Protein 5XGV (pdb70)

Organism: Streptomyces rugosporus (NCBI:txid295838)

InterPro domains:
  IPR002938 FAD-binding domain [PF01494] (4-330)
  IPR036188 FAD/NAD(P)-binding domain superfamily [G3DSA:3.50.50.60] (2-177)
  IPR036188 FAD/NAD(P)-binding domain superfamily [G3DSA:3.50.50.60] (203-374)
  IPR036188 FAD/NAD(P)-binding domain superfamily [SSF51905] (5-343)
  IPR050641 Rifampicin monooxygenase-like [PTHR43004] (4-345)

Radius of gyration: 32.7 Å; Cα contacts (8 Å, |Δi|>4): 2073; chains: 2; bounding box: 66×74×111 Å

Structure (mmCIF, N/CA/C/O backbone):
data_5XGV
#
_entry.id   5XGV
#
_cell.length_a   183.617
_cell.length_b   58.022
_cell.length_c   127.150
_cell.angle_alpha   90.000
_cell.angle_beta   127.460
_cell.angle_gamma   90.000
#
_symmetry.space_group_name_H-M   'C 1 2 1'
#
loop_
_entity.id
_entity.type
_entity.pdbx_description
1 polymer PyrE3
2 non-polymer 'F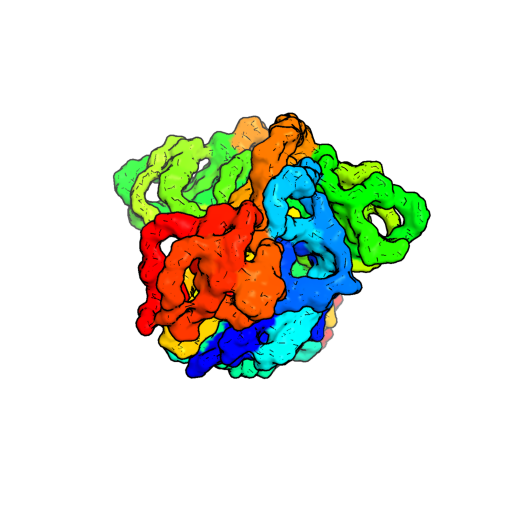LAVIN-ADENINE DINUCLEOTIDE'
3 water water
#
loop_
_atom_site.group_PDB
_atom_site.id
_atom_site.type_symbol
_atom_site.label_atom_id
_atom_site.label_alt_id
_atom_site.label_comp_id
_atom_site.label_asym_id
_atom_site.label_entity_id
_atom_site.label_seq_id
_atom_site.pdbx_PDB_ins_code
_atom_site.Cartn_x
_atom_site.Cartn_y
_atom_site.Cartn_z
_atom_site.occupancy
_atom_site.B_iso_or_equiv
_atom_site.auth_seq_id
_atom_site.auth_comp_id
_atom_site.auth_asym_id
_atom_site.auth_atom_id
_atom_site.pdbx_PDB_model_num
ATOM 1 N N . SER A 1 1 ? -47.362 18.636 25.432 1.00 71.33 2 SER A N 1
ATOM 2 C CA . SER A 1 1 ? -46.561 18.357 24.241 1.00 71.65 2 SER A CA 1
ATOM 3 C C . SER A 1 1 ? -45.866 19.603 23.654 1.00 72.76 2 SER A C 1
ATOM 4 O O . SER A 1 1 ? -46.219 20.002 22.541 1.00 75.40 2 SER A O 1
ATOM 7 N N . ASP A 1 2 ? -44.869 20.216 24.317 1.00 67.59 3 ASP A N 1
ATOM 8 C CA . ASP A 1 2 ? -44.135 19.796 25.538 1.00 57.65 3 ASP A CA 1
ATOM 9 C C . ASP A 1 2 ? -43.601 18.363 25.514 1.00 46.39 3 ASP A C 1
ATOM 10 O O . ASP A 1 2 ? -43.314 17.753 26.547 1.00 45.31 3 ASP A O 1
ATOM 15 N N . THR A 1 3 ? -43.444 17.858 24.301 1.00 38.16 4 THR A N 1
ATOM 16 C CA . THR A 1 3 ? -42.853 16.566 24.056 1.00 31.82 4 THR A CA 1
ATOM 17 C C . THR A 1 3 ? -41.460 16.821 23.542 1.00 27.80 4 THR A C 1
ATOM 18 O O . THR A 1 3 ? -41.247 17.742 22.757 1.00 25.96 4 THR A O 1
ATOM 22 N N . VAL A 1 4 ? -40.498 16.038 24.002 1.00 23.92 5 VAL A N 1
ATOM 23 C CA . VAL A 1 4 ? -39.185 16.080 23.393 1.00 22.17 5 VAL A CA 1
ATOM 24 C C . VAL A 1 4 ? -39.096 14.963 22.369 1.00 22.15 5 VAL A C 1
ATOM 25 O O . VAL A 1 4 ? -39.375 13.803 22.668 1.00 18.67 5 VAL A O 1
ATOM 29 N N . ILE A 1 5 ? -38.733 15.324 21.148 1.00 18.64 6 ILE A N 1
ATOM 30 C CA . ILE A 1 5 ? -38.479 14.335 20.119 1.00 18.48 6 ILE A CA 1
ATOM 31 C C . ILE A 1 5 ? -36.973 14.112 20.023 1.00 18.88 6 ILE A C 1
ATOM 32 O O . ILE A 1 5 ? -36.205 15.059 19.901 1.00 18.09 6 ILE A O 1
ATOM 37 N N . ILE A 1 6 ? -36.563 12.856 20.076 1.00 17.39 7 ILE A N 1
ATOM 38 C CA . ILE A 1 6 ? -35.171 12.481 19.896 1.00 16.79 7 ILE A CA 1
ATOM 39 C C . ILE A 1 6 ? -35.029 11.804 18.548 1.00 17.01 7 ILE A C 1
ATOM 40 O O . ILE A 1 6 ? -35.672 10.792 18.287 1.00 17.36 7 ILE A O 1
ATOM 45 N N . ALA A 1 7 ? -34.207 12.381 17.683 1.00 17.16 8 ALA A N 1
ATOM 46 C CA . ALA A 1 7 ? -33.963 11.791 16.375 1.00 17.22 8 ALA A CA 1
ATOM 47 C C . ALA A 1 7 ? -32.773 10.850 16.478 1.00 16.83 8 ALA A C 1
ATOM 48 O O . ALA A 1 7 ? -31.634 11.294 16.620 1.00 20.63 8 ALA A O 1
ATOM 50 N N . GLY A 1 8 ? -33.039 9.553 16.419 1.00 19.66 9 GLY A N 1
ATOM 51 C CA . GLY A 1 8 ? -31.987 8.561 16.506 1.00 16.87 9 GLY A CA 1
ATOM 52 C C . GLY A 1 8 ? -32.012 7.812 17.821 1.00 16.62 9 GLY A C 1
ATOM 53 O O . GLY A 1 8 ? -32.000 8.415 18.889 1.00 16.22 9 GLY A O 1
ATOM 54 N N . GLY A 1 9 ? -32.032 6.489 17.747 1.00 17.55 10 GLY A N 1
ATOM 55 C CA . GLY A 1 9 ? -32.010 5.661 18.943 1.00 19.11 10 GLY A CA 1
ATOM 56 C C . GLY A 1 9 ? -30.744 4.835 19.058 1.00 16.84 10 GLY A C 1
ATOM 57 O O . GLY A 1 9 ? -30.791 3.656 19.373 1.00 20.66 10 GLY A O 1
ATOM 58 N N . GLY A 1 10 ? -29.609 5.454 18.764 1.00 16.47 11 GLY A N 1
ATOM 59 C CA . GLY A 1 10 ? -28.322 4.871 19.090 1.00 16.38 11 GLY A CA 1
ATOM 60 C C . GLY A 1 10 ? -28.078 5.037 20.579 1.00 15.93 11 GLY A C 1
ATOM 61 O O . GLY A 1 10 ? -28.987 5.415 21.309 1.00 16.68 11 GLY A O 1
ATOM 62 N N . PRO A 1 11 ? -26.849 4.764 21.042 1.00 16.27 12 PRO A N 1
ATOM 63 C CA . PRO A 1 11 ? -26.559 4.863 22.481 1.00 15.47 12 PRO A CA 1
ATOM 64 C C . PRO A 1 11 ? -26.802 6.272 23.061 1.00 15.90 12 PRO A C 1
ATOM 65 O O . PRO A 1 11 ? -27.283 6.406 24.184 1.00 14.83 12 PRO A O 1
ATOM 69 N N . VAL A 1 12 ? -26.445 7.307 22.310 1.00 14.69 13 VAL A N 1
ATOM 70 C CA . VAL A 1 12 ? -26.595 8.674 22.792 1.00 16.82 13 VAL A CA 1
ATOM 71 C C . VAL A 1 12 ? -28.084 9.078 22.859 1.00 16.46 13 VAL A C 1
ATOM 72 O O . VAL A 1 12 ? -28.552 9.598 23.882 1.00 15.76 13 VAL A O 1
ATOM 76 N N . GLY A 1 13 ? -28.828 8.830 21.781 1.00 15.99 14 GLY A N 1
ATOM 77 C CA . GLY A 1 13 ? -30.261 9.072 21.804 1.00 15.08 14 GLY A CA 1
ATOM 78 C C . GLY A 1 13 ? -30.964 8.318 22.931 1.00 15.25 14 GLY A C 1
ATOM 79 O O . GLY A 1 13 ? -31.776 8.884 23.654 1.00 15.33 14 GLY A O 1
ATOM 80 N N . LEU A 1 14 ? -30.650 7.035 23.091 1.00 15.44 15 LEU A N 1
ATOM 81 C CA . LEU A 1 14 ? -31.303 6.245 24.133 1.00 15.77 15 LEU A CA 1
ATOM 82 C C . LEU A 1 14 ? -30.889 6.687 25.556 1.00 15.81 15 LEU A C 1
ATOM 83 O O . LEU A 1 14 ? -31.714 6.693 26.467 1.00 16.56 15 LEU A O 1
ATOM 88 N N . MET A 1 15 ? -29.624 7.061 25.744 1.00 18.24 16 MET A N 1
ATOM 89 C CA . MET A 1 15 ? -29.183 7.600 27.038 1.00 17.43 16 MET A CA 1
ATOM 90 C C . MET A 1 15 ? -29.929 8.898 27.370 1.00 14.77 16 MET A C 1
ATOM 91 O O . MET A 1 15 ? -30.358 9.106 28.506 1.00 19.31 16 MET A O 1
ATOM 96 N N . LEU A 1 16 ? -30.073 9.759 26.369 1.00 14.64 17 LEU A N 1
ATOM 97 C CA . LEU A 1 16 ? -30.809 11.009 26.520 1.00 14.73 17 LEU A CA 1
ATOM 98 C C . LEU A 1 16 ? -32.259 10.710 26.883 1.00 15.26 17 LEU A C 1
ATOM 99 O O . LEU A 1 16 ? -32.864 11.398 27.693 1.00 19.59 17 LEU A O 1
ATOM 104 N N . ALA A 1 17 ? -32.807 9.682 26.252 1.00 18.13 18 ALA A N 1
ATOM 105 C CA . ALA A 1 17 ? -34.170 9.277 26.510 1.00 19.28 18 ALA A CA 1
ATOM 106 C C . ALA A 1 17 ? -34.314 8.796 27.952 1.00 16.40 18 ALA A C 1
ATOM 107 O O . ALA A 1 17 ? -35.297 9.109 28.597 1.00 17.14 18 ALA A O 1
ATOM 109 N N . CYS A 1 18 ? -33.341 8.034 28.441 1.00 16.19 19 CYS A N 1
ATOM 110 C CA . CYS A 1 18 ? -33.368 7.587 29.829 1.00 19.43 19 CYS A CA 1
ATOM 111 C C . CYS A 1 18 ? -33.286 8.770 30.799 1.00 16.43 19 CYS A C 1
ATOM 112 O O . CYS A 1 18 ? -33.923 8.763 31.853 1.00 16.95 19 CYS A O 1
ATOM 115 N N . GLU A 1 19 ? -32.491 9.776 30.442 1.00 15.88 20 GLU A N 1
ATOM 116 C CA . GLU A 1 19 ? -32.346 10.972 31.277 1.00 15.89 20 GLU A CA 1
ATOM 117 C C . GLU A 1 19 ? -33.658 11.740 31.337 1.00 16.42 20 GLU A C 1
ATOM 118 O O . GLU A 1 19 ? -34.085 12.159 32.404 1.00 17.96 20 GLU A O 1
ATOM 124 N N . LEU A 1 20 ? -34.297 11.912 30.182 1.00 16.46 21 LEU A N 1
ATOM 125 C CA . LEU A 1 20 ? -35.578 12.606 30.101 1.00 17.08 21 LEU A CA 1
ATOM 126 C C . LEU A 1 20 ? -36.677 11.809 30.798 1.00 17.80 21 LEU A C 1
ATOM 127 O O . LEU A 1 20 ? -37.541 12.375 31.450 1.00 18.47 21 LEU A O 1
ATOM 132 N N . GLY A 1 21 ? -36.630 10.493 30.655 1.00 17.80 22 GLY A N 1
ATOM 133 C CA . GLY A 1 21 ? -37.591 9.612 31.297 1.00 18.58 22 GLY A CA 1
ATOM 134 C C . GLY A 1 21 ? -37.497 9.706 32.815 1.00 18.96 22 GLY A C 1
ATOM 135 O O . GLY A 1 21 ? -38.510 9.784 33.504 1.00 19.80 22 GLY A O 1
ATOM 136 N N . LEU A 1 22 ? -36.272 9.714 33.329 1.00 18.43 23 LEU A N 1
ATOM 137 C CA . LEU A 1 22 ? -36.055 9.855 34.767 1.00 18.81 23 LEU A CA 1
ATOM 138 C C . LEU A 1 22 ? -36.695 11.147 35.279 1.00 19.27 23 LEU A C 1
ATOM 139 O O . LEU A 1 22 ? -37.352 11.154 36.306 1.00 20.11 23 LEU A O 1
ATOM 144 N N . ALA A 1 23 ? -36.534 12.223 34.523 1.00 18.87 24 ALA A N 1
ATOM 145 C CA . ALA A 1 23 ? -37.044 13.524 34.920 1.00 19.38 24 ALA A CA 1
ATOM 146 C C . ALA A 1 23 ? -38.556 13.698 34.689 1.00 26.01 24 ALA A C 1
ATOM 147 O O . ALA A 1 23 ? -39.099 14.760 34.965 1.00 30.38 24 ALA A O 1
ATOM 149 N N . GLY A 1 24 ? -39.227 12.672 34.173 1.00 26.85 25 GLY A N 1
ATOM 150 C CA . GLY A 1 24 ? -40.665 12.740 33.943 1.00 26.59 25 GLY A CA 1
ATOM 151 C C . GLY A 1 24 ? -41.126 13.550 32.732 1.00 24.54 25 GLY A C 1
ATOM 152 O O . GLY A 1 24 ? -42.251 14.045 32.702 1.00 23.19 25 GLY A O 1
ATOM 153 N N . VAL A 1 25 ? -40.263 13.682 31.731 1.00 25.69 26 VAL A N 1
ATOM 154 C CA . VAL A 1 25 ? -40.582 14.445 30.523 1.00 24.82 26 VAL A CA 1
ATOM 155 C C . VAL A 1 25 ? -41.147 13.579 29.399 1.00 20.37 26 VAL A C 1
ATOM 156 O O . VAL A 1 25 ? -40.580 12.541 29.061 1.00 22.33 26 VAL A O 1
ATOM 160 N N . ASP A 1 26 ? -42.256 14.017 28.811 1.00 21.10 27 ASP A N 1
ATOM 161 C CA . ASP A 1 26 ? -42.839 13.295 27.688 1.00 21.25 27 ASP A CA 1
ATOM 162 C C . ASP A 1 26 ? -41.856 13.257 26.520 1.00 22.02 27 ASP A C 1
ATOM 163 O O . ASP A 1 26 ? -41.433 14.296 26.019 1.00 27.59 27 ASP A O 1
ATOM 168 N N . THR A 1 27 ? -41.492 12.054 26.097 1.00 20.00 28 THR A N 1
ATOM 169 C CA . THR A 1 27 ? -40.382 11.869 25.173 1.00 19.19 28 THR A CA 1
ATOM 170 C C . THR A 1 27 ? -40.646 10.769 24.129 1.00 21.38 28 THR A C 1
ATOM 171 O O . THR A 1 27 ? -41.201 9.720 24.447 1.00 21.41 28 THR A O 1
ATOM 175 N N . VAL A 1 28 ? -40.253 11.021 22.881 1.00 19.09 29 VAL A N 1
ATOM 176 C CA . VAL A 1 28 ? -40.345 10.021 21.806 1.00 19.25 29 VAL A CA 1
ATOM 177 C C . VAL A 1 28 ? -39.023 9.854 21.101 1.00 21.39 29 VAL A C 1
ATOM 178 O O . VAL A 1 28 ? -38.444 10.846 20.681 1.00 22.60 29 VAL A O 1
ATOM 182 N N . VAL A 1 29 ? -38.542 8.632 20.916 1.00 18.47 30 VAL A N 1
ATOM 183 C CA . VAL A 1 29 ? -37.394 8.514 20.052 1.00 19.18 30 VAL A CA 1
ATOM 184 C C . VAL A 1 29 ? -37.796 7.842 18.731 1.00 21.01 30 VAL A C 1
ATOM 185 O O . VAL A 1 29 ? -38.542 6.860 18.683 1.00 20.53 30 VAL A O 1
ATOM 189 N N . LEU A 1 30 ? -37.326 8.449 17.654 1.00 19.35 31 LEU A N 1
ATOM 190 C CA . LEU A 1 30 ? -37.561 7.957 16.311 1.00 22.60 31 LEU A CA 1
ATOM 191 C C . LEU A 1 30 ? -36.273 7.326 15.820 1.00 21.45 31 LEU A C 1
ATOM 192 O O . LEU A 1 30 ? -35.231 7.984 15.777 1.00 18.25 31 LEU A O 1
ATOM 197 N N . GLU A 1 31 ? -36.345 6.044 15.479 1.00 20.85 32 GLU A N 1
ATOM 198 C CA . GLU A 1 31 ? -35.166 5.287 15.093 1.00 19.16 32 GLU A CA 1
ATOM 199 C C . GLU A 1 31 ? -35.435 4.456 13.846 1.00 20.02 32 GLU A C 1
ATOM 200 O O . GLU A 1 31 ? -36.464 3.798 13.737 1.00 20.82 32 GLU A O 1
ATOM 206 N N . ARG A 1 32 ? -34.482 4.483 12.923 1.00 20.09 33 ARG A N 1
ATOM 207 C CA . ARG A 1 32 ? -34.633 3.855 11.618 1.00 23.50 33 ARG A CA 1
ATOM 208 C C . ARG A 1 32 ? -34.690 2.331 11.703 1.00 21.62 33 ARG A C 1
ATOM 209 O O . ARG A 1 32 ? -35.527 1.710 11.082 1.00 22.49 33 ARG A O 1
ATOM 217 N N . HIS A 1 33 ? -33.823 1.735 12.509 1.00 22.27 34 HIS A N 1
ATOM 218 C CA . HIS A 1 33 ? -33.701 0.285 12.542 1.00 22.01 34 HIS A CA 1
ATOM 219 C C . HIS A 1 33 ? -34.721 -0.423 13.443 1.00 22.32 34 HIS A C 1
ATOM 220 O O . HIS A 1 33 ? -35.213 0.145 14.424 1.00 21.75 34 HIS A O 1
ATOM 227 N N . ASP A 1 34 ? -35.006 -1.680 13.105 1.00 23.35 35 ASP A N 1
ATOM 228 C CA . ASP A 1 34 ? -35.962 -2.494 13.846 1.00 23.92 35 ASP A CA 1
ATOM 229 C C . ASP A 1 34 ? -35.379 -2.981 15.179 1.00 25.76 35 ASP A C 1
ATOM 230 O O . ASP A 1 34 ? -36.106 -3.464 16.043 1.00 23.90 35 ASP A O 1
ATOM 235 N N . ALA A 1 35 ? -34.068 -2.861 15.332 1.00 23.03 36 ALA A N 1
ATOM 236 C CA . ALA A 1 35 ? -33.376 -3.374 16.513 1.00 24.22 36 ALA A CA 1
ATOM 237 C C . ALA A 1 35 ? -31.939 -2.907 16.453 1.00 23.88 36 ALA A C 1
ATOM 238 O O . ALA A 1 35 ? -31.474 -2.554 15.373 1.00 26.12 36 ALA A O 1
ATOM 240 N N . PRO A 1 36 ? -31.234 -2.886 17.604 1.00 24.44 37 PRO A N 1
ATOM 241 C CA . PRO A 1 36 ? -29.824 -2.487 17.575 1.00 27.73 37 PRO A CA 1
ATOM 242 C C . PRO A 1 36 ? -29.065 -3.305 16.555 1.00 30.83 37 PRO A C 1
ATOM 243 O O . PRO A 1 36 ? -29.296 -4.511 16.448 1.00 38.58 37 PRO A O 1
ATOM 247 N N . ARG A 1 37 ? -28.188 -2.670 15.795 1.00 30.80 38 ARG A N 1
ATOM 248 C CA . ARG A 1 37 ? -27.580 -3.415 14.710 1.00 38.00 38 ARG A CA 1
ATOM 249 C C . ARG A 1 37 ? -26.422 -4.277 15.173 1.00 32.78 38 ARG A C 1
ATOM 250 O O . ARG A 1 37 ? -25.752 -3.984 16.161 1.00 30.34 38 ARG A O 1
ATOM 258 N N . GLU A 1 38 ? -26.258 -5.380 14.458 1.00 35.01 39 GLU A N 1
ATOM 259 C CA . GLU A 1 38 ? -25.161 -6.306 14.629 1.00 36.89 39 GLU A CA 1
ATOM 260 C C . GLU A 1 38 ? -24.448 -6.341 13.295 1.00 37.73 39 GLU A C 1
ATOM 261 O O . GLU A 1 38 ? -25.092 -6.259 12.255 1.00 43.97 39 GLU A O 1
ATOM 267 N N . PRO A 1 39 ? -23.118 -6.444 13.314 1.00 34.43 40 PRO A N 1
ATOM 268 C CA . PRO A 1 39 ? -22.329 -6.472 14.545 1.00 32.66 40 PRO A CA 1
ATOM 269 C C . PRO A 1 39 ? -22.114 -5.089 15.159 1.00 29.72 40 PRO A C 1
ATOM 270 O O . PRO A 1 39 ? -22.287 -4.084 14.479 1.00 32.39 40 PRO A O 1
ATOM 274 N N . SER A 1 40 ? -21.766 -5.059 16.441 1.00 26.37 41 SER A N 1
ATOM 275 C CA . SER A 1 40 ? -21.458 -3.819 17.141 1.00 25.18 41 SER A CA 1
ATOM 276 C C . SER A 1 40 ? -20.134 -3.256 16.675 1.00 22.51 41 SER A C 1
ATOM 277 O O . SER A 1 40 ? -19.181 -3.990 16.493 1.00 23.07 41 SER A O 1
ATOM 280 N N . ARG A 1 41 ? -20.073 -1.943 16.520 1.00 26.87 42 ARG A N 1
ATOM 281 C CA . ARG A 1 41 ? -18.838 -1.283 16.135 1.00 30.26 42 ARG A CA 1
ATOM 282 C C . ARG A 1 41 ? -17.853 -1.276 17.296 1.00 23.11 42 ARG A C 1
ATOM 283 O O . ARG A 1 41 ? -16.646 -1.468 17.107 1.00 21.52 42 ARG A O 1
ATOM 291 N N . GLY A 1 42 ? -18.381 -1.068 18.495 1.00 23.19 43 GLY A N 1
ATOM 292 C CA . GLY A 1 42 ? -17.570 -1.000 19.699 1.00 25.25 43 GLY A CA 1
AT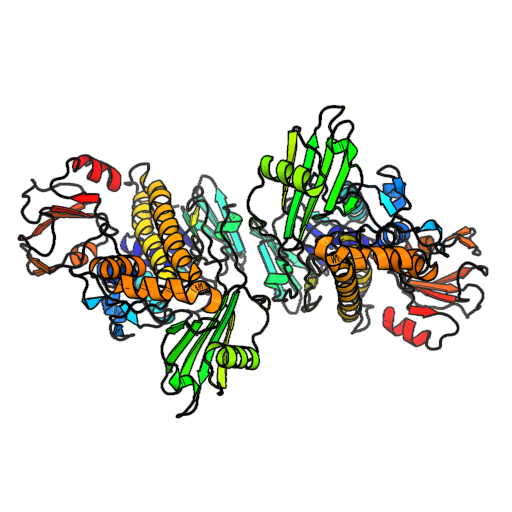OM 293 C C . GLY A 1 42 ? -17.776 -2.173 20.638 1.00 26.23 43 GLY A C 1
ATOM 294 O O . GLY A 1 42 ? -18.857 -2.771 20.677 1.00 26.57 43 GLY A O 1
ATOM 295 N N . GLY A 1 43 ? -16.733 -2.498 21.397 1.00 22.18 44 GLY A N 1
ATOM 296 C CA . GLY A 1 43 ? -16.788 -3.592 22.344 1.00 21.44 44 GLY A CA 1
ATOM 297 C C . GLY A 1 43 ? -16.406 -3.208 23.758 1.00 20.94 44 GLY A C 1
ATOM 298 O O . GLY A 1 43 ? -16.272 -4.064 24.615 1.00 27.76 44 GLY A O 1
ATOM 299 N N . ALA A 1 44 ? -16.232 -1.920 24.015 1.00 21.16 45 ALA A N 1
ATOM 300 C CA . ALA A 1 44 ? -15.923 -1.469 25.370 1.00 25.27 45 ALA A CA 1
ATOM 301 C C . ALA A 1 44 ? -16.445 -0.070 25.636 1.00 24.29 45 ALA A C 1
ATOM 302 O O . ALA A 1 44 ? -16.683 0.707 24.709 1.00 19.23 45 ALA A O 1
ATOM 304 N N . ILE A 1 45 ? -16.643 0.229 26.916 1.00 18.00 46 ILE A N 1
ATOM 305 C CA . ILE A 1 45 ? -16.997 1.569 27.352 1.00 20.58 46 ILE A CA 1
ATOM 306 C C . ILE A 1 45 ? -15.954 2.038 28.366 1.00 21.60 46 ILE A C 1
ATOM 307 O O . ILE A 1 45 ? -15.396 1.226 29.100 1.00 17.63 46 ILE A O 1
ATOM 312 N N . ASN A 1 46 ? -15.664 3.335 28.384 1.00 18.76 47 ASN A N 1
ATOM 313 C CA . ASN A 1 46 ? -14.575 3.823 29.216 1.00 17.48 47 ASN A CA 1
ATOM 314 C C . ASN A 1 46 ? -15.091 4.381 30.544 1.00 16.10 47 ASN A C 1
ATOM 315 O O . ASN A 1 46 ? -16.278 4.280 30.852 1.00 15.91 47 ASN A O 1
ATOM 320 N N . ALA A 1 47 ? -14.187 4.966 31.321 1.00 16.13 48 ALA A N 1
ATOM 321 C CA . ALA A 1 47 ? -14.497 5.368 32.698 1.00 18.92 48 ALA A CA 1
ATOM 322 C C . ALA A 1 47 ? -15.650 6.362 32.787 1.00 15.43 48 ALA A C 1
ATOM 323 O O . ALA A 1 47 ? -16.523 6.239 33.656 1.00 20.80 48 ALA A O 1
ATOM 325 N N . THR A 1 48 ? -15.657 7.335 31.879 1.00 16.82 49 THR A N 1
ATOM 326 C CA . THR A 1 48 ? -16.734 8.316 31.801 1.00 16.03 49 THR A CA 1
ATOM 327 C C . THR A 1 48 ? -18.091 7.619 31.681 1.00 14.50 49 THR A C 1
ATOM 328 O O . THR A 1 48 ? -19.026 7.909 32.434 1.00 18.06 49 THR A O 1
ATOM 332 N N . VAL A 1 49 ? -18.187 6.692 30.736 1.00 16.60 50 VAL A N 1
ATOM 333 C CA . VAL A 1 49 ? -19.451 6.002 30.483 1.00 14.75 50 VAL A CA 1
ATOM 334 C C . VAL A 1 49 ? -19.842 5.124 31.661 1.00 15.19 50 VAL A C 1
ATOM 335 O O . VAL A 1 49 ? -21.011 5.060 32.021 1.00 22.10 50 VAL A O 1
ATOM 339 N N . VAL A 1 50 ? -18.857 4.474 32.280 1.00 15.63 51 VAL A N 1
ATOM 340 C CA . VAL A 1 50 ? -19.140 3.589 33.406 1.00 16.21 51 VAL A CA 1
ATOM 341 C C . VAL A 1 50 ? -19.704 4.401 34.567 1.00 16.07 51 VAL A C 1
ATOM 342 O O . VAL A 1 50 ? -20.682 4.010 35.183 1.00 16.39 51 VAL A O 1
ATOM 346 N N . GLU A 1 51 ? -19.096 5.548 34.827 1.00 15.70 52 GLU A N 1
ATOM 347 C CA . GLU A 1 51 ? -19.528 6.425 35.912 1.00 24.12 52 GLU A CA 1
ATOM 348 C C . GLU A 1 51 ? -20.922 6.997 35.651 1.00 17.50 52 GLU A C 1
ATOM 349 O O . GLU A 1 51 ? -21.785 6.953 36.533 1.00 18.84 52 GLU A O 1
ATOM 355 N N . LEU A 1 52 ? -21.152 7.498 34.437 1.00 15.79 53 LEU A N 1
ATOM 356 C CA . LEU A 1 52 ? -22.443 8.106 34.105 1.00 14.72 53 LEU A CA 1
ATOM 357 C C . LEU A 1 52 ? -23.568 7.061 34.068 1.00 15.08 53 LEU A C 1
ATOM 358 O O . LEU A 1 52 ? -24.719 7.379 34.357 1.00 16.08 53 LEU A O 1
ATOM 363 N N . PHE A 1 53 ? -23.236 5.821 33.722 1.00 15.36 54 PHE A N 1
ATOM 364 C CA . PHE A 1 53 ? -24.193 4.714 33.834 1.00 15.90 54 PHE A CA 1
ATOM 365 C C . PHE A 1 53 ? -24.448 4.399 35.324 1.00 18.69 54 PHE A C 1
ATOM 366 O O . PHE A 1 53 ? -25.582 4.152 35.752 1.00 19.77 54 PHE A O 1
ATOM 374 N N . THR A 1 54 ? -23.380 4.410 36.112 1.00 19.23 55 THR A N 1
ATOM 375 C CA . THR A 1 54 ? -23.473 4.045 37.519 1.00 17.30 55 THR A CA 1
ATOM 376 C C . THR A 1 54 ? -24.377 5.011 38.290 1.00 20.03 55 THR A C 1
ATOM 377 O O . THR A 1 54 ? -25.213 4.578 39.073 1.00 17.99 55 THR A O 1
ATOM 381 N N . GLN A 1 55 ? -24.251 6.312 38.029 1.00 19.63 56 GLN A N 1
ATOM 382 C CA . GLN A 1 55 ? -25.073 7.287 38.744 1.00 20.08 56 GLN A CA 1
ATOM 383 C C . GLN A 1 55 ? -26.554 7.267 38.322 1.00 20.16 56 GLN A C 1
ATOM 384 O O . GLN A 1 55 ? -27.339 8.122 38.755 1.00 20.64 56 GLN A O 1
ATOM 390 N N . ARG A 1 56 ? -26.931 6.298 37.486 1.00 17.03 57 ARG A N 1
ATOM 391 C CA . ARG A 1 56 ? -28.333 6.039 37.165 1.00 17.35 57 ARG A CA 1
ATOM 392 C C . ARG A 1 56 ? -28.694 4.564 37.389 1.00 20.11 57 ARG A C 1
ATOM 393 O O . ARG A 1 56 ? -29.719 4.094 36.899 1.00 21.02 57 ARG A O 1
ATOM 401 N N . GLY A 1 57 ? -27.844 3.839 38.109 1.00 19.90 58 GLY A N 1
ATOM 402 C CA . GLY A 1 57 ? -28.015 2.407 38.283 1.00 21.35 58 GLY A CA 1
ATOM 403 C C . GLY A 1 57 ? -28.027 1.547 37.023 1.00 23.50 58 GLY A C 1
ATOM 404 O O . GLY A 1 57 ? -28.559 0.449 37.050 1.00 28.98 58 GLY A O 1
ATOM 405 N N . ILE A 1 58 ? -27.425 2.014 35.930 1.00 22.22 59 ILE A N 1
ATOM 406 C CA . ILE A 1 58 ? -27.469 1.281 34.659 1.00 19.39 59 ILE A CA 1
ATOM 407 C C . ILE A 1 58 ? -26.397 0.175 34.570 1.00 20.54 59 ILE A C 1
ATOM 408 O O . ILE A 1 58 ? -26.628 -0.880 33.944 1.00 21.67 59 ILE A O 1
ATOM 413 N N . MET A 1 59 ? -25.242 0.397 35.207 1.00 19.45 60 MET A N 1
ATOM 414 C CA . MET A 1 59 ? -24.204 -0.642 35.258 1.00 21.14 60 MET A CA 1
ATOM 415 C C . MET A 1 59 ? -24.720 -1.920 35.928 1.00 20.52 60 MET A C 1
ATOM 416 O O . MET A 1 59 ? -24.346 -3.026 35.544 1.00 24.52 60 MET A O 1
ATOM 421 N N . GLU A 1 60 ? -25.565 -1.766 36.934 1.00 20.99 61 GLU A N 1
ATOM 422 C CA . GLU A 1 60 ? -26.223 -2.920 37.521 1.00 31.32 61 GLU A CA 1
ATOM 423 C C . GLU A 1 60 ? -26.960 -3.688 36.435 1.00 28.88 61 GLU A C 1
ATOM 424 O O . GLU A 1 60 ? -26.852 -4.894 36.339 1.00 26.39 61 GLU A O 1
ATOM 430 N N . SER A 1 61 ? -27.692 -2.991 35.583 1.00 28.06 62 SER A N 1
ATOM 431 C CA . SER A 1 61 ? -28.456 -3.707 34.573 1.00 30.66 62 SER A CA 1
ATOM 432 C C . SER A 1 61 ? -27.512 -4.349 33.558 1.00 27.83 62 SER A C 1
ATOM 433 O O . SER A 1 61 ? -27.902 -5.287 32.857 1.00 27.92 62 SER A O 1
ATOM 436 N N . LEU A 1 62 ? -26.267 -3.871 33.499 1.00 24.17 63 LEU A N 1
ATOM 437 C CA . LEU A 1 62 ? -25.280 -4.474 32.586 1.00 25.86 63 LEU A CA 1
ATOM 438 C C . LEU A 1 62 ? -24.329 -5.536 33.183 1.00 32.39 63 LEU A C 1
ATOM 439 O O . LEU A 1 62 ? -23.471 -6.051 32.462 1.00 32.21 63 LEU A O 1
ATOM 444 N N . ARG A 1 63 ? -24.469 -5.875 34.464 1.00 33.60 64 ARG A N 1
ATOM 445 C CA . ARG A 1 63 ? -23.408 -6.633 35.163 1.00 38.23 64 ARG A CA 1
ATOM 446 C C . ARG A 1 63 ? -23.096 -7.988 34.545 1.00 39.42 64 ARG A C 1
ATOM 447 O O . ARG A 1 63 ? -21.974 -8.476 34.639 1.00 41.21 64 ARG A O 1
ATOM 455 N N . ASP A 1 64 ? -24.089 -8.590 33.904 1.00 39.90 65 ASP A N 1
ATOM 456 C CA . ASP A 1 64 ? -23.927 -9.919 33.332 1.00 36.41 65 ASP A CA 1
ATOM 457 C C . ASP A 1 64 ? -23.795 -9.872 31.816 1.00 28.79 65 ASP A C 1
ATOM 458 O O . ASP A 1 64 ? -23.901 -10.897 31.147 1.00 28.88 65 ASP A O 1
ATOM 463 N N . ASP A 1 65 ? -23.576 -8.681 31.275 1.00 23.68 66 ASP A N 1
ATOM 464 C CA . ASP A 1 65 ? -23.461 -8.522 29.831 1.00 23.46 66 ASP A CA 1
ATOM 465 C C . ASP A 1 65 ? -22.009 -8.347 29.417 1.00 25.24 66 ASP A C 1
ATOM 466 O O . ASP A 1 65 ? -21.690 -8.311 28.227 1.00 24.47 66 ASP A O 1
ATOM 471 N N . GLY A 1 66 ? -21.127 -8.226 30.402 1.00 25.32 67 GLY A N 1
ATOM 472 C CA . GLY A 1 66 ? -19.719 -8.019 30.116 1.00 27.80 67 GLY A CA 1
ATOM 473 C C . GLY A 1 66 ? -18.875 -8.036 31.370 1.00 30.61 67 GLY A C 1
ATOM 474 O O . GLY A 1 66 ? -19.333 -8.490 32.413 1.00 30.40 67 GLY A O 1
ATOM 475 N N . PHE A 1 67 ? -17.647 -7.531 31.285 1.00 32.33 68 PHE A N 1
ATOM 476 C CA . PHE A 1 67 ? -16.756 -7.597 32.447 1.00 32.08 68 PHE A CA 1
ATOM 477 C C . PHE A 1 67 ? -15.870 -6.360 32.610 1.00 27.95 68 PHE A C 1
ATOM 478 O O . PHE A 1 67 ? -15.448 -5.760 31.639 1.00 24.48 68 PHE A O 1
ATOM 486 N N . GLU A 1 68 ? -15.583 -5.993 33.851 1.00 30.84 69 GLU A N 1
ATOM 487 C CA . GLU A 1 68 ? -14.651 -4.906 34.123 1.00 29.18 69 GLU A CA 1
ATOM 488 C C . GLU A 1 68 ? -13.244 -5.224 33.615 1.00 30.32 69 GLU A C 1
ATOM 489 O O . GLU A 1 68 ? -12.754 -6.333 33.802 1.00 32.52 69 GLU A O 1
ATOM 495 N N . PHE A 1 69 ? -12.595 -4.263 32.963 1.00 27.59 70 PHE A N 1
ATOM 496 C CA . PHE A 1 69 ? -11.159 -4.398 32.724 1.00 28.58 70 PHE A CA 1
ATOM 497 C C . PHE A 1 69 ? -10.448 -3.063 32.983 1.00 28.89 70 PHE A C 1
ATOM 498 O O . PHE A 1 69 ? -11.065 -1.987 32.961 1.00 29.61 70 PHE A O 1
ATOM 506 N N . ARG A 1 70 ? -9.151 -3.156 33.264 1.00 22.50 71 ARG A N 1
ATOM 507 C CA . ARG A 1 70 ? -8.402 -2.040 33.816 1.00 23.04 71 ARG A CA 1
ATOM 508 C C . ARG A 1 70 ? -7.188 -1.689 32.979 1.00 22.20 71 ARG A C 1
ATOM 509 O O . ARG A 1 70 ? -6.117 -1.402 33.501 1.00 23.39 71 ARG A O 1
ATOM 517 N N . MET A 1 71 ? -7.372 -1.708 31.667 1.00 23.50 72 MET A N 1
ATOM 518 C CA . MET A 1 71 ? -6.316 -1.321 30.751 1.00 21.46 72 MET A CA 1
ATOM 519 C C . MET A 1 71 ? -6.708 -0.053 30.001 1.00 22.61 72 MET A C 1
ATOM 520 O O . MET A 1 71 ? -7.892 0.265 29.867 1.00 21.38 72 MET A O 1
ATOM 525 N N . ALA A 1 72 ? -5.695 0.664 29.523 1.00 18.15 73 ALA A N 1
ATOM 526 C CA . ALA A 1 72 ? -5.884 1.890 28.777 1.00 18.15 73 ALA A CA 1
ATOM 527 C C . ALA A 1 72 ? -4.628 2.165 27.982 1.00 19.50 73 ALA A C 1
ATOM 528 O O . ALA A 1 72 ? -3.563 1.630 28.292 1.00 19.60 73 ALA A O 1
ATOM 530 N N . HIS A 1 73 ? -4.753 3.014 26.973 1.00 16.72 74 HIS A N 1
ATOM 531 C CA . HIS A 1 73 ? -3.621 3.377 26.134 1.00 18.44 74 HIS A CA 1
ATOM 532 C C . HIS A 1 73 ? -3.776 4.759 25.540 1.00 15.39 74 HIS A C 1
ATOM 533 O O . HIS A 1 73 ? -4.874 5.280 25.462 1.00 16.75 74 HIS A O 1
ATOM 540 N N . PHE A 1 74 ? -2.663 5.337 25.103 1.00 14.78 75 PHE A N 1
ATOM 541 C CA . PHE A 1 74 ? -2.670 6.582 24.352 1.00 14.50 75 PHE A CA 1
ATOM 542 C C . PHE A 1 74 ? -2.041 6.308 22.973 1.00 14.34 75 PHE A C 1
ATOM 543 O O . PHE A 1 74 ? -0.833 6.143 22.871 1.00 14.50 75 PHE A O 1
ATOM 551 N N . ALA A 1 75 ? -2.871 6.228 21.937 1.00 17.33 76 ALA A N 1
ATOM 552 C CA . ALA A 1 75 ? -2.424 5.858 20.592 1.00 13.99 76 ALA A CA 1
ATOM 553 C C . ALA A 1 75 ? -1.612 4.567 20.628 1.00 16.01 76 ALA A C 1
ATOM 554 O O . ALA A 1 75 ? -0.581 4.454 19.964 1.00 19.60 76 ALA A O 1
ATOM 556 N N . HIS A 1 76 ? -2.089 3.629 21.447 1.00 16.17 77 HIS A N 1
ATOM 557 C CA . HIS A 1 76 ? -1.543 2.282 21.598 1.00 19.02 77 HIS A CA 1
ATOM 558 C C . HIS A 1 76 ? -0.211 2.247 22.348 1.00 15.03 77 HIS A C 1
ATOM 559 O O . HIS A 1 76 ? 0.450 1.227 22.391 1.00 16.27 77 HIS A O 1
ATOM 566 N N . ILE A 1 77 ? 0.154 3.361 22.967 1.00 15.00 78 ILE A N 1
ATOM 567 C CA . ILE A 1 77 ? 1.139 3.340 24.047 1.00 15.39 78 ILE A CA 1
ATOM 568 C C . ILE A 1 77 ? 0.441 2.861 25.318 1.00 15.65 78 ILE A C 1
ATOM 569 O O . ILE A 1 77 ? -0.470 3.517 25.801 1.00 18.48 78 ILE A O 1
ATOM 574 N N . PRO A 1 78 ? 0.860 1.712 25.864 1.00 17.71 79 PRO A N 1
ATOM 575 C CA . PRO A 1 78 ? 0.160 1.168 27.033 1.00 17.46 79 PRO A CA 1
ATOM 576 C C . PRO A 1 78 ? 0.292 2.065 28.263 1.00 19.29 79 PRO A C 1
ATOM 577 O O . PRO A 1 78 ? 1.363 2.600 28.509 1.00 18.45 79 PRO A O 1
ATOM 581 N N . LEU A 1 79 ? -0.800 2.234 29.008 1.00 19.68 80 LEU A N 1
ATOM 582 C CA . LEU A 1 79 ? -0.788 3.025 30.227 1.00 16.87 80 LEU A CA 1
ATOM 583 C C . LEU A 1 79 ? -1.049 2.098 31.422 1.00 22.09 80 LEU A C 1
ATOM 584 O O . LEU A 1 79 ? -1.325 0.919 31.231 1.00 17.61 80 LEU A O 1
ATOM 589 N N . ALA A 1 80 ? -0.974 2.630 32.641 1.00 18.34 81 ALA A N 1
ATOM 590 C CA . ALA A 1 80 ? -1.232 1.835 33.843 1.00 18.81 81 ALA A CA 1
ATOM 591 C C . ALA A 1 80 ? -2.267 2.511 34.731 1.00 18.51 81 ALA A C 1
ATOM 592 O O . ALA A 1 80 ? -1.910 3.200 35.676 1.00 22.61 81 ALA A O 1
ATOM 594 N N . PRO A 1 81 ? -3.556 2.307 34.429 1.00 18.22 82 PRO A N 1
ATOM 595 C CA . PRO A 1 81 ? -4.670 2.975 35.112 1.00 19.26 82 PRO A CA 1
ATOM 596 C C . PRO A 1 81 ? -4.713 2.713 36.619 1.00 22.47 82 PRO A C 1
ATOM 597 O O . PRO A 1 81 ? -5.154 3.575 37.377 1.00 23.01 82 PRO A O 1
ATOM 601 N N . GLU A 1 82 ? -4.259 1.537 37.043 1.00 23.78 83 GLU A N 1
ATOM 602 C CA . GLU A 1 82 ? -4.380 1.160 38.443 1.00 25.25 83 GLU A CA 1
ATOM 603 C C . GLU A 1 82 ? -3.355 1.864 39.317 1.00 25.73 83 GLU A C 1
ATOM 604 O O . GLU A 1 82 ? -3.463 1.825 40.542 1.00 23.55 83 GLU A O 1
ATOM 610 N N . ARG A 1 83 ? -2.372 2.518 38.704 1.00 20.43 84 ARG A N 1
ATOM 611 C CA . ARG A 1 83 ? -1.401 3.288 39.492 1.00 22.79 84 ARG A CA 1
ATOM 612 C C . ARG A 1 83 ? -1.967 4.650 39.866 1.00 21.31 84 ARG A C 1
ATOM 613 O O . ARG A 1 83 ? -1.392 5.363 40.672 1.00 22.36 84 ARG A O 1
ATOM 621 N N . VAL A 1 84 ? -3.115 4.991 39.351 1.00 21.37 85 VAL A N 1
ATOM 622 C CA . VAL A 1 84 ? -3.607 6.321 39.500 1.00 25.11 85 VAL A CA 1
ATOM 623 C C . VAL A 1 84 ? -4.418 6.541 40.764 1.00 32.48 85 VAL A C 1
ATOM 624 O O . VAL A 1 84 ? -5.317 5.821 41.015 1.00 35.99 85 VAL A O 1
ATOM 628 N N . PRO A 1 85 ? -4.082 7.544 41.538 1.00 32.32 86 PRO A N 1
ATOM 629 C CA . PRO A 1 85 ? -4.845 7.816 42.728 1.00 38.06 86 PRO A CA 1
ATOM 630 C C . PRO A 1 85 ? -6.249 8.212 42.419 1.00 41.16 86 PRO A C 1
ATOM 631 O O . PRO A 1 85 ? -6.552 8.952 41.507 1.00 37.06 86 PRO A O 1
ATOM 635 N N . GLY A 1 86 ? -7.126 7.696 43.235 1.00 51.89 87 GLY A N 1
ATOM 636 C CA . GLY A 1 86 ? -8.504 8.095 43.178 1.00 58.63 87 GLY A CA 1
ATOM 637 C C . GLY A 1 86 ? -9.394 6.883 43.288 1.00 50.85 87 GLY A C 1
ATOM 638 O O . GLY A 1 86 ? -8.955 5.758 43.497 1.00 52.35 87 GLY A O 1
ATOM 639 N N . ASP A 1 87 ? -10.650 7.140 43.164 1.00 38.38 88 ASP A N 1
ATOM 640 C CA . ASP A 1 87 ? -11.613 6.116 43.180 1.00 30.36 88 ASP A CA 1
ATOM 641 C C . ASP A 1 87 ? -12.355 6.121 41.845 1.00 22.08 88 ASP A C 1
ATOM 642 O O . ASP A 1 87 ? -13.453 5.683 41.753 1.00 21.40 88 ASP A O 1
ATOM 647 N N . ARG A 1 88 ? -11.723 6.663 40.824 1.00 19.57 89 ARG A N 1
ATOM 648 C CA . ARG A 1 88 ? -12.352 6.821 39.533 1.00 21.80 89 ARG A CA 1
ATOM 649 C C . ARG A 1 88 ? -12.570 5.483 38.852 1.00 23.79 89 ARG A C 1
ATOM 650 O O . ARG A 1 88 ? -11.839 4.603 39.076 1.00 19.03 89 ARG A O 1
ATOM 658 N N . ALA A 1 89 ? -13.599 5.350 38.012 1.00 18.33 90 ALA A N 1
ATOM 659 C CA . ALA A 1 89 ? -13.855 4.066 37.356 1.00 21.98 90 ALA A CA 1
ATOM 660 C C . ALA A 1 89 ? -12.801 3.611 36.352 1.00 21.79 90 ALA A C 1
ATOM 661 O O . ALA A 1 89 ? -12.062 4.370 35.827 1.00 17.68 90 ALA A O 1
ATOM 663 N N . PHE A 1 90 ? -12.801 2.325 36.112 1.00 18.16 91 PHE A N 1
ATOM 664 C CA . PHE A 1 90 ? -12.087 1.741 35.019 1.00 18.98 91 PHE A CA 1
ATOM 665 C C . PHE A 1 90 ? -12.986 1.485 33.819 1.00 24.39 91 PHE A C 1
ATOM 666 O O . PHE A 1 90 ? -14.007 2.069 33.695 1.00 27.88 91 PHE A O 1
ATOM 674 N N . SER A 1 91 ? -12.539 0.660 32.914 1.00 17.44 92 SER A N 1
ATOM 675 C CA . SER A 1 91 ? -13.301 0.311 31.758 1.00 23.43 92 SER A CA 1
ATOM 676 C C . SER A 1 91 ? -14.170 -0.940 31.889 1.00 20.58 92 SER A C 1
ATOM 677 O O . SER A 1 91 ? -14.044 -1.670 32.796 1.00 24.77 92 SER A O 1
ATOM 680 N N . PHE A 1 92 ? -15.100 -1.102 30.977 1.00 19.79 93 PHE A N 1
ATOM 681 C CA . PHE A 1 92 ? -15.976 -2.261 30.926 1.00 18.60 93 PHE A CA 1
ATOM 682 C C . PHE A 1 92 ? -16.153 -2.840 29.496 1.00 20.94 93 PHE A C 1
ATOM 683 O O . PHE A 1 92 ? -16.437 -2.127 28.587 1.00 18.39 93 PHE A O 1
ATOM 691 N N . ALA A 1 93 ? -15.959 -4.148 29.366 1.00 23.01 94 ALA A N 1
ATOM 692 C CA . ALA A 1 93 ? -16.037 -4.834 28.080 1.00 23.04 94 ALA A CA 1
ATOM 693 C C . ALA A 1 93 ? -17.448 -5.333 27.861 1.00 21.38 94 ALA A C 1
ATOM 694 O O . ALA A 1 93 ? -17.941 -6.172 28.624 1.00 27.83 94 ALA A O 1
ATOM 696 N N . VAL A 1 94 ? -18.086 -4.799 26.824 1.00 21.81 95 VAL A N 1
ATOM 697 C CA . VAL A 1 94 ? -19.467 -5.120 26.482 1.00 21.16 95 VAL A CA 1
ATOM 698 C C . VAL A 1 94 ? -19.746 -4.634 25.064 1.00 20.88 95 VAL A C 1
ATOM 699 O O . VAL A 1 94 ? -19.349 -3.534 24.694 1.00 24.33 95 VAL A O 1
ATOM 703 N N . PRO A 1 95 ? -20.390 -5.469 24.237 1.00 21.78 96 PRO A N 1
ATOM 704 C CA . PRO A 1 95 ? -20.705 -4.943 22.906 1.00 19.93 96 PRO A CA 1
ATOM 705 C C . PRO A 1 95 ? -21.732 -3.807 22.972 1.00 22.75 96 PRO A C 1
ATOM 706 O O . PRO A 1 95 ? -22.642 -3.849 23.807 1.00 19.86 96 PRO A O 1
ATOM 710 N N . HIS A 1 96 ? -21.582 -2.804 22.109 1.00 24.03 97 HIS A N 1
ATOM 711 C CA . HIS A 1 96 ? -22.437 -1.628 22.188 1.00 18.21 97 HIS A CA 1
ATOM 712 C C . HIS A 1 96 ? -23.899 -1.933 21.868 1.00 21.77 97 HIS A C 1
ATOM 713 O O . HIS A 1 96 ? -24.787 -1.227 22.337 1.00 23.90 97 HIS A O 1
ATOM 720 N N . ALA A 1 97 ? -24.155 -2.978 21.076 1.00 21.16 98 ALA A N 1
ATOM 721 C CA . ALA A 1 97 ? -25.532 -3.343 20.766 1.00 19.27 98 ALA A CA 1
ATOM 722 C C . ALA A 1 97 ? -26.272 -3.700 22.049 1.00 20.68 98 ALA A C 1
ATOM 723 O O . ALA A 1 97 ? -27.433 -3.337 22.225 1.00 24.22 98 ALA A O 1
ATOM 725 N N . GLN A 1 98 ? -25.587 -4.406 22.939 1.00 20.33 99 GLN A N 1
ATOM 726 C CA . GLN A 1 98 ? -26.155 -4.792 24.228 1.00 22.62 99 GLN A CA 1
ATOM 727 C C . GLN A 1 98 ? -26.335 -3.584 25.166 1.00 18.92 99 GLN A C 1
ATOM 728 O O . GLN A 1 98 ? -27.303 -3.508 25.926 1.00 20.22 99 GLN A O 1
ATOM 734 N N . VAL A 1 99 ? -25.412 -2.635 25.101 1.00 18.26 100 VAL A N 1
ATOM 735 C CA . VAL A 1 99 ? -25.588 -1.394 25.837 1.00 17.90 100 VAL A CA 1
ATOM 736 C C . VAL A 1 99 ? -26.862 -0.721 25.351 1.00 17.90 100 VAL A C 1
ATOM 737 O O . VAL A 1 99 ? -27.663 -0.246 26.145 1.00 21.01 100 VAL A O 1
ATOM 741 N N . GLU A 1 100 ? -27.048 -0.707 24.035 1.00 17.80 101 GLU A N 1
ATOM 742 C CA . GLU A 1 100 ? -28.229 -0.107 23.430 1.00 17.85 101 GLU A CA 1
ATOM 743 C C . GLU A 1 100 ? -29.495 -0.821 23.898 1.00 21.36 101 GLU A C 1
ATOM 744 O O . GLU A 1 100 ? -30.485 -0.180 24.241 1.00 19.47 101 GLU A O 1
ATOM 750 N N . ARG A 1 101 ? -29.451 -2.148 23.931 1.00 19.04 102 ARG A N 1
ATOM 751 C CA . ARG A 1 101 ? -30.590 -2.919 24.403 1.00 21.10 102 ARG A CA 1
ATOM 752 C C . ARG A 1 101 ? -30.950 -2.578 25.851 1.00 19.89 102 ARG A C 1
ATOM 753 O O . ARG A 1 101 ? -32.141 -2.428 26.173 1.00 20.25 102 ARG A O 1
ATOM 761 N N . ARG A 1 102 ? -29.943 -2.419 26.713 1.00 19.62 103 ARG A N 1
ATOM 762 C CA . ARG A 1 102 ? -30.231 -2.067 28.101 1.00 19.77 103 ARG A CA 1
ATOM 763 C C . ARG A 1 102 ? -30.750 -0.636 28.240 1.00 19.36 103 ARG A C 1
ATOM 764 O O . ARG A 1 102 ? -31.659 -0.379 29.024 1.00 19.67 103 ARG A O 1
ATOM 772 N N . LEU A 1 103 ? -30.191 0.291 27.471 1.00 18.72 104 LEU A N 1
ATOM 773 C CA . LEU A 1 103 ? -30.666 1.672 27.514 1.00 18.39 104 LEU A CA 1
ATOM 774 C C . LEU A 1 103 ? -32.106 1.787 27.004 1.00 18.72 104 LEU A C 1
ATOM 775 O O . LEU A 1 103 ? -32.929 2.446 27.629 1.00 20.97 104 LEU A O 1
ATOM 780 N N . GLU A 1 104 ? -32.414 1.132 25.887 1.00 18.91 105 GLU A N 1
ATOM 781 C CA . GLU A 1 104 ? -33.792 1.103 25.391 1.00 19.34 105 GLU A CA 1
ATOM 782 C C . GLU A 1 104 ? -34.743 0.472 26.422 1.00 20.01 105 GLU A C 1
ATOM 783 O O . GLU A 1 104 ? -35.831 0.976 26.653 1.00 20.99 105 GLU A O 1
ATOM 789 N N . GLU A 1 105 ? -34.331 -0.640 27.014 1.00 21.32 106 GLU A N 1
ATOM 790 C CA . GLU A 1 105 ? -35.127 -1.310 28.049 1.00 22.60 106 GLU A CA 1
ATOM 791 C C . GLU A 1 105 ? -35.465 -0.363 29.209 1.00 20.97 106 GLU A C 1
ATOM 792 O O . GLU A 1 105 ? -36.616 -0.276 29.660 1.00 21.44 106 GLU A O 1
ATOM 798 N N . ARG A 1 106 ? -34.450 0.369 29.664 1.00 23.07 107 ARG A N 1
ATOM 799 C CA . ARG A 1 106 ? -34.642 1.352 30.721 1.00 21.78 107 ARG A CA 1
ATOM 800 C C . ARG A 1 106 ? -35.544 2.516 30.299 1.00 20.14 107 ARG A C 1
ATOM 801 O O . ARG A 1 106 ? -36.416 2.932 31.063 1.00 20.45 107 ARG A O 1
ATOM 809 N N . ALA A 1 107 ? -35.319 3.050 29.097 1.00 19.69 108 ALA A N 1
ATOM 810 C CA . ALA A 1 107 ? -36.133 4.151 28.582 1.00 19.57 108 ALA A CA 1
ATOM 811 C C . ALA A 1 107 ? -37.604 3.753 28.507 1.00 20.23 108 ALA A C 1
ATOM 812 O O . ALA A 1 107 ? -38.483 4.525 28.895 1.00 21.13 108 ALA A O 1
ATOM 814 N N . ARG A 1 108 ? -37.870 2.549 28.011 1.00 20.64 109 ARG A N 1
ATOM 815 C CA . ARG A 1 108 ? -39.248 2.074 27.930 1.00 21.35 109 ARG A CA 1
ATOM 816 C C . ARG A 1 108 ? -39.847 1.911 29.317 1.00 21.84 109 ARG A C 1
ATOM 817 O O . ARG A 1 108 ? -40.957 2.382 29.557 1.00 23.65 109 ARG A O 1
ATOM 825 N N . SER A 1 109 ? -39.108 1.303 30.250 1.00 21.90 110 SER A N 1
ATOM 826 C CA . SER A 1 109 ? -39.653 1.157 31.607 1.00 22.42 110 SER A CA 1
ATOM 827 C C . SER A 1 109 ? -40.027 2.508 32.245 1.00 24.17 110 SER A C 1
ATOM 828 O O . SER A 1 109 ? -40.908 2.574 33.097 1.00 22.92 110 SER A O 1
ATOM 831 N N . LEU A 1 110 ? -39.401 3.588 31.789 1.00 21.51 111 LEU A N 1
ATOM 832 C CA . LEU A 1 110 ? -39.695 4.920 32.308 1.00 21.33 111 LEU A CA 1
ATOM 833 C C . LEU A 1 110 ? -40.819 5.612 31.537 1.00 27.68 111 LEU A C 1
ATOM 834 O O . LEU A 1 110 ? -41.142 6.762 31.813 1.00 25.90 111 LEU A O 1
ATOM 839 N N . GLY A 1 111 ? -41.413 4.921 30.570 1.00 21.72 112 GLY A N 1
ATOM 840 C CA . GLY A 1 111 ? -42.504 5.499 29.807 1.00 23.72 112 GLY A CA 1
ATOM 841 C C . GLY A 1 111 ? -42.104 6.305 28.575 1.00 23.75 112 GLY A C 1
ATOM 842 O O . GLY A 1 111 ? -42.930 6.982 27.970 1.00 21.55 112 GLY A O 1
ATOM 843 N N . VAL A 1 112 ? -40.834 6.262 28.199 1.00 22.04 113 VAL A N 1
ATOM 844 C CA . VAL A 1 112 ? -40.440 6.918 26.957 1.00 23.22 113 VAL A CA 1
ATOM 845 C C . VAL A 1 112 ? -41.047 6.162 25.774 1.00 21.30 113 VAL A C 1
ATOM 846 O O . VAL A 1 112 ? -41.057 4.938 25.766 1.00 21.07 113 VAL A O 1
ATOM 850 N N . ARG A 1 113 ? -41.565 6.881 24.789 1.00 20.79 114 ARG A N 1
ATOM 851 C CA . ARG A 1 113 ? -42.068 6.212 23.590 1.00 26.49 114 ARG A CA 1
ATOM 852 C C . ARG A 1 113 ? -40.907 5.976 22.655 1.00 23.50 114 ARG A C 1
ATOM 853 O O . ARG A 1 113 ? -40.235 6.911 22.250 1.00 23.79 114 ARG A O 1
ATOM 861 N N . VAL A 1 114 ? -40.645 4.720 22.341 1.00 20.90 115 VAL A N 1
ATOM 862 C CA . VAL A 1 114 ? -39.555 4.410 21.434 1.00 20.52 115 VAL A CA 1
ATOM 863 C C . VAL A 1 114 ? -40.145 3.828 20.164 1.00 25.18 115 VAL A C 1
ATOM 864 O O . VAL A 1 114 ? -40.684 2.726 20.167 1.00 26.42 115 VAL A O 1
ATOM 868 N N . ARG A 1 115 ? -40.071 4.594 19.085 1.00 20.86 116 ARG A N 1
ATOM 869 C CA . ARG A 1 115 ? -40.666 4.172 17.822 1.00 21.39 116 ARG A CA 1
ATOM 870 C C . ARG A 1 115 ? -39.595 3.755 16.828 1.00 21.13 116 ARG A C 1
ATOM 871 O O . ARG A 1 115 ? -38.991 4.597 16.165 1.00 22.14 116 ARG A O 1
ATOM 879 N N . ARG A 1 116 ? -39.347 2.455 16.731 1.00 21.41 117 ARG A N 1
ATOM 880 C CA . ARG A 1 116 ? -38.380 1.964 15.756 1.00 21.26 117 ARG A CA 1
ATOM 881 C C . ARG A 1 116 ? -38.993 1.841 14.362 1.00 21.82 117 ARG A C 1
ATOM 882 O O . ARG A 1 116 ? -40.174 2.136 14.169 1.00 22.34 117 ARG A O 1
ATOM 890 N N . SER A 1 117 ? -38.172 1.428 13.399 1.00 21.75 118 SER A N 1
ATOM 891 C CA . SER A 1 117 ? -38.587 1.295 12.008 1.00 25.30 118 SER A CA 1
ATOM 892 C C . SER A 1 117 ? -39.173 2.593 11.478 1.00 24.50 118 SER A C 1
ATOM 893 O O . SER A 1 117 ? -40.108 2.569 10.679 1.00 23.77 118 SER A O 1
ATOM 896 N N . THR A 1 118 ? -38.637 3.720 11.938 1.00 23.12 119 THR A N 1
ATOM 897 C CA . THR A 1 118 ? -39.134 5.026 11.524 1.00 25.11 119 THR A CA 1
ATOM 898 C C . THR A 1 118 ? -38.019 5.855 10.875 1.00 23.17 119 THR A C 1
ATOM 899 O O . THR A 1 118 ? -37.001 6.143 11.506 1.00 21.98 119 THR A O 1
ATOM 903 N N . GLU A 1 119 ? -38.217 6.218 9.608 1.00 23.94 120 GLU A N 1
ATOM 904 C CA . GLU A 1 119 ? -37.290 7.073 8.867 1.00 24.38 120 GLU A CA 1
ATOM 905 C C . GLU A 1 119 ? -37.696 8.516 9.012 1.00 24.08 120 GLU A C 1
ATOM 906 O O . GLU A 1 119 ? -38.759 8.892 8.556 1.00 23.34 120 GLU A O 1
ATOM 912 N N . ILE A 1 120 ? -36.856 9.337 9.616 1.00 20.43 121 ILE A N 1
ATOM 913 C CA . ILE A 1 120 ? -37.110 10.763 9.569 1.00 20.44 121 ILE A CA 1
ATOM 914 C C . ILE A 1 120 ? -36.678 11.285 8.208 1.00 20.66 121 ILE A C 1
ATOM 915 O O . ILE A 1 120 ? -35.584 10.960 7.744 1.00 20.36 121 ILE A O 1
ATOM 920 N N . THR A 1 121 ? -37.526 12.087 7.569 1.00 21.27 122 THR A N 1
ATOM 921 C CA . THR A 1 121 ? -37.194 12.624 6.251 1.00 21.57 122 THR A CA 1
ATOM 922 C C . THR A 1 121 ? -36.996 14.140 6.253 1.00 22.87 122 THR A C 1
ATOM 923 O O . THR A 1 121 ? -36.272 14.673 5.414 1.00 21.56 122 THR A O 1
ATOM 927 N N . SER A 1 122 ? -37.662 14.844 7.160 1.00 25.27 123 SER A N 1
ATOM 928 C CA . SER A 1 122 ? -37.472 16.288 7.244 1.00 25.78 123 SER A CA 1
ATOM 929 C C . SER A 1 122 ? -37.742 16.757 8.658 1.00 23.63 123 SER A C 1
ATOM 930 O O . SER A 1 122 ? -38.485 16.118 9.390 1.00 25.01 123 SER A O 1
ATOM 933 N N . VAL A 1 123 ? -37.116 17.860 9.045 1.00 20.91 124 VAL A N 1
ATOM 934 C CA . VAL A 1 123 ? -37.319 18.423 10.372 1.00 26.69 124 VAL A CA 1
ATOM 935 C C . VAL A 1 123 ? -37.409 19.940 10.249 1.00 29.49 124 VAL A C 1
ATOM 936 O O . VAL A 1 123 ? -36.702 20.556 9.449 1.00 28.02 124 VAL A O 1
ATOM 940 N N . ARG A 1 124 ? -38.303 20.536 11.029 1.00 27.29 125 ARG A N 1
ATOM 941 C CA . ARG A 1 124 ? -38.557 21.968 10.960 1.00 27.32 125 ARG A CA 1
ATOM 942 C C . ARG A 1 124 ? -38.921 22.500 12.325 1.00 24.60 125 ARG A C 1
ATOM 943 O O . ARG A 1 124 ? -39.286 21.736 13.215 1.00 21.29 125 ARG A O 1
ATOM 951 N N . GLN A 1 125 ? -38.843 23.813 12.486 1.00 21.84 126 GLN A N 1
ATOM 952 C CA . GLN A 1 125 ? -39.324 24.426 13.704 1.00 21.89 126 GLN A CA 1
ATOM 953 C C . GLN A 1 125 ? -40.080 25.706 13.436 1.00 23.71 126 GLN A C 1
ATOM 954 O O . GLN A 1 125 ? -39.886 26.372 12.425 1.00 27.77 126 GLN A O 1
ATOM 960 N N . THR A 1 126 ? -40.975 26.008 14.365 1.00 24.47 127 THR A N 1
ATOM 961 C CA . THR A 1 126 ? -41.785 27.209 14.379 1.00 24.86 127 THR A CA 1
ATOM 962 C C . THR A 1 126 ? -41.516 27.858 15.739 1.00 23.48 127 THR A C 1
ATOM 963 O O . THR A 1 126 ? -40.975 27.197 16.621 1.00 22.82 127 THR A O 1
ATOM 967 N N . PRO A 1 127 ? -41.901 29.133 15.923 1.00 24.48 128 PRO A N 1
ATOM 968 C CA . PRO A 1 127 ? -41.707 29.768 17.234 1.00 24.01 128 PRO A CA 1
ATOM 969 C C . PRO A 1 127 ? -42.284 28.938 18.383 1.00 23.68 128 PRO A C 1
ATOM 970 O O . PRO A 1 127 ? -41.749 28.964 19.483 1.00 23.30 128 PRO A O 1
ATOM 974 N N . ASP A 1 128 ? -43.351 28.191 18.122 1.00 23.89 129 ASP A N 1
ATOM 975 C CA . ASP A 1 128 ? -43.965 27.425 19.190 1.00 23.68 129 ASP A CA 1
ATOM 976 C C . ASP A 1 128 ? -43.637 25.936 19.181 1.00 24.90 129 ASP A C 1
ATOM 977 O O . ASP A 1 128 ? -44.122 25.212 20.038 1.00 25.92 129 ASP A O 1
ATOM 982 N N . GLY A 1 129 ? -42.807 25.453 18.257 1.00 23.76 130 GLY A N 1
ATOM 983 C CA . GLY A 1 129 ? -42.580 24.017 18.275 1.00 22.17 130 GLY A CA 1
ATOM 984 C C . GLY A 1 129 ? -41.664 23.419 17.230 1.00 22.90 130 GLY A C 1
ATOM 985 O O . GLY A 1 129 ? -40.997 24.124 16.484 1.00 21.86 130 GLY A O 1
ATOM 986 N N . VAL A 1 130 ? -41.626 22.095 17.196 1.00 21.48 131 VAL A N 1
ATOM 987 C CA . VAL A 1 130 ? -40.852 21.384 16.193 1.00 22.59 131 VAL A CA 1
ATOM 988 C C . VAL A 1 130 ? -41.769 20.387 15.505 1.00 25.36 131 VAL A C 1
ATOM 989 O O . VAL A 1 130 ? -42.714 19.870 16.107 1.00 21.76 131 VAL A O 1
ATOM 993 N N . GLN A 1 131 ? -41.482 20.145 14.233 1.00 21.66 132 GLN A N 1
ATOM 994 C CA . GLN A 1 131 ? -42.271 19.247 13.404 1.00 28.91 132 GLN A CA 1
ATOM 995 C C . GLN A 1 131 ? -41.325 18.332 12.634 1.00 26.79 132 GLN A C 1
ATOM 996 O O . GLN A 1 131 ? -40.445 18.818 11.926 1.00 21.60 132 GLN A O 1
ATOM 1002 N N . VAL A 1 132 ? -41.479 17.017 12.769 1.00 21.62 133 VAL A N 1
ATOM 1003 C CA . VAL A 1 132 ? -40.653 16.123 11.967 1.00 21.38 133 VAL A CA 1
ATOM 1004 C C . VAL A 1 132 ? -41.495 15.143 11.153 1.00 26.50 133 VAL A C 1
ATOM 1005 O O . VAL A 1 132 ? -42.504 14.609 11.607 1.00 24.70 133 VAL A O 1
ATOM 1009 N N . THR A 1 133 ? -41.083 14.956 9.910 1.00 22.15 134 THR A N 1
ATOM 1010 C CA . THR A 1 133 ? -41.800 14.119 8.976 1.00 29.64 134 THR A CA 1
ATOM 1011 C C . THR A 1 133 ? -41.106 12.773 8.838 1.00 22.49 134 THR A C 1
ATOM 1012 O O . THR A 1 133 ? -39.881 12.688 8.886 1.00 21.88 134 THR A O 1
ATOM 1016 N N . THR A 1 134 ? -41.896 11.724 8.653 1.00 23.17 135 THR A N 1
ATOM 1017 C CA . THR A 1 134 ? -41.364 10.377 8.517 1.00 22.85 135 THR A CA 1
ATOM 1018 C C . THR A 1 134 ? -41.590 9.853 7.104 1.00 23.52 135 THR A C 1
ATOM 1019 O O . THR A 1 134 ? -42.412 10.391 6.359 1.00 24.21 135 THR A O 1
ATOM 1023 N N . GLY A 1 135 ? -40.861 8.801 6.746 1.00 23.39 136 GLY A N 1
ATOM 1024 C CA . GLY A 1 135 ? -40.994 8.174 5.441 1.00 28.27 136 GLY A CA 1
ATOM 1025 C C . GLY A 1 135 ? -42.387 7.651 5.112 1.00 29.22 136 GLY A C 1
ATOM 1026 O O . GLY A 1 135 ? -42.768 7.584 3.944 1.00 28.68 136 GLY A O 1
ATOM 1027 N N . ASP A 1 136 ? -43.152 7.273 6.135 1.00 27.86 137 ASP A N 1
ATOM 1028 C CA . ASP A 1 136 ? -44.521 6.796 5.910 1.00 34.48 137 ASP A CA 1
ATOM 1029 C C . ASP A 1 136 ? -45.516 7.943 5.792 1.00 33.71 137 ASP A C 1
ATOM 1030 O O . ASP A 1 136 ? -46.713 7.716 5.671 1.00 32.82 137 ASP A O 1
ATOM 1035 N N . GLY A 1 137 ? -45.027 9.175 5.836 1.00 26.01 138 GLY A N 1
ATOM 1036 C CA . GLY A 1 137 ? -45.888 10.319 5.601 1.00 26.50 138 GLY A CA 1
ATOM 1037 C C . GLY A 1 137 ? -46.600 10.901 6.806 1.00 26.36 138 GLY A C 1
ATOM 1038 O O . GLY A 1 137 ? -47.621 11.568 6.661 1.00 32.09 138 GLY A O 1
ATOM 1039 N N . GLU A 1 138 ? -46.071 10.685 8.001 1.00 25.59 139 GLU A N 1
ATOM 1040 C CA . GLU A 1 138 ? -46.730 11.250 9.166 1.00 31.36 139 GLU A CA 1
ATOM 1041 C C . GLU A 1 138 ? -45.910 12.374 9.787 1.00 24.73 139 GLU A C 1
ATOM 1042 O O . GLU A 1 138 ? -44.721 12.524 9.515 1.00 24.95 139 GLU A O 1
ATOM 1048 N N . VAL A 1 139 ? -46.566 13.196 10.589 1.00 24.82 140 VAL A N 1
ATOM 1049 C CA . VAL A 1 139 ? -45.884 14.285 11.255 1.00 24.19 140 VAL A CA 1
ATOM 1050 C C . VAL A 1 139 ? -45.875 14.057 12.764 1.00 29.27 140 VAL A C 1
ATOM 1051 O O . VAL A 1 139 ? -46.919 13.809 13.367 1.00 27.71 140 VAL A O 1
ATOM 1055 N N . VAL A 1 140 ? -44.686 14.127 13.355 1.00 22.93 141 VAL A N 1
ATOM 1056 C CA . VAL A 1 140 ? -44.514 14.095 14.797 1.00 22.84 141 VAL A CA 1
ATOM 1057 C C . VAL A 1 140 ? -44.212 15.493 15.301 1.00 22.23 141 VAL A C 1
ATOM 1058 O O . VAL A 1 140 ? -43.271 16.125 14.845 1.00 24.78 141 VAL A O 1
ATOM 1062 N N . GLU A 1 141 ? -44.999 15.966 16.253 1.00 22.44 142 GLU A N 1
ATOM 1063 C CA . GLU A 1 141 ? -44.848 17.321 16.752 1.00 24.19 142 GLU A CA 1
ATOM 1064 C C . GLU A 1 141 ? -44.336 17.331 18.162 1.00 23.53 142 GLU A C 1
ATOM 1065 O O . GLU A 1 141 ? -44.585 16.391 18.915 1.00 23.78 142 GLU A O 1
ATOM 1071 N N . GLY A 1 142 ? -43.631 18.397 18.526 1.00 22.54 143 GLY A N 1
ATOM 1072 C CA . GLY A 1 142 ? -43.071 18.485 19.866 1.00 21.72 143 GLY A CA 1
ATOM 1073 C C . GLY A 1 142 ? -42.632 19.886 20.217 1.00 22.23 143 GLY A C 1
ATOM 1074 O O . GLY A 1 142 ? -42.842 20.816 19.449 1.00 21.76 143 GLY A O 1
ATOM 1075 N N . ALA A 1 143 ? -42.021 20.043 21.380 1.00 21.50 144 ALA A N 1
ATOM 1076 C CA . ALA A 1 143 ? -41.564 21.352 21.806 1.00 20.69 144 ALA A CA 1
ATOM 1077 C C . ALA A 1 143 ? -40.091 21.535 21.488 1.00 20.16 144 ALA A C 1
ATOM 1078 O O . ALA A 1 143 ? -39.660 22.633 21.137 1.00 20.27 144 ALA A O 1
ATOM 1080 N N . TYR A 1 144 ? -39.326 20.456 21.629 1.00 19.66 145 TYR A N 1
ATOM 1081 C CA . TYR A 1 144 ? -37.891 20.458 21.343 1.00 19.14 145 TYR A CA 1
ATOM 1082 C C . TYR A 1 144 ? -37.498 19.214 20.554 1.00 21.65 145 TYR A C 1
ATOM 1083 O O . TYR A 1 144 ? -38.082 18.144 20.730 1.00 18.91 145 TYR A O 1
ATOM 1092 N N . LEU A 1 145 ? -36.511 19.374 19.680 1.00 18.60 146 LEU A N 1
ATOM 1093 C CA . LEU A 1 145 ? -35.964 18.272 18.900 1.00 18.33 146 LEU A CA 1
ATOM 1094 C C . LEU A 1 145 ? -34.462 18.121 19.182 1.00 19.08 146 LEU A C 1
ATOM 1095 O O . LEU A 1 145 ? -33.731 19.104 19.179 1.00 17.68 146 LEU A O 1
ATOM 1100 N N . VAL A 1 146 ? -33.995 16.903 19.434 1.00 17.45 147 VAL A N 1
ATOM 1101 C CA . VAL A 1 146 ? -32.563 16.706 19.619 1.00 16.97 147 VAL A CA 1
ATOM 1102 C C . VAL A 1 146 ? -32.027 15.727 18.587 1.00 16.80 147 VAL A C 1
ATOM 1103 O O . VAL A 1 146 ? -32.489 14.586 18.498 1.00 16.88 147 VAL A O 1
ATOM 1107 N N . GLY A 1 147 ? -31.057 16.183 17.804 1.00 16.63 148 GLY A N 1
ATOM 1108 C CA . GLY A 1 147 ? -30.431 15.335 16.811 1.00 20.44 148 GLY A CA 1
ATOM 1109 C C . GLY A 1 147 ? -29.384 14.420 17.423 1.00 22.32 148 GLY A C 1
ATOM 1110 O O . GLY A 1 147 ? -28.268 14.851 17.727 1.00 15.76 148 GLY A O 1
ATOM 1111 N N . CYS A 1 148 ? -29.757 13.159 17.608 1.00 16.10 149 CYS A N 1
ATOM 1112 C CA . CYS A 1 148 ? -28.833 12.110 18.004 1.00 15.80 149 CYS A CA 1
ATOM 1113 C C . CYS A 1 148 ? -28.748 11.091 16.856 1.00 15.91 149 CYS A C 1
ATOM 1114 O O . CYS A 1 148 ? -28.709 9.862 17.077 1.00 15.94 149 CYS A O 1
ATOM 1117 N N . ASP A 1 149 ? -28.731 11.608 15.628 1.00 16.03 150 ASP A N 1
ATOM 1118 C CA . ASP A 1 149 ? -28.887 10.756 14.455 1.00 16.27 150 ASP A CA 1
ATOM 1119 C C . ASP A 1 149 ? -27.572 10.473 13.743 1.00 17.70 150 ASP A C 1
ATOM 1120 O O . ASP A 1 149 ? -27.552 10.267 12.535 1.00 16.24 150 ASP A O 1
ATOM 1125 N N . GLY A 1 150 ? -26.475 10.445 14.499 1.00 18.83 151 GLY A N 1
ATOM 1126 C CA . GLY A 1 150 ? -25.206 9.972 13.972 1.00 15.56 151 GLY A CA 1
ATOM 1127 C C . GLY A 1 150 ? -24.367 10.950 13.180 1.00 15.27 151 GLY A C 1
ATOM 1128 O O . GLY A 1 150 ? -24.728 12.113 12.982 1.00 16.36 151 GLY A O 1
ATOM 1129 N N . SER A 1 151 ? -23.292 10.427 12.655 1.00 15.10 152 SER A N 1
ATOM 1130 C CA . SER A 1 151 ? -22.294 11.191 11.967 1.00 15.01 152 SER A CA 1
ATOM 1131 C C . SER A 1 151 ? -22.806 11.939 10.738 1.00 15.38 152 SER A C 1
ATOM 1132 O O . SER A 1 151 ? -22.442 13.027 10.508 1.00 17.66 152 SER A O 1
ATOM 1135 N N . ALA A 1 152 ? -23.688 11.320 10.000 1.00 15.74 153 ALA A N 1
ATOM 1136 C CA . ALA A 1 152 ? -24.287 11.941 8.859 1.00 17.81 153 ALA A CA 1
ATOM 1137 C C . ALA A 1 152 ? -25.614 12.691 9.144 1.00 19.72 153 ALA A C 1
ATOM 1138 O O . ALA A 1 152 ? -26.396 12.832 8.297 1.00 29.31 153 ALA A O 1
ATOM 1140 N N . SER A 1 153 ? -25.776 13.248 10.316 1.00 16.22 154 SER A N 1
ATOM 1141 C CA . SER A 1 153 ? -27.021 13.734 10.830 1.00 16.46 154 SER A CA 1
ATOM 1142 C C . SER A 1 153 ? -27.820 14.636 9.871 1.00 21.22 154 SER A C 1
ATOM 1143 O O . SER A 1 153 ? -27.436 15.698 9.479 1.00 17.12 154 SER A O 1
ATOM 1146 N N . LEU A 1 154 ? -28.996 14.157 9.578 1.00 17.40 155 LEU A N 1
ATOM 1147 C CA . LEU A 1 154 ? -29.982 14.876 8.847 1.00 17.99 155 LEU A CA 1
ATOM 1148 C C . LEU A 1 154 ? -30.416 16.113 9.616 1.00 19.11 155 LEU A C 1
ATOM 1149 O O . LEU A 1 154 ? -30.594 17.144 9.029 1.00 19.62 155 LEU A O 1
ATOM 1154 N N . VAL A 1 155 ? -30.569 15.983 10.925 1.00 17.70 156 VAL A N 1
ATOM 1155 C CA . VAL A 1 155 ? -31.034 17.110 11.732 1.00 17.78 156 VAL A CA 1
ATOM 1156 C C . VAL A 1 155 ? -30.036 18.254 11.688 1.00 17.66 156 VAL A C 1
ATOM 1157 O O . VAL A 1 155 ? -30.422 19.386 11.482 1.00 18.03 156 VAL A O 1
ATOM 1161 N N . ARG A 1 156 ? -28.755 17.949 11.865 1.00 17.19 157 ARG A N 1
ATOM 1162 C CA . ARG A 1 156 ? -27.696 18.946 11.715 1.00 20.76 157 ARG A CA 1
ATOM 1163 C C . ARG A 1 156 ? -27.755 19.668 10.360 1.00 22.85 157 ARG A C 1
ATOM 1164 O O . ARG A 1 156 ? -27.724 20.905 10.302 1.00 17.92 157 ARG A O 1
ATOM 1172 N N . GLU A 1 157 ? -27.879 18.907 9.281 1.00 17.77 158 GLU A N 1
ATOM 1173 C CA . GLU A 1 157 ? -27.963 19.468 7.946 1.00 20.32 158 GLU A CA 1
ATOM 1174 C C . GLU A 1 157 ? -29.167 20.368 7.742 1.00 20.06 158 GLU A C 1
ATOM 1175 O O . GLU A 1 157 ? -29.061 21.441 7.285 1.00 19.36 158 GLU A O 1
ATOM 1181 N N . GLN A 1 158 ? -30.305 19.913 8.168 1.00 20.62 159 GLN A N 1
ATOM 1182 C CA . GLN A 1 158 ? -31.525 20.664 7.937 1.00 22.22 159 GLN A CA 1
ATOM 1183 C C . GLN A 1 158 ? -31.664 21.842 8.902 1.00 24.42 159 GLN A C 1
ATOM 1184 O O . GLN A 1 158 ? -32.412 22.759 8.637 1.00 26.00 159 GLN A O 1
ATOM 1190 N N . ALA A 1 159 ? -30.923 21.832 10.007 1.00 21.95 160 ALA A N 1
ATOM 1191 C CA . ALA A 1 159 ? -30.910 22.997 10.887 1.00 20.49 160 ALA A CA 1
ATOM 1192 C C . ALA A 1 159 ? -29.891 24.025 10.374 1.00 20.64 160 ALA A C 1
ATOM 1193 O O . ALA A 1 159 ? -29.811 25.133 10.884 1.00 23.88 160 ALA A O 1
ATOM 1195 N N . GLY A 1 160 ? -29.124 23.648 9.355 1.00 21.24 161 GLY A N 1
ATOM 1196 C CA . GLY A 1 160 ? -28.151 24.545 8.755 1.00 23.01 161 GLY A CA 1
ATOM 1197 C C . GLY A 1 160 ? -26.909 24.761 9.605 1.00 23.73 161 GLY A C 1
ATOM 1198 O O . GLY A 1 160 ? -26.237 25.786 9.484 1.00 22.70 161 GLY A O 1
ATOM 1199 N N . ILE A 1 161 ? -26.605 23.794 10.465 1.00 18.46 162 ILE A N 1
ATOM 1200 C CA . ILE A 1 161 ? -25.420 23.859 11.313 1.00 18.00 162 ILE A CA 1
ATOM 1201 C C . ILE A 1 161 ? -24.219 23.217 10.625 1.00 19.71 162 ILE A C 1
ATOM 1202 O O . ILE A 1 161 ? -24.213 22.009 10.363 1.00 17.39 162 ILE A O 1
ATOM 1207 N N . PRO A 1 162 ? -23.182 24.023 10.350 1.00 20.43 163 PRO A N 1
ATOM 1208 C CA . PRO A 1 162 ? -21.961 23.541 9.692 1.00 20.22 163 PRO A CA 1
ATOM 1209 C C . PRO A 1 162 ? -21.180 22.548 10.551 1.00 21.68 163 PRO A C 1
ATOM 1210 O O . PRO A 1 162 ? -21.217 22.603 11.783 1.00 16.71 163 PRO A O 1
ATOM 1214 N N . PHE A 1 163 ? -20.456 21.665 9.876 1.00 16.73 164 PHE A N 1
ATOM 1215 C CA . PHE A 1 163 ? -19.730 20.579 10.504 1.00 16.86 164 PHE A CA 1
ATOM 1216 C C . PHE A 1 163 ? -18.226 20.646 10.155 1.00 19.89 164 PHE A C 1
ATOM 1217 O O . PHE A 1 163 ? -17.697 19.740 9.492 1.00 20.79 164 PHE A O 1
ATOM 1225 N N . PRO A 1 164 ? -17.529 21.711 10.607 1.00 16.19 165 PRO A N 1
ATOM 1226 C CA . PRO A 1 164 ? -16.122 21.905 10.231 1.00 17.47 165 PRO A CA 1
ATOM 1227 C C . PRO A 1 164 ? -15.193 20.905 10.902 1.00 20.87 165 PRO A C 1
ATOM 1228 O O . PRO A 1 164 ? -15.559 20.315 11.931 1.00 15.34 165 PRO A O 1
ATOM 1232 N N . GLY A 1 165 ? -14.000 20.759 10.330 1.00 16.60 166 GLY A N 1
ATOM 1233 C CA . GLY A 1 165 ? -12.998 19.822 10.799 1.00 15.25 166 GLY A CA 1
ATOM 1234 C C . GLY A 1 165 ? -12.225 19.267 9.616 1.00 20.75 166 GLY A C 1
ATOM 1235 O O . GLY A 1 165 ? -12.064 19.951 8.600 1.00 15.76 166 GLY A O 1
ATOM 1236 N N . VAL A 1 166 ? -11.762 18.025 9.735 1.00 20.24 167 VAL A N 1
ATOM 1237 C CA . VAL A 1 166 ? -10.935 17.424 8.694 1.00 23.47 167 VAL A CA 1
ATOM 1238 C C . VAL A 1 166 ? -11.286 15.968 8.390 1.00 21.28 167 VAL A C 1
ATOM 1239 O O . VAL A 1 166 ? -11.910 15.273 9.194 1.00 19.40 167 VAL A O 1
ATOM 1243 N N . ASP A 1 167 ? -10.834 15.532 7.218 1.00 16.95 168 ASP A N 1
ATOM 1244 C CA . ASP A 1 167 ? -11.012 14.184 6.703 1.00 20.47 168 ASP A CA 1
ATOM 1245 C C . ASP A 1 167 ? -9.662 13.727 6.155 1.00 23.49 168 ASP A C 1
ATOM 1246 O O . ASP A 1 167 ? -9.426 13.809 4.945 1.00 20.67 168 ASP A O 1
ATOM 1251 N N . PRO A 1 168 ? -8.756 13.288 7.037 1.00 22.61 169 PRO A N 1
ATOM 1252 C CA . PRO A 1 168 ? -7.425 12.904 6.568 1.00 24.29 169 PRO A CA 1
ATOM 1253 C C . PRO A 1 168 ? -7.484 11.748 5.587 1.00 17.45 169 PRO A C 1
ATOM 1254 O O . PRO A 1 168 ? -8.442 10.982 5.596 1.00 18.31 169 PRO A O 1
ATOM 1258 N N . ASP A 1 169 ? -6.474 11.644 4.738 1.00 14.94 170 ASP A N 1
ATOM 1259 C CA . ASP A 1 169 ? -6.250 10.420 3.983 1.00 15.05 170 ASP A CA 1
ATOM 1260 C C . ASP A 1 169 ? -6.065 9.284 4.964 1.00 15.46 170 ASP A C 1
ATOM 1261 O O . ASP A 1 169 ? -5.217 9.367 5.863 1.00 14.52 170 ASP A O 1
ATOM 1266 N N . PHE A 1 170 ? -6.862 8.234 4.792 1.00 14.79 171 PHE A N 1
ATOM 1267 C CA . PHE A 1 170 ? -6.913 7.142 5.755 1.00 14.58 171 PHE A CA 1
ATOM 1268 C C . PHE A 1 170 ? -7.604 5.924 5.173 1.00 15.81 171 PHE A C 1
ATOM 1269 O O . PHE A 1 170 ? -8.722 6.013 4.658 1.00 18.03 171 PHE A O 1
ATOM 1277 N N . HIS A 1 171 ? -6.931 4.785 5.260 1.00 14.86 172 HIS A N 1
ATOM 1278 C CA . HIS A 1 171 ? -7.487 3.522 4.798 1.00 15.15 172 HIS A CA 1
ATOM 1279 C C . HIS A 1 171 ? -7.883 2.693 6.015 1.00 15.01 172 HIS A C 1
ATOM 1280 O O . HIS A 1 171 ? -7.035 2.099 6.675 1.00 18.98 172 HIS A O 1
ATOM 1287 N N . GLY A 1 172 ? -9.172 2.682 6.322 1.00 15.03 173 GLY A N 1
ATOM 1288 C CA . GLY A 1 172 ? -9.672 1.939 7.463 1.00 16.28 173 GLY A CA 1
ATOM 1289 C C . GLY A 1 172 ? -10.635 0.837 7.063 1.00 15.36 173 GLY A C 1
ATOM 1290 O O . GLY A 1 172 ? -11.585 1.061 6.313 1.00 15.85 173 GLY A O 1
ATOM 1291 N N . LEU A 1 173 ? -10.376 -0.365 7.562 1.00 15.53 174 LEU A N 1
ATOM 1292 C CA . LEU A 1 173 ? -11.257 -1.493 7.320 1.00 15.99 174 LEU A CA 1
ATOM 1293 C C . LEU A 1 173 ? -11.642 -2.140 8.645 1.00 21.40 174 LEU A C 1
ATOM 1294 O O . LEU A 1 173 ? -10.887 -2.091 9.623 1.00 15.73 174 LEU A O 1
ATOM 1299 N N . TRP A 1 174 ? -12.823 -2.735 8.685 1.00 17.37 175 TRP A N 1
ATOM 1300 C CA . TRP A 1 174 ? -13.166 -3.589 9.803 1.00 21.21 175 TRP A CA 1
ATOM 1301 C C . TRP A 1 174 ? -14.230 -4.606 9.434 1.00 20.61 175 TRP A C 1
ATOM 1302 O O . TRP A 1 174 ? -15.022 -4.416 8.505 1.00 23.77 175 TRP A O 1
ATOM 1313 N N . GLY A 1 175 ? -14.220 -5.704 10.172 1.00 22.75 176 GLY A N 1
ATOM 1314 C CA . GLY A 1 175 ? -15.256 -6.704 10.028 1.00 27.78 176 GLY A CA 1
ATOM 1315 C C . GLY A 1 175 ? -15.085 -7.859 10.985 1.00 23.95 176 GLY A C 1
ATOM 1316 O O . GLY A 1 175 ? -14.095 -7.925 11.720 1.00 18.25 176 GLY A O 1
ATOM 1317 N N . ASP A 1 176 ? -16.065 -8.758 10.982 1.00 19.11 177 ASP A N 1
ATOM 1318 C CA . ASP A 1 176 ? -16.023 -9.956 11.811 1.00 19.65 177 ASP A CA 1
ATOM 1319 C C . ASP A 1 176 ? -15.712 -11.177 10.980 1.00 22.68 177 ASP A C 1
ATOM 1320 O O . ASP A 1 176 ? -16.386 -11.440 10.005 1.00 20.80 177 ASP A O 1
ATOM 1325 N N . ILE A 1 177 ? -14.696 -11.925 11.377 1.00 20.59 178 ILE A N 1
ATOM 1326 C CA . ILE A 1 177 ? -14.278 -13.072 10.604 1.00 21.31 178 ILE A CA 1
ATOM 1327 C C . ILE A 1 177 ? -14.373 -14.351 11.424 1.00 22.08 178 ILE A C 1
ATOM 1328 O O . ILE A 1 177 ? -13.854 -14.426 12.543 1.00 21.94 178 ILE A O 1
ATOM 1333 N N . LYS A 1 178 ? -15.054 -15.341 10.856 1.00 22.95 179 LYS A N 1
ATOM 1334 C CA . LYS A 1 178 ? -15.078 -16.690 11.409 1.00 23.89 179 LYS A CA 1
ATOM 1335 C C . LYS A 1 178 ? -13.856 -17.426 10.894 1.00 24.22 179 LYS A C 1
ATOM 1336 O O . LYS A 1 178 ? -13.693 -17.616 9.700 1.00 24.47 179 LYS A O 1
ATOM 1342 N N . VAL A 1 179 ? -12.985 -17.816 11.810 1.00 24.28 180 VAL A N 1
ATOM 1343 C CA . VAL A 1 179 ? -11.699 -18.354 11.439 1.00 24.50 180 VAL A CA 1
ATOM 1344 C C . VAL A 1 179 ? -11.581 -19.791 11.899 1.00 31.17 180 VAL A C 1
ATOM 1345 O O . VAL A 1 179 ? -12.312 -20.231 12.790 1.00 29.89 180 VAL A O 1
ATOM 1349 N N . GLU A 1 180 ? -10.672 -20.523 11.267 1.00 28.94 181 GLU A N 1
ATOM 1350 C CA . GLU A 1 180 ? -10.394 -21.896 11.662 1.00 35.35 181 GLU A CA 1
ATOM 1351 C C . GLU A 1 180 ? -9.436 -21.891 12.845 1.00 34.72 181 GLU A C 1
ATOM 1352 O O . GLU A 1 180 ? -8.648 -20.962 12.997 1.00 33.22 181 GLU A O 1
ATOM 1358 N N . PRO A 1 181 ? -9.510 -22.924 13.700 1.00 37.93 182 PRO A N 1
ATOM 1359 C CA . PRO A 1 181 ? -8.568 -22.971 14.822 1.00 37.42 182 PRO A CA 1
ATOM 1360 C C . PRO A 1 181 ? -7.127 -23.000 14.316 1.00 31.64 182 PRO A C 1
ATOM 1361 O O . PRO A 1 181 ? -6.849 -23.595 13.277 1.00 30.93 182 PRO A O 1
ATOM 1365 N N . GLY A 1 182 ? -6.226 -22.339 15.027 1.00 27.07 183 GLY A N 1
ATOM 1366 C CA . GLY A 1 182 ? -4.867 -22.195 14.545 1.00 26.83 183 GLY A CA 1
ATOM 1367 C C . GLY A 1 182 ? -4.669 -21.041 13.566 1.00 27.25 183 GLY A C 1
ATOM 1368 O O . GLY A 1 182 ? -3.563 -20.846 13.067 1.00 29.48 183 GLY A O 1
ATOM 1369 N N . ALA A 1 183 ? -5.729 -20.281 13.286 1.00 27.11 184 ALA A N 1
ATOM 1370 C CA . ALA A 1 183 ? -5.632 -19.122 12.386 1.00 28.01 184 ALA A CA 1
ATOM 1371 C C . ALA A 1 183 ? -4.511 -18.184 12.815 1.00 27.29 184 ALA A C 1
ATOM 1372 O O . ALA A 1 183 ? -4.454 -17.778 13.969 1.00 27.14 184 ALA A O 1
ATOM 1374 N N . PRO A 1 184 ? -3.618 -17.829 11.881 1.00 28.11 185 PRO A N 1
ATOM 1375 C CA . PRO A 1 184 ? -2.474 -16.958 12.178 1.00 22.62 185 PRO A CA 1
ATOM 1376 C C . PRO A 1 184 ? -2.852 -15.588 12.727 1.00 27.51 185 PRO A C 1
ATOM 1377 O O . PRO A 1 184 ? -2.051 -14.978 13.431 1.00 28.54 185 PRO A O 1
ATOM 1381 N N . VAL A 1 185 ? -4.050 -15.106 12.415 1.00 22.01 186 VAL A N 1
ATOM 1382 C CA . VAL A 1 185 ? -4.463 -13.789 12.890 1.00 20.55 186 VAL A CA 1
ATOM 1383 C C . VAL A 1 185 ? -4.563 -13.782 14.427 1.00 20.55 186 VAL A C 1
ATOM 1384 O O . VAL A 1 185 ? -4.460 -12.732 15.065 1.00 22.61 186 VAL A O 1
ATOM 1388 N N . LEU A 1 186 ? -4.733 -14.962 15.022 1.00 22.98 187 LEU A N 1
ATOM 1389 C CA . LEU A 1 186 ? -4.826 -15.084 16.474 1.00 21.49 187 LEU A CA 1
ATOM 1390 C C . LEU A 1 186 ? -3.467 -14.835 17.121 1.00 25.98 187 LEU A C 1
ATOM 1391 O O . LEU A 1 186 ? -3.360 -14.706 18.337 1.00 21.39 187 LEU A O 1
ATOM 1396 N N . GLU A 1 187 ? -2.430 -14.753 16.294 1.00 28.41 188 GLU A N 1
ATOM 1397 C CA . GLU A 1 187 ? -1.095 -14.407 16.763 1.00 24.13 188 GLU A CA 1
ATOM 1398 C C . GLU A 1 187 ? -0.969 -12.898 16.927 1.00 20.96 188 GLU A C 1
ATOM 1399 O O . GLU A 1 187 ? 0.094 -12.393 17.259 1.00 19.97 188 GLU A O 1
ATOM 1405 N N . ARG A 1 188 ? -2.055 -12.169 16.702 1.00 21.99 189 ARG A N 1
ATOM 1406 C CA . ARG A 1 188 ? -1.976 -10.707 16.773 1.00 18.88 189 ARG A CA 1
ATOM 1407 C C . ARG A 1 188 ? -3.093 -10.090 17.591 1.00 18.58 189 ARG A C 1
ATOM 1408 O O . ARG A 1 188 ? -3.511 -8.966 17.319 1.00 17.98 189 ARG A O 1
ATOM 1416 N N . ILE A 1 189 ? -3.577 -10.833 18.584 1.00 27.00 190 ILE A N 1
ATOM 1417 C CA . ILE A 1 189 ? -4.644 -10.363 19.455 1.00 25.66 190 ILE A CA 1
ATOM 1418 C C . ILE A 1 189 ? -4.203 -9.103 20.194 1.00 27.07 190 ILE A C 1
ATOM 1419 O O . ILE A 1 189 ? -3.095 -9.031 20.707 1.00 30.80 190 ILE A O 1
ATOM 1424 N N . GLY A 1 190 ? -5.076 -8.102 20.224 1.00 23.98 191 GLY A N 1
ATOM 1425 C CA . GLY A 1 190 ? -4.769 -6.830 20.848 1.00 23.34 191 GLY A CA 1
ATOM 1426 C C . GLY A 1 190 ? -4.906 -5.693 19.852 1.00 23.31 191 GLY A C 1
ATOM 1427 O O . GLY A 1 190 ? -5.082 -5.923 18.656 1.00 21.46 191 GLY A O 1
ATOM 1428 N N . ALA A 1 191 ? -4.836 -4.467 20.359 1.00 22.58 192 ALA A N 1
ATOM 1429 C CA . ALA A 1 191 ? -4.807 -3.277 19.533 1.00 21.89 192 ALA A CA 1
ATOM 1430 C C . ALA A 1 191 ? -3.380 -2.762 19.526 1.00 24.58 192 ALA A C 1
ATOM 1431 O O . ALA A 1 191 ? -2.851 -2.366 20.563 1.00 26.62 192 ALA A O 1
ATOM 1433 N N . ARG A 1 192 ? -2.746 -2.786 18.367 1.00 20.16 193 ARG A N 1
ATOM 1434 C CA . ARG A 1 192 ? -1.330 -2.457 18.312 1.00 21.63 193 ARG A CA 1
ATOM 1435 C C . ARG A 1 192 ? -0.973 -1.524 17.153 1.00 19.75 193 ARG A C 1
ATOM 1436 O O . ARG A 1 192 ? -1.640 -1.516 16.104 1.00 18.56 193 ARG A O 1
ATOM 1444 N N . GLN A 1 193 ? 0.079 -0.734 17.379 1.00 15.10 194 GLN A N 1
ATOM 1445 C CA . GLN A 1 193 ? 0.669 0.108 16.361 1.00 17.89 194 GLN A CA 1
ATOM 1446 C C . GLN A 1 193 ? 1.867 -0.613 15.799 1.00 18.08 194 GLN A C 1
ATOM 1447 O O . GLN A 1 193 ? 2.801 -0.923 16.538 1.00 20.34 194 GLN A O 1
ATOM 1453 N N . TYR A 1 194 ? 1.827 -0.873 14.499 1.00 15.19 195 TYR A N 1
ATOM 1454 C CA . TYR A 1 194 ? 2.894 -1.556 13.797 1.00 15.49 195 TYR A CA 1
ATOM 1455 C C . TYR A 1 194 ? 3.656 -0.543 12.964 1.00 15.34 195 TYR A C 1
ATOM 1456 O O . TYR A 1 194 ? 3.352 0.641 12.997 1.00 17.89 195 TYR A O 1
ATOM 1465 N N . GLU A 1 195 ? 4.639 -1.023 12.220 1.00 15.60 196 GLU A N 1
ATOM 1466 C CA . GLU A 1 195 ? 5.421 -0.197 11.301 1.00 19.47 196 GLU A CA 1
ATOM 1467 C C . GLU A 1 195 ? 4.601 0.734 10.390 1.00 15.29 196 GLU A C 1
ATOM 1468 O O . GLU A 1 195 ? 4.937 1.906 10.243 1.00 15.15 196 GLU A O 1
ATOM 1474 N N . LEU A 1 196 ? 3.538 0.220 9.776 1.00 15.29 197 LEU A N 1
ATOM 1475 C CA . LEU A 1 196 ? 2.840 0.989 8.749 1.00 15.74 197 LEU A CA 1
ATOM 1476 C C . LEU A 1 196 ? 1.525 1.607 9.240 1.00 20.64 197 LEU A C 1
ATOM 1477 O O . LEU A 1 196 ? 1.058 2.638 8.719 1.00 17.60 197 LEU A O 1
ATOM 1482 N N . GLY A 1 197 ? 0.925 0.978 10.237 1.00 14.82 198 GLY A N 1
ATOM 1483 C CA . GLY A 1 197 ? -0.327 1.477 10.760 1.00 14.58 198 GLY A CA 1
ATOM 1484 C C . GLY A 1 197 ? -0.835 0.621 11.898 1.00 15.34 198 GLY A C 1
ATOM 1485 O O . GLY A 1 197 ? -0.080 -0.124 12.526 1.00 14.84 198 GLY A O 1
ATOM 1486 N N . LEU A 1 198 ? -2.124 0.725 12.168 1.00 14.52 199 LEU A N 1
ATOM 1487 C CA . LEU A 1 198 ? -2.677 0.054 13.324 1.00 14.60 199 LEU A CA 1
ATOM 1488 C C . LEU A 1 198 ? -3.451 -1.182 12.923 1.00 14.90 199 LEU A C 1
ATOM 1489 O O . LEU A 1 198 ? -3.993 -1.268 11.815 1.00 14.97 199 LEU A O 1
ATOM 1494 N N . CYS A 1 199 ? -3.485 -2.145 13.837 1.00 15.15 200 CYS A N 1
ATOM 1495 C CA . CYS A 1 199 ? -4.360 -3.292 13.672 1.00 18.86 200 CYS A CA 1
ATOM 1496 C C . CYS A 1 199 ? -4.862 -3.737 15.031 1.00 20.22 200 CYS A C 1
ATOM 1497 O O . CYS A 1 199 ? -4.078 -3.840 15.979 1.00 20.87 200 CYS A O 1
ATOM 1500 N N . MET A 1 200 ? -6.168 -3.979 15.121 1.00 16.76 201 MET A N 1
ATOM 1501 C CA . MET A 1 200 ? -6.745 -4.594 16.305 1.00 17.30 201 MET A CA 1
ATOM 1502 C C . MET A 1 200 ? -7.391 -5.911 15.952 1.00 16.96 201 MET A C 1
ATOM 1503 O O . MET A 1 200 ? -8.211 -5.981 15.042 1.00 16.57 201 MET A O 1
ATOM 1508 N N . VAL A 1 201 ? -7.019 -6.952 16.687 1.00 16.98 202 VAL A N 1
ATOM 1509 C CA . VAL A 1 201 ? -7.660 -8.253 16.564 1.00 17.62 202 VAL A CA 1
ATOM 1510 C C . VAL A 1 201 ? -8.276 -8.604 17.918 1.00 19.91 202 VAL A C 1
ATOM 1511 O O . VAL A 1 201 ? -7.577 -8.623 18.929 1.00 20.26 202 VAL A O 1
ATOM 1515 N N . ALA A 1 202 ? -9.579 -8.862 17.944 1.00 21.84 203 ALA A N 1
ATOM 1516 C CA . ALA A 1 202 ? -10.260 -9.183 19.196 1.00 18.40 203 ALA A CA 1
ATOM 1517 C C . ALA A 1 202 ? -11.209 -10.363 19.047 1.00 19.88 203 ALA A C 1
ATOM 1518 O O . ALA A 1 202 ? -12.153 -10.308 18.257 1.00 22.68 203 ALA A O 1
ATOM 1520 N N . PRO A 1 203 ? -10.969 -11.439 19.814 1.00 19.79 204 PRO A N 1
ATOM 1521 C CA . PRO A 1 203 ? -11.918 -12.554 19.817 1.00 24.94 204 PRO A CA 1
ATOM 1522 C C . PRO A 1 203 ? -13.296 -12.082 20.283 1.00 26.01 204 PRO A C 1
ATOM 1523 O O . PRO A 1 203 ? -13.387 -11.416 21.300 1.00 30.92 204 PRO A O 1
ATOM 1527 N N . ILE A 1 204 ? -14.341 -12.397 19.532 1.00 24.27 205 ILE A N 1
ATOM 1528 C CA . ILE A 1 204 ? -15.684 -11.961 19.878 1.00 27.53 205 ILE A CA 1
ATOM 1529 C C . ILE A 1 204 ? -16.645 -13.139 19.912 1.00 29.74 205 ILE A C 1
ATOM 1530 O O . ILE A 1 204 ? -17.845 -12.965 20.100 1.00 30.70 205 ILE A O 1
ATOM 1535 N N . GLY A 1 205 ? -16.110 -14.336 19.700 1.00 27.68 206 GLY A N 1
ATOM 1536 C CA . GLY A 1 205 ? -16.899 -15.552 19.797 1.00 27.64 206 GLY A CA 1
ATOM 1537 C C . GLY A 1 205 ? -15.967 -16.741 19.689 1.00 34.01 206 GLY A C 1
ATOM 1538 O O . GLY A 1 205 ? -14.817 -16.581 19.273 1.00 37.10 206 GLY A O 1
ATOM 1539 N N . PRO A 1 206 ? -16.455 -17.942 20.042 1.00 41.10 207 PRO A N 1
ATOM 1540 C CA . PRO A 1 206 ? -15.629 -19.155 20.137 1.00 42.04 207 PRO A CA 1
ATOM 1541 C C . PRO A 1 206 ? -14.704 -19.361 18.932 1.00 42.55 207 PRO A C 1
ATOM 1542 O O . PRO A 1 206 ? -13.577 -19.833 19.093 1.00 40.56 207 PRO A O 1
ATOM 1546 N N . ASP A 1 207 ? -15.171 -18.998 17.742 1.00 41.44 208 ASP A N 1
ATOM 1547 C CA . ASP A 1 207 ? -14.314 -19.045 16.568 1.00 43.68 208 ASP A CA 1
ATOM 1548 C C . ASP A 1 207 ? -14.498 -17.812 15.682 1.00 33.01 208 ASP A C 1
ATOM 1549 O O . ASP A 1 207 ? -14.373 -17.889 14.455 1.00 29.91 208 ASP A O 1
ATOM 1554 N N . THR A 1 208 ? -14.796 -16.677 16.306 1.00 23.61 209 THR A N 1
ATOM 1555 C CA . THR A 1 208 ? -14.946 -15.435 15.556 1.00 22.73 209 THR A CA 1
ATOM 1556 C C . THR A 1 208 ? -14.113 -14.311 16.178 1.00 21.81 209 THR A C 1
ATOM 1557 O O . THR A 1 208 ? -14.124 -14.134 17.408 1.00 27.37 209 THR A O 1
ATOM 1561 N N . VAL A 1 209 ? -13.391 -13.578 15.325 1.00 24.45 210 VAL A N 1
ATOM 1562 C CA . VAL A 1 209 ? -12.596 -12.407 15.732 1.00 20.34 210 VAL A CA 1
ATOM 1563 C C . VAL A 1 209 ? -13.066 -11.141 15.044 1.00 22.76 210 VAL A C 1
ATOM 1564 O O . VAL A 1 209 ? -13.459 -11.159 13.872 1.00 19.82 210 VAL A O 1
ATOM 1568 N N . ARG A 1 210 ? -13.023 -10.028 15.761 1.00 20.38 211 ARG A N 1
ATOM 1569 C CA . ARG A 1 210 ? -13.142 -8.741 15.096 1.00 18.32 211 ARG A CA 1
ATOM 1570 C C . ARG A 1 210 ? -11.763 -8.327 14.614 1.00 17.95 211 ARG A C 1
ATOM 1571 O O . ARG A 1 210 ? -10.791 -8.454 15.349 1.00 17.91 211 ARG A O 1
ATOM 1579 N N . VAL A 1 211 ? -11.674 -7.884 13.364 1.00 20.87 212 VAL A N 1
ATOM 1580 C CA . VAL A 1 211 ? -10.425 -7.348 12.830 1.00 17.41 212 VAL A CA 1
ATOM 1581 C C . VAL A 1 211 ? -10.640 -5.920 12.332 1.00 19.05 212 VAL A C 1
ATOM 1582 O O . VAL A 1 211 ? -11.578 -5.635 11.574 1.00 20.07 212 VAL A O 1
ATOM 1586 N N . ILE A 1 212 ? -9.767 -5.032 12.791 1.00 16.35 213 ILE A N 1
ATOM 1587 C CA . ILE A 1 212 ? -9.774 -3.625 12.417 1.00 15.84 213 ILE A CA 1
ATOM 1588 C C . ILE A 1 212 ? -8.381 -3.226 11.943 1.00 19.39 213 ILE A C 1
ATOM 1589 O O . ILE A 1 212 ? -7.397 -3.472 12.647 1.00 16.67 213 ILE A O 1
ATOM 1594 N N . THR A 1 213 ? -8.294 -2.653 10.743 1.00 15.56 214 THR A N 1
ATOM 1595 C CA . THR A 1 213 ? -7.038 -2.094 10.239 1.00 15.38 214 THR A CA 1
ATOM 1596 C C . THR A 1 213 ? -7.195 -0.611 9.977 1.00 15.22 214 THR A C 1
ATOM 1597 O O . THR A 1 213 ? -8.276 -0.140 9.618 1.00 18.93 214 THR A O 1
ATOM 1601 N N . GLY A 1 214 ? -6.105 0.126 10.149 1.00 14.76 215 GLY A N 1
ATOM 1602 C CA . GLY A 1 214 ? -6.086 1.536 9.804 1.00 14.49 215 GLY A CA 1
ATOM 1603 C C . GLY A 1 214 ? -4.704 2.036 9.414 1.00 14.44 215 GLY A C 1
ATOM 1604 O O . GLY A 1 214 ? -3.738 1.867 10.163 1.00 15.21 215 GLY A O 1
ATOM 1605 N N . GLU A 1 215 ? -4.611 2.660 8.246 1.00 14.51 216 GLU A N 1
ATOM 1606 C CA . GLU A 1 215 ? -3.336 3.228 7.789 1.00 16.40 216 GLU A CA 1
ATOM 1607 C C . GLU A 1 215 ? -3.545 4.656 7.327 1.00 14.42 216 GLU A C 1
ATOM 1608 O O . GLU A 1 215 ? -4.350 4.895 6.445 1.00 14.55 216 GLU A O 1
ATOM 1614 N N . PHE A 1 216 ? -2.817 5.599 7.927 1.00 14.78 217 PHE A N 1
ATOM 1615 C CA . PHE A 1 216 ? -2.964 7.024 7.595 1.00 14.23 217 PHE A CA 1
ATOM 1616 C C . PHE A 1 216 ? -2.168 7.438 6.370 1.00 15.50 217 PHE A C 1
ATOM 1617 O O . PHE A 1 216 ? -1.160 6.818 6.053 1.00 15.93 217 PHE A O 1
ATOM 1625 N N . ASP A 1 217 ? -2.626 8.505 5.719 1.00 17.23 218 ASP A N 1
ATOM 1626 C CA . ASP A 1 217 ? -1.882 9.198 4.669 1.00 17.32 218 ASP A CA 1
ATOM 1627 C C . ASP A 1 217 ? -1.481 8.287 3.479 1.00 22.33 218 ASP A C 1
ATOM 1628 O O . ASP A 1 217 ? -0.402 8.416 2.895 1.00 15.41 218 ASP A O 1
ATOM 1633 N N . VAL A 1 218 ? -2.385 7.382 3.123 1.00 18.63 219 VAL A N 1
ATOM 1634 C CA . VAL A 1 218 ? -2.272 6.573 1.919 1.00 15.61 219 VAL A CA 1
ATOM 1635 C C . VAL A 1 218 ? -3.591 6.671 1.134 1.00 18.82 219 VAL A C 1
ATOM 1636 O O . VAL A 1 218 ? -4.625 7.009 1.702 1.00 18.47 219 VAL A O 1
ATOM 1640 N N . PRO A 1 219 ? -3.559 6.389 -0.176 1.00 18.83 220 PRO A N 1
ATOM 1641 C CA . PRO A 1 219 ? -4.828 6.428 -0.911 1.00 21.27 220 PRO A CA 1
ATOM 1642 C C . PRO A 1 219 ? -5.774 5.317 -0.464 1.00 22.17 220 PRO A C 1
ATOM 1643 O O . PRO A 1 219 ? -5.323 4.259 -0.039 1.00 27.90 220 PRO A O 1
ATOM 1647 N N . SER A 1 220 ? -7.073 5.559 -0.560 1.00 21.33 221 SER A N 1
ATOM 1648 C CA . SER A 1 220 ? -8.069 4.570 -0.171 1.00 27.56 221 SER A CA 1
ATOM 1649 C C . SER A 1 220 ? -9.339 4.736 -1.006 1.00 25.67 221 SER A C 1
ATOM 1650 O O . SER A 1 220 ? -9.616 5.831 -1.480 1.00 26.84 221 SER A O 1
ATOM 1653 N N . PRO A 1 221 ? -10.108 3.650 -1.205 1.00 24.38 222 PRO A N 1
ATOM 1654 C CA . PRO A 1 221 ? -11.406 3.845 -1.867 1.00 22.56 222 PRO A CA 1
ATOM 1655 C C . PRO A 1 221 ? -12.292 4.771 -1.043 1.00 20.29 222 PRO A C 1
ATOM 1656 O O . PRO A 1 221 ? -12.074 4.891 0.165 1.00 17.73 222 PRO A O 1
ATOM 1660 N N . PRO A 1 222 ? -13.272 5.431 -1.682 1.00 25.53 223 PRO A N 1
ATOM 1661 C CA . PRO A 1 222 ? -14.205 6.277 -0.922 1.00 25.75 223 PRO A CA 1
ATOM 1662 C C . PRO A 1 222 ? -15.022 5.457 0.086 1.00 23.42 223 PRO A C 1
ATOM 1663 O O . PRO A 1 222 ? -15.223 4.265 -0.125 1.00 20.25 223 PRO A O 1
ATOM 1667 N N . ALA A 1 223 ? -15.479 6.089 1.164 1.00 24.71 224 ALA A N 1
ATOM 1668 C CA . ALA A 1 223 ? -16.019 5.364 2.322 1.00 24.17 224 ALA A CA 1
ATOM 1669 C C . ALA A 1 223 ? -17.312 4.605 2.032 1.00 24.46 224 ALA A C 1
ATOM 1670 O O . ALA A 1 223 ? -17.704 3.720 2.800 1.00 21.84 224 ALA A O 1
ATOM 1672 N N . ASP A 1 224 ? -17.970 4.933 0.925 1.00 24.07 225 ASP A N 1
ATOM 1673 C CA . ASP A 1 224 ? -19.244 4.298 0.612 1.00 25.46 225 ASP A CA 1
ATOM 1674 C C . ASP A 1 224 ? -19.100 3.124 -0.364 1.00 24.00 225 ASP A C 1
ATOM 1675 O O . ASP A 1 224 ? -20.088 2.487 -0.716 1.00 27.78 225 ASP A O 1
ATOM 1680 N N . GLN A 1 225 ? -17.875 2.842 -0.800 1.00 23.25 226 GLN A N 1
ATOM 1681 C CA . GLN A 1 225 ? -17.632 1.735 -1.726 1.00 25.36 226 GLN A CA 1
ATOM 1682 C C . GLN A 1 225 ? -17.613 0.429 -0.938 1.00 26.61 226 GLN A C 1
ATOM 1683 O O . GLN A 1 225 ? -17.316 0.428 0.254 1.00 24.86 226 GLN A O 1
ATOM 1689 N N . GLU A 1 226 ? -17.942 -0.678 -1.592 1.00 27.08 227 GLU A N 1
ATOM 1690 C CA . GLU A 1 226 ? -17.970 -1.971 -0.916 1.00 28.44 227 GLU A CA 1
ATOM 1691 C C . GLU A 1 226 ? -16.573 -2.527 -0.701 1.00 19.88 227 GLU A C 1
ATOM 1692 O O . GLU A 1 226 ? -15.656 -2.251 -1.462 1.00 23.49 227 GLU A O 1
ATOM 1698 N N . VAL A 1 227 ? -16.430 -3.305 0.360 1.00 19.48 228 VAL A N 1
ATOM 1699 C CA . VAL A 1 227 ? -15.177 -3.961 0.695 1.00 20.43 228 VAL A CA 1
ATOM 1700 C C . VAL A 1 227 ? -15.208 -5.423 0.271 1.00 20.95 228 VAL A C 1
ATOM 1701 O O . VAL A 1 227 ? -16.082 -6.172 0.692 1.00 23.39 228 VAL A O 1
ATOM 1705 N N . GLY A 1 228 ? -14.265 -5.819 -0.577 1.00 20.31 229 GLY A N 1
ATOM 1706 C CA . GLY A 1 228 ? -14.051 -7.223 -0.856 1.00 20.97 229 GLY A CA 1
ATOM 1707 C C . GLY A 1 228 ? -13.080 -7.776 0.168 1.00 20.79 229 GLY A C 1
ATOM 1708 O O . GLY A 1 228 ? -12.193 -7.050 0.616 1.00 19.99 229 GLY A O 1
ATOM 1709 N N . PHE A 1 229 ? -13.238 -9.052 0.524 1.00 21.16 230 PHE A N 1
ATOM 1710 C CA . PHE A 1 229 ? -12.421 -9.703 1.553 1.00 20.99 230 PHE A CA 1
ATOM 1711 C C . PHE A 1 229 ? -10.924 -9.599 1.264 1.00 20.76 230 PHE A C 1
ATOM 1712 O O . PHE A 1 229 ? -10.117 -9.563 2.189 1.00 20.33 230 PHE A O 1
ATOM 1720 N N . ASP A 1 230 ? -10.567 -9.580 -0.020 1.00 21.11 231 ASP A N 1
ATOM 1721 C CA . ASP A 1 230 ? -9.169 -9.554 -0.452 1.00 21.03 231 ASP A CA 1
ATOM 1722 C C . ASP A 1 230 ? -8.473 -8.288 0.034 1.00 20.16 231 ASP A C 1
ATOM 1723 O O . ASP A 1 230 ? -7.269 -8.292 0.339 1.00 19.91 231 ASP A O 1
ATOM 1728 N N . GLU A 1 231 ? -9.245 -7.206 0.102 1.00 20.15 232 GLU A N 1
ATOM 1729 C CA . GLU A 1 231 ? -8.748 -5.928 0.599 1.00 19.69 232 GLU A CA 1
ATOM 1730 C C . GLU A 1 231 ? -8.361 -6.014 2.085 1.00 18.53 232 GLU A C 1
ATOM 1731 O O . GLU A 1 231 ? -7.290 -5.552 2.490 1.00 19.57 232 GLU A O 1
ATOM 1737 N N . LEU A 1 232 ? -9.226 -6.609 2.895 1.00 18.64 233 LEU A N 1
ATOM 1738 C CA . LEU A 1 232 ? -8.899 -6.798 4.307 1.00 18.31 233 LEU A CA 1
ATOM 1739 C C . LEU A 1 232 ? -7.722 -7.757 4.486 1.00 18.57 233 LEU A C 1
ATOM 1740 O O . LEU A 1 232 ? -6.842 -7.511 5.314 1.00 18.20 233 LEU A O 1
ATOM 1745 N N . ARG A 1 233 ? -7.695 -8.839 3.707 1.00 19.26 234 ARG A N 1
ATOM 1746 C CA . ARG A 1 233 ? -6.579 -9.776 3.814 1.00 19.58 234 ARG A CA 1
ATOM 1747 C C . ARG A 1 233 ? -5.251 -9.065 3.524 1.00 19.19 234 ARG A C 1
ATOM 1748 O O . ARG A 1 233 ? -4.282 -9.215 4.280 1.00 19.03 234 ARG A O 1
ATOM 1756 N N . ALA A 1 234 ? -5.220 -8.264 2.454 1.00 19.09 235 ALA A N 1
ATOM 1757 C CA . ALA A 1 234 ? -4.001 -7.537 2.104 1.00 20.46 235 ALA A CA 1
ATOM 1758 C C . ALA A 1 234 ? -3.607 -6.567 3.210 1.00 22.90 235 ALA A C 1
ATOM 1759 O O . ALA A 1 234 ? -2.432 -6.481 3.556 1.00 17.94 235 ALA A O 1
ATOM 1761 N N . ALA A 1 235 ? -4.583 -5.835 3.749 1.00 17.71 236 ALA A N 1
ATOM 1762 C CA . ALA A 1 235 ? -4.288 -4.866 4.810 1.00 17.10 236 ALA A CA 1
ATOM 1763 C C . ALA A 1 235 ? -3.683 -5.533 6.047 1.00 17.08 236 ALA A C 1
ATOM 1764 O O . ALA A 1 235 ? -2.721 -5.038 6.618 1.00 16.78 236 ALA A O 1
ATOM 1766 N N . VAL A 1 236 ? -4.248 -6.661 6.454 1.00 18.06 237 VAL A N 1
ATOM 1767 C CA . VAL A 1 236 ? -3.731 -7.363 7.612 1.00 17.56 237 VAL A CA 1
ATOM 1768 C C . VAL A 1 236 ? -2.331 -7.912 7.372 1.00 19.01 237 VAL A C 1
ATOM 1769 O O . VAL A 1 236 ? -1.474 -7.818 8.260 1.00 17.67 237 VAL A O 1
ATOM 1773 N N . ALA A 1 237 ? -2.080 -8.478 6.190 1.00 18.25 238 ALA A N 1
ATOM 1774 C CA . ALA A 1 237 ? -0.725 -8.954 5.897 1.00 18.52 238 ALA A CA 1
ATOM 1775 C C . ALA A 1 237 ? 0.266 -7.791 5.866 1.00 18.03 238 ALA A C 1
ATOM 1776 O O . ALA A 1 237 ? 1.360 -7.889 6.411 1.00 18.75 238 ALA A O 1
ATOM 1778 N N . ARG A 1 238 ? -0.132 -6.682 5.256 1.00 19.59 239 ARG A N 1
ATOM 1779 C CA . ARG A 1 238 ? 0.740 -5.506 5.143 1.00 19.23 239 ARG A CA 1
ATOM 1780 C C . ARG A 1 238 ? 1.078 -4.893 6.508 1.00 18.60 239 ARG A C 1
ATOM 1781 O O . ARG A 1 238 ? 2.237 -4.656 6.823 1.00 18.88 239 ARG A O 1
ATOM 1789 N N . ILE A 1 239 ? 0.058 -4.647 7.313 1.00 16.59 240 ILE A N 1
ATOM 1790 C CA . ILE A 1 239 ? 0.223 -3.943 8.571 1.00 16.21 240 ILE A CA 1
ATOM 1791 C C . ILE A 1 239 ? 0.677 -4.839 9.720 1.00 16.43 240 ILE A C 1
ATOM 1792 O O . ILE A 1 239 ? 1.672 -4.540 10.376 1.00 18.27 240 ILE A O 1
ATOM 1797 N N . ALA A 1 240 ? -0.043 -5.937 9.951 1.00 16.77 241 ALA A N 1
ATOM 1798 C CA . ALA A 1 240 ? 0.200 -6.800 11.107 1.00 17.05 241 ALA A CA 1
ATOM 1799 C C . ALA A 1 240 ? 1.210 -7.918 10.824 1.00 17.60 241 ALA A C 1
ATOM 1800 O O . ALA A 1 240 ? 1.710 -8.553 11.747 1.00 17.89 241 ALA A O 1
ATOM 1802 N N . GLY A 1 241 ? 1.496 -8.162 9.549 1.00 17.80 242 GLY A N 1
ATOM 1803 C CA . GLY A 1 241 ? 2.498 -9.149 9.161 1.00 18.35 242 GLY A CA 1
ATOM 1804 C C . GLY A 1 241 ? 2.083 -10.588 9.416 1.00 19.07 242 GLY A C 1
ATOM 1805 O O . GLY A 1 241 ? 2.877 -11.437 9.811 1.00 19.46 242 GLY A O 1
ATOM 1806 N N . VAL A 1 242 ? 0.827 -10.869 9.136 1.00 19.10 243 VAL A N 1
ATOM 1807 C CA . VAL A 1 242 ? 0.240 -12.153 9.429 1.00 19.74 243 VAL A CA 1
ATOM 1808 C C . VAL A 1 242 ? -0.851 -12.422 8.389 1.00 19.96 243 VAL A C 1
ATOM 1809 O O . VAL A 1 242 ? -1.416 -11.476 7.842 1.00 19.50 243 VAL A O 1
ATOM 1813 N N . GLU A 1 243 ? -1.126 -13.689 8.091 1.00 20.73 244 GLU A N 1
ATOM 1814 C CA . GLU A 1 243 ? -2.133 -14.027 7.101 1.00 26.47 244 GLU A CA 1
ATOM 1815 C C . GLU A 1 243 ? -3.509 -14.147 7.732 1.00 28.15 244 GLU A C 1
ATOM 1816 O O . GLU A 1 243 ? -3.704 -14.881 8.705 1.00 29.07 244 GLU A O 1
ATOM 1822 N N . LEU A 1 244 ? -4.473 -13.438 7.165 1.00 20.80 245 LEU A N 1
ATOM 1823 C CA . LEU A 1 244 ? -5.848 -13.605 7.592 1.00 20.93 245 LEU A CA 1
ATOM 1824 C C . LEU A 1 244 ? -6.613 -14.430 6.575 1.00 22.26 245 LEU A C 1
ATOM 1825 O O . LEU A 1 244 ? -6.550 -14.160 5.379 1.00 21.70 245 LEU A O 1
ATOM 1830 N N . ASP A 1 245 ? -7.354 -15.419 7.053 1.00 22.31 246 ASP A N 1
ATOM 1831 C CA . ASP A 1 245 ? -8.312 -16.098 6.198 1.00 23.02 246 ASP A CA 1
ATOM 1832 C C . ASP A 1 245 ? -9.504 -16.530 7.040 1.00 23.34 246 ASP A C 1
ATOM 1833 O O . ASP A 1 245 ? -9.459 -16.470 8.266 1.00 23.11 246 ASP A O 1
ATOM 1838 N N . GLY A 1 246 ? -10.579 -16.941 6.383 1.00 23.91 247 GLY A N 1
ATOM 1839 C CA . GLY A 1 246 ? -11.790 -17.318 7.077 1.00 24.27 247 GLY A CA 1
ATOM 1840 C C . GLY A 1 246 ? -13.004 -16.915 6.276 1.00 24.36 247 GLY A C 1
ATOM 1841 O O . GLY A 1 246 ? -12.906 -16.707 5.075 1.00 24.44 247 GLY A O 1
ATOM 1842 N N . VAL A 1 247 ? -14.144 -16.818 6.947 1.00 24.40 248 VAL A N 1
ATOM 1843 C CA . VAL A 1 247 ? -15.384 -16.383 6.333 1.00 24.48 248 VAL A CA 1
ATOM 1844 C C . VAL A 1 247 ? -15.871 -15.116 7.014 1.00 23.56 248 VAL A C 1
ATOM 1845 O O . VAL A 1 247 ? -16.205 -15.139 8.193 1.00 23.44 248 VAL A O 1
ATOM 1849 N N . PRO A 1 248 ? -15.884 -14.014 6.278 1.00 22.97 249 PRO A N 1
ATOM 1850 C CA . PRO A 1 248 ? -16.321 -12.739 6.816 1.00 26.16 249 PRO A CA 1
ATOM 1851 C C . PRO A 1 248 ? -17.818 -12.652 6.915 1.00 28.26 249 PRO A C 1
ATOM 1852 O O . PRO A 1 248 ? -18.525 -13.014 6.003 1.00 23.55 249 PRO A O 1
ATOM 1856 N N . GLY A 1 249 ? -18.271 -12.206 8.063 1.00 30.55 250 GLY A N 1
ATOM 1857 C CA . GLY A 1 249 ? -19.656 -11.933 8.312 1.00 35.47 250 GLY A CA 1
ATOM 1858 C C . GLY A 1 249 ? -20.173 -10.564 8.007 1.00 39.37 250 GLY A C 1
ATOM 1859 O O . GLY A 1 249 ? -21.350 -10.345 8.007 1.00 45.02 250 GLY A O 1
ATOM 1860 N N . TRP A 1 250 ? -19.276 -9.620 7.877 1.00 38.95 251 TRP A N 1
ATOM 1861 C CA . TRP A 1 250 ? -19.596 -8.238 7.614 1.00 44.66 251 TRP A CA 1
ATOM 1862 C C . TRP A 1 250 ? -18.257 -7.591 7.292 1.00 34.34 251 TRP A C 1
ATOM 1863 O O . TRP A 1 250 ? -17.291 -7.893 7.945 1.00 34.75 251 TRP A O 1
ATOM 1874 N N . LEU A 1 251 ? -18.221 -6.738 6.287 1.00 26.00 252 LEU A N 1
ATOM 1875 C CA . LEU A 1 251 ? -17.079 -5.892 5.987 1.00 22.54 252 LEU A CA 1
ATOM 1876 C C . LEU A 1 251 ? -17.473 -4.446 5.699 1.00 25.00 252 LEU A C 1
ATOM 1877 O O . LEU A 1 251 ? -18.327 -4.195 4.871 1.00 27.75 252 LEU A O 1
ATOM 1882 N N . SER A 1 252 ? -16.789 -3.505 6.321 1.00 18.57 253 SER A N 1
ATOM 1883 C CA . SER A 1 252 ? -17.021 -2.120 6.017 1.00 21.43 253 SER A CA 1
ATOM 1884 C C . SER A 1 252 ? -15.809 -1.226 6.190 1.00 20.04 253 SER A C 1
ATOM 1885 O O . SER A 1 252 ? -14.796 -1.637 6.671 1.00 19.23 253 SER A O 1
ATOM 1888 N N . ARG A 1 253 ? -15.945 -0.021 5.708 1.00 16.65 254 ARG A N 1
ATOM 1889 C CA . ARG A 1 253 ? -14.879 0.959 5.797 1.00 16.20 254 ARG A CA 1
ATOM 1890 C C . ARG A 1 253 ? -15.167 1.868 6.966 1.00 17.68 254 ARG A C 1
ATOM 1891 O O . ARG A 1 253 ? -16.301 1.978 7.398 1.00 19.21 254 ARG A O 1
ATOM 1899 N N . TRP A 1 254 ? -14.135 2.522 7.472 1.00 19.98 255 TRP A N 1
ATOM 1900 C CA . TRP A 1 254 ? -14.321 3.588 8.434 1.00 17.57 255 TRP A CA 1
ATOM 1901 C C . TRP A 1 254 ? -13.294 4.652 8.135 1.00 14.73 255 TRP A C 1
ATOM 1902 O O . TRP A 1 254 ? -12.304 4.397 7.443 1.00 14.80 255 TRP A O 1
ATOM 1913 N N . THR A 1 255 ? -13.550 5.854 8.622 1.00 14.51 256 THR A N 1
ATOM 1914 C CA . THR A 1 255 ? -12.713 6.987 8.279 1.00 17.98 256 THR A CA 1
ATOM 1915 C C . THR A 1 255 ? -12.066 7.593 9.499 1.00 15.82 256 THR A C 1
ATOM 1916 O O . THR A 1 255 ? -12.420 7.264 10.635 1.00 19.10 256 THR A O 1
ATOM 1920 N N . ALA A 1 256 ? -11.123 8.494 9.258 1.00 15.01 257 ALA A N 1
ATOM 1921 C CA . ALA A 1 256 ? -10.494 9.234 10.335 1.00 17.65 257 ALA A CA 1
ATOM 1922 C C . ALA A 1 256 ? -11.094 10.641 10.438 1.00 18.42 257 ALA A C 1
ATOM 1923 O O . ALA A 1 256 ? -10.417 11.584 10.851 1.00 18.37 257 ALA A O 1
ATOM 1925 N N . THR A 1 257 ? -12.360 10.776 10.043 1.00 14.71 258 THR A N 1
ATOM 1926 C CA . THR A 1 257 ? -13.061 12.045 10.158 1.00 16.24 258 THR A CA 1
ATOM 1927 C C . THR A 1 257 ? -12.900 12.602 11.577 1.00 13.92 258 THR A C 1
ATOM 1928 O O . THR A 1 257 ? -12.982 11.861 12.559 1.00 15.56 258 THR A O 1
ATOM 1932 N N . SER A 1 258 ? -12.616 13.896 11.674 1.00 13.93 259 SER A N 1
ATOM 1933 C CA . SER A 1 258 ? -12.571 14.586 12.950 1.00 13.84 259 SER A CA 1
ATOM 1934 C C . SER A 1 258 ? -13.225 15.951 12.769 1.00 15.03 259 SER A C 1
ATOM 1935 O O . SER A 1 258 ? -12.605 16.884 12.281 1.00 15.37 259 SER A O 1
ATOM 1938 N N . ARG A 1 259 ? -14.499 16.034 13.125 1.00 14.33 260 ARG A N 1
ATOM 1939 C CA . ARG A 1 259 ? -15.308 17.218 12.880 1.00 14.45 260 ARG A CA 1
ATOM 1940 C C . ARG A 1 259 ? -16.212 17.509 14.084 1.00 14.42 260 ARG A C 1
ATOM 1941 O O . ARG A 1 259 ? -16.500 16.615 14.879 1.00 14.20 260 ARG A O 1
ATOM 1949 N N . GLN A 1 260 ? -16.666 18.754 14.200 1.00 18.96 261 GLN A N 1
ATOM 1950 C CA . GLN A 1 260 ? -17.533 19.144 15.309 1.00 15.93 261 GLN A CA 1
ATOM 1951 C C . GLN A 1 260 ? -18.538 20.200 14.870 1.00 15.16 261 GLN A C 1
ATOM 1952 O O . GLN A 1 260 ? -18.167 21.168 14.222 1.00 18.01 261 GLN A O 1
ATOM 1958 N N . ALA A 1 261 ? -19.804 20.016 15.235 1.00 15.22 262 ALA A N 1
ATOM 1959 C CA . ALA A 1 261 ? -20.831 21.004 14.931 1.00 15.65 262 ALA A CA 1
ATOM 1960 C C . ALA A 1 261 ? -20.466 22.394 15.480 1.00 20.54 262 ALA A C 1
ATOM 1961 O O . ALA A 1 261 ? -20.071 22.539 16.641 1.00 19.84 262 ALA A O 1
ATOM 1963 N N . GLU A 1 262 ? -20.588 23.407 14.625 1.00 18.98 263 GLU A N 1
ATOM 1964 C CA . GLU A 1 262 ? -20.254 24.782 14.989 1.00 20.26 263 GLU A CA 1
ATOM 1965 C C . GLU A 1 262 ? -21.058 25.280 16.196 1.00 20.28 263 GLU A C 1
ATOM 1966 O O . GLU A 1 262 ? -20.558 26.045 17.016 1.00 23.40 263 GLU A O 1
ATOM 1972 N N . ARG A 1 263 ? -22.304 24.839 16.298 1.00 19.60 264 ARG A N 1
ATOM 1973 C CA . ARG A 1 263 ? -23.129 25.123 17.467 1.00 18.61 264 ARG A CA 1
ATOM 1974 C C . ARG A 1 263 ? -24.013 23.916 17.770 1.00 16.75 264 ARG A C 1
ATOM 1975 O O . ARG A 1 263 ? -24.409 23.185 16.860 1.00 17.23 264 ARG A O 1
ATOM 1983 N N . TYR A 1 264 ? -24.293 23.694 19.048 1.00 16.57 265 TYR A N 1
ATOM 1984 C CA . TYR A 1 264 ? -25.052 22.527 19.484 1.00 16.31 265 TYR A CA 1
ATOM 1985 C C . TYR A 1 264 ? -26.537 22.828 19.545 1.00 17.11 265 TYR A C 1
ATOM 1986 O O . TYR A 1 264 ? -27.335 21.928 19.760 1.00 19.11 265 TYR A O 1
ATOM 1995 N N . ARG A 1 265 ? -26.902 24.093 19.356 1.00 17.14 266 ARG A N 1
ATOM 1996 C CA . ARG A 1 265 ? -28.307 24.515 19.450 1.00 17.56 266 ARG A CA 1
ATOM 1997 C C . ARG A 1 265 ? -28.674 25.534 18.382 1.00 18.33 266 ARG A C 1
ATOM 1998 O O . ARG A 1 265 ? -27.944 26.498 18.168 1.00 18.31 266 ARG A O 1
ATOM 2006 N N . GLU A 1 266 ? -29.817 25.311 17.735 1.00 18.34 267 GLU A N 1
ATOM 2007 C CA . GLU A 1 266 ? -30.430 26.272 16.824 1.00 18.96 267 GLU A CA 1
ATOM 2008 C C . GLU A 1 266 ? -31.913 26.392 17.168 1.00 19.68 267 GLU A C 1
ATOM 2009 O O . GLU A 1 266 ? -32.733 25.609 16.687 1.00 21.34 267 GLU A O 1
ATOM 2015 N N . GLY A 1 267 ? -32.258 27.349 18.026 1.00 20.63 268 GLY A N 1
ATOM 2016 C CA . GLY A 1 267 ? -33.629 27.471 18.492 1.00 20.06 268 GLY A CA 1
ATOM 2017 C C . GLY A 1 267 ? -34.089 26.252 19.277 1.00 21.04 268 GLY A C 1
ATOM 2018 O O . GLY A 1 267 ? -33.496 25.900 20.302 1.00 22.74 268 GLY A O 1
ATOM 2019 N N . ARG A 1 268 ? -35.144 25.598 18.803 1.00 19.79 269 ARG A N 1
ATOM 2020 C CA . ARG A 1 268 ? -35.692 24.444 19.509 1.00 19.51 269 ARG A CA 1
ATOM 2021 C C . ARG A 1 268 ? -35.036 23.143 19.056 1.00 20.15 269 ARG A C 1
ATOM 2022 O O . ARG A 1 268 ? -35.480 22.056 19.422 1.00 20.58 269 ARG A O 1
ATOM 2030 N N . ILE A 1 269 ? -33.982 23.257 18.257 1.00 18.77 270 ILE A N 1
ATOM 2031 C CA . ILE A 1 269 ? -33.284 22.082 17.759 1.00 18.31 270 ILE A CA 1
ATOM 2032 C C . ILE A 1 269 ? -31.896 22.020 18.375 1.00 17.82 270 ILE A C 1
ATOM 2033 O O . ILE A 1 269 ? -31.187 23.015 18.396 1.00 18.80 270 ILE A O 1
ATOM 2038 N N . LEU A 1 270 ? -31.517 20.859 18.890 1.00 18.78 271 LEU A N 1
ATOM 2039 C CA . LEU A 1 270 ? -30.197 20.685 19.484 1.00 16.94 271 LEU A CA 1
ATOM 2040 C C . LEU A 1 270 ? -29.522 19.435 18.917 1.00 16.56 271 LEU A C 1
ATOM 2041 O O . LEU A 1 270 ? -30.173 18.605 18.285 1.00 16.64 271 LEU A O 1
ATOM 2046 N N . LEU A 1 271 ? -28.222 19.313 19.139 1.00 16.21 272 LEU A N 1
ATOM 2047 C CA . LEU A 1 271 ? -27.458 18.172 18.655 1.00 15.87 272 LEU A CA 1
ATOM 2048 C C . LEU A 1 271 ? -26.706 17.483 19.798 1.00 18.51 272 LEU A C 1
ATOM 2049 O O . LEU A 1 271 ? -26.285 18.146 20.754 1.00 16.35 272 LEU A O 1
ATOM 2054 N N . ALA A 1 272 ? -26.516 16.169 19.681 1.00 15.33 273 ALA A N 1
ATOM 2055 C CA . ALA A 1 272 ? -25.754 15.392 20.670 1.00 18.24 273 ALA A CA 1
ATOM 2056 C C . ALA A 1 272 ? -25.063 14.193 20.021 1.00 14.85 273 ALA A C 1
ATOM 2057 O O . ALA A 1 272 ? -25.503 13.701 18.991 1.00 18.35 273 ALA A O 1
ATOM 2059 N N . GLY A 1 273 ? -23.983 13.723 20.622 1.00 14.62 274 GLY A N 1
ATOM 2060 C CA . GLY A 1 273 ? -23.298 12.550 20.106 1.00 17.46 274 GLY A CA 1
ATOM 2061 C C . GLY A 1 273 ? -22.571 12.786 18.790 1.00 14.36 274 GLY A C 1
ATOM 2062 O O . GLY A 1 273 ? -22.070 13.882 18.542 1.00 17.55 274 GLY A O 1
ATOM 2063 N N . ASP A 1 274 ? -22.520 11.757 17.947 1.00 14.37 275 ASP A N 1
ATOM 2064 C CA . ASP A 1 274 ? -21.788 11.822 16.674 1.00 16.76 275 ASP A CA 1
ATOM 2065 C C . ASP A 1 274 ? -22.326 12.936 15.757 1.00 15.09 275 ASP A C 1
ATOM 2066 O O . ASP A 1 274 ? -21.577 13.519 14.980 1.00 14.51 275 ASP A O 1
ATOM 2071 N N . ALA A 1 275 ? -23.612 13.244 15.867 1.00 14.78 276 ALA A N 1
ATOM 2072 C CA . ALA A 1 275 ? -24.183 14.358 15.115 1.00 15.05 276 ALA A CA 1
ATOM 2073 C C . ALA A 1 275 ? -23.488 15.664 15.487 1.00 19.28 276 ALA A C 1
ATOM 2074 O O . ALA A 1 275 ? -23.307 16.538 14.644 1.00 15.17 276 ALA A O 1
ATOM 2076 N N . ALA A 1 276 ? -23.095 15.758 16.759 1.00 17.63 277 ALA A N 1
ATOM 2077 C CA . ALA A 1 276 ? -22.428 16.928 17.324 1.00 14.79 277 ALA A CA 1
ATOM 2078 C C . ALA A 1 276 ? -20.920 16.885 17.133 1.00 14.56 277 ALA A C 1
ATOM 2079 O O . ALA A 1 276 ? -20.269 17.921 17.028 1.00 14.65 277 ALA A O 1
ATOM 2081 N N . HIS A 1 277 ? -20.359 15.680 17.118 1.00 14.32 278 HIS A N 1
ATOM 2082 C CA . HIS A 1 277 ? -18.920 15.533 16.970 1.00 14.12 278 HIS A CA 1
ATOM 2083 C C . HIS A 1 277 ? -18.587 14.142 16.475 1.00 14.90 278 HIS A C 1
ATOM 2084 O O . HIS A 1 277 ? -18.915 13.146 17.114 1.00 14.36 278 HIS A O 1
ATOM 2091 N N . THR A 1 278 ? -17.947 14.073 15.320 1.00 13.98 279 THR A N 1
ATOM 2092 C CA . THR A 1 278 ? -17.438 12.799 14.847 1.00 13.87 279 THR A CA 1
ATOM 2093 C C . THR A 1 278 ? -15.926 12.789 15.016 1.00 16.13 279 THR A C 1
ATOM 2094 O O . THR A 1 278 ? -15.206 13.572 14.399 1.00 18.15 279 THR A O 1
ATOM 2098 N N . LEU A 1 279 ? -15.457 11.907 15.884 1.00 13.54 280 LEU A N 1
ATOM 2099 C CA . LEU A 1 279 ? -14.056 11.858 16.242 1.00 16.51 280 LEU A CA 1
ATOM 2100 C C . LEU A 1 279 ? -13.498 10.504 15.867 1.00 20.58 280 LEU A C 1
ATOM 2101 O O . LEU A 1 279 ? -14.250 9.601 15.529 1.00 21.30 280 LEU A O 1
ATOM 2106 N N . PHE A 1 280 ? -12.179 10.377 15.910 1.00 16.95 281 PHE A N 1
ATOM 2107 C CA . PHE A 1 280 ? -11.528 9.097 15.679 1.00 15.98 281 PHE A CA 1
ATOM 2108 C C . PHE A 1 280 ? -11.879 8.122 16.804 1.00 21.96 281 PHE A C 1
ATOM 2109 O O . PHE A 1 280 ? -11.668 8.424 17.975 1.00 26.91 281 PHE A O 1
ATOM 2117 N N . PRO A 1 281 ? -12.400 6.944 16.451 1.00 24.17 282 PRO A N 1
ATOM 2118 C CA . PRO A 1 281 ? -12.842 5.929 17.437 1.00 32.06 282 PRO A CA 1
ATOM 2119 C C . PRO A 1 281 ? -11.706 5.168 18.156 1.00 43.28 282 PRO A C 1
ATOM 2120 O O . PRO A 1 281 ? -11.198 4.151 17.680 1.00 44.43 282 PRO A O 1
ATOM 2124 N N . LEU A 1 282 ? -11.349 5.659 19.340 1.00 47.53 283 LEU A N 1
ATOM 2125 C CA . LEU A 1 282 ? -10.113 5.261 19.991 1.00 48.61 283 LEU A CA 1
ATOM 2126 C C . LEU A 1 282 ? -10.129 5.477 21.511 1.00 51.65 283 LEU A C 1
ATOM 2127 O O . LEU A 1 282 ? -10.194 6.618 21.992 1.00 55.73 283 LEU A O 1
ATOM 2132 N N . GLY A 1 283 ? -10.073 4.382 22.265 1.00 46.21 284 GLY A N 1
ATOM 2133 C CA . GLY A 1 283 ? -9.971 4.456 23.716 1.00 37.88 284 GLY A CA 1
ATOM 2134 C C . GLY A 1 283 ? -11.265 4.813 24.413 1.00 36.10 284 GLY A C 1
ATOM 2135 O O . GLY A 1 283 ? -11.307 4.969 25.650 1.00 39.54 284 GLY A O 1
ATOM 2136 N N . GLY A 1 284 ? -12.326 4.974 23.629 1.00 25.86 285 GLY A N 1
ATOM 2137 C CA . GLY A 1 284 ? -13.626 5.183 24.219 1.00 14.19 285 GLY A CA 1
ATOM 2138 C C . GLY A 1 284 ? -14.090 6.624 24.331 1.00 14.03 285 GLY A C 1
ATOM 2139 O O . GLY A 1 284 ? -15.204 6.858 24.764 1.00 14.12 285 GLY A O 1
ATOM 2140 N N . GLN A 1 285 ? -13.264 7.585 23.927 1.00 16.87 286 GLN A N 1
ATOM 2141 C CA . GLN A 1 285 ? -13.675 8.987 23.917 1.00 13.74 286 GLN A CA 1
ATOM 2142 C C . GLN A 1 285 ? -14.767 9.305 22.886 1.00 17.09 286 GLN A C 1
ATOM 2143 O O . GLN A 1 285 ? -15.549 10.247 23.068 1.00 18.37 286 GLN A O 1
ATOM 2149 N N . ALA A 1 286 ? -14.841 8.515 21.822 1.00 18.46 287 ALA A N 1
ATOM 2150 C CA . ALA A 1 286 ? -15.832 8.784 20.781 1.00 17.56 287 ALA A CA 1
ATOM 2151 C C . ALA A 1 286 ? -17.242 8.619 21.348 1.00 15.50 287 ALA A C 1
ATOM 2152 O O . ALA A 1 286 ? -18.067 9.530 21.245 1.00 15.95 287 ALA A O 1
ATOM 2154 N N . LEU A 1 287 ? -17.522 7.468 21.947 1.00 13.92 288 LEU A N 1
ATOM 2155 C CA . LEU A 1 287 ? -18.832 7.291 22.581 1.00 15.81 288 LEU A CA 1
ATOM 2156 C C . LEU A 1 287 ? -18.947 8.097 23.881 1.00 14.19 288 LEU A C 1
ATOM 2157 O O . LEU A 1 287 ? -19.973 8.729 24.126 1.00 20.56 288 LEU A O 1
ATOM 2162 N N . GLY A 1 288 ? -17.893 8.067 24.698 1.00 14.18 289 GLY A N 1
ATOM 2163 C CA . GLY A 1 288 ? -17.892 8.766 25.975 1.00 14.30 289 GLY A CA 1
ATOM 2164 C C . GLY A 1 288 ? -18.342 10.215 25.891 1.00 14.24 289 GLY A C 1
ATOM 2165 O O . GLY A 1 288 ? -19.194 10.651 26.680 1.00 15.05 289 GLY A O 1
ATOM 2166 N N . THR A 1 289 ? -17.776 10.955 24.934 1.00 14.03 290 THR A N 1
ATOM 2167 C CA . THR A 1 289 ? -18.136 12.358 24.745 1.00 14.04 290 THR A CA 1
ATOM 2168 C C . THR A 1 289 ? -19.641 12.537 24.451 1.00 14.15 290 THR A C 1
ATOM 2169 O O . THR A 1 289 ? -20.269 13.488 24.921 1.00 18.88 290 THR A O 1
ATOM 2173 N N . GLY A 1 290 ? -20.211 11.588 23.708 1.00 15.13 291 GLY A N 1
ATOM 2174 C CA . GLY A 1 290 ? -21.619 11.610 23.354 1.00 14.29 291 GLY A CA 1
ATOM 2175 C C . GLY A 1 290 ? -22.534 11.309 24.534 1.00 14.53 291 GLY A C 1
ATOM 2176 O O . GLY A 1 290 ? -23.539 12.003 24.756 1.00 18.76 291 GLY A O 1
ATOM 2177 N N . ILE A 1 291 ? -22.185 10.263 25.283 1.00 14.60 292 ILE A N 1
ATOM 2178 C CA . ILE A 1 291 ? -22.917 9.912 26.492 1.00 16.52 292 ILE A CA 1
ATOM 2179 C C . ILE A 1 291 ? -22.938 11.112 27.459 1.00 14.98 292 ILE A C 1
ATOM 2180 O O . ILE A 1 291 ? -23.994 11.474 27.983 1.00 16.88 292 ILE A O 1
ATOM 2185 N N . GLU A 1 292 ? -21.789 11.756 27.662 1.00 14.84 293 GLU A N 1
ATOM 2186 C CA . GLU A 1 292 ? -21.798 12.933 28.529 1.00 15.72 293 GLU A CA 1
ATOM 2187 C C . GLU A 1 292 ? -22.571 14.125 27.913 1.00 15.01 293 GLU A C 1
ATOM 2188 O O . GLU A 1 292 ? -23.150 14.902 28.660 1.00 15.97 293 GLU A O 1
ATOM 2194 N N . ASP A 1 293 ? -22.592 14.278 26.578 1.00 14.82 294 ASP A N 1
ATOM 2195 C CA . ASP A 1 293 ? -23.559 15.200 25.965 1.00 14.94 294 ASP A CA 1
ATOM 2196 C C . ASP A 1 293 ? -24.970 14.922 26.494 1.00 17.62 294 ASP A C 1
ATOM 2197 O O . ASP A 1 293 ? -25.675 15.824 26.938 1.00 15.44 294 ASP A O 1
ATOM 2202 N N . ALA A 1 294 ? -25.375 13.658 26.411 1.00 15.20 295 ALA A N 1
ATOM 2203 C CA . ALA A 1 294 ? -26.734 13.278 26.752 1.00 15.49 295 ALA A CA 1
ATOM 2204 C C . ALA A 1 294 ? -27.063 13.592 28.207 1.00 15.76 295 ALA A C 1
ATOM 2205 O O . ALA A 1 294 ? -28.146 14.103 28.516 1.00 16.03 295 ALA A O 1
ATOM 2207 N N . VAL A 1 295 ? -26.118 13.298 29.092 1.00 15.73 296 VAL A N 1
ATOM 2208 C CA . VAL A 1 295 ? -26.336 13.549 30.516 1.00 16.04 296 VAL A CA 1
ATOM 2209 C C . VAL A 1 295 ? -26.329 15.054 30.843 1.00 20.14 296 VAL A C 1
ATOM 2210 O O . VAL A 1 295 ? -27.109 15.524 31.670 1.00 16.49 296 VAL A O 1
ATOM 2214 N N . ASN A 1 296 ? -25.465 15.811 30.177 1.00 15.93 297 ASN A N 1
ATOM 2215 C CA . ASN A 1 296 ? -25.450 17.257 30.331 1.00 16.37 297 ASN A CA 1
ATOM 2216 C C . ASN A 1 296 ? -26.794 17.864 29.918 1.00 19.10 297 ASN A C 1
ATOM 2217 O O . ASN A 1 296 ? -27.320 18.751 30.586 1.00 16.63 297 ASN A O 1
ATOM 2222 N N . LEU A 1 297 ? -27.341 17.371 28.811 1.00 16.85 298 LEU A N 1
ATOM 2223 C CA . LEU A 1 297 ? -28.497 17.997 28.188 1.00 16.35 298 LEU A CA 1
ATOM 2224 C C . LEU A 1 297 ? -29.816 17.634 28.871 1.00 19.32 298 LEU A C 1
ATOM 2225 O O . LEU A 1 297 ? -30.665 18.494 29.063 1.00 20.82 298 LEU A O 1
ATOM 2230 N N . GLY A 1 298 ? -29.986 16.361 29.212 1.00 19.46 299 GLY A N 1
ATOM 2231 C CA . GLY A 1 298 ? -31.265 15.860 29.683 1.00 16.98 299 GLY A CA 1
ATOM 2232 C C . GLY A 1 298 ? -31.941 16.682 30.765 1.00 18.27 299 GLY A C 1
ATOM 2233 O O . GLY A 1 298 ? -33.056 17.157 30.580 1.00 18.85 299 GLY A O 1
ATOM 2234 N N . TRP A 1 299 ? -31.263 16.862 31.894 1.00 17.45 300 TRP A N 1
ATOM 2235 C CA . TRP A 1 299 ? -31.863 17.583 33.007 1.00 17.89 300 TRP A CA 1
ATOM 2236 C C . TRP A 1 299 ? -32.112 19.050 32.663 1.00 18.47 300 TRP A C 1
ATOM 2237 O O . TRP A 1 299 ? -33.069 19.637 33.136 1.00 18.44 300 TRP A O 1
ATOM 2248 N N . LYS A 1 300 ? -31.273 19.637 31.824 1.00 17.76 301 LYS A N 1
ATOM 2249 C CA . LYS A 1 300 ? -31.448 21.035 31.453 1.00 18.16 301 LYS A CA 1
ATOM 2250 C C . LYS A 1 300 ? -32.687 21.204 30.575 1.00 18.56 301 LYS A C 1
ATOM 2251 O O . LYS A 1 300 ? -33.448 22.159 30.724 1.00 20.03 301 LYS A O 1
ATOM 2257 N N . LEU A 1 301 ? -32.888 20.260 29.666 1.00 19.65 302 LEU A N 1
ATOM 2258 C CA . LEU A 1 301 ? -34.064 20.254 28.808 1.00 18.07 302 LEU A CA 1
ATOM 2259 C C . LEU A 1 301 ? -35.323 20.020 29.641 1.00 22.22 302 LEU A C 1
ATOM 2260 O O . LEU A 1 301 ? -36.363 20.655 29.430 1.00 21.19 302 LEU A O 1
ATOM 2265 N N . ALA A 1 302 ? -35.212 19.114 30.605 1.00 18.46 303 ALA A N 1
ATOM 2266 C CA . ALA A 1 302 ? -36.301 18.847 31.524 1.00 18.88 303 ALA A CA 1
ATOM 2267 C C . ALA A 1 302 ? -36.688 20.105 32.293 1.00 27.08 303 ALA A C 1
ATOM 2268 O O . ALA A 1 302 ? -37.872 20.436 32.398 1.00 19.72 303 ALA A O 1
ATOM 2270 N N . ALA A 1 303 ? -35.686 20.796 32.831 1.00 23.71 304 ALA A N 1
ATOM 2271 C CA . ALA A 1 303 ? -35.911 22.044 33.543 1.00 22.97 304 ALA A CA 1
ATOM 2272 C C . ALA A 1 303 ? -36.587 23.049 32.630 1.00 25.64 304 ALA A C 1
ATOM 2273 O O . ALA A 1 303 ? -37.475 23.791 33.059 1.00 28.49 304 ALA A O 1
ATOM 2275 N N . THR A 1 304 ? -36.158 23.080 31.373 1.00 24.02 305 THR A N 1
ATOM 2276 C CA . THR A 1 304 ? -36.746 24.006 30.410 1.00 20.96 305 THR A CA 1
ATOM 2277 C C . THR A 1 304 ? -38.246 23.716 30.214 1.00 24.28 305 THR A C 1
ATOM 2278 O O . THR A 1 304 ? -39.071 24.622 30.304 1.00 21.64 305 THR A O 1
ATOM 2282 N N . VAL A 1 305 ? -38.617 22.462 29.965 1.00 26.26 306 VAL A N 1
ATOM 2283 C CA . VAL A 1 305 ? -40.036 22.189 29.705 1.00 29.11 306 VAL A CA 1
ATOM 2284 C C . VAL A 1 305 ? -40.881 22.168 30.986 1.00 26.40 306 VAL A C 1
ATOM 2285 O O . VAL A 1 305 ? -42.092 22.309 30.921 1.00 30.27 306 VAL A O 1
ATOM 2289 N N . GLN A 1 306 ? -40.253 22.016 32.150 1.00 25.90 307 GLN A N 1
ATOM 2290 C CA . GLN A 1 306 ? -41.012 22.011 33.401 1.00 26.09 307 GLN A CA 1
ATOM 2291 C C . GLN A 1 306 ? -41.118 23.415 33.979 1.00 25.37 307 GLN A C 1
ATOM 2292 O O . GLN A 1 306 ? -41.798 23.627 34.977 1.00 25.68 307 GLN A O 1
ATOM 2298 N N . GLY A 1 307 ? -40.453 24.375 33.343 1.00 24.68 308 GLY A N 1
ATOM 2299 C CA . GLY A 1 307 ? -40.578 25.767 33.737 1.00 25.21 308 GLY A CA 1
ATOM 2300 C C . GLY A 1 307 ? -39.651 26.319 34.813 1.00 28.40 308 GLY A C 1
ATOM 2301 O O . GLY A 1 307 ? -39.746 27.500 35.146 1.00 32.30 308 GLY A O 1
ATOM 2302 N N . TRP A 1 308 ? -38.758 25.503 35.367 1.00 26.59 309 TRP A N 1
ATOM 2303 C CA . TRP A 1 308 ? -37.884 26.008 36.426 1.00 26.93 309 TRP A CA 1
ATOM 2304 C C . TRP A 1 308 ? -36.468 26.341 35.964 1.00 29.66 309 TRP A C 1
ATOM 2305 O O . TRP A 1 308 ? -35.620 26.696 36.775 1.00 30.88 309 TRP A O 1
ATOM 2316 N N . ALA A 1 309 ? -36.220 26.245 34.664 1.00 28.19 310 ALA A N 1
ATOM 2317 C CA . ALA A 1 309 ? -34.916 26.581 34.122 1.00 22.14 310 ALA A CA 1
ATOM 2318 C C . ALA A 1 309 ? -34.711 28.084 34.060 1.00 23.06 310 ALA A C 1
ATOM 2319 O O . ALA A 1 309 ? -35.521 28.796 33.466 1.00 23.64 310 ALA A O 1
ATOM 2321 N N . PRO A 1 310 ? -33.612 28.569 34.652 1.00 22.40 311 PRO A N 1
ATOM 2322 C CA . PRO A 1 310 ? -33.202 29.959 34.462 1.00 25.01 311 PRO A CA 1
ATOM 2323 C C . PRO A 1 310 ? -32.989 30.240 32.976 1.00 31.47 311 PRO A C 1
ATOM 2324 O O . PRO A 1 310 ? -32.705 29.312 32.219 1.00 28.73 311 PRO A O 1
ATOM 2328 N N . PRO A 1 311 ? -33.121 31.506 32.563 1.00 41.56 312 PRO A N 1
ATOM 2329 C CA . PRO A 1 311 ? -33.137 31.875 31.141 1.00 45.61 312 PRO A CA 1
ATOM 2330 C C . PRO A 1 311 ? -31.966 31.325 30.322 1.00 44.76 312 PRO A C 1
ATOM 2331 O O . PRO A 1 311 ? -32.177 30.934 29.172 1.00 45.59 312 PRO A O 1
ATOM 2335 N N . SER A 1 312 ? -30.767 31.281 30.895 1.00 36.74 313 SER A N 1
ATOM 2336 C CA . SER A 1 312 ? -29.599 30.852 30.134 1.00 30.05 313 SER A CA 1
ATOM 2337 C C . SER A 1 312 ? -29.147 29.421 30.430 1.00 24.64 313 SER A C 1
ATOM 2338 O O . SER A 1 312 ? -28.029 29.037 30.065 1.00 26.08 313 SER A O 1
ATOM 2341 N N . LEU A 1 313 ? -29.991 28.627 31.081 1.00 22.62 314 LEU A N 1
ATOM 2342 C CA . LEU A 1 313 ? -29.578 27.269 31.416 1.00 19.40 314 LEU A CA 1
ATOM 2343 C C . LEU A 1 313 ? -29.463 26.371 30.180 1.00 18.84 314 LEU A C 1
ATOM 2344 O O . LEU A 1 313 ? -28.483 25.622 30.056 1.00 18.70 314 LEU A O 1
ATOM 2349 N N . LEU A 1 314 ? -30.436 26.429 29.266 1.00 18.91 315 LEU A N 1
ATOM 2350 C CA . LEU A 1 314 ? -30.354 25.579 28.074 1.00 18.46 315 LEU A CA 1
ATOM 2351 C C . LEU A 1 314 ? -29.143 25.966 27.201 1.00 18.28 315 LEU A C 1
ATOM 2352 O O . LEU A 1 314 ? -28.453 25.098 26.653 1.00 21.79 315 LEU A O 1
ATOM 2357 N N . ASP A 1 315 ? -28.857 27.264 27.119 1.00 20.74 316 ASP A N 1
ATOM 2358 C CA . ASP A 1 315 ? -27.691 27.746 26.388 1.00 18.64 316 ASP A CA 1
ATOM 2359 C C . ASP A 1 315 ? -26.369 27.187 26.939 1.00 18.26 316 ASP A C 1
ATOM 2360 O O . ASP A 1 315 ? -25.396 26.976 26.190 1.00 20.24 316 ASP A O 1
ATOM 2365 N N . SER A 1 316 ? -26.340 26.903 28.236 1.00 18.29 317 SER A N 1
ATOM 2366 C CA . SER A 1 316 ? -25.115 26.385 28.840 1.00 21.34 317 SER A CA 1
ATOM 2367 C C . SER A 1 316 ? -24.786 25.009 28.253 1.00 19.35 317 SER A C 1
ATOM 2368 O O . SER A 1 316 ? -23.619 24.601 28.274 1.00 18.48 317 SER A O 1
ATOM 2371 N N . TYR A 1 317 ? -25.795 24.313 27.709 1.00 17.25 318 TYR A N 1
ATOM 2372 C CA . TYR A 1 317 ? -25.519 23.027 27.065 1.00 16.75 318 TYR A CA 1
ATOM 2373 C C . TYR A 1 317 ? -24.501 23.254 25.947 1.00 21.94 318 TYR A C 1
ATOM 2374 O O . TYR A 1 317 ? -23.464 22.588 25.898 1.00 19.43 318 TYR A O 1
ATOM 2383 N N . HIS A 1 318 ? -24.764 24.220 25.073 1.00 21.55 319 HIS A N 1
ATOM 2384 C CA . HIS A 1 318 ? -23.796 24.472 24.022 1.00 16.72 319 HIS A CA 1
ATOM 2385 C C . HIS A 1 318 ? -22.462 24.912 24.620 1.00 18.47 319 HIS A C 1
ATOM 2386 O O . HIS A 1 318 ? -21.416 24.481 24.153 1.00 16.57 319 HIS A O 1
ATOM 2393 N N . GLU A 1 319 ? -22.490 25.750 25.660 1.00 17.14 320 GLU A N 1
ATOM 2394 C CA . GLU A 1 319 ? -21.251 26.381 26.102 1.00 18.12 320 GLU A CA 1
ATOM 2395 C C . GLU A 1 319 ? -20.327 25.328 26.684 1.00 17.73 320 GLU A C 1
ATOM 2396 O O . GLU A 1 319 ? -19.141 25.289 26.373 1.00 20.50 320 GLU A O 1
ATOM 2402 N N . GLU A 1 320 ? -20.883 24.457 27.512 1.00 16.77 321 GLU A N 1
ATOM 2403 C CA . GLU A 1 320 ? -20.075 23.433 28.158 1.00 18.28 321 GLU A CA 1
ATOM 2404 C C . GLU A 1 320 ? -19.704 22.318 27.174 1.00 15.99 321 GLU A C 1
ATOM 2405 O O . GLU A 1 320 ? -18.533 22.012 26.992 1.00 17.30 321 GLU A O 1
ATOM 2411 N N . ARG A 1 321 ? -20.701 21.732 26.516 1.00 15.89 322 ARG A N 1
ATOM 2412 C CA . ARG A 1 321 ? -20.438 20.544 25.715 1.00 15.39 322 ARG A CA 1
ATOM 2413 C C . ARG A 1 321 ? -19.632 20.857 24.434 1.00 15.27 322 ARG A C 1
ATOM 2414 O O . ARG A 1 321 ? -18.770 20.078 24.043 1.00 16.03 322 ARG A O 1
ATOM 2422 N N . HIS A 1 322 ? -19.843 22.022 23.829 1.00 15.55 323 HIS A N 1
ATOM 2423 C CA . HIS A 1 322 ? -18.991 22.373 22.704 1.00 15.53 323 HIS A CA 1
ATOM 2424 C C . HIS A 1 322 ? -17.551 22.454 23.211 1.00 17.18 323 HIS A C 1
ATOM 2425 O O . HIS A 1 322 ? -16.653 21.886 22.588 1.00 17.93 323 HIS A O 1
ATOM 2432 N N . ALA A 1 323 ? -17.339 23.069 24.373 1.00 15.78 324 ALA A N 1
ATOM 2433 C CA . ALA A 1 323 ? -15.969 23.196 24.859 1.00 17.08 324 ALA A CA 1
ATOM 2434 C C . ALA A 1 323 ? -15.450 21.791 25.091 1.00 15.56 324 ALA A C 1
ATOM 2435 O O . ALA A 1 323 ? -14.350 21.453 24.647 1.00 19.04 324 ALA A O 1
ATOM 2437 N N . ALA A 1 324 ? -16.280 20.937 25.685 1.00 15.28 325 ALA A N 1
ATOM 2438 C CA . ALA A 1 324 ? -15.776 19.617 26.034 1.00 14.99 325 ALA A CA 1
ATOM 2439 C C . ALA A 1 324 ? -15.515 18.842 24.738 1.00 18.47 325 ALA A C 1
ATOM 2440 O O . ALA A 1 324 ? -14.514 18.127 24.631 1.00 19.00 325 ALA A O 1
ATOM 2442 N N . GLY A 1 325 ? -16.360 19.069 23.729 1.00 14.62 326 GLY A N 1
ATOM 2443 C CA . GLY A 1 325 ? -16.201 18.369 22.468 1.00 14.37 326 GLY A CA 1
ATOM 2444 C C . GLY A 1 325 ? -14.886 18.773 21.826 1.00 20.54 326 GLY A C 1
ATOM 2445 O O . GLY A 1 325 ? -14.150 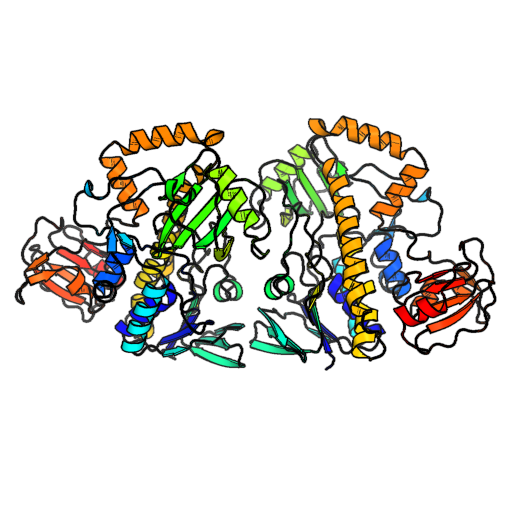17.933 21.282 1.00 18.30 326 GLY A O 1
ATOM 2446 N N . ALA A 1 326 ? -14.558 20.056 21.946 1.00 14.67 327 ALA A N 1
ATOM 2447 C CA . ALA A 1 326 ? -13.355 20.547 21.315 1.00 14.76 327 ALA A CA 1
ATOM 2448 C C . ALA A 1 326 ? -12.173 19.883 22.006 1.00 16.29 327 ALA A C 1
ATOM 2449 O O . ALA A 1 326 ? -11.232 19.445 21.343 1.00 22.68 327 ALA A O 1
ATOM 2451 N N . ARG A 1 327 ? -12.261 19.719 23.328 1.00 17.07 328 ARG A N 1
ATOM 2452 C CA . ARG A 1 327 ? -11.139 19.127 24.036 1.00 17.82 328 ARG A CA 1
ATOM 2453 C C . ARG A 1 327 ? -10.987 17.675 23.584 1.00 18.87 328 ARG A C 1
ATOM 2454 O O . ARG A 1 327 ? -9.860 17.207 23.358 1.00 17.82 328 ARG A O 1
ATOM 2462 N N . ALA A 1 328 ? -12.115 16.993 23.369 1.00 14.14 329 ALA A N 1
ATOM 2463 C CA . ALA A 1 328 ? -12.036 15.581 23.006 1.00 13.89 329 ALA A CA 1
ATOM 2464 C C . ALA A 1 328 ? -11.417 15.518 21.623 1.00 13.76 329 ALA A C 1
ATOM 2465 O O . ALA A 1 328 ? -10.554 14.673 21.335 1.00 16.85 329 ALA A O 1
ATOM 2467 N N . CYS A 1 329 ? -11.802 16.489 20.805 1.00 13.85 330 CYS A N 1
ATOM 2468 C CA . CYS A 1 329 ? -11.303 16.550 19.438 1.00 20.42 330 CYS A CA 1
ATOM 2469 C C . CYS A 1 329 ? -9.783 16.701 19.504 1.00 19.74 330 CYS A C 1
ATOM 2470 O O . CYS A 1 329 ? -9.030 15.919 18.893 1.00 17.17 330 CYS A O 1
ATOM 2473 N N . ALA A 1 330 ? -9.347 17.644 20.342 1.00 20.79 331 ALA A N 1
ATOM 2474 C CA . ALA A 1 330 ? -7.929 17.959 20.403 1.00 17.45 331 ALA A CA 1
ATOM 2475 C C . ALA A 1 330 ? -7.190 16.732 20.905 1.00 18.32 331 ALA A C 1
ATOM 2476 O O . ALA A 1 330 ? -6.114 16.403 20.409 1.00 20.63 331 ALA A O 1
ATOM 2478 N N . SER A 1 331 ? -7.806 16.022 21.847 1.00 14.96 332 SER A N 1
ATOM 2479 C CA . SER A 1 331 ? -7.142 14.879 22.441 1.00 16.56 332 SER A CA 1
ATOM 2480 C C . SER A 1 331 ? -6.935 13.805 21.373 1.00 18.31 332 SER A C 1
ATOM 2481 O O . SER A 1 331 ? -5.823 13.290 21.193 1.00 19.81 332 SER A O 1
ATOM 2484 N N . THR A 1 332 ? -7.989 13.530 20.609 1.00 17.88 333 THR A N 1
ATOM 2485 C CA . THR A 1 332 ? -7.944 12.367 19.730 1.00 13.99 333 THR A CA 1
ATOM 2486 C C . THR A 1 332 ? -7.028 12.669 18.543 1.00 13.42 333 THR A C 1
ATOM 2487 O O . THR A 1 332 ? -6.282 11.799 18.083 1.00 15.99 333 THR A O 1
ATOM 2491 N N . ARG A 1 333 ? -7.065 13.907 18.077 1.00 13.53 334 ARG A N 1
ATOM 2492 C CA . ARG A 1 333 ? -6.142 14.338 17.033 1.00 13.77 334 ARG A CA 1
ATOM 2493 C C . ARG A 1 333 ? -4.686 14.206 17.507 1.00 13.79 334 ARG A C 1
ATOM 2494 O O . ARG A 1 333 ? -3.829 13.753 16.740 1.00 14.29 334 ARG A O 1
ATOM 2502 N N . ALA A 1 334 ? -4.423 14.556 18.773 1.00 13.85 335 ALA A N 1
ATOM 2503 C CA . ALA A 1 334 ? -3.065 14.420 19.299 1.00 15.19 335 ALA A CA 1
ATOM 2504 C C . ALA A 1 334 ? -2.652 12.974 19.063 1.00 15.49 335 ALA A C 1
ATOM 2505 O O . ALA A 1 334 ? -1.609 12.685 18.467 1.00 18.79 335 ALA A O 1
ATOM 2507 N N . GLN A 1 335 ? -3.564 12.072 19.405 1.00 14.03 336 GLN A N 1
ATOM 2508 C CA . GLN A 1 335 ? -3.266 10.666 19.298 1.00 13.65 336 GLN A CA 1
ATOM 2509 C C . GLN A 1 335 ? -3.042 10.251 17.848 1.00 16.76 336 GLN A C 1
ATOM 2510 O O . GLN A 1 335 ? -2.058 9.575 17.557 1.00 15.14 336 GLN A O 1
ATOM 2516 N N . THR A 1 336 ? -3.900 10.701 16.927 1.00 17.10 337 THR A N 1
ATOM 2517 C CA . THR A 1 336 ? -3.786 10.168 15.565 1.00 13.45 337 THR A CA 1
ATOM 2518 C C . THR A 1 336 ? -2.561 10.763 14.917 1.00 13.60 337 THR A C 1
ATOM 2519 O O . THR A 1 336 ? -2.036 10.199 13.937 1.00 18.28 337 THR A O 1
ATOM 2523 N N . THR A 1 337 ? -2.061 11.861 15.489 1.00 13.72 338 THR A N 1
ATOM 2524 C CA . THR A 1 337 ? -0.853 12.452 14.930 1.00 14.99 338 THR A CA 1
ATOM 2525 C C . THR A 1 337 ? 0.285 11.430 14.996 1.00 15.36 338 THR A C 1
ATOM 2526 O O . THR A 1 337 ? 1.121 11.374 14.098 1.00 15.65 338 THR A O 1
ATOM 2530 N N . ILE A 1 338 ? 0.300 10.589 16.035 1.00 14.93 339 ILE A N 1
ATOM 2531 C CA . ILE A 1 338 ? 1.383 9.622 16.144 1.00 14.05 339 ILE A CA 1
ATOM 2532 C C . ILE A 1 338 ? 0.903 8.236 15.784 1.00 13.95 339 ILE A C 1
ATOM 2533 O O . ILE A 1 338 ? 1.447 7.254 16.270 1.00 15.49 339 ILE A O 1
ATOM 2538 N N . MET A 1 339 ? -0.123 8.157 14.940 1.00 13.80 340 MET A N 1
ATOM 2539 C CA . MET A 1 339 ? -0.513 6.861 14.417 1.00 13.79 340 MET A CA 1
ATOM 2540 C C . MET A 1 339 ? -0.159 6.763 12.936 1.00 14.88 340 MET A C 1
ATOM 2541 O O . MET A 1 339 ? -0.567 5.826 12.263 1.00 17.24 340 MET A O 1
ATOM 2546 N N . ARG A 1 340 ? 0.648 7.717 12.460 1.00 13.96 341 ARG A N 1
ATOM 2547 C CA . ARG A 1 340 ? 1.311 7.584 11.164 1.00 14.13 341 ARG A CA 1
ATOM 2548 C C . ARG A 1 340 ? 2.364 6.471 11.227 1.00 14.66 341 ARG A C 1
ATOM 2549 O O . ARG A 1 340 ? 2.560 5.860 12.270 1.00 14.29 341 ARG A O 1
ATOM 2557 N N . SER A 1 341 ? 3.039 6.204 10.112 1.00 14.48 342 SER A N 1
ATOM 2558 C CA . SER A 1 341 ? 4.067 5.163 10.082 1.00 21.27 342 SER A CA 1
ATOM 2559 C C . SER A 1 341 ? 5.215 5.466 11.049 1.00 14.79 342 SER A C 1
ATOM 2560 O O . SER A 1 341 ? 5.526 6.622 11.304 1.00 18.11 342 SER A O 1
ATOM 2563 N N . LEU A 1 342 ? 5.864 4.421 11.549 1.00 14.95 343 LEU A N 1
ATOM 2564 C CA . LEU A 1 342 ? 6.949 4.612 12.503 1.00 15.12 343 LEU A CA 1
ATOM 2565 C C . LEU A 1 342 ? 8.159 5.259 11.817 1.00 16.01 343 LEU A C 1
ATOM 2566 O O . LEU A 1 342 ? 9.007 5.850 12.469 1.00 15.51 343 LEU A O 1
ATOM 2571 N N . ALA A 1 343 ? 8.222 5.162 10.494 1.00 15.42 344 ALA A N 1
ATOM 2572 C CA . ALA A 1 343 ? 9.264 5.862 9.752 1.00 16.49 344 ALA A CA 1
ATOM 2573 C C . ALA A 1 343 ? 9.104 7.375 9.939 1.00 17.01 344 ALA A C 1
ATOM 2574 O O . ALA A 1 343 ? 10.056 8.137 9.832 1.00 20.46 344 ALA A O 1
ATOM 2576 N N . ARG A 1 344 ? 7.894 7.811 10.235 1.00 16.94 345 ARG A N 1
ATOM 2577 C CA . ARG A 1 344 ? 7.670 9.230 10.423 1.00 15.32 345 ARG A CA 1
ATOM 2578 C C . ARG A 1 344 ? 7.496 9.631 11.883 1.00 16.14 345 ARG A C 1
ATOM 2579 O O . ARG A 1 344 ? 7.801 10.764 12.231 1.00 15.39 345 ARG A O 1
ATOM 2587 N N . VAL A 1 345 ? 7.007 8.732 12.741 1.00 15.06 346 VAL A N 1
ATOM 2588 C CA . VAL A 1 345 ? 6.694 9.154 14.106 1.00 15.00 346 VAL A CA 1
ATOM 2589 C C . VAL A 1 345 ? 7.268 8.236 15.192 1.00 15.13 346 VAL A C 1
ATOM 2590 O O . VAL A 1 345 ? 6.981 8.410 16.377 1.00 17.52 346 VAL A O 1
ATOM 2594 N N . GLY A 1 346 ? 8.075 7.266 14.779 1.00 15.30 347 GLY A N 1
ATOM 2595 C CA . GLY A 1 346 ? 8.616 6.262 15.675 1.00 15.49 347 GLY A CA 1
ATOM 2596 C C . GLY A 1 346 ? 9.379 6.854 16.854 1.00 19.76 347 GLY A C 1
ATOM 2597 O O . GLY A 1 346 ? 9.183 6.436 17.998 1.00 19.39 347 GLY A O 1
ATOM 2598 N N . GLU A 1 347 ? 10.240 7.833 16.576 1.00 15.99 348 GLU A N 1
ATOM 2599 C CA . GLU A 1 347 ? 11.072 8.432 17.613 1.00 16.35 348 GLU A CA 1
ATOM 2600 C C . GLU A 1 347 ? 10.217 9.192 18.630 1.00 16.25 348 GLU A C 1
ATOM 2601 O O . GLU A 1 347 ? 10.437 9.087 19.831 1.00 16.48 348 GLU A O 1
ATOM 2607 N N . LEU A 1 348 ? 9.222 9.927 18.154 1.00 15.94 349 LEU A N 1
ATOM 2608 C CA . LEU A 1 348 ? 8.347 10.664 19.067 1.00 15.86 349 LEU A CA 1
ATOM 2609 C C . LEU A 1 348 ? 7.496 9.710 19.895 1.00 17.61 349 LEU A C 1
ATOM 2610 O O . LEU A 1 348 ? 7.254 9.961 21.078 1.00 16.65 349 LEU A O 1
ATOM 2615 N N . ARG A 1 349 ? 7.041 8.618 19.276 1.00 15.44 350 ARG A N 1
ATOM 2616 C CA . ARG A 1 349 ? 6.304 7.583 20.007 1.00 15.35 350 ARG A CA 1
ATOM 2617 C C . ARG A 1 349 ? 7.171 7.010 21.129 1.00 17.39 350 ARG A C 1
ATOM 2618 O O . ARG A 1 349 ? 6.694 6.842 22.243 1.00 15.85 350 ARG A O 1
ATOM 2626 N N . ALA A 1 350 ? 8.435 6.705 20.825 1.00 16.05 351 ALA A N 1
ATOM 2627 C CA . ALA A 1 350 ? 9.353 6.150 21.831 1.00 16.53 351 ALA A CA 1
ATOM 2628 C C . ALA A 1 350 ? 9.593 7.145 22.970 1.00 16.81 351 ALA A C 1
ATOM 2629 O O . ALA A 1 350 ? 9.597 6.776 24.151 1.00 17.10 351 ALA A O 1
ATOM 2631 N N . LEU A 1 351 ? 9.776 8.412 22.609 1.00 16.78 352 LEU A N 1
ATOM 2632 C CA . LEU A 1 351 ? 9.945 9.451 23.613 1.00 17.10 352 LEU A CA 1
ATOM 2633 C C . LEU A 1 351 ? 8.718 9.537 24.541 1.00 16.94 352 LEU A C 1
ATOM 2634 O O . LEU A 1 351 ? 8.844 9.515 25.769 1.00 17.31 352 LEU A O 1
ATOM 2639 N N . LEU A 1 352 ? 7.534 9.615 23.947 1.00 16.45 353 LEU A N 1
ATOM 2640 C CA . LEU A 1 352 ? 6.294 9.659 24.713 1.00 16.29 353 LEU A CA 1
ATOM 2641 C C . LEU A 1 352 ? 6.092 8.423 25.583 1.00 16.44 353 LEU A C 1
ATOM 2642 O O . LEU A 1 352 ? 5.509 8.501 26.668 1.00 21.67 353 LEU A O 1
ATOM 2647 N N . THR A 1 353 ? 6.550 7.285 25.088 1.00 16.45 354 THR A N 1
ATOM 2648 C CA . THR A 1 353 ? 6.459 6.048 25.846 1.00 18.99 354 THR A CA 1
ATOM 2649 C C . THR A 1 353 ? 7.332 6.161 27.084 1.00 17.29 354 THR A C 1
ATOM 2650 O O . THR A 1 353 ? 6.930 5.765 28.178 1.00 17.56 354 THR A O 1
ATOM 2654 N N . GLU A 1 354 ? 8.514 6.743 26.913 1.00 17.56 355 GLU A N 1
ATOM 2655 C CA . GLU A 1 354 ? 9.379 6.968 28.072 1.00 20.23 355 GLU A CA 1
ATOM 2656 C C . GLU A 1 354 ? 8.724 7.942 29.052 1.00 22.05 355 GLU A C 1
ATOM 2657 O O . GLU A 1 354 ? 8.717 7.693 30.254 1.00 22.11 355 GLU A O 1
ATOM 2663 N N . LEU A 1 355 ? 8.133 9.022 28.544 1.00 17.94 356 LEU A N 1
ATOM 2664 C CA . LEU A 1 355 ? 7.531 10.015 29.432 1.00 18.39 356 LEU A CA 1
ATOM 2665 C C . LEU A 1 355 ? 6.348 9.420 30.200 1.00 18.69 356 LEU A C 1
ATOM 2666 O O . LEU A 1 355 ? 6.127 9.756 31.358 1.00 18.66 356 LEU A O 1
ATOM 2671 N N . ALA A 1 356 ? 5.614 8.512 29.566 1.00 17.54 357 ALA A N 1
ATOM 2672 C CA . ALA A 1 356 ? 4.479 7.874 30.229 1.00 18.42 357 ALA A CA 1
ATOM 2673 C C . ALA A 1 356 ? 4.906 6.987 31.415 1.00 18.89 357 ALA A C 1
ATOM 2674 O O . ALA A 1 356 ? 4.066 6.544 32.198 1.00 20.52 357 ALA A O 1
ATOM 2676 N N . GLY A 1 357 ? 6.206 6.738 31.542 1.00 21.29 358 GLY A N 1
ATOM 2677 C CA . GLY A 1 357 ? 6.746 6.045 32.700 1.00 22.78 358 GLY A CA 1
ATOM 2678 C C . GLY A 1 357 ? 6.804 6.931 33.940 1.00 25.30 358 GLY A C 1
ATOM 2679 O O . GLY A 1 357 ? 6.903 6.440 35.072 1.00 23.38 358 GLY A O 1
ATOM 2680 N N . LEU A 1 358 ? 6.741 8.242 33.735 1.00 20.88 359 LEU A N 1
ATOM 2681 C CA . LEU A 1 358 ? 6.679 9.179 34.851 1.00 21.27 359 LEU A CA 1
ATOM 2682 C C . LEU A 1 358 ? 5.258 9.196 35.425 1.00 21.82 359 LEU A C 1
ATOM 2683 O O . LEU A 1 358 ? 4.280 9.292 34.669 1.00 19.22 359 LEU A O 1
ATOM 2688 N N . GLU A 1 359 ? 5.136 9.097 36.749 1.00 22.70 360 GLU A N 1
ATOM 2689 C CA . GLU A 1 359 ? 3.824 8.886 37.381 1.00 25.47 360 GLU A CA 1
ATOM 2690 C C . GLU A 1 359 ? 2.765 9.932 37.003 1.00 19.91 360 GLU A C 1
ATOM 2691 O O . GLU A 1 359 ? 1.615 9.586 36.736 1.00 19.47 360 GLU A O 1
ATOM 2697 N N . GLU A 1 360 ? 3.146 11.208 36.986 1.00 20.03 361 GLU A N 1
ATOM 2698 C CA . GLU A 1 360 ? 2.180 12.258 36.669 1.00 19.65 361 GLU A CA 1
ATOM 2699 C C . GLU A 1 360 ? 1.749 12.251 35.201 1.00 18.85 361 GLU A C 1
ATOM 2700 O O . GLU A 1 360 ? 0.636 12.667 34.878 1.00 21.74 361 GLU A O 1
ATOM 2706 N N . VAL A 1 361 ? 2.632 11.797 34.315 1.00 18.67 362 VAL A N 1
ATOM 2707 C CA . VAL A 1 361 ? 2.269 11.678 32.910 1.00 17.97 362 VAL A CA 1
ATOM 2708 C C . VAL A 1 361 ? 1.298 10.520 32.721 1.00 17.61 362 VAL A C 1
ATOM 2709 O O . VAL A 1 361 ? 0.297 10.653 32.031 1.00 17.11 362 VAL A O 1
ATOM 2713 N N . ASN A 1 362 ? 1.592 9.391 33.356 1.00 17.93 363 ASN A N 1
ATOM 2714 C CA . ASN A 1 362 ? 0.689 8.252 33.329 1.00 17.74 363 ASN A CA 1
ATOM 2715 C C . ASN A 1 362 ? -0.698 8.658 33.811 1.00 17.62 363 ASN A C 1
ATOM 2716 O O . ASN A 1 362 ? -1.700 8.316 33.185 1.00 17.77 363 ASN A O 1
ATOM 2721 N N . ALA A 1 363 ? -0.748 9.427 34.897 1.00 18.05 364 ALA A N 1
ATOM 2722 C CA . ALA A 1 363 ? -2.034 9.848 35.452 1.00 18.02 364 ALA A CA 1
ATOM 2723 C C . ALA A 1 363 ? -2.760 10.782 34.490 1.00 17.46 364 ALA A C 1
ATOM 2724 O O . ALA A 1 363 ? -3.938 10.589 34.196 1.00 17.13 364 ALA A O 1
ATOM 2726 N N . TYR A 1 364 ? -2.048 11.796 34.019 1.00 19.58 365 TYR A N 1
ATOM 2727 C CA . TYR A 1 364 ? -2.587 12.730 33.034 1.00 19.86 365 TYR A CA 1
ATOM 2728 C C . TYR A 1 364 ? -3.212 11.998 31.835 1.00 16.40 365 TYR A C 1
ATOM 2729 O O . TYR A 1 364 ? -4.356 12.258 31.462 1.00 19.22 365 TYR A O 1
ATOM 2738 N N . LEU A 1 365 ? -2.464 11.069 31.247 1.00 16.29 366 LEU A N 1
ATOM 2739 C CA . LEU A 1 365 ? -2.931 10.363 30.055 1.00 15.80 366 LEU A CA 1
ATOM 2740 C C . LEU A 1 365 ? -4.110 9.403 30.328 1.00 17.62 366 LEU A C 1
ATOM 2741 O O . LEU A 1 365 ? -5.056 9.332 29.538 1.00 18.23 366 LEU A O 1
ATOM 2746 N N . VAL A 1 366 ? -4.049 8.669 31.438 1.00 18.76 367 VAL A N 1
ATOM 2747 C CA . VAL A 1 366 ? -5.145 7.777 31.822 1.00 16.16 367 VAL A CA 1
ATOM 2748 C C . VAL A 1 366 ? -6.450 8.566 32.021 1.00 16.01 367 VAL A C 1
ATOM 2749 O O . VAL A 1 366 ? -7.504 8.181 31.508 1.00 15.75 367 VAL A O 1
ATOM 2753 N N . ARG A 1 367 ? -6.362 9.674 32.757 1.00 16.24 368 ARG A N 1
ATOM 2754 C CA . ARG A 1 367 ? -7.535 10.515 32.989 1.00 16.17 368 ARG A CA 1
ATOM 2755 C C . ARG A 1 367 ? -8.067 11.061 31.654 1.00 18.86 368 ARG A C 1
ATOM 2756 O O . ARG A 1 367 ? -9.266 10.946 31.374 1.00 16.53 368 ARG A O 1
ATOM 2764 N N . MET A 1 368 ? -7.177 11.618 30.833 1.00 15.49 369 MET A N 1
ATOM 2765 C CA . MET A 1 368 ? -7.573 12.146 29.521 1.00 15.08 369 MET A CA 1
ATOM 2766 C C . MET A 1 368 ? -8.284 11.124 28.628 1.00 14.75 369 MET A C 1
ATOM 2767 O O . MET A 1 368 ? -9.393 11.371 28.172 1.00 19.77 369 MET A O 1
ATOM 2772 N N . VAL A 1 369 ? -7.670 9.974 28.379 1.00 16.88 370 VAL A N 1
ATOM 2773 C CA . VAL A 1 369 ? -8.312 9.036 27.473 1.00 16.48 370 VAL A CA 1
ATOM 2774 C C . VAL A 1 369 ? -9.552 8.389 28.117 1.00 19.33 370 VAL A C 1
ATOM 2775 O O . VAL A 1 369 ? -10.433 7.919 27.409 1.00 15.62 370 VAL A O 1
ATOM 2779 N N . GLY A 1 370 ? -9.637 8.395 29.449 1.00 16.91 371 GLY A N 1
ATOM 2780 C CA . GLY A 1 370 ? -10.855 7.955 30.107 1.00 15.12 371 GLY A CA 1
ATOM 2781 C C . GLY A 1 370 ? -11.955 9.018 30.140 1.00 19.78 371 GLY A C 1
ATOM 2782 O O . GLY A 1 370 ? -13.062 8.748 30.607 1.00 15.15 371 GLY A O 1
ATOM 2783 N N . GLY A 1 371 ? -11.640 10.216 29.644 1.00 18.46 372 GLY A N 1
ATOM 2784 C CA . GLY A 1 371 ? -12.533 11.365 29.680 1.00 18.88 372 GLY A CA 1
ATOM 2785 C C . GLY A 1 371 ? -12.741 11.951 31.069 1.00 18.21 372 GLY A C 1
ATOM 2786 O O . GLY A 1 371 ? -13.684 12.689 31.308 1.00 19.77 372 GLY A O 1
ATOM 2787 N N . ILE A 1 372 ? -11.845 11.629 31.990 1.00 19.51 373 ILE A N 1
ATOM 2788 C CA . ILE A 1 372 ? -12.036 11.970 33.385 1.00 15.95 373 ILE A CA 1
ATOM 2789 C C . ILE A 1 372 ? -11.325 13.263 33.761 1.00 30.62 373 ILE A C 1
ATOM 2790 O O . ILE A 1 372 ? -10.129 13.419 33.524 1.00 19.53 373 ILE A O 1
ATOM 2795 N N . ASP A 1 373 ? -12.071 14.192 34.345 1.00 33.28 374 ASP A N 1
ATOM 2796 C CA . ASP A 1 373 ? -11.469 15.391 34.909 1.00 28.83 374 ASP A CA 1
ATOM 2797 C C . ASP A 1 373 ? -12.010 15.640 36.310 1.00 27.59 374 ASP A C 1
ATOM 2798 O O . ASP A 1 373 ? -12.692 14.801 36.892 1.00 32.75 374 ASP A O 1
ATOM 2803 N N . GLY A 1 374 ? -11.709 16.804 36.849 1.00 24.12 375 GLY A N 1
ATOM 2804 C CA . GLY A 1 374 ? -12.146 17.112 38.189 1.00 23.15 375 GLY A CA 1
ATOM 2805 C C . GLY A 1 374 ? -13.558 17.644 38.274 1.00 19.16 375 GLY A C 1
ATOM 2806 O O . GLY A 1 374 ? -13.950 18.110 39.337 1.00 23.79 375 GLY A O 1
ATOM 2807 N N . SER A 1 375 ? -14.333 17.582 37.185 1.00 18.50 376 SER A N 1
ATOM 2808 C CA . SER A 1 375 ? -15.654 18.234 37.218 1.00 20.96 376 SER A CA 1
ATOM 2809 C C . SER A 1 375 ? -16.724 17.389 37.904 1.00 21.13 376 SER A C 1
ATOM 2810 O O . SER A 1 375 ? -17.774 17.906 38.259 1.00 20.99 376 SER A O 1
ATOM 2813 N N . ARG A 1 376 ? -16.465 16.095 38.063 1.00 17.80 377 ARG A N 1
ATOM 2814 C CA . ARG A 1 376 ? -17.347 15.216 38.814 1.00 18.03 377 ARG A CA 1
ATOM 2815 C C . ARG A 1 376 ? -16.541 14.479 39.877 1.00 20.49 377 ARG A C 1
ATOM 2816 O O . ARG A 1 376 ? -15.316 14.386 39.796 1.00 21.21 377 ARG A O 1
ATOM 2824 N N . LEU A 1 377 ? -17.247 13.967 40.874 1.00 18.91 378 LEU A N 1
ATOM 2825 C CA . LEU A 1 377 ? -16.651 13.209 41.961 1.00 19.44 378 LEU A CA 1
ATOM 2826 C C . LEU A 1 377 ? -16.538 11.731 41.625 1.00 19.29 378 LEU A C 1
ATOM 2827 O O . LEU A 1 377 ? -17.252 11.235 40.766 1.00 22.29 378 LEU A O 1
ATOM 2832 N N . PRO A 1 378 ? -15.650 11.016 42.326 1.00 22.15 379 PRO A N 1
ATOM 2833 C CA . PRO A 1 378 ? -15.700 9.553 42.335 1.00 22.54 379 PRO A CA 1
ATOM 2834 C C . PRO A 1 378 ? -16.904 9.027 43.108 1.00 22.06 379 PRO A C 1
ATOM 2835 O O . PRO A 1 378 ? -17.454 9.734 43.955 1.00 22.15 379 PRO A O 1
ATOM 2839 N N . ASP A 1 379 ? -17.304 7.798 42.801 1.00 20.24 380 ASP A N 1
ATOM 2840 C CA . ASP A 1 379 ? -18.316 7.098 43.571 1.00 22.63 380 ASP A CA 1
ATOM 2841 C C . ASP A 1 379 ? -17.700 6.554 44.865 1.00 25.84 380 ASP A C 1
ATOM 2842 O O . ASP A 1 379 ? -17.249 5.413 44.904 1.00 28.04 380 ASP A O 1
ATOM 2847 N N . VAL A 1 380 ? -17.693 7.382 45.905 1.00 22.08 381 VAL A N 1
ATOM 2848 C CA . VAL A 1 380 ? -17.119 7.059 47.223 1.00 25.30 381 VAL A CA 1
ATOM 2849 C C . VAL A 1 380 ? -18.185 6.603 48.228 1.00 27.46 381 VAL A C 1
ATOM 2850 O O . VAL A 1 380 ? -19.283 7.139 48.233 1.00 31.04 381 VAL A O 1
ATOM 2854 N N . PRO A 1 381 ? -17.869 5.607 49.080 1.00 29.12 382 PRO A N 1
ATOM 2855 C CA . PRO A 1 381 ? -18.858 5.243 50.102 1.00 30.45 382 PRO A CA 1
ATOM 2856 C C . PRO A 1 381 ? -19.134 6.379 51.088 1.00 29.12 382 PRO A C 1
ATOM 2857 O O . PRO A 1 381 ? -18.235 7.138 51.433 1.00 29.25 382 PRO A O 1
ATOM 2861 N N . LEU A 1 382 ? -20.391 6.503 51.500 1.00 29.31 383 LEU A N 1
ATOM 2862 C CA . LEU A 1 382 ? -20.817 7.571 52.391 1.00 32.57 383 LEU A CA 1
ATOM 2863 C C . LEU A 1 382 ? -21.606 7.000 53.558 1.00 35.92 383 LEU A C 1
ATOM 2864 O O . LEU A 1 382 ? -22.282 5.982 53.421 1.00 34.03 383 LEU A O 1
ATOM 2869 N N . VAL A 1 383 ? -21.522 7.665 54.702 1.00 38.22 384 VAL A N 1
ATOM 2870 C CA . VAL A 1 383 ? -22.350 7.306 55.846 1.00 37.17 384 VAL A CA 1
ATOM 2871 C C . VAL A 1 383 ? -23.302 8.445 56.181 1.00 35.25 384 VAL A C 1
ATOM 2872 O O . VAL A 1 383 ? -22.874 9.550 56.520 1.00 34.22 384 VAL A O 1
ATOM 2876 N N . THR A 1 384 ? -24.597 8.180 56.070 1.00 36.62 385 THR A N 1
ATOM 2877 C CA . THR A 1 384 ? -25.588 9.186 56.418 1.00 36.40 385 THR A CA 1
ATOM 2878 C C . THR A 1 384 ? -26.414 8.695 57.593 1.00 42.37 385 THR A C 1
ATOM 2879 O O . THR A 1 384 ? -26.277 7.549 58.014 1.00 37.73 385 THR A O 1
ATOM 2883 N N . ALA A 1 385 ? -27.287 9.564 58.096 1.00 49.46 386 ALA A N 1
ATOM 2884 C CA . ALA A 1 385 ? -28.231 9.204 59.145 1.00 58.84 386 ALA A CA 1
ATOM 2885 C C . ALA A 1 385 ? -29.111 8.017 58.744 1.00 62.15 386 ALA A C 1
ATOM 2886 O O . ALA A 1 385 ? -29.648 7.317 59.604 1.00 63.51 386 ALA A O 1
ATOM 2888 N N . GLU A 1 386 ? -29.256 7.791 57.442 1.00 59.38 387 GLU A N 1
ATOM 2889 C CA . GLU A 1 386 ? -30.101 6.708 56.957 1.00 59.93 387 GLU A CA 1
ATOM 2890 C C . GLU A 1 386 ? -29.281 5.471 56.608 1.00 57.95 387 GLU A C 1
ATOM 2891 O O . GLU A 1 386 ? -29.770 4.565 55.939 1.00 59.77 387 GLU A O 1
ATOM 2897 N N . GLY A 1 387 ? -28.033 5.437 57.064 1.00 54.15 388 GLY A N 1
ATOM 2898 C CA . GLY A 1 387 ? -27.187 4.281 56.842 1.00 48.29 388 GLY A CA 1
ATOM 2899 C C . GLY A 1 387 ? -26.162 4.500 55.746 1.00 42.99 388 GLY A C 1
ATOM 2900 O O . GLY A 1 387 ? -25.798 5.619 55.435 1.00 38.44 388 GLY A O 1
ATOM 2901 N N . GLU A 1 388 ? -25.684 3.415 55.161 1.00 42.45 389 GLU A N 1
ATOM 2902 C CA . GLU A 1 388 ? -24.604 3.522 54.198 1.00 41.59 389 GLU A CA 1
ATOM 2903 C C . GLU A 1 388 ? -25.121 3.724 52.785 1.00 36.91 389 GLU A C 1
ATOM 2904 O O . GLU A 1 388 ? -26.134 3.153 52.389 1.00 35.85 389 GLU A O 1
ATOM 2910 N N . THR A 1 389 ? -24.427 4.595 52.062 1.00 34.70 390 THR A N 1
ATOM 2911 C CA . THR A 1 389 ? -24.763 4.939 50.683 1.00 32.27 390 THR A CA 1
ATOM 2912 C C . THR A 1 389 ? -23.449 5.153 49.947 1.00 29.54 390 THR A C 1
ATOM 2913 O O . THR A 1 389 ? -22.392 4.747 50.425 1.00 31.39 390 THR A O 1
ATOM 2917 N N . SER A 1 390 ? -23.517 5.807 48.796 1.00 27.36 391 SER A N 1
ATOM 2918 C CA . SER A 1 390 ? -22.332 6.237 48.078 1.00 29.63 391 SER A CA 1
ATOM 2919 C C . SER A 1 390 ? -22.715 7.491 47.313 1.00 25.98 391 SER A C 1
ATOM 2920 O O . SER A 1 390 ? -23.898 7.780 47.171 1.00 25.37 391 SER A O 1
ATOM 2923 N N . VAL A 1 391 ? -21.729 8.239 46.830 1.00 24.88 392 VAL A N 1
ATOM 2924 C CA . VAL A 1 391 ? -22.016 9.474 46.113 1.00 24.00 392 VAL A CA 1
ATOM 2925 C C . VAL A 1 391 ? -23.010 9.277 44.959 1.00 23.33 392 VAL A C 1
ATOM 2926 O O . VAL A 1 391 ? -23.992 10.016 44.839 1.00 23.11 392 VAL A O 1
ATOM 2930 N N . TYR A 1 392 ? -22.772 8.275 44.122 1.00 23.13 393 TYR A N 1
ATOM 2931 C CA . TYR A 1 392 ? -23.567 8.146 42.893 1.00 22.52 393 TYR A CA 1
ATOM 2932 C C . TYR A 1 392 ? -24.985 7.664 43.208 1.00 23.26 393 TYR A C 1
ATOM 2933 O O . TYR A 1 392 ? -25.937 7.982 42.485 1.00 22.64 393 TYR A O 1
ATOM 2942 N N . ARG A 1 393 ? -25.130 6.910 44.294 1.00 23.94 394 ARG A N 1
ATOM 2943 C CA . ARG A 1 393 ? -26.447 6.451 44.694 1.00 24.60 394 ARG A CA 1
ATOM 2944 C C . ARG A 1 393 ? -27.345 7.642 44.999 1.00 24.53 394 ARG A C 1
ATOM 2945 O O . ARG A 1 393 ? -28.540 7.607 44.717 1.00 24.69 394 ARG A O 1
ATOM 2953 N N . LEU A 1 394 ? -26.760 8.705 45.543 1.00 24.37 395 LEU A N 1
ATOM 2954 C CA . LEU A 1 394 ? -27.503 9.933 45.796 1.00 24.36 395 LEU A CA 1
ATOM 2955 C C . LEU A 1 394 ? -27.922 10.619 44.496 1.00 23.46 395 LEU A C 1
ATOM 2956 O O . LEU A 1 394 ? -28.859 11.417 44.498 1.00 25.53 395 LEU A O 1
ATOM 2961 N N . LEU A 1 395 ? -27.230 10.317 43.398 1.00 22.70 396 LEU A N 1
ATOM 2962 C CA . LEU A 1 395 ? -27.539 10.940 42.113 1.00 21.92 396 LEU A CA 1
ATOM 2963 C C . LEU A 1 395 ? -28.560 10.162 41.268 1.00 21.96 396 LEU A C 1
ATOM 2964 O O . LEU A 1 395 ? -28.966 10.634 40.199 1.00 21.47 396 LEU A O 1
ATOM 2969 N N . GLU A 1 396 ? -28.998 8.996 41.737 1.00 22.67 397 GLU A N 1
ATOM 2970 C CA . GLU A 1 396 ? -29.858 8.153 40.902 1.00 26.12 397 GLU A CA 1
ATOM 2971 C C . GLU A 1 396 ? -31.258 8.742 40.683 1.00 27.94 397 GLU A C 1
ATOM 2972 O O . GLU A 1 396 ? -31.889 8.468 39.668 1.00 28.54 397 GLU A O 1
ATOM 2978 N N . ALA A 1 397 ? -31.721 9.575 41.608 1.00 23.48 398 ALA A N 1
ATOM 2979 C CA . ALA A 1 397 ? -33.020 10.225 41.475 1.00 23.86 398 ALA A CA 1
ATOM 2980 C C . ALA A 1 397 ? -32.978 11.358 40.446 1.00 24.97 398 ALA A C 1
ATOM 2981 O O . ALA A 1 397 ? -34.020 11.852 40.012 1.00 26.90 398 ALA A O 1
ATOM 2983 N N . GLY A 1 398 ? -31.773 11.769 40.056 1.00 24.43 399 GLY A N 1
ATOM 2984 C CA . GLY A 1 398 ? -31.627 12.725 38.974 1.00 23.28 399 GLY A CA 1
ATOM 2985 C C . GLY A 1 398 ? -31.886 14.158 39.388 1.00 25.38 399 GLY A C 1
ATOM 2986 O O . GLY A 1 398 ? -32.194 15.009 38.548 1.00 21.42 399 GLY A O 1
ATOM 2987 N N . ARG A 1 399 ? -31.776 14.416 40.688 1.00 22.19 400 ARG A N 1
ATOM 2988 C CA . ARG A 1 399 ? -31.923 15.761 41.247 1.00 22.47 400 ARG A CA 1
ATOM 2989 C C . ARG A 1 399 ? -30.561 16.302 41.673 1.00 22.10 400 ARG A C 1
ATOM 2990 O O . ARG A 1 399 ? -29.629 15.540 41.891 1.00 23.63 400 ARG A O 1
ATOM 2998 N N . GLY A 1 400 ? -30.460 17.616 41.812 1.00 22.19 401 GLY A N 1
ATOM 2999 C CA . GLY A 1 400 ? -29.289 18.219 42.408 1.00 22.12 401 GLY A CA 1
ATOM 3000 C C . GLY A 1 400 ? -29.109 17.690 43.816 1.00 22.82 401 GLY A C 1
ATOM 3001 O O . GLY A 1 400 ? -30.072 17.283 44.457 1.00 23.52 401 GLY A O 1
ATOM 3002 N N . VAL A 1 401 ? -27.871 17.684 44.296 1.00 22.73 402 VAL A N 1
ATOM 3003 C CA . VAL A 1 401 ? -27.576 17.220 45.650 1.00 23.49 402 VAL A CA 1
ATOM 3004 C C . VAL A 1 401 ? -26.604 18.167 46.348 1.00 23.80 402 VAL A C 1
ATOM 3005 O O . VAL A 1 401 ? -25.492 18.367 45.869 1.00 23.28 402 VAL A O 1
ATOM 3009 N N . LEU A 1 402 ? -27.014 18.763 47.462 1.00 24.76 403 LEU A N 1
ATOM 3010 C CA . LEU A 1 402 ? -26.058 19.453 48.326 1.00 26.85 403 LEU A CA 1
ATOM 3011 C C . LEU A 1 402 ? -25.522 18.414 49.303 1.00 25.83 403 LEU A C 1
ATOM 3012 O O . LEU A 1 402 ? -26.217 18.010 50.238 1.00 26.71 403 LEU A O 1
ATOM 3017 N N . LEU A 1 403 ? -24.302 17.962 49.058 1.00 25.42 404 LEU A N 1
ATOM 3018 C CA . LEU A 1 403 ? -23.694 16.943 49.879 1.00 25.96 404 LEU A CA 1
ATOM 3019 C C . LEU A 1 403 ? -22.777 17.599 50.916 1.00 26.82 404 LEU A C 1
ATOM 3020 O O . LEU A 1 403 ? -21.741 18.166 50.579 1.00 26.55 404 LEU A O 1
ATOM 3025 N N . ASP A 1 404 ? -23.198 17.522 52.169 1.00 27.96 405 ASP A N 1
ATOM 3026 C CA . ASP A 1 404 ? -22.477 18.121 53.293 1.00 34.10 405 ASP A CA 1
ATOM 3027 C C . ASP A 1 404 ? -21.628 17.054 53.971 1.00 29.61 405 ASP A C 1
ATOM 3028 O O . ASP A 1 404 ? -22.160 16.121 54.550 1.00 30.71 405 ASP A O 1
ATOM 3033 N N . LEU A 1 405 ? -20.311 17.198 53.887 1.00 29.57 406 LEU A N 1
ATOM 3034 C CA . LEU A 1 405 ? -19.376 16.201 54.419 1.00 32.97 406 LEU A CA 1
ATOM 3035 C C . LEU A 1 405 ? -18.694 16.664 55.705 1.00 35.96 406 LEU A C 1
ATOM 3036 O O . LEU A 1 405 ? -17.567 16.257 56.002 1.00 34.78 406 LEU A O 1
ATOM 3041 N N . GLY A 1 406 ? -19.367 17.522 56.463 1.00 32.35 407 GLY A N 1
ATOM 3042 C CA . GLY A 1 406 ? -18.795 18.020 57.697 1.00 33.82 407 GLY A CA 1
ATOM 3043 C C . GLY A 1 406 ? -18.592 19.518 57.702 1.00 34.04 407 GLY A C 1
ATOM 3044 O O . GLY A 1 406 ? -18.180 20.081 58.704 1.00 37.28 407 GLY A O 1
ATOM 3045 N N . ALA A 1 407 ? -18.866 20.176 56.584 1.00 32.87 408 ALA A N 1
ATOM 3046 C CA . ALA A 1 407 ? -18.867 21.635 56.576 1.00 33.17 408 ALA A CA 1
ATOM 3047 C C . ALA A 1 407 ? -20.002 22.149 57.460 1.00 41.67 408 ALA A C 1
ATOM 3048 O O . ALA A 1 407 ? -19.935 23.261 57.993 1.00 35.12 408 ALA A O 1
ATOM 3050 N N . GLY A 1 408 ? -21.041 21.332 57.605 1.00 34.09 409 GLY A N 1
ATOM 3051 C CA . GLY A 1 408 ? -22.134 21.646 58.502 1.00 36.77 409 GLY A CA 1
ATOM 3052 C C . GLY A 1 408 ? -22.803 22.974 58.212 1.00 39.16 409 GLY A C 1
ATOM 3053 O O . GLY A 1 408 ? -22.921 23.824 59.099 1.00 38.75 409 GLY A O 1
ATOM 3054 N N . LEU A 1 409 ? -23.218 23.152 56.957 1.00 33.93 410 LEU A N 1
ATOM 3055 C CA . LEU A 1 409 ? -24.044 24.278 56.561 1.00 34.78 410 LEU A CA 1
ATOM 3056 C C . LEU A 1 409 ? -25.435 24.106 57.154 1.00 40.01 410 LEU A C 1
ATOM 3057 O O . LEU A 1 409 ? -25.832 22.988 57.477 1.00 40.27 410 LEU A O 1
ATOM 3062 N N . PRO A 1 410 ? -26.177 25.213 57.314 1.00 39.70 411 PRO A N 1
ATOM 3063 C CA . PRO A 1 410 ? -27.607 25.051 57.564 1.00 40.82 411 PRO A CA 1
ATOM 3064 C C . PRO A 1 410 ? -28.230 24.317 56.390 1.00 36.44 411 PRO A C 1
ATOM 3065 O O . PRO A 1 410 ? -27.757 24.490 55.270 1.00 33.41 411 PRO A O 1
ATOM 3069 N N . ALA A 1 411 ? -29.244 23.500 56.646 1.00 35.97 412 ALA A N 1
ATOM 3070 C CA . ALA A 1 411 ? -29.873 22.718 55.594 1.00 34.52 412 ALA A CA 1
ATOM 3071 C C . ALA A 1 411 ? -30.278 23.619 54.433 1.00 33.12 412 ALA A C 1
ATOM 3072 O O . ALA A 1 411 ? -30.952 24.628 54.627 1.00 33.98 412 ALA A O 1
ATOM 3074 N N . VAL A 1 412 ? -29.814 23.285 53.236 1.00 31.62 413 VAL A N 1
ATOM 3075 C CA . VAL A 1 412 ? -30.221 24.020 52.057 1.00 39.44 413 VAL A CA 1
ATOM 3076 C C . VAL A 1 412 ? -31.672 23.669 51.743 1.00 38.66 413 VAL A C 1
ATOM 3077 O O . VAL A 1 412 ? -32.050 22.498 51.734 1.00 34.19 413 VAL A O 1
ATOM 3081 N N . ARG A 1 413 ? -32.492 24.687 51.522 1.00 37.63 414 ARG A N 1
ATOM 3082 C CA . ARG A 1 413 ? -33.866 24.454 51.118 1.00 37.29 414 ARG A CA 1
ATOM 3083 C C . ARG A 1 413 ? -34.069 24.973 49.709 1.00 39.35 414 ARG A C 1
ATOM 3084 O O . ARG A 1 413 ? -34.127 26.177 49.476 1.00 42.42 414 ARG A O 1
ATOM 3092 N N . HIS A 1 414 ? -34.153 24.040 48.770 1.00 36.30 415 HIS A N 1
ATOM 3093 C CA . HIS A 1 414 ? -34.400 24.355 47.376 1.00 34.39 415 HIS A CA 1
ATOM 3094 C C . HIS A 1 414 ? -35.252 23.231 46.794 1.00 33.95 415 HIS A C 1
ATOM 3095 O O . HIS A 1 414 ? -34.960 22.061 47.012 1.00 33.48 415 HIS A O 1
ATOM 3102 N N . PRO A 1 415 ? -36.325 23.580 46.070 1.00 37.18 416 PRO A N 1
ATOM 3103 C CA . PRO A 1 415 ? -37.258 22.570 45.548 1.00 37.50 416 PRO A CA 1
ATOM 3104 C C . PRO A 1 415 ? -36.641 21.598 44.529 1.00 35.03 416 PRO A C 1
ATOM 3105 O O . PRO A 1 415 ? -37.226 20.545 44.281 1.00 32.47 416 PRO A O 1
ATOM 3109 N N . GLN A 1 416 ? -35.490 21.944 43.955 1.00 26.71 417 GLN A N 1
ATOM 3110 C CA . GLN A 1 416 ? -34.839 21.075 42.981 1.00 25.51 417 GLN A CA 1
ATOM 3111 C C . GLN A 1 416 ? -33.619 20.359 43.538 1.00 27.51 417 GLN A C 1
ATOM 3112 O O . GLN A 1 416 ? -32.970 19.609 42.815 1.00 24.92 417 GLN A O 1
ATOM 3118 N N . VAL A 1 417 ? -33.307 20.597 44.813 1.00 25.66 418 VAL A N 1
ATOM 3119 C CA . VAL A 1 417 ? -32.065 20.104 45.420 1.00 25.33 418 VAL A CA 1
ATOM 3120 C C . VAL A 1 417 ? -32.299 19.276 46.684 1.00 26.19 418 VAL A C 1
ATOM 3121 O O . VAL A 1 417 ? -33.083 19.654 47.554 1.00 27.30 418 VAL A O 1
ATOM 3125 N N . THR A 1 418 ? -31.612 18.146 46.782 1.00 26.35 419 THR A N 1
ATOM 3126 C CA . THR A 1 418 ? -31.670 17.330 47.979 1.00 27.07 419 THR A CA 1
ATOM 3127 C C . THR A 1 418 ? -30.488 17.614 48.889 1.00 26.88 419 THR A C 1
ATOM 3128 O O . THR A 1 418 ? -29.341 17.470 48.478 1.00 26.72 419 THR A O 1
ATOM 3132 N N . TYR A 1 419 ? -30.767 18.000 50.130 1.00 28.06 420 TYR A N 1
ATOM 3133 C CA . TYR A 1 419 ? -29.695 18.201 51.103 1.00 28.50 420 TYR A CA 1
ATOM 3134 C C . TYR A 1 419 ? -29.381 16.891 51.822 1.00 28.95 420 TYR A C 1
ATOM 3135 O O . TYR A 1 419 ? -30.261 16.246 52.380 1.00 34.29 420 TYR A O 1
ATOM 3144 N N . VAL A 1 420 ? -28.115 16.505 51.796 1.00 28.49 421 VAL A N 1
ATOM 3145 C CA . VAL A 1 420 ? -27.679 15.235 52.352 1.00 28.89 421 VAL A CA 1
ATOM 3146 C C . VAL A 1 420 ? -26.472 15.466 53.245 1.00 29.43 421 VAL A C 1
ATOM 3147 O O . VAL A 1 420 ? -25.470 16.024 52.809 1.00 28.79 421 VAL A O 1
ATOM 3151 N N . ARG A 1 421 ? -26.570 15.048 54.500 1.00 30.72 422 ARG A N 1
ATOM 3152 C CA . ARG A 1 421 ? -25.457 15.201 55.424 1.00 31.88 422 ARG A CA 1
ATOM 3153 C C . ARG A 1 421 ? -24.749 13.866 55.627 1.00 32.09 422 ARG A C 1
ATOM 3154 O O . ARG A 1 421 ? -25.376 12.863 55.961 1.00 37.50 422 ARG A O 1
ATOM 3162 N N . ALA A 1 422 ? -23.442 13.856 55.396 1.00 31.22 423 ALA A N 1
ATOM 3163 C CA . ALA A 1 422 ? -22.663 12.635 55.532 1.00 33.04 423 ALA A CA 1
ATOM 3164 C C . ALA A 1 422 ? -21.474 12.837 56.449 1.00 34.29 423 ALA A C 1
ATOM 3165 O O . ALA A 1 422 ? -20.994 13.949 56.631 1.00 37.71 423 ALA A O 1
ATOM 3167 N N . GLU A 1 423 ? -20.989 11.746 57.014 1.00 33.20 424 GLU A N 1
ATOM 3168 C CA . GLU A 1 423 ? -19.791 11.818 57.825 1.00 36.51 424 GLU A CA 1
ATOM 3169 C C . GLU A 1 423 ? -18.594 12.151 56.936 1.00 36.15 424 GLU A C 1
ATOM 3170 O O . GLU A 1 423 ? -18.599 11.850 55.744 1.00 34.44 424 GLU A O 1
ATOM 3176 N N . PRO A 1 424 ? -17.583 12.819 57.508 1.00 35.22 425 PRO A N 1
ATOM 3177 C CA . PRO A 1 424 ? -16.345 13.148 56.798 1.00 35.56 425 PRO A CA 1
ATOM 3178 C C . PRO A 1 424 ? -15.677 11.924 56.168 1.00 38.35 425 PRO A C 1
ATOM 3179 O O . PRO A 1 424 ? -15.703 10.838 56.753 1.00 33.91 425 PRO A O 1
ATOM 3183 N N . THR A 1 425 ? -15.097 12.099 54.984 1.00 38.45 426 THR A N 1
ATOM 3184 C CA . THR A 1 425 ? -14.320 11.033 54.353 1.00 38.52 426 THR A CA 1
ATOM 3185 C C . THR A 1 425 ? -13.059 11.588 53.697 1.00 38.52 426 THR A C 1
ATOM 3186 O O . THR A 1 425 ? -13.082 12.653 53.083 1.00 40.71 426 THR A O 1
ATOM 3190 N N . ASN A 1 426 ? -11.958 10.857 53.847 1.00 36.79 427 ASN A N 1
ATOM 3191 C CA . ASN A 1 426 ? -10.666 11.258 53.293 1.00 40.64 427 ASN A CA 1
ATOM 3192 C C . ASN A 1 426 ? -10.630 11.110 51.776 1.00 41.52 427 ASN A C 1
ATOM 3193 O O . ASN A 1 426 ? -9.711 11.587 51.119 1.00 43.72 427 ASN A O 1
ATOM 3198 N N . ARG A 1 427 ? -11.643 10.449 51.230 1.00 37.13 428 ARG A N 1
ATOM 3199 C CA . ARG A 1 427 ? -11.660 10.102 49.816 1.00 31.68 428 ARG A CA 1
ATOM 3200 C C . ARG A 1 427 ? -12.334 11.163 48.958 1.00 27.87 428 ARG A C 1
ATOM 3201 O O . ARG A 1 427 ? -12.488 10.991 47.753 1.00 29.66 428 ARG A O 1
ATOM 3209 N N . LEU A 1 428 ? -12.743 12.251 49.597 1.00 31.46 429 LEU A N 1
ATOM 3210 C CA . LEU A 1 428 ? -13.259 13.419 48.909 1.00 29.53 429 LEU A CA 1
ATOM 3211 C C . LEU A 1 428 ? -12.540 14.634 49.475 1.00 36.18 429 LEU A C 1
ATOM 3212 O O . LEU A 1 428 ? -12.461 14.795 50.696 1.00 38.36 429 LEU A O 1
ATOM 3217 N N . ASP A 1 429 ? -12.002 15.473 48.595 1.00 40.91 430 ASP A N 1
ATOM 3218 C CA . ASP A 1 429 ? -11.229 16.636 49.020 1.00 49.96 430 ASP A CA 1
ATOM 3219 C C . ASP A 1 429 ? -12.082 17.889 49.162 1.00 53.58 430 ASP A C 1
ATOM 3220 O O . ASP A 1 429 ? -11.723 18.952 48.659 1.00 64.31 430 ASP A O 1
ATOM 3225 N N . ALA A 1 430 ? -13.209 17.756 49.847 1.00 43.95 431 ALA A N 1
ATOM 3226 C CA . ALA A 1 430 ? -14.049 18.900 50.172 1.00 40.59 431 ALA A CA 1
ATOM 3227 C C . ALA A 1 430 ? -14.899 18.562 51.388 1.00 36.62 431 ALA A C 1
ATOM 3228 O O . ALA A 1 430 ? -15.123 17.386 51.677 1.00 33.89 431 ALA A O 1
ATOM 3230 N N . THR A 1 431 ? -15.343 19.587 52.111 1.00 33.01 432 THR A N 1
ATOM 3231 C CA . THR A 1 431 ? -16.181 19.376 53.281 1.00 29.89 432 THR A CA 1
ATOM 3232 C C . THR A 1 431 ? -17.661 19.540 52.914 1.00 30.04 432 THR A C 1
ATOM 3233 O O . THR A 1 431 ? -18.542 19.197 53.709 1.00 30.79 432 THR A O 1
ATOM 3237 N N . ALA A 1 432 ? -17.917 20.064 51.713 1.00 28.17 433 ALA A N 1
ATOM 3238 C CA . ALA A 1 432 ? -19.263 20.123 51.145 1.00 27.47 433 ALA A CA 1
ATOM 3239 C C . ALA A 1 432 ? -19.206 20.443 49.650 1.00 28.91 433 ALA A C 1
ATOM 3240 O O . ALA A 1 432 ? -18.350 21.202 49.215 1.00 26.22 433 ALA A O 1
ATOM 3242 N N . VAL A 1 433 ? -20.122 19.856 48.876 1.00 25.46 434 VAL A N 1
ATOM 3243 C CA . VAL A 1 433 ? -20.235 20.105 47.437 1.00 24.41 434 VAL A CA 1
ATOM 3244 C C . VAL A 1 433 ? -21.695 20.289 46.994 1.00 24.06 434 VAL A C 1
ATOM 3245 O O . VAL A 1 433 ? -22.604 19.697 47.555 1.00 26.92 434 VAL A O 1
ATOM 3249 N N . LEU A 1 434 ? -21.917 21.111 45.983 1.00 23.53 435 LEU A N 1
ATOM 3250 C CA . LEU A 1 434 ? -23.202 21.131 45.301 1.00 23.12 435 LEU A CA 1
ATOM 3251 C C . LEU A 1 434 ? -23.076 20.402 43.957 1.00 22.13 435 LEU A C 1
ATOM 3252 O O . LEU A 1 434 ? -22.357 20.843 43.067 1.00 21.70 435 LEU A O 1
ATOM 3257 N N . LEU A 1 435 ? -23.761 19.273 43.839 1.00 21.92 436 LEU A N 1
ATOM 3258 C CA . LEU A 1 435 ? -23.778 18.477 42.625 1.00 21.14 436 LEU A CA 1
ATOM 3259 C C . LEU A 1 435 ? -25.001 18.779 41.762 1.00 20.85 436 LEU A C 1
ATOM 3260 O O . LEU A 1 435 ? -26.134 18.761 42.223 1.00 21.26 436 LEU A O 1
ATOM 3265 N N . ARG A 1 436 ? -24.752 19.068 40.497 1.00 20.26 437 ARG A N 1
ATOM 3266 C CA . ARG A 1 436 ? -25.823 19.186 39.528 1.00 20.01 437 ARG A CA 1
ATOM 3267 C C . ARG A 1 436 ? -26.400 17.793 39.260 1.00 19.85 437 ARG A C 1
ATOM 3268 O O . ARG A 1 436 ? -25.781 16.790 39.620 1.00 19.83 437 ARG A O 1
ATOM 3276 N N . PRO A 1 437 ? -27.597 17.720 38.655 1.00 19.87 438 PRO A N 1
ATOM 3277 C CA . PRO A 1 437 ? -28.146 16.389 38.358 1.00 19.84 438 PRO A CA 1
ATOM 3278 C C . PRO A 1 437 ? -27.298 15.564 37.372 1.00 19.29 438 PRO A C 1
ATOM 3279 O O . PRO A 1 437 ? -27.444 14.342 37.331 1.00 19.37 438 PRO A O 1
ATOM 3283 N N . ASP A 1 438 ? -26.445 16.210 36.581 1.00 19.07 439 ASP A N 1
ATOM 3284 C CA . ASP A 1 438 ? -25.517 15.467 35.724 1.00 18.49 439 ASP A CA 1
ATOM 3285 C C . ASP A 1 438 ? -24.239 15.035 36.473 1.00 18.92 439 ASP A C 1
ATOM 3286 O O . ASP A 1 438 ? -23.316 14.469 35.873 1.00 18.39 439 ASP A O 1
ATOM 3291 N N . GLY A 1 439 ? -24.203 15.279 37.785 1.00 18.96 440 GLY A N 1
ATOM 3292 C CA . GLY A 1 439 ? -23.065 14.894 38.615 1.00 19.20 440 GLY A CA 1
ATOM 3293 C C . GLY A 1 439 ? -21.968 15.943 38.716 1.00 23.49 440 GLY A C 1
ATOM 3294 O O . GLY A 1 439 ? -21.029 15.794 39.503 1.00 20.69 440 GLY A O 1
ATOM 3295 N N . VAL A 1 440 ? -22.094 17.017 37.942 1.00 18.95 441 VAL A N 1
ATOM 3296 C CA . VAL A 1 440 ? -21.041 18.036 37.875 1.00 19.05 441 VAL A CA 1
ATOM 3297 C C . VAL A 1 440 ? -21.040 18.959 39.104 1.00 19.58 441 VAL A C 1
ATOM 3298 O O . VAL A 1 440 ? -22.079 19.416 39.558 1.00 20.06 441 VAL A O 1
ATOM 3302 N N . VAL A 1 441 ? -19.854 19.227 39.635 1.00 19.94 442 VAL A N 1
ATOM 3303 C CA . VAL A 1 441 ? -19.698 20.089 40.797 1.00 20.59 442 VAL A CA 1
ATOM 3304 C C . VAL A 1 441 ? -19.952 21.541 40.405 1.00 20.69 442 VAL A C 1
ATOM 3305 O O . VAL A 1 441 ? -19.239 22.097 39.550 1.00 20.57 442 VAL A O 1
ATOM 3309 N N . ALA A 1 442 ? -20.955 22.155 41.029 1.00 21.03 443 ALA A N 1
ATOM 3310 C CA . ALA A 1 442 ? -21.264 23.542 40.746 1.00 21.30 443 ALA A CA 1
ATOM 3311 C C . ALA A 1 442 ? -20.623 24.461 41.789 1.00 22.16 443 ALA A C 1
ATOM 3312 O O . ALA A 1 442 ? -20.441 25.654 41.561 1.00 24.74 443 ALA A O 1
ATOM 3314 N N . TRP A 1 443 ? -20.302 23.893 42.948 1.00 22.58 444 TRP A N 1
ATOM 3315 C CA . TRP A 1 443 ? -19.751 24.638 44.080 1.00 23.54 444 TRP A CA 1
ATOM 3316 C C . TRP A 1 443 ? -19.129 23.666 45.057 1.00 23.86 444 TRP A C 1
ATOM 3317 O O . TRP A 1 443 ? -19.610 22.550 45.206 1.00 23.54 444 TRP A O 1
ATOM 3328 N N . ARG A 1 444 ? -18.062 24.093 45.725 1.00 24.61 445 ARG A N 1
ATOM 3329 C CA . ARG A 1 444 ? -17.470 23.294 46.784 1.00 25.17 445 ARG A CA 1
ATOM 3330 C C . ARG A 1 444 ? -16.861 24.193 47.847 1.00 28.08 445 ARG A C 1
ATOM 3331 O O . ARG A 1 444 ? -16.258 25.215 47.528 1.00 30.19 445 ARG A O 1
ATOM 3339 N N . ALA A 1 445 ? -17.049 23.824 49.110 1.00 27.15 446 ALA A N 1
ATOM 3340 C CA . ALA A 1 445 ? -16.370 24.492 50.203 1.00 28.65 446 ALA A CA 1
ATOM 3341 C C . ALA A 1 445 ? -14.868 24.403 49.962 1.00 33.80 446 ALA A C 1
ATOM 3342 O O . ALA A 1 445 ? -14.369 23.365 49.530 1.00 36.06 446 ALA A O 1
ATOM 3344 N N . PRO A 1 446 ? -14.133 25.484 50.255 1.00 33.66 447 PRO A N 1
ATOM 3345 C CA . PRO A 1 446 ? -14.609 26.703 50.906 1.00 32.39 447 PRO A CA 1
ATOM 3346 C C . PRO A 1 446 ? -14.863 27.876 49.958 1.00 35.05 447 PRO A C 1
ATOM 3347 O O . PRO A 1 446 ? -14.665 29.014 50.372 1.00 42.80 447 PRO A O 1
ATOM 3351 N N . GLN A 1 447 ? -15.285 27.608 48.724 1.00 31.97 448 GLN A N 1
ATOM 3352 C CA . GLN A 1 447 ? -15.582 28.667 47.760 1.00 32.00 448 GLN A CA 1
ATOM 3353 C C . GLN A 1 447 ? -16.701 29.592 48.240 1.00 34.55 448 GLN A C 1
ATOM 3354 O O . GLN A 1 447 ? -17.599 29.165 48.959 1.00 34.42 448 GLN A O 1
ATOM 3360 N N . ASP A 1 448 ? -16.641 30.860 47.842 1.00 33.63 449 ASP A N 1
ATOM 3361 C CA . ASP A 1 448 ? -17.799 31.738 47.955 1.00 35.35 449 ASP A CA 1
ATOM 3362 C C . ASP A 1 448 ? -18.825 31.336 46.907 1.00 36.02 449 ASP A C 1
ATOM 3363 O O . ASP A 1 448 ? -18.544 30.495 46.060 1.00 37.91 449 ASP A O 1
ATOM 3368 N N . GLY A 1 449 ? -20.010 31.936 46.969 1.00 34.02 450 GLY A N 1
ATOM 3369 C CA . GLY A 1 449 ? -20.978 31.846 45.890 1.00 30.00 450 GLY A CA 1
ATOM 3370 C C . GLY A 1 449 ? -21.925 30.657 45.855 1.00 30.61 450 GLY A C 1
ATOM 3371 O O . GLY A 1 449 ? -22.377 30.275 44.780 1.00 26.66 450 GLY A O 1
ATOM 3372 N N . LEU A 1 450 ? -22.251 30.080 47.010 1.00 31.91 451 LEU A N 1
ATOM 3373 C CA . LEU A 1 450 ? -23.182 28.950 47.036 1.00 30.53 451 LEU A CA 1
ATOM 3374 C C . LEU A 1 450 ? -24.570 29.372 46.533 1.00 30.73 451 LEU A C 1
ATOM 3375 O O . LEU A 1 450 ? -25.192 28.667 45.730 1.00 26.55 451 LEU A O 1
ATOM 3380 N N . GLU A 1 451 ? -25.046 30.529 46.987 1.00 28.51 452 GLU A N 1
ATOM 3381 C CA . GLU A 1 451 ? -26.353 30.995 46.562 1.00 28.74 452 GLU A CA 1
ATOM 3382 C C . GLU A 1 451 ? -26.397 31.231 45.059 1.00 27.90 452 GLU A C 1
ATOM 3383 O O . GLU A 1 451 ? -27.338 30.811 44.396 1.00 27.42 452 GLU A O 1
ATOM 3389 N N . ALA A 1 452 ? -25.379 31.905 44.533 1.00 27.85 453 ALA A N 1
ATOM 3390 C CA . ALA A 1 452 ? -25.285 32.162 43.097 1.00 27.17 453 ALA A CA 1
ATOM 3391 C C . ALA A 1 452 ? -25.287 30.871 42.293 1.00 25.85 453 ALA A C 1
ATOM 3392 O O . ALA A 1 452 ? -25.922 30.786 41.256 1.00 27.50 453 ALA A O 1
ATOM 3394 N N . ALA A 1 453 ? -24.566 29.866 42.764 1.00 25.38 454 ALA A N 1
ATOM 3395 C CA . ALA A 1 453 ? -24.544 28.575 42.085 1.00 24.26 454 ALA A CA 1
ATOM 3396 C C . ALA A 1 453 ? -25.936 27.929 42.090 1.00 27.57 454 ALA A C 1
ATOM 3397 O O . ALA A 1 453 ? -26.416 27.416 41.059 1.00 23.84 454 ALA A O 1
ATOM 3399 N N . LEU A 1 454 ? -26.580 27.964 43.252 1.00 24.89 455 LEU A N 1
ATOM 3400 C CA . LEU A 1 454 ? -27.930 27.455 43.378 1.00 25.02 455 LEU A CA 1
ATOM 3401 C C . LEU A 1 454 ? -28.846 28.112 42.356 1.00 25.09 455 LEU A C 1
ATOM 3402 O O . LEU A 1 454 ? -29.544 27.414 41.630 1.00 24.56 455 LEU A O 1
ATOM 3407 N N . GLU A 1 455 ? -28.828 29.441 42.284 1.00 25.77 456 GLU A N 1
ATOM 3408 C CA . GLU A 1 455 ? -29.721 30.159 41.366 1.00 26.03 456 GLU A CA 1
ATOM 3409 C C . GLU A 1 455 ? -29.368 29.912 39.908 1.00 25.08 456 GLU A C 1
ATOM 3410 O O . GLU A 1 455 ? -30.251 29.802 39.061 1.00 25.96 456 GLU A O 1
ATOM 3416 N N . THR A 1 456 ? -28.073 29.861 39.619 1.00 24.53 457 THR A N 1
ATOM 3417 C CA . THR A 1 456 ? -27.599 29.652 38.255 1.00 23.74 457 THR A CA 1
ATOM 3418 C C . THR A 1 456 ? -28.082 28.328 37.690 1.00 26.85 457 THR A C 1
ATOM 3419 O O . THR A 1 456 ? -28.568 28.276 36.552 1.00 25.26 457 THR A O 1
ATOM 3423 N N . TRP A 1 457 ? -27.972 27.259 38.475 1.00 22.61 458 TRP A N 1
ATOM 3424 C CA . TRP A 1 457 ? -28.285 25.947 37.912 1.00 21.88 458 TRP A CA 1
ATOM 3425 C C . TRP A 1 457 ? -29.702 25.449 38.199 1.00 23.14 458 TRP A C 1
ATOM 3426 O O . TRP A 1 457 ? -30.226 24.628 37.453 1.00 22.37 458 TRP A O 1
ATOM 3437 N N . PHE A 1 458 ? -30.329 25.953 39.259 1.00 25.44 459 PHE A N 1
ATOM 3438 C CA . PHE A 1 458 ? -31.610 25.418 39.697 1.00 23.55 459 PHE A CA 1
ATOM 3439 C C . PHE A 1 458 ? -32.710 26.476 39.818 1.00 24.58 459 PHE A C 1
ATOM 3440 O O . PHE A 1 458 ? -33.829 26.146 40.188 1.00 25.18 459 PHE A O 1
ATOM 3448 N N . GLY A 1 459 ? -32.398 27.709 39.511 1.00 24.92 460 GLY A N 1
ATOM 3449 C CA . GLY A 1 459 ? -33.321 28.797 39.638 1.00 26.04 460 GLY A CA 1
ATOM 3450 C C . GLY A 1 459 ? -33.588 29.298 41.056 1.00 27.10 460 GLY A C 1
ATOM 3451 O O . GLY A 1 459 ? -33.003 28.828 41.995 1.00 26.94 460 GLY A O 1
ATOM 3452 N N . PRO A 1 460 ? -34.527 30.337 41.164 1.00 34.42 461 PRO A N 1
ATOM 3453 C CA . PRO A 1 460 ? -34.680 30.868 42.532 1.00 35.72 461 PRO A CA 1
ATOM 3454 C C . PRO A 1 460 ? -35.301 29.905 43.499 1.00 42.41 461 PRO A C 1
ATOM 3455 O O . PRO A 1 460 ? -36.084 29.083 43.158 1.00 42.85 461 PRO A O 1
ATOM 3459 N N . ALA A 1 461 ? -34.874 30.014 44.728 1.00 49.32 462 ALA A N 1
ATOM 3460 C CA . ALA A 1 461 ? -35.316 29.143 45.785 1.00 54.77 462 ALA A CA 1
ATOM 3461 C C . ALA A 1 461 ? -36.775 29.315 46.006 1.00 58.96 462 ALA A C 1
ATOM 3462 O O . ALA A 1 461 ? -37.485 28.361 46.164 1.00 60.61 462 ALA A O 1
ATOM 3464 N N . SER B 1 1 ? -54.866 5.131 -12.105 1.00 73.29 2 SER B N 1
ATOM 3465 C CA . SER B 1 1 ? -54.408 6.490 -12.357 1.00 70.15 2 SER B CA 1
ATOM 3466 C C . SER B 1 1 ? -53.528 6.584 -13.585 1.00 64.12 2 SER B C 1
ATOM 3467 O O . SER B 1 1 ? -52.725 5.750 -13.809 1.00 64.19 2 SER B O 1
ATOM 3470 N N . ASP B 1 2 ? -53.709 7.640 -14.349 1.00 54.61 3 ASP B N 1
ATOM 3471 C CA . ASP B 1 2 ? -52.904 7.943 -15.504 1.00 56.48 3 ASP B CA 1
ATOM 3472 C C . ASP B 1 2 ? -51.973 9.128 -15.296 1.00 46.87 3 ASP B C 1
ATOM 3473 O O . ASP B 1 2 ? -51.516 9.685 -16.257 1.00 49.37 3 ASP B O 1
ATOM 3478 N N . THR B 1 3 ? -51.766 9.563 -14.068 1.00 34.89 4 THR B N 1
ATOM 3479 C CA . THR B 1 3 ? -51.014 10.779 -13.807 1.00 31.79 4 THR B CA 1
ATOM 3480 C C . THR B 1 3 ? -49.512 10.544 -13.532 1.00 28.90 4 THR B C 1
ATOM 3481 O O . THR B 1 3 ? -49.143 9.646 -12.838 1.00 29.90 4 THR B O 1
ATOM 3485 N N . VAL B 1 4 ? -48.679 11.403 -14.084 1.00 26.54 5 VAL B N 1
ATOM 3486 C CA . VAL B 1 4 ? -47.285 11.444 -13.786 1.00 23.35 5 VAL B CA 1
ATOM 3487 C C . VAL B 1 4 ? -46.939 12.585 -12.831 1.00 21.83 5 VAL B C 1
ATOM 3488 O O . VAL B 1 4 ? -47.172 13.709 -13.109 1.00 25.15 5 VAL B O 1
ATOM 3492 N N . ILE B 1 5 ? -46.343 12.249 -11.710 1.00 22.36 6 ILE B N 1
ATOM 3493 C CA . ILE B 1 5 ? -45.856 13.243 -10.757 1.00 21.51 6 ILE B CA 1
ATOM 3494 C C . ILE B 1 5 ? -44.377 13.501 -11.011 1.00 24.99 6 ILE B C 1
ATOM 3495 O O . ILE B 1 5 ? -43.577 12.572 -11.065 1.00 19.97 6 ILE B O 1
ATOM 3500 N N . ILE B 1 6 ? -44.023 14.767 -11.164 1.00 20.27 7 ILE B N 1
ATOM 3501 C CA . ILE B 1 6 ? -42.638 15.180 -11.288 1.00 19.48 7 ILE B CA 1
ATOM 3502 C C . ILE B 1 6 ? -42.217 15.850 -9.995 1.00 19.78 7 ILE B C 1
ATOM 3503 O O . ILE B 1 6 ? -42.781 16.879 -9.594 1.00 22.57 7 ILE B O 1
ATOM 3508 N N . ALA B 1 7 ? -41.249 15.242 -9.323 1.00 19.50 8 ALA B N 1
ATOM 3509 C CA . ALA B 1 7 ? -40.705 15.811 -8.103 1.00 19.87 8 ALA B CA 1
ATOM 3510 C C . ALA B 1 7 ? -39.603 16.787 -8.460 1.00 19.47 8 ALA B C 1
ATOM 3511 O O . ALA B 1 7 ? -38.515 16.373 -8.870 1.00 20.63 8 ALA B O 1
ATOM 3513 N N . GLY B 1 8 ? -39.872 18.078 -8.318 1.00 19.95 9 GLY B N 1
ATOM 3514 C CA . GLY B 1 8 ? -38.874 19.077 -8.654 1.00 19.77 9 GLY B CA 1
ATOM 3515 C C . GLY B 1 8 ? -39.118 19.815 -9.959 1.00 19.82 9 GLY B C 1
ATOM 3516 O O . GLY B 1 8 ? -39.269 19.217 -11.017 1.00 19.86 9 GLY B O 1
ATOM 3517 N N . GLY B 1 9 ? -39.142 21.137 -9.874 1.00 21.89 10 GLY B N 1
ATOM 3518 C CA . GLY B 1 9 ? -39.402 21.969 -11.021 1.00 20.12 10 GLY B CA 1
ATOM 3519 C C . GLY B 1 9 ? -38.209 22.806 -11.413 1.00 20.01 10 GLY B C 1
ATOM 3520 O O . GLY B 1 9 ? -38.346 23.987 -11.717 1.00 20.59 10 GLY B O 1
ATOM 3521 N N . GLY B 1 10 ? -37.030 22.194 -11.399 1.00 21.00 11 GLY B N 1
ATOM 3522 C CA . GLY B 1 10 ? -35.862 22.812 -11.995 1.00 19.23 11 GLY B CA 1
ATOM 3523 C C . GLY B 1 10 ? -35.930 22.622 -13.504 1.00 18.61 11 GLY B C 1
ATOM 3524 O O . GLY B 1 10 ? -36.933 22.173 -14.032 1.00 18.45 11 GLY B O 1
ATOM 3525 N N . PRO B 1 11 ? -34.848 22.946 -14.209 1.00 19.58 12 PRO B N 1
ATOM 3526 C CA . PRO B 1 11 ? -34.792 22.860 -15.679 1.00 17.87 12 PRO B CA 1
ATOM 3527 C C . PRO B 1 11 ? -35.120 21.460 -16.199 1.00 17.10 12 PRO B C 1
ATOM 3528 O O . PRO B 1 11 ? -35.814 21.316 -17.207 1.00 16.99 12 PRO B O 1
ATOM 3532 N N . VAL B 1 12 ? -34.610 20.432 -15.522 1.00 16.72 13 VAL B N 1
ATOM 3533 C CA . VAL B 1 12 ? -34.846 19.057 -15.979 1.00 18.58 13 VAL B CA 1
ATOM 3534 C C . VAL B 1 12 ? -36.299 18.631 -15.763 1.00 16.40 13 VAL B C 1
ATOM 3535 O O . VAL B 1 12 ? -36.941 18.112 -16.683 1.00 17.77 13 VAL B O 1
ATOM 3539 N N . GLY B 1 13 ? -36.811 18.860 -14.555 1.00 17.06 14 GLY B N 1
ATOM 3540 C CA . GLY B 1 13 ? -38.223 18.655 -14.271 1.00 17.38 14 GLY B CA 1
ATOM 3541 C C . GLY B 1 13 ? -39.151 19.408 -15.221 1.00 17.74 14 GLY B C 1
ATOM 3542 O O . GLY B 1 13 ? -40.119 18.855 -15.729 1.00 17.87 14 GLY B O 1
ATOM 3543 N N . LEU B 1 14 ? -38.851 20.670 -15.475 1.00 18.03 15 LEU B N 1
ATOM 3544 C CA . LEU B 1 14 ? -39.716 21.468 -16.331 1.00 19.74 15 LEU B CA 1
ATOM 3545 C C . LEU B 1 14 ? -39.652 20.979 -17.787 1.00 21.45 15 LEU B C 1
ATOM 3546 O O . LEU B 1 14 ? -40.678 20.938 -18.472 1.00 20.22 15 LEU B O 1
ATOM 3551 N N . MET B 1 15 ? -38.457 20.598 -18.246 1.00 17.38 16 MET B N 1
ATOM 3552 C CA . MET B 1 15 ? -38.309 20.041 -19.594 1.00 19.20 16 MET B CA 1
ATOM 3553 C C . MET B 1 15 ? -39.130 18.762 -19.728 1.00 16.91 16 MET B C 1
ATOM 3554 O O . MET B 1 15 ? -39.868 18.576 -20.710 1.00 17.18 16 MET B O 1
ATOM 3559 N N . LEU B 1 16 ? -39.014 17.892 -18.732 1.00 16.69 17 LEU B N 1
ATOM 3560 C CA . LEU B 1 16 ? -39.797 16.661 -18.719 1.00 18.25 17 LEU B CA 1
ATOM 3561 C C . LEU B 1 16 ? -41.299 16.948 -18.766 1.00 17.62 17 LEU B C 1
ATOM 3562 O O . LEU B 1 16 ? -42.056 16.277 -19.478 1.00 17.91 17 LEU B O 1
ATOM 3567 N N . ALA B 1 17 ? -41.722 17.942 -17.996 1.00 20.12 18 ALA B N 1
ATOM 3568 C CA . ALA B 1 17 ? -43.120 18.334 -17.973 1.00 20.29 18 ALA B CA 1
ATOM 3569 C C . ALA B 1 17 ? -43.558 18.816 -19.358 1.00 19.38 18 ALA B C 1
ATOM 3570 O O . ALA B 1 17 ? -44.650 18.514 -19.800 1.00 23.95 18 ALA B O 1
ATOM 3572 N N . CYS B 1 18 ? -42.703 19.569 -20.034 1.00 19.05 19 CYS B N 1
ATOM 3573 C CA . CYS B 1 18 ? -42.992 19.986 -21.398 1.00 24.86 19 CYS B CA 1
ATOM 3574 C C . CYS B 1 18 ? -43.143 18.783 -22.338 1.00 19.20 19 CYS B C 1
ATOM 3575 O O . CYS B 1 18 ? -44.040 18.759 -23.174 1.00 19.91 19 CYS B O 1
ATOM 3578 N N . GLU B 1 19 ? -42.274 17.787 -22.189 1.00 20.00 20 GLU B N 1
ATOM 3579 C CA . GLU B 1 19 ? -42.330 16.594 -23.041 1.00 18.28 20 GLU B CA 1
ATOM 3580 C C . GLU B 1 19 ? -43.642 15.832 -22.839 1.00 20.42 20 GLU B C 1
ATOM 3581 O O . GLU B 1 19 ? -44.334 15.459 -23.802 1.00 22.13 20 GLU B O 1
ATOM 3587 N N . LEU B 1 20 ? -43.985 15.618 -21.571 1.00 19.15 21 LEU B N 1
ATOM 3588 C CA . LEU B 1 20 ? -45.203 14.911 -21.216 1.00 20.99 21 LEU B CA 1
ATOM 3589 C C . LEU B 1 20 ? -46.455 15.703 -21.592 1.00 21.06 21 LEU B C 1
ATOM 3590 O O . LEU B 1 20 ? -47.452 15.129 -22.007 1.00 21.92 21 LEU B O 1
ATOM 3595 N N . GLY B 1 21 ? -46.405 17.017 -21.434 1.00 21.60 22 GLY B N 1
ATOM 3596 C CA . GLY B 1 21 ? -47.520 17.863 -21.812 1.00 22.28 22 GLY B CA 1
ATOM 3597 C C . GLY B 1 21 ? -47.736 17.846 -23.314 1.00 22.69 22 GLY B C 1
ATOM 3598 O O . GLY B 1 21 ? -48.872 17.793 -23.781 1.00 23.82 22 GLY B O 1
ATOM 3599 N N . LEU B 1 22 ? -46.642 17.880 -24.070 1.00 21.89 23 LEU B N 1
ATOM 3600 C CA . LEU B 1 22 ? -46.730 17.792 -25.518 1.00 22.27 23 LEU B CA 1
ATOM 3601 C C . LEU B 1 22 ? -47.388 16.472 -25.872 1.00 22.75 23 LEU B C 1
ATOM 3602 O O . LEU B 1 22 ? -48.229 16.424 -26.750 1.00 27.10 23 LEU B O 1
ATOM 3607 N N . ALA B 1 23 ? -47.025 15.404 -25.168 1.00 23.84 24 ALA B N 1
ATOM 3608 C CA . ALA B 1 23 ? -47.601 14.099 -25.471 1.00 22.72 24 ALA B CA 1
ATOM 3609 C C . ALA B 1 23 ? -49.034 13.940 -24.968 1.00 23.97 24 ALA B C 1
ATOM 3610 O O . ALA B 1 23 ? -49.694 12.951 -25.276 1.00 25.77 24 ALA B O 1
ATOM 3612 N N . GLY B 1 24 ? -49.515 14.903 -24.187 1.00 29.75 25 GLY B N 1
ATOM 3613 C CA . GLY B 1 24 ? -50.887 14.874 -23.708 1.00 28.76 25 GLY B CA 1
ATOM 3614 C C . GLY B 1 24 ? -51.128 14.019 -22.472 1.00 28.98 25 GLY B C 1
ATOM 3615 O O . GLY B 1 24 ? -52.233 13.540 -22.246 1.00 28.77 25 GLY B O 1
ATOM 3616 N N . VAL B 1 25 ? -50.085 13.827 -21.678 1.00 27.64 26 VAL B N 1
ATOM 3617 C CA . VAL B 1 25 ? -50.168 13.085 -20.427 1.00 25.76 26 VAL B CA 1
ATOM 3618 C C . VAL B 1 25 ? -50.512 13.997 -19.251 1.00 26.17 26 VAL B C 1
ATOM 3619 O O . VAL B 1 25 ? -49.936 15.068 -19.108 1.00 28.24 26 VAL B O 1
ATOM 3623 N N . ASP B 1 26 ? -51.454 13.578 -18.414 1.00 27.80 27 ASP B N 1
ATOM 3624 C CA . ASP B 1 26 ? -51.780 14.349 -17.218 1.00 26.28 27 ASP B CA 1
ATOM 3625 C C . ASP B 1 26 ? -50.567 14.374 -16.304 1.00 25.62 27 ASP B C 1
ATOM 3626 O O . ASP B 1 26 ? -50.064 13.327 -15.906 1.00 26.04 27 ASP B O 1
ATOM 3631 N N . THR B 1 27 ? -50.111 15.574 -15.967 1.00 24.13 28 THR B N 1
ATOM 3632 C CA . THR B 1 27 ? -48.814 15.740 -15.336 1.00 23.03 28 THR B CA 1
ATOM 3633 C C . THR B 1 27 ? -48.863 16.798 -14.233 1.00 27.12 28 THR B C 1
ATOM 3634 O O . THR B 1 27 ? -49.482 17.840 -14.412 1.00 27.57 28 THR B O 1
ATOM 3638 N N . VAL B 1 28 ? -48.215 16.530 -13.101 1.00 22.93 29 VAL B N 1
ATOM 3639 C CA . VAL B 1 28 ? -48.112 17.527 -12.022 1.00 24.68 29 VAL B CA 1
ATOM 3640 C C . VAL B 1 28 ? -46.673 17.728 -11.622 1.00 22.31 29 VAL B C 1
ATOM 3641 O O . VAL B 1 28 ? -45.998 16.752 -11.372 1.00 25.43 29 VAL B O 1
ATOM 3645 N N . VAL B 1 29 ? -46.192 18.963 -11.542 1.00 23.33 30 VAL B N 1
ATOM 3646 C CA . VAL B 1 29 ? -44.874 19.160 -10.973 1.00 21.67 30 VAL B CA 1
ATOM 3647 C C . VAL B 1 29 ? -45.016 19.798 -9.589 1.00 26.65 30 VAL B C 1
ATOM 3648 O O . VAL B 1 29 ? -45.824 20.716 -9.376 1.00 23.32 30 VAL B O 1
ATOM 3652 N N . LEU B 1 30 ? -44.270 19.241 -8.635 1.00 22.17 31 LEU B N 1
ATOM 3653 C CA . LEU B 1 30 ? -44.236 19.768 -7.278 1.00 25.71 31 LEU B CA 1
ATOM 3654 C C . LEU B 1 30 ? -42.858 20.379 -7.081 1.00 22.53 31 LEU B C 1
ATOM 3655 O O . LEU B 1 30 ? -41.838 19.697 -7.172 1.00 21.78 31 LEU B O 1
ATOM 3660 N N . GLU B 1 31 ? -42.837 21.684 -6.870 1.00 25.20 32 GLU B N 1
ATOM 3661 C CA . GLU B 1 31 ? -41.598 22.419 -6.710 1.00 23.06 32 GLU B CA 1
ATOM 3662 C C . GLU B 1 31 ? -41.647 23.206 -5.424 1.00 24.17 32 GLU B C 1
ATOM 3663 O O . GLU B 1 31 ? -42.628 23.898 -5.154 1.00 25.09 32 GLU B O 1
ATOM 3669 N N . ARG B 1 32 ? -40.573 23.100 -4.648 1.00 25.53 33 ARG B N 1
ATOM 3670 C CA . ARG B 1 32 ? -40.453 23.763 -3.357 1.00 32.11 33 ARG B CA 1
ATOM 3671 C C . ARG B 1 32 ? -40.467 25.296 -3.422 1.00 26.23 33 ARG B C 1
ATOM 3672 O O . ARG B 1 32 ? -41.064 25.931 -2.574 1.00 27.39 33 ARG B O 1
ATOM 3680 N N . HIS B 1 33 ? -39.810 25.894 -4.409 1.00 26.96 34 HIS B N 1
ATOM 3681 C CA . HIS B 1 33 ? -39.655 27.351 -4.414 1.00 27.34 34 HIS B CA 1
ATOM 3682 C C . HIS B 1 33 ? -40.808 28.063 -5.123 1.00 27.99 34 HIS B C 1
ATOM 3683 O O . HIS B 1 33 ? -41.501 27.466 -5.945 1.00 28.37 34 HIS B O 1
ATOM 3690 N N . ASP B 1 34 ? -41.027 29.337 -4.790 1.00 28.58 35 ASP B N 1
ATOM 3691 C CA . ASP B 1 34 ? -42.139 30.089 -5.374 1.00 29.96 35 ASP B CA 1
ATOM 3692 C C . ASP B 1 34 ? -41.782 30.676 -6.740 1.00 29.40 35 ASP B C 1
ATOM 3693 O O . ASP B 1 34 ? -42.625 31.266 -7.406 1.00 29.53 35 ASP B O 1
ATOM 3698 N N . ALA B 1 35 ? -40.527 30.501 -7.145 1.00 28.13 36 ALA B N 1
ATOM 3699 C CA . ALA B 1 35 ? -40.015 31.045 -8.401 1.00 30.39 36 ALA B CA 1
ATOM 3700 C C . ALA B 1 35 ? -38.658 30.426 -8.685 1.00 27.73 36 ALA B C 1
ATOM 3701 O O . ALA B 1 35 ? -38.048 29.863 -7.780 1.00 26.62 36 ALA B O 1
ATOM 3703 N N . PRO B 1 36 ? -38.183 30.515 -9.939 1.00 26.16 37 PRO B N 1
ATOM 3704 C CA . PRO B 1 36 ? -36.805 30.076 -10.171 1.00 31.95 37 PRO B CA 1
ATOM 3705 C C . PRO B 1 36 ? -35.850 30.859 -9.290 1.00 34.83 37 PRO B C 1
ATOM 3706 O O . PRO B 1 36 ? -36.047 32.055 -9.069 1.00 33.94 37 PRO B O 1
ATOM 3710 N N . ARG B 1 37 ? -34.838 30.190 -8.760 1.00 40.51 38 ARG B N 1
ATOM 3711 C CA . ARG B 1 37 ? -33.962 30.862 -7.816 1.00 44.71 38 ARG B CA 1
ATOM 3712 C C . ARG B 1 37 ? -33.019 31.811 -8.529 1.00 39.06 38 ARG B C 1
ATOM 3713 O O . ARG B 1 37 ? -32.512 31.514 -9.614 1.00 39.07 38 ARG B O 1
ATOM 3721 N N . GLU B 1 38 ? -32.811 32.968 -7.923 1.00 36.55 39 GLU B N 1
ATOM 3722 C CA . GLU B 1 38 ? -31.781 33.872 -8.379 1.00 37.58 39 GLU B CA 1
ATOM 3723 C C . GLU B 1 38 ? -30.824 34.145 -7.235 1.00 38.14 39 GLU B C 1
ATOM 3724 O O . GLU B 1 38 ? -31.236 34.140 -6.079 1.00 35.97 39 GLU B O 1
ATOM 3730 N N . PRO B 1 39 ? -29.537 34.362 -7.556 1.00 38.20 40 PRO B N 1
ATOM 3731 C CA . PRO B 1 39 ? -29.000 34.342 -8.925 1.00 34.81 40 PRO B CA 1
ATOM 3732 C C . PRO B 1 39 ? -28.943 32.953 -9.563 1.00 31.46 40 PRO B C 1
ATOM 3733 O O . PRO B 1 39 ? -29.001 31.935 -8.873 1.00 30.39 40 PRO B O 1
ATOM 3737 N N . SER B 1 40 ? -28.866 32.932 -10.887 1.00 28.03 41 SER B N 1
ATOM 3738 C CA . SER B 1 40 ? -28.709 31.691 -11.626 1.00 27.85 41 SER B CA 1
ATOM 3739 C C . SER B 1 40 ? -27.333 31.090 -11.398 1.00 26.17 41 SER B C 1
ATOM 3740 O O . SER B 1 40 ? -26.320 31.789 -11.405 1.00 27.17 41 SER B O 1
ATOM 3743 N N . ARG B 1 41 ? -27.326 29.782 -11.207 1.00 29.81 42 ARG B N 1
ATOM 3744 C CA . ARG B 1 41 ? -26.117 28.984 -11.126 1.00 32.28 42 ARG B CA 1
ATOM 3745 C C . ARG B 1 41 ? -25.408 28.979 -12.484 1.00 26.51 42 ARG B C 1
ATOM 3746 O O . ARG B 1 41 ? -24.204 29.218 -12.573 1.00 28.25 42 ARG B O 1
ATOM 3754 N N . GLY B 1 42 ? -26.177 28.736 -13.537 1.00 23.22 43 GLY B N 1
ATOM 3755 C CA . GLY B 1 42 ? -25.648 28.657 -14.888 1.00 25.97 43 GLY B CA 1
ATOM 3756 C C . GLY B 1 42 ? -25.971 29.854 -15.764 1.00 31.02 43 GLY B C 1
ATOM 3757 O O . GLY B 1 42 ? -27.013 30.504 -15.600 1.00 23.79 43 GLY B O 1
ATOM 3758 N N . GLY B 1 43 ? -25.065 30.158 -16.692 1.00 23.55 44 GLY B N 1
ATOM 3759 C CA . GLY B 1 43 ? -25.261 31.258 -17.620 1.00 24.27 44 GLY B CA 1
ATOM 3760 C C . GLY B 1 43 ? -25.167 30.890 -19.096 1.00 23.50 44 GLY B C 1
ATOM 3761 O O . GLY B 1 43 ? -25.120 31.769 -19.951 1.00 25.05 44 GLY B O 1
ATOM 3762 N N . ALA B 1 44 ? -25.162 29.596 -19.400 1.00 26.12 45 ALA B N 1
ATOM 3763 C CA . ALA B 1 44 ? -25.052 29.128 -20.783 1.00 25.56 45 ALA B CA 1
ATOM 3764 C C . ALA B 1 44 ? -25.622 27.723 -20.948 1.00 24.59 45 ALA B C 1
ATOM 3765 O O . ALA B 1 44 ? -25.676 26.956 -19.991 1.00 19.65 45 ALA B O 1
ATOM 3767 N N . ILE B 1 45 ? -26.049 27.402 -22.168 1.00 21.36 46 ILE B N 1
ATOM 3768 C CA . ILE B 1 45 ? -26.537 26.072 -22.512 1.00 18.41 46 ILE B CA 1
ATOM 3769 C C . ILE B 1 45 ? -25.748 25.622 -23.744 1.00 18.08 46 ILE B C 1
ATOM 3770 O O . ILE B 1 45 ? -25.405 26.447 -24.582 1.00 18.68 46 ILE B O 1
ATOM 3775 N N . ASN B 1 46 ? -25.416 24.336 -23.830 1.00 17.25 47 ASN B N 1
ATOM 3776 C CA . ASN B 1 46 ? -24.538 23.858 -24.894 1.00 17.03 47 ASN B CA 1
ATOM 3777 C C . ASN B 1 46 ? -25.325 23.311 -26.091 1.00 20.73 47 ASN B C 1
ATOM 3778 O O . ASN B 1 46 ? -26.556 23.421 -26.138 1.00 16.89 47 ASN B O 1
ATOM 3783 N N . ALA B 1 47 ? -24.616 22.729 -27.054 1.00 17.20 48 ALA B N 1
ATOM 3784 C CA . ALA B 1 47 ? -25.245 22.336 -28.320 1.00 21.45 48 ALA B CA 1
ATOM 3785 C C . ALA B 1 47 ? -26.365 21.319 -28.111 1.00 15.86 48 ALA B C 1
ATOM 3786 O O . ALA B 1 47 ? -27.388 21.371 -28.783 1.00 18.73 48 ALA B O 1
ATOM 3788 N N . THR B 1 48 ? -26.166 20.403 -27.173 1.00 19.65 49 THR B N 1
ATOM 3789 C CA . THR B 1 48 ? -27.189 19.408 -26.849 1.00 17.65 49 THR B CA 1
ATOM 3790 C C . THR B 1 48 ? -28.515 20.087 -26.491 1.00 14.81 49 THR B C 1
ATOM 3791 O O . THR B 1 48 ? -29.574 19.767 -27.043 1.00 18.34 49 THR B O 1
ATOM 3795 N N . VAL B 1 49 ? -28.432 21.051 -25.585 1.00 18.43 50 VAL B N 1
ATOM 3796 C CA . VAL B 1 49 ? -29.621 21.732 -25.081 1.00 17.82 50 VAL B CA 1
ATOM 3797 C C . VAL B 1 49 ? -30.273 22.574 -26.172 1.00 16.07 50 VAL B C 1
ATOM 3798 O O . VAL B 1 49 ? -31.485 22.544 -26.327 1.00 20.46 50 VAL B O 1
ATOM 3802 N N . VAL B 1 50 ? -29.455 23.315 -26.911 1.00 16.46 51 VAL B N 1
ATOM 3803 C CA . VAL B 1 50 ? -29.931 24.149 -28.005 1.00 17.11 51 VAL B CA 1
ATOM 3804 C C . VAL B 1 50 ? -30.723 23.291 -28.991 1.00 16.86 51 VAL B C 1
ATOM 3805 O O . VAL B 1 50 ? -31.833 23.648 -29.369 1.00 17.32 51 VAL B O 1
ATOM 3809 N N . GLU B 1 51 ? -30.166 22.148 -29.377 1.00 16.25 52 GLU B N 1
ATOM 3810 C CA . GLU B 1 51 ? -30.836 21.274 -30.341 1.00 16.96 52 GLU B CA 1
ATOM 3811 C C . GLU B 1 51 ? -32.137 20.683 -29.788 1.00 17.00 52 GLU B C 1
ATOM 3812 O O . GLU B 1 51 ? -33.179 20.704 -30.462 1.00 20.01 52 GLU B O 1
ATOM 3818 N N . LEU B 1 52 ? -32.086 20.178 -28.559 1.00 19.57 53 LEU B N 1
ATOM 3819 C CA . LEU B 1 52 ? -33.271 19.588 -27.959 1.00 15.55 53 LEU B CA 1
ATOM 3820 C C . LEU B 1 52 ? -34.384 20.626 -27.756 1.00 16.23 53 LEU B C 1
ATOM 3821 O O . LEU B 1 52 ? -35.558 20.289 -27.865 1.00 17.36 53 LEU B O 1
ATOM 3826 N N . PHE B 1 53 ? -34.016 21.877 -27.469 1.00 17.51 54 PHE B N 1
ATOM 3827 C CA . PHE B 1 53 ? -34.985 22.975 -27.390 1.00 17.43 54 PHE B CA 1
ATOM 3828 C C . PHE B 1 53 ? -35.558 23.282 -28.789 1.00 18.06 54 PHE B C 1
ATOM 3829 O O . PHE B 1 53 ? -36.761 23.488 -28.958 1.00 21.67 54 PHE B O 1
ATOM 3837 N N . THR B 1 54 ? -34.679 23.341 -29.779 1.00 18.02 55 THR B N 1
ATOM 3838 C CA . THR B 1 54 ? -35.074 23.700 -31.130 1.00 18.72 55 THR B CA 1
ATOM 3839 C C . THR B 1 54 ? -36.090 22.692 -31.677 1.00 18.79 55 THR B C 1
ATOM 3840 O O . THR B 1 54 ? -37.063 23.080 -32.316 1.00 20.04 55 THR B O 1
ATOM 3844 N N . GLN B 1 55 ? -35.892 21.406 -31.401 1.00 18.03 56 GLN B N 1
ATOM 3845 C CA . GLN B 1 55 ? -36.802 20.402 -31.964 1.00 21.09 56 GLN B CA 1
ATOM 3846 C C . GLN B 1 55 ? -38.180 20.396 -31.279 1.00 20.17 56 GLN B C 1
ATOM 3847 O O . GLN B 1 55 ? -39.005 19.517 -31.525 1.00 20.50 56 GLN B O 1
ATOM 3853 N N . ARG B 1 56 ? -38.417 21.389 -30.428 1.00 21.49 57 ARG B N 1
ATOM 3854 C CA . ARG B 1 56 ? -39.709 21.603 -29.776 1.00 21.17 57 ARG B CA 1
ATOM 3855 C C . ARG B 1 56 ? -40.135 23.055 -29.959 1.00 26.20 57 ARG B C 1
ATOM 3856 O O . ARG B 1 56 ? -41.123 23.497 -29.379 1.00 32.12 57 ARG B O 1
ATOM 3864 N N . GLY B 1 57 ? -39.365 23.798 -30.748 1.00 26.65 58 GLY B N 1
ATOM 3865 C CA . GLY B 1 57 ? -39.607 25.217 -30.943 1.00 24.58 58 GLY B CA 1
ATOM 3866 C C . GLY B 1 57 ? -39.401 26.056 -29.692 1.00 30.17 58 GLY B C 1
ATOM 3867 O O . GLY B 1 57 ? -40.050 27.081 -29.523 1.00 27.75 58 GLY B O 1
ATOM 3868 N N . ILE B 1 58 ? -38.490 25.645 -28.813 1.00 23.54 59 ILE B N 1
ATOM 3869 C CA . ILE B 1 58 ? -38.323 26.360 -27.551 1.00 23.52 59 ILE B CA 1
ATOM 3870 C C . ILE B 1 58 ? -37.261 27.453 -27.674 1.00 23.74 59 ILE B C 1
ATOM 3871 O O . ILE B 1 58 ? -37.350 28.469 -26.989 1.00 24.29 59 ILE B O 1
ATOM 3876 N N . MET B 1 59 ? -36.281 27.268 -28.559 1.00 23.44 60 MET B N 1
ATOM 3877 C CA . MET B 1 59 ? -35.240 28.287 -28.752 1.00 35.04 60 MET B CA 1
ATOM 3878 C C . MET B 1 59 ? -35.790 29.630 -29.227 1.00 37.10 60 MET B C 1
ATOM 3879 O O . MET B 1 59 ? -35.233 30.674 -28.889 1.00 39.65 60 MET B O 1
ATOM 3884 N N . GLU B 1 60 ? -36.859 29.613 -30.021 1.00 33.94 61 GLU B N 1
ATOM 3885 C CA . GLU B 1 60 ? -37.410 30.868 -30.508 1.00 38.72 61 GLU B CA 1
ATOM 3886 C C . GLU B 1 60 ? -37.908 31.708 -29.330 1.00 36.36 61 GLU B C 1
ATOM 3887 O O . GLU B 1 60 ? -37.706 32.912 -29.304 1.00 39.91 61 GLU B O 1
ATOM 3893 N N . SER B 1 61 ? -38.518 31.074 -28.338 1.00 33.07 62 SER B N 1
ATOM 3894 C CA . SER B 1 61 ? -38.988 31.810 -27.161 1.00 32.18 62 SER B CA 1
ATOM 3895 C C . SER B 1 61 ? -37.843 32.342 -26.287 1.00 29.34 62 SER B C 1
ATOM 3896 O O . SER B 1 61 ? -38.054 33.180 -25.409 1.00 32.09 62 SER B O 1
ATOM 3899 N N . LEU B 1 62 ? -36.632 31.855 -26.529 1.00 26.48 63 LEU B N 1
ATOM 3900 C CA . LEU B 1 62 ? -35.454 32.323 -25.806 1.00 33.85 63 LEU B CA 1
ATOM 3901 C C . LEU B 1 62 ? -34.629 33.317 -26.616 1.00 37.61 63 LEU B C 1
ATOM 3902 O O . LEU B 1 62 ? -33.621 33.821 -26.127 1.00 35.53 63 LEU B O 1
ATOM 3907 N N . ARG B 1 63 ? -35.069 33.580 -27.846 1.00 41.55 64 ARG B N 1
ATOM 3908 C CA . ARG B 1 63 ? -34.342 34.395 -28.821 1.00 45.93 64 ARG B CA 1
ATOM 3909 C C . ARG B 1 63 ? -33.831 35.720 -28.262 1.00 46.31 64 ARG B C 1
ATOM 3910 O O . ARG B 1 63 ? -32.686 36.106 -28.498 1.00 44.04 64 ARG B O 1
ATOM 3918 N N . ASP B 1 64 ? -34.687 36.408 -27.516 1.00 49.52 65 ASP B N 1
ATOM 3919 C CA . ASP B 1 64 ? -34.357 37.724 -26.989 1.00 46.60 65 ASP B CA 1
ATOM 3920 C C . ASP B 1 64 ? -33.900 37.679 -25.540 1.00 39.30 65 ASP B C 1
ATOM 3921 O O . ASP B 1 64 ? -33.754 38.723 -24.906 1.00 34.22 65 ASP B O 1
ATOM 3926 N N . ASP B 1 65 ? -33.666 36.476 -25.020 1.00 35.35 66 ASP B N 1
ATOM 3927 C CA . ASP B 1 65 ? -33.252 36.332 -23.629 1.00 35.38 66 ASP B CA 1
ATOM 3928 C C . ASP B 1 65 ? -31.753 36.159 -23.489 1.00 35.69 66 ASP B C 1
ATOM 3929 O O . ASP B 1 65 ? -31.233 36.127 -22.379 1.00 34.42 66 ASP B O 1
ATOM 3934 N N . GLY B 1 66 ? -31.057 36.044 -24.611 1.00 35.56 67 GLY B N 1
ATOM 3935 C CA . GLY B 1 66 ? -29.625 35.831 -24.566 1.00 34.25 67 GLY B CA 1
ATOM 3936 C C . GLY B 1 66 ? -29.035 35.802 -25.952 1.00 36.25 67 GLY B C 1
ATOM 3937 O O . GLY B 1 66 ? -29.688 36.208 -26.907 1.00 39.53 67 GLY B O 1
ATOM 3938 N N . PHE B 1 67 ? -27.806 35.314 -26.085 1.00 33.93 68 PHE B N 1
ATOM 3939 C CA . PHE B 1 67 ? -27.189 35.333 -27.410 1.00 31.87 68 PHE B CA 1
ATOM 3940 C C . PHE B 1 67 ? -26.373 34.087 -27.738 1.00 29.19 68 PHE B C 1
ATOM 3941 O O . PHE B 1 67 ? -25.730 33.502 -26.881 1.00 28.63 68 PHE B O 1
ATOM 3949 N N . GLU B 1 68 ? -26.401 33.702 -29.002 1.00 28.61 69 GLU B N 1
ATOM 3950 C CA . GLU B 1 68 ? -25.578 32.619 -29.499 1.00 31.03 69 GLU B CA 1
ATOM 3951 C C . GLU B 1 68 ? -24.092 32.932 -29.345 1.00 33.77 69 GLU B C 1
ATOM 3952 O O . GLU B 1 68 ? -23.656 34.042 -29.648 1.00 35.67 69 GLU B O 1
ATOM 3958 N N . PHE B 1 69 ? -23.312 31.967 -28.867 1.00 30.43 70 PHE B N 1
ATOM 3959 C CA . PHE B 1 69 ? -21.862 32.108 -28.934 1.00 28.17 70 PHE B CA 1
ATOM 3960 C C . PHE B 1 69 ? -21.224 30.792 -29.347 1.00 29.73 70 PHE B C 1
ATOM 3961 O O . PHE B 1 69 ? -21.795 29.710 -29.153 1.00 30.93 70 PHE B O 1
ATOM 3969 N N . ARG B 1 70 ? -20.043 30.904 -29.948 1.00 23.35 71 ARG B N 1
ATOM 3970 C CA . ARG B 1 70 ? -19.433 29.791 -30.644 1.00 24.29 71 ARG B CA 1
ATOM 3971 C C . ARG B 1 70 ? -18.065 29.466 -30.074 1.00 23.98 71 ARG B C 1
ATOM 3972 O O . ARG B 1 70 ? -17.100 29.264 -30.809 1.00 24.54 71 ARG B O 1
ATOM 3980 N N . MET B 1 71 ? -18.007 29.403 -28.749 1.00 21.73 72 MET B N 1
ATOM 3981 C CA . MET B 1 71 ? -16.791 29.062 -28.033 1.00 21.70 72 MET B CA 1
ATOM 3982 C C . MET B 1 71 ? -16.997 27.780 -27.237 1.00 20.55 72 MET B C 1
ATOM 3983 O O . MET B 1 71 ? -18.121 27.410 -26.907 1.00 19.58 72 MET B O 1
ATOM 3988 N N . ALA B 1 72 ? -15.897 27.109 -26.946 1.00 19.57 73 ALA B N 1
ATOM 3989 C CA . ALA B 1 72 ? -15.929 25.854 -26.228 1.00 23.56 73 ALA B CA 1
ATOM 3990 C C . ALA B 1 72 ? -14.524 25.556 -25.759 1.00 18.34 73 ALA B C 1
ATOM 3991 O O . ALA B 1 72 ? -13.562 26.104 -26.302 1.00 19.02 73 ALA B O 1
ATOM 3993 N N . HIS B 1 73 ? -14.410 24.689 -24.759 1.00 17.54 74 HIS B N 1
ATOM 3994 C CA . HIS B 1 73 ? -13.119 24.338 -24.196 1.00 17.40 74 HIS B CA 1
ATOM 3995 C C . HIS B 1 73 ? -13.131 22.926 -23.632 1.00 18.06 74 HIS B C 1
ATOM 3996 O O . HIS B 1 73 ? -14.188 22.330 -23.441 1.00 17.42 74 HIS B O 1
ATOM 4003 N N . PHE B 1 74 ? -11.937 22.392 -23.387 1.00 16.36 75 PHE B N 1
ATOM 4004 C CA . PHE B 1 74 ? -11.778 21.142 -22.655 1.00 19.31 75 PHE B CA 1
ATOM 4005 C C . PHE B 1 74 ? -10.861 21.439 -21.464 1.00 19.33 75 PHE B C 1
ATOM 4006 O O . PHE B 1 74 ? -9.661 21.685 -21.639 1.00 18.88 75 PHE B O 1
ATOM 4014 N N . ALA B 1 75 ? -11.436 21.443 -20.266 1.00 15.43 76 ALA B N 1
ATOM 4015 C CA . ALA B 1 75 ? -10.717 21.858 -19.064 1.00 22.30 76 ALA B CA 1
ATOM 4016 C C . ALA B 1 75 ? -10.002 23.192 -19.272 1.00 16.55 76 ALA B C 1
ATOM 4017 O O . ALA B 1 75 ? -8.864 23.360 -18.850 1.00 21.84 76 ALA B O 1
ATOM 4019 N N . HIS B 1 76 ? -10.687 24.109 -19.951 1.00 16.99 77 HIS B N 1
ATOM 4020 C CA . HIS B 1 76 ? -10.234 25.479 -20.223 1.00 18.00 77 HIS B CA 1
ATOM 4021 C C . HIS B 1 76 ? -9.073 25.567 -21.209 1.00 18.53 77 HIS B C 1
ATOM 4022 O O . HIS B 1 76 ? -8.418 26.600 -21.318 1.00 19.46 77 HIS B O 1
ATOM 4029 N N . ILE B 1 77 ? -8.854 24.487 -21.945 1.00 18.03 78 ILE B N 1
ATOM 4030 C CA . ILE B 1 77 ? -8.100 24.528 -23.194 1.00 18.54 78 ILE B CA 1
ATOM 4031 C C . ILE B 1 77 ? -9.039 24.983 -24.310 1.00 18.80 78 ILE B C 1
ATOM 4032 O O . ILE B 1 77 ? -10.005 24.295 -24.600 1.00 18.17 78 ILE B O 1
ATOM 4037 N N . PRO B 1 78 ? -8.770 26.147 -24.928 1.00 19.83 79 PRO B N 1
ATOM 4038 C CA . PRO B 1 78 ? -9.687 26.682 -25.948 1.00 20.22 79 PRO B CA 1
ATOM 4039 C C . PRO B 1 78 ? -9.829 25.756 -27.146 1.00 19.90 79 PRO B C 1
ATOM 4040 O O . PRO B 1 78 ? -8.831 25.221 -27.637 1.00 19.99 79 PRO B O 1
ATOM 4044 N N . LEU B 1 79 ? -11.062 25.562 -27.596 1.00 19.58 80 LEU B N 1
ATOM 4045 C CA . LEU B 1 79 ? -11.330 24.786 -28.791 1.00 19.42 80 LEU B CA 1
ATOM 4046 C C . LEU B 1 79 ? -11.869 25.717 -29.883 1.00 20.32 80 LEU B C 1
ATOM 4047 O O . LEU B 1 79 ? -12.126 26.899 -29.630 1.00 21.00 80 LEU B O 1
ATOM 4052 N N . ALA B 1 80 ? -12.055 25.182 -31.083 1.00 20.40 81 ALA B N 1
ATOM 4053 C CA . ALA B 1 80 ? -12.532 25.988 -32.205 1.00 22.45 81 ALA B CA 1
ATOM 4054 C C . ALA B 1 80 ? -13.731 25.325 -32.880 1.00 20.93 81 ALA B C 1
ATOM 4055 O O . ALA B 1 80 ? -13.586 24.681 -33.913 1.00 21.02 81 ALA B O 1
ATOM 4057 N N . PRO B 1 81 ? -14.926 25.497 -32.296 1.00 22.11 82 PRO B N 1
ATOM 4058 C CA . PRO B 1 81 ? -16.151 24.835 -32.755 1.00 20.19 82 PRO B CA 1
ATOM 4059 C C . PRO B 1 81 ? -16.535 25.154 -34.210 1.00 22.32 82 PRO B C 1
ATOM 4060 O O . PRO B 1 81 ? -17.158 24.316 -34.858 1.00 20.76 82 PRO B O 1
ATOM 4064 N N . GLU B 1 82 ? -16.190 26.339 -34.700 1.00 22.14 83 GLU B N 1
ATOM 4065 C CA . GLU B 1 82 ? -16.575 26.727 -36.057 1.00 23.84 83 GLU B CA 1
ATOM 4066 C C . GLU B 1 82 ? -15.718 26.071 -37.126 1.00 23.31 83 GLU B C 1
ATOM 4067 O O . GLU B 1 82 ? -15.972 26.236 -38.302 1.00 24.07 83 GLU B O 1
ATOM 4073 N N . ARG B 1 83 ? -14.703 25.322 -36.718 1.00 22.71 84 ARG B N 1
ATOM 4074 C CA . ARG B 1 83 ? -13.887 24.594 -37.681 1.00 22.92 84 ARG B CA 1
ATOM 4075 C C . ARG B 1 83 ? -14.468 23.219 -37.931 1.00 22.11 84 ARG B C 1
ATOM 4076 O O . ARG B 1 83 ? -14.061 22.523 -38.853 1.00 23.47 84 ARG B O 1
ATOM 4084 N N . VAL B 1 84 ? -15.418 22.826 -37.093 1.00 21.25 85 VAL B N 1
ATOM 4085 C CA . VAL B 1 84 ? -15.979 21.482 -37.152 1.00 24.40 85 VAL B CA 1
ATOM 4086 C C . VAL B 1 84 ? -17.041 21.363 -38.244 1.00 30.09 85 VAL B C 1
ATOM 4087 O O . VAL B 1 84 ? -18.050 22.057 -38.217 1.00 27.98 85 VAL B O 1
ATOM 4091 N N . PRO B 1 85 ? -16.812 20.467 -39.211 1.00 32.86 86 PRO B N 1
ATOM 4092 C CA . PRO B 1 85 ? -17.767 20.362 -40.312 1.00 34.70 86 PRO B CA 1
ATOM 4093 C C . PRO B 1 85 ? -19.138 19.927 -39.841 1.00 36.53 86 PRO B C 1
ATOM 4094 O O . PRO B 1 85 ? -19.291 19.298 -38.791 1.00 36.93 86 PRO B O 1
ATOM 4098 N N . GLY B 1 86 ? -20.138 20.287 -40.630 1.00 39.60 87 GLY B N 1
ATOM 4099 C CA . GLY B 1 86 ? -21.489 19.860 -40.369 1.00 41.09 87 GLY B CA 1
ATOM 4100 C C . GLY B 1 86 ? -22.350 21.025 -39.957 1.00 40.30 87 GLY B C 1
ATOM 4101 O O . GLY B 1 86 ? -22.000 22.190 -40.164 1.00 43.78 87 GLY B O 1
ATOM 4102 N N . ASP B 1 87 ? -23.482 20.705 -39.356 1.00 28.85 88 ASP B N 1
ATOM 4103 C CA . ASP B 1 87 ? -24.441 21.721 -39.005 1.00 26.39 88 ASP B CA 1
ATOM 4104 C C . ASP B 1 87 ? -24.927 21.567 -37.568 1.00 21.38 88 ASP B C 1
ATOM 4105 O O . ASP B 1 87 ? -26.047 21.942 -37.248 1.00 22.75 88 ASP B O 1
ATOM 4110 N N . ARG B 1 88 ? -24.103 21.009 -36.694 1.00 19.97 89 ARG B N 1
ATOM 4111 C CA . ARG B 1 88 ? -24.537 20.914 -35.306 1.00 22.41 89 ARG B CA 1
ATOM 4112 C C . ARG B 1 88 ? -24.567 22.316 -34.704 1.00 19.67 89 ARG B C 1
ATOM 4113 O O . ARG B 1 88 ? -23.804 23.188 -35.115 1.00 20.25 89 ARG B O 1
ATOM 4121 N N . ALA B 1 89 ? -25.492 22.533 -33.771 1.00 19.47 90 ALA B N 1
ATOM 4122 C CA . ALA B 1 89 ? -25.623 23.806 -33.071 1.00 19.87 90 ALA B CA 1
ATOM 4123 C C . ALA B 1 89 ? -24.350 24.207 -32.305 1.00 19.60 90 ALA B C 1
ATOM 4124 O O . ALA B 1 89 ? -23.461 23.394 -32.074 1.00 19.95 90 ALA B O 1
ATOM 4126 N N . PHE B 1 90 ? -24.286 25.481 -31.938 1.00 20.23 91 PHE B N 1
ATOM 4127 C CA . PHE B 1 90 ? -23.262 26.009 -31.058 1.00 20.12 91 PHE B CA 1
ATOM 4128 C C . PHE B 1 90 ? -23.912 26.296 -29.713 1.00 22.15 91 PHE B C 1
ATOM 4129 O O . PHE B 1 90 ? -24.941 25.722 -29.413 1.00 23.68 91 PHE B O 1
ATOM 4137 N N . SER B 1 91 ? -23.333 27.172 -28.902 1.00 22.25 92 SER B N 1
ATOM 4138 C CA . SER B 1 91 ? -23.866 27.382 -27.560 1.00 19.88 92 SER B CA 1
ATOM 4139 C C . SER B 1 91 ? -24.697 28.659 -27.473 1.00 21.49 92 SER B C 1
ATOM 4140 O O . SER B 1 91 ? -24.746 29.446 -28.418 1.00 24.29 92 SER B O 1
ATOM 4143 N N . PHE B 1 92 ? -25.349 28.854 -26.330 1.00 20.77 93 PHE B N 1
ATOM 4144 C CA . PHE B 1 92 ? -26.221 30.003 -26.141 1.00 21.75 93 PHE B CA 1
ATOM 4145 C C . PHE B 1 92 ? -26.080 30.548 -24.721 1.00 25.62 93 PHE B C 1
ATOM 4146 O O . PHE B 1 92 ? -26.259 29.823 -23.736 1.00 21.36 93 PHE B O 1
ATOM 4154 N N . ALA B 1 93 ? -25.739 31.829 -24.628 1.00 26.30 94 ALA B N 1
ATOM 4155 C CA . ALA B 1 93 ? -25.602 32.521 -23.356 1.00 25.62 94 ALA B CA 1
ATOM 4156 C C . ALA B 1 93 ? -26.963 33.017 -22.863 1.00 23.70 94 ALA B C 1
ATOM 4157 O O . ALA B 1 93 ? -27.575 33.879 -23.489 1.00 25.02 94 ALA B O 1
ATOM 4159 N N . VAL B 1 94 ? -27.434 32.450 -21.757 1.00 25.09 95 VAL B N 1
ATOM 4160 C CA . VAL B 1 94 ? -28.699 32.853 -21.136 1.00 24.99 95 VAL B CA 1
ATOM 4161 C C . VAL B 1 94 ? -28.681 32.388 -19.680 1.00 22.98 95 VAL B C 1
ATOM 4162 O O . VAL B 1 94 ? -28.179 31.313 -19.392 1.00 23.33 95 VAL B O 1
ATOM 4166 N N . PRO B 1 95 ? -29.167 33.221 -18.743 1.00 25.15 96 PRO B N 1
ATOM 4167 C CA . PRO B 1 95 ? -29.255 32.713 -17.366 1.00 24.78 96 PRO B CA 1
ATOM 4168 C C . PRO B 1 95 ? -30.228 31.536 -17.256 1.00 23.43 96 PRO B C 1
ATOM 4169 O O . PRO B 1 95 ? -31.295 31.573 -17.865 1.00 24.70 96 PRO B O 1
ATOM 4173 N N . HIS B 1 96 ? -29.878 30.518 -16.477 1.00 21.50 97 HIS B N 1
ATOM 4174 C CA . HIS B 1 96 ? -30.740 29.347 -16.343 1.00 20.85 97 HIS B CA 1
ATOM 4175 C C . HIS B 1 96 ? -32.104 29.664 -15.740 1.00 25.61 97 HIS B C 1
ATOM 4176 O O . HIS B 1 96 ? -33.056 28.927 -15.977 1.00 25.72 97 HIS B O 1
ATOM 4183 N N . ALA B 1 97 ? -32.201 30.746 -14.971 1.00 22.40 98 ALA B N 1
ATOM 4184 C CA . ALA B 1 97 ? -33.480 31.139 -14.388 1.00 23.18 98 ALA B CA 1
ATOM 4185 C C . ALA B 1 97 ? -34.471 31.479 -15.493 1.00 23.82 98 ALA B C 1
ATOM 4186 O O . ALA B 1 97 ? -35.652 31.166 -15.393 1.00 24.06 98 ALA B O 1
ATOM 4188 N N . GLN B 1 98 ? -33.972 32.101 -16.553 1.00 24.14 99 GLN B N 1
ATOM 4189 C CA . GLN B 1 98 ? -34.801 32.497 -17.684 1.00 24.84 99 GLN B CA 1
ATOM 4190 C C . GLN B 1 98 ? -35.218 31.268 -18.507 1.00 24.04 99 GLN B C 1
ATOM 4191 O O . GLN B 1 98 ? -36.362 31.169 -18.963 1.00 24.54 99 GLN B O 1
ATOM 4197 N N . VAL B 1 99 ? -34.290 30.324 -18.661 1.00 24.81 100 VAL B N 1
ATOM 4198 C CA . VAL B 1 99 ? -34.593 29.034 -19.274 1.00 22.13 100 VAL B CA 1
ATOM 4199 C C . VAL B 1 99 ? -35.719 28.366 -18.506 1.00 22.08 100 VAL B C 1
ATOM 4200 O O . VAL B 1 99 ? -36.668 27.850 -19.100 1.00 22.20 100 VAL B O 1
ATOM 4204 N N . GLU B 1 100 ? -35.620 28.401 -17.182 1.00 22.00 101 GLU B N 1
ATOM 4205 C CA . GLU B 1 100 ? -36.638 27.809 -16.326 1.00 22.06 101 GLU B CA 1
ATOM 4206 C C . GLU B 1 100 ? -37.994 28.496 -16.503 1.00 23.18 101 GLU B C 1
ATOM 4207 O O . GLU B 1 100 ? -39.026 27.839 -16.574 1.00 23.28 101 GLU B O 1
ATOM 4213 N N . ARG B 1 101 ? -37.986 29.821 -16.593 1.00 24.11 102 ARG B N 1
ATOM 4214 C CA . ARG B 1 101 ? -39.230 30.549 -16.795 1.00 28.76 102 ARG B CA 1
ATOM 4215 C C . ARG B 1 101 ? -39.894 30.200 -18.120 1.00 25.43 102 ARG B C 1
ATOM 4216 O O . ARG B 1 101 ? -41.107 29.981 -18.170 1.00 25.96 102 ARG B O 1
ATOM 4224 N N . ARG B 1 102 ? -39.100 30.126 -19.182 1.00 25.02 103 ARG B N 1
ATOM 4225 C CA . ARG B 1 102 ? -39.641 29.750 -20.486 1.00 27.05 103 ARG B CA 1
ATOM 4226 C C . ARG B 1 102 ? -40.190 28.331 -20.471 1.00 24.44 103 ARG B C 1
ATOM 4227 O O . ARG B 1 102 ? -41.249 28.062 -21.030 1.00 24.92 103 ARG B O 1
ATOM 4235 N N . LEU B 1 103 ? -39.462 27.426 -19.829 1.00 23.38 104 LEU B N 1
ATOM 4236 C CA . LEU B 1 103 ? -39.878 26.031 -19.771 1.00 22.75 104 LEU B CA 1
ATOM 4237 C C . LEU B 1 103 ? -41.175 25.908 -18.987 1.00 23.38 104 LEU B C 1
ATOM 4238 O O . LEU B 1 103 ? -42.082 25.212 -19.409 1.00 23.57 104 LEU B O 1
ATOM 4243 N N . GLU B 1 104 ? -41.264 26.605 -17.856 1.00 25.45 105 GLU B N 1
ATOM 4244 C CA . GLU B 1 104 ? -42.471 26.579 -17.034 1.00 24.51 105 GLU B CA 1
ATOM 4245 C C . GLU B 1 104 ? -43.667 27.163 -17.783 1.00 25.64 105 GLU B C 1
ATOM 4246 O O . GLU B 1 104 ? -44.758 26.611 -17.732 1.00 26.05 105 GLU B O 1
ATOM 4252 N N . GLU B 1 105 ? -43.463 28.276 -18.479 1.00 26.24 106 GLU B N 1
ATOM 4253 C CA . GLU B 1 105 ? -44.562 28.871 -19.240 1.00 27.49 106 GLU B CA 1
ATOM 4254 C C . GLU B 1 105 ? -45.014 27.879 -20.330 1.00 27.14 106 GLU B C 1
ATOM 4255 O O . GLU B 1 105 ? -46.211 27.658 -20.512 1.00 27.86 106 GLU B O 1
ATOM 4261 N N . ARG B 1 106 ? -44.065 27.225 -20.996 1.00 26.15 107 ARG B N 1
ATOM 4262 C CA . ARG B 1 106 ? -44.420 26.234 -22.011 1.00 25.91 107 ARG B CA 1
ATOM 4263 C C . ARG B 1 106 ? -45.216 25.075 -21.401 1.00 25.74 107 ARG B C 1
ATOM 4264 O O . ARG B 1 106 ? -46.265 24.678 -21.916 1.00 26.35 107 ARG B O 1
ATOM 4272 N N . ALA B 1 107 ? -44.719 24.549 -20.283 1.00 25.02 108 ALA B N 1
ATOM 4273 C CA . ALA B 1 107 ? -45.362 23.426 -19.627 1.00 24.90 108 ALA B CA 1
ATOM 4274 C C . ALA B 1 107 ? -46.796 23.774 -19.255 1.00 26.09 108 ALA B C 1
ATOM 4275 O O . ALA B 1 107 ? -47.709 22.998 -19.515 1.00 26.46 108 ALA B O 1
ATOM 4277 N N . ARG B 1 108 ? -46.990 24.945 -18.657 1.00 26.79 109 ARG B N 1
ATOM 4278 C CA . ARG B 1 108 ? -48.335 25.359 -18.267 1.00 28.04 109 ARG B CA 1
ATOM 4279 C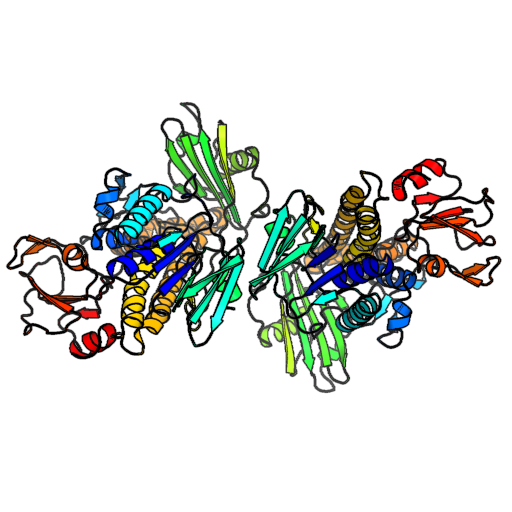 C . ARG B 1 108 ? -49.219 25.509 -19.503 1.00 30.06 109 ARG B C 1
ATOM 4280 O O . ARG B 1 108 ? -50.351 25.040 -19.512 1.00 29.57 109 ARG B O 1
ATOM 4288 N N . SER B 1 109 ? -48.682 26.123 -20.555 1.00 28.84 110 SER B N 1
ATOM 4289 C CA . SER B 1 109 ? -49.435 26.305 -21.786 1.00 35.54 110 SER B CA 1
ATOM 4290 C C . SER B 1 109 ? -49.845 24.957 -22.397 1.00 29.35 110 SER B C 1
ATOM 4291 O O . SER B 1 109 ? -50.819 24.893 -23.138 1.00 30.24 110 SER B O 1
ATOM 4294 N N . LEU B 1 110 ? -49.143 23.885 -22.052 1.00 28.21 111 LEU B N 1
ATOM 4295 C CA . LEU B 1 110 ? -49.516 22.555 -22.543 1.00 27.99 111 LEU B CA 1
ATOM 4296 C C . LEU B 1 110 ? -50.456 21.771 -21.615 1.00 31.09 111 LEU B C 1
ATOM 4297 O O . LEU B 1 110 ? -50.725 20.598 -21.850 1.00 32.90 111 LEU B O 1
ATOM 4302 N N . GLY B 1 111 ? -50.953 22.407 -20.562 1.00 28.97 112 GLY B N 1
ATOM 4303 C CA . GLY B 1 111 ? -51.877 21.743 -19.656 1.00 31.89 112 GLY B CA 1
ATOM 4304 C C . GLY B 1 111 ? -51.281 21.081 -18.422 1.00 28.70 112 GLY B C 1
ATOM 4305 O O . GLY B 1 111 ? -51.987 20.431 -17.651 1.00 29.13 112 GLY B O 1
ATOM 4306 N N . VAL B 1 112 ? -49.979 21.229 -18.227 1.00 27.61 113 VAL B N 1
ATOM 4307 C CA . VAL B 1 112 ? -49.336 20.634 -17.064 1.00 26.88 113 VAL B CA 1
ATOM 4308 C C . VAL B 1 112 ? -49.708 21.423 -15.806 1.00 27.50 113 VAL B C 1
ATOM 4309 O O . VAL B 1 112 ? -49.746 22.650 -15.830 1.00 27.99 113 VAL B O 1
ATOM 4313 N N . ARG B 1 113 ? -50.004 20.714 -14.721 1.00 27.60 114 ARG B N 1
ATOM 4314 C CA . ARG B 1 113 ? -50.271 21.368 -13.446 1.00 33.55 114 ARG B CA 1
ATOM 4315 C C . ARG B 1 113 ? -48.984 21.649 -12.697 1.00 27.88 114 ARG B C 1
ATOM 4316 O O . ARG B 1 113 ? -48.301 20.740 -12.263 1.00 31.81 114 ARG B O 1
ATOM 4324 N N . VAL B 1 114 ? -48.654 22.916 -12.531 1.00 28.23 115 VAL B N 1
ATOM 4325 C CA . VAL B 1 114 ? -47.449 23.263 -11.807 1.00 26.76 115 VAL B CA 1
ATOM 4326 C C . VAL B 1 114 ? -47.806 23.776 -10.421 1.00 30.33 115 VAL B C 1
ATOM 4327 O O . VAL B 1 114 ? -48.511 24.781 -10.275 1.00 30.94 115 VAL B O 1
ATOM 4331 N N . ARG B 1 115 ? -47.322 23.076 -9.403 1.00 28.53 116 ARG B N 1
ATOM 4332 C CA . ARG B 1 115 ? -47.574 23.468 -8.027 1.00 29.70 116 ARG B CA 1
ATOM 4333 C C . ARG B 1 115 ? -46.281 23.919 -7.359 1.00 27.04 116 ARG B C 1
ATOM 4334 O O . ARG B 1 115 ? -45.513 23.111 -6.859 1.00 26.29 116 ARG B O 1
ATOM 4342 N N . ARG B 1 116 ? -46.039 25.225 -7.387 1.00 27.46 117 ARG B N 1
ATOM 4343 C CA . ARG B 1 116 ? -44.894 25.811 -6.706 1.00 28.24 117 ARG B CA 1
ATOM 4344 C C . ARG B 1 116 ? -45.189 25.947 -5.208 1.00 27.81 117 ARG B C 1
ATOM 4345 O O . ARG B 1 116 ? -46.307 25.684 -4.770 1.00 28.65 117 ARG B O 1
ATOM 4353 N N . SER B 1 117 ? -44.173 26.330 -4.433 1.00 27.53 118 SER B N 1
ATOM 4354 C CA . SER B 1 117 ? -44.268 26.392 -2.979 1.00 37.87 118 SER B CA 1
ATOM 4355 C C . SER B 1 117 ? -44.848 25.111 -2.391 1.00 38.73 118 SER B C 1
ATOM 4356 O O . SER B 1 117 ? -45.654 25.149 -1.464 1.00 39.75 118 SER B O 1
ATOM 4359 N N . THR B 1 118 ? -44.435 23.973 -2.932 1.00 34.39 119 THR B N 1
ATOM 4360 C CA . THR B 1 118 ? -44.984 22.699 -2.502 1.00 30.64 119 THR B CA 1
ATOM 4361 C C . THR B 1 118 ? -43.854 21.717 -2.232 1.00 33.16 119 THR B C 1
ATOM 4362 O O . THR B 1 118 ? -43.197 21.230 -3.153 1.00 33.11 119 THR B O 1
ATOM 4366 N N . GLU B 1 119 ? -43.619 21.435 -0.959 1.00 32.33 120 GLU B N 1
ATOM 4367 C CA . GLU B 1 119 ? -42.507 20.579 -0.595 1.00 34.37 120 GLU B CA 1
ATOM 4368 C C . GLU B 1 119 ? -42.881 19.124 -0.427 1.00 32.67 120 GLU B C 1
ATOM 4369 O O . GLU B 1 119 ? -43.803 18.792 0.304 1.00 35.45 120 GLU B O 1
ATOM 4375 N N . ILE B 1 120 ? -42.135 18.258 -1.090 1.00 26.64 121 ILE B N 1
ATOM 4376 C CA . ILE B 1 120 ? -42.282 16.834 -0.898 1.00 26.56 121 ILE B CA 1
ATOM 4377 C C . ILE B 1 120 ? -41.523 16.412 0.354 1.00 28.54 121 ILE B C 1
ATOM 4378 O O . ILE B 1 120 ? -40.336 16.708 0.503 1.00 26.91 121 ILE B O 1
ATOM 4383 N N . THR B 1 121 ? -42.221 15.748 1.265 1.00 26.77 122 THR B N 1
ATOM 4384 C CA . THR B 1 121 ? -41.603 15.302 2.498 1.00 26.46 122 THR B CA 1
ATOM 4385 C C . THR B 1 121 ? -41.540 13.794 2.525 1.00 25.26 122 THR B C 1
ATOM 4386 O O . THR B 1 121 ? -40.786 13.211 3.296 1.00 25.23 122 THR B O 1
ATOM 4390 N N . SER B 1 122 ? -42.344 13.154 1.689 1.00 25.39 123 SER B N 1
ATOM 4391 C CA . SER B 1 122 ? -42.413 11.703 1.772 1.00 28.73 123 SER B CA 1
ATOM 4392 C C . SER B 1 122 ? -42.730 11.075 0.420 1.00 25.74 123 SER B C 1
ATOM 4393 O O . SER B 1 122 ? -43.477 11.650 -0.355 1.00 27.10 123 SER B O 1
ATOM 4396 N N . VAL B 1 123 ? -42.167 9.900 0.145 1.00 24.78 124 VAL B N 1
ATOM 4397 C CA . VAL B 1 123 ? -42.340 9.247 -1.156 1.00 27.21 124 VAL B CA 1
ATOM 4398 C C . VAL B 1 123 ? -42.512 7.733 -1.042 1.00 30.23 124 VAL B C 1
ATOM 4399 O O . VAL B 1 123 ? -41.675 7.040 -0.469 1.00 30.94 124 VAL B O 1
ATOM 4403 N N . ARG B 1 124 ? -43.608 7.225 -1.597 1.00 25.58 125 ARG B N 1
ATOM 4404 C CA . ARG B 1 124 ? -43.949 5.811 -1.493 1.00 26.30 125 ARG B CA 1
ATOM 4405 C C . ARG B 1 124 ? -44.485 5.287 -2.816 1.00 30.93 125 ARG B C 1
ATOM 4406 O O . ARG B 1 124 ? -44.977 6.053 -3.639 1.00 30.41 125 ARG B O 1
ATOM 4414 N N . GLN B 1 125 ? -44.398 3.979 -3.014 1.00 30.12 126 GLN B N 1
ATOM 4415 C CA . GLN B 1 125 ? -45.038 3.355 -4.154 1.00 31.03 126 GLN B CA 1
ATOM 4416 C C . GLN B 1 125 ? -45.626 2.009 -3.768 1.00 32.59 126 GLN B C 1
ATOM 4417 O O . GLN B 1 125 ? -45.090 1.299 -2.924 1.00 35.94 126 GLN B O 1
ATOM 4423 N N . THR B 1 126 ? -46.752 1.700 -4.396 1.00 39.95 127 THR B N 1
ATOM 4424 C CA . THR B 1 126 ? -47.479 0.443 -4.276 1.00 44.73 127 THR B CA 1
ATOM 4425 C C . THR B 1 126 ? -47.612 -0.146 -5.679 1.00 47.13 127 THR B C 1
ATOM 4426 O O . THR B 1 126 ? -47.414 0.569 -6.664 1.00 43.40 127 THR B O 1
ATOM 4430 N N . PRO B 1 127 ? -47.969 -1.440 -5.783 1.00 47.04 128 PRO B N 1
ATOM 4431 C CA . PRO B 1 127 ? -48.194 -2.028 -7.112 1.00 43.02 128 PRO B CA 1
ATOM 4432 C C . PRO B 1 127 ? -49.240 -1.295 -7.952 1.00 38.24 128 PRO B C 1
ATOM 4433 O O . PRO B 1 127 ? -49.237 -1.456 -9.168 1.00 34.11 128 PRO B O 1
ATOM 4437 N N . ASP B 1 128 ? -50.099 -0.496 -7.327 1.00 37.72 129 ASP B N 1
ATOM 4438 C CA . ASP B 1 128 ? -51.121 0.228 -8.070 1.00 40.08 129 ASP B CA 1
ATOM 4439 C C . ASP B 1 128 ? -50.779 1.689 -8.309 1.00 35.69 129 ASP B C 1
ATOM 4440 O O . ASP B 1 128 ? -51.566 2.420 -8.914 1.00 37.46 129 ASP B O 1
ATOM 4445 N N . GLY B 1 129 ? -49.616 2.131 -7.846 1.00 32.33 130 GLY B N 1
ATOM 4446 C CA . GLY B 1 129 ? -49.295 3.524 -8.046 1.00 29.18 130 GLY B CA 1
ATOM 4447 C C . GLY B 1 129 ? -48.286 4.158 -7.121 1.00 32.20 130 GLY B C 1
ATOM 4448 O O . GLY B 1 129 ? -47.544 3.495 -6.416 1.00 28.15 130 GLY B O 1
ATOM 4449 N N . VAL B 1 130 ? -48.286 5.478 -7.127 1.00 27.82 131 VAL B N 1
ATOM 4450 C CA . VAL B 1 130 ? -47.254 6.257 -6.494 1.00 27.87 131 VAL B CA 1
ATOM 4451 C C . VAL B 1 130 ? -47.916 7.296 -5.592 1.00 28.71 131 VAL B C 1
ATOM 4452 O O . VAL B 1 130 ? -48.966 7.836 -5.938 1.00 29.76 131 VAL B O 1
ATOM 4456 N N . GLN B 1 131 ? -47.328 7.538 -4.423 1.00 27.46 132 GLN B N 1
ATOM 4457 C CA . GLN B 1 131 ? -47.915 8.441 -3.443 1.00 31.45 132 GLN B CA 1
ATOM 4458 C C . GLN B 1 131 ? -46.856 9.339 -2.844 1.00 32.49 132 GLN B C 1
ATOM 4459 O O . GLN B 1 131 ? -45.830 8.864 -2.374 1.00 33.75 132 GLN B O 1
ATOM 4465 N N . VAL B 1 132 ? -47.108 10.639 -2.838 1.00 30.23 133 VAL B N 1
ATOM 4466 C CA . VAL B 1 132 ? -46.160 11.576 -2.257 1.00 28.16 133 VAL B CA 1
ATOM 4467 C C . VAL B 1 132 ? -46.856 12.410 -1.184 1.00 30.84 133 VAL B C 1
ATOM 4468 O O . VAL B 1 132 ? -47.976 12.853 -1.375 1.00 28.34 133 VAL B O 1
ATOM 4472 N N . THR B 1 133 ? -46.208 12.606 -0.045 1.00 27.49 134 THR B N 1
ATOM 4473 C CA . THR B 1 133 ? -46.758 13.505 0.962 1.00 28.40 134 THR B CA 1
ATOM 4474 C C . THR B 1 133 ? -46.019 14.828 0.892 1.00 28.80 134 THR B C 1
ATOM 4475 O O . THR B 1 133 ? -44.772 14.856 0.766 1.00 27.50 134 THR B O 1
ATOM 4479 N N . THR B 1 134 ? -46.802 15.906 0.963 1.00 28.51 135 THR B N 1
ATOM 4480 C CA . THR B 1 134 ? -46.282 17.261 0.950 1.00 30.07 135 THR B CA 1
ATOM 4481 C C . THR B 1 134 ? -46.239 17.854 2.352 1.00 31.44 135 THR B C 1
ATOM 4482 O O . THR B 1 134 ? -46.854 17.327 3.281 1.00 32.12 135 THR B O 1
ATOM 4486 N N . GLY B 1 135 ? -45.519 18.962 2.494 1.00 31.39 136 GLY B N 1
ATOM 4487 C CA . GLY B 1 135 ? -45.309 19.580 3.791 1.00 29.38 136 GLY B CA 1
ATOM 4488 C C . GLY B 1 135 ? -46.557 20.188 4.401 1.00 32.46 136 GLY B C 1
ATOM 4489 O O . GLY B 1 135 ? -46.526 20.655 5.529 1.00 35.68 136 GLY B O 1
ATOM 4490 N N . ASP B 1 136 ? -47.651 20.191 3.646 1.00 34.57 137 ASP B N 1
ATOM 4491 C CA . ASP B 1 136 ? -48.936 20.663 4.147 1.00 39.31 137 ASP B CA 1
ATOM 4492 C C . ASP B 1 136 ? -49.825 19.477 4.502 1.00 36.30 137 ASP B C 1
ATOM 4493 O O . ASP B 1 136 ? -50.986 19.652 4.856 1.00 36.49 137 ASP B O 1
ATOM 4498 N N . GLY B 1 137 ? -49.278 18.269 4.397 1.00 32.76 138 GLY B N 1
ATOM 4499 C CA . GLY B 1 137 ? -50.012 17.076 4.782 1.00 35.36 138 GLY B CA 1
ATOM 4500 C C . GLY B 1 137 ? -50.830 16.453 3.666 1.00 36.62 138 GLY B C 1
ATOM 4501 O O . GLY B 1 137 ? -51.458 15.416 3.853 1.00 36.04 138 GLY B O 1
ATOM 4502 N N . GLU B 1 138 ? -50.816 17.079 2.497 1.00 37.83 139 GLU B N 1
ATOM 4503 C CA . GLU B 1 138 ? -51.555 16.557 1.356 1.00 41.04 139 GLU B CA 1
ATOM 4504 C C . GLU B 1 138 ? -50.868 15.330 0.753 1.00 39.46 139 GLU B C 1
ATOM 4505 O O . GLU B 1 138 ? -49.647 15.268 0.679 1.00 39.07 139 GLU B O 1
ATOM 4511 N N . VAL B 1 139 ? -51.657 14.346 0.345 1.00 32.46 140 VAL B N 1
ATOM 4512 C CA . VAL B 1 139 ? -51.124 13.224 -0.398 1.00 31.61 140 VAL B CA 1
ATOM 4513 C C . VAL B 1 139 ? -51.458 13.404 -1.878 1.00 34.82 140 VAL B C 1
ATOM 4514 O O . VAL B 1 139 ? -52.620 13.596 -2.230 1.00 37.06 140 VAL B O 1
ATOM 4518 N N . VAL B 1 140 ? -50.442 13.364 -2.738 1.00 29.93 141 VAL B N 1
ATOM 4519 C CA . VAL B 1 140 ? -50.665 13.397 -4.185 1.00 29.57 141 VAL B CA 1
ATOM 4520 C C . VAL B 1 140 ? -50.380 12.027 -4.786 1.00 29.15 141 VAL B C 1
ATOM 4521 O O . VAL B 1 140 ? -49.357 11.422 -4.495 1.00 28.38 141 VAL B O 1
ATOM 4525 N N . GLU B 1 141 ? -51.302 11.522 -5.599 1.00 29.76 142 GLU B N 1
ATOM 4526 C CA . GLU B 1 141 ? -51.184 10.165 -6.128 1.00 38.68 142 GLU B CA 1
ATOM 4527 C C . GLU B 1 141 ? -51.051 10.132 -7.645 1.00 34.56 142 GLU B C 1
ATOM 4528 O O . GLU B 1 141 ? -51.606 10.978 -8.335 1.00 40.65 142 GLU B O 1
ATOM 4534 N N . GLY B 1 142 ? -50.322 9.144 -8.158 1.00 28.38 143 GLY B N 1
ATOM 4535 C CA . GLY B 1 142 ? -50.111 9.028 -9.593 1.00 27.83 143 GLY B CA 1
ATOM 4536 C C . GLY B 1 142 ? -49.756 7.634 -10.062 1.00 27.69 143 GLY B C 1
ATOM 4537 O O . GLY B 1 142 ? -49.714 6.702 -9.281 1.00 28.09 143 GLY B O 1
ATOM 4538 N N . ALA B 1 143 ? -49.508 7.484 -11.357 1.00 27.21 144 ALA B N 1
ATOM 4539 C CA . ALA B 1 143 ? -49.085 6.200 -11.893 1.00 27.08 144 ALA B CA 1
ATOM 4540 C C . ALA B 1 143 ? -47.573 6.060 -11.802 1.00 25.82 144 ALA B C 1
ATOM 4541 O O . ALA B 1 143 ? -47.059 4.973 -11.557 1.00 25.78 144 ALA B O 1
ATOM 4543 N N . TYR B 1 144 ? -46.872 7.170 -12.015 1.00 24.89 145 TYR B N 1
ATOM 4544 C CA . TYR B 1 144 ? -45.413 7.195 -11.978 1.00 23.71 145 TYR B CA 1
ATOM 4545 C C . TYR B 1 144 ? -44.899 8.456 -11.291 1.00 23.17 145 TYR B C 1
ATOM 4546 O O . TYR B 1 144 ? -45.545 9.496 -11.302 1.00 23.49 145 TYR B O 1
ATOM 4555 N N . LEU B 1 145 ? -43.721 8.343 -10.698 1.00 22.43 146 LEU B N 1
ATOM 4556 C CA . LEU B 1 145 ? -43.042 9.468 -10.066 1.00 21.88 146 LEU B CA 1
ATOM 4557 C C . LEU B 1 145 ? -41.649 9.601 -10.636 1.00 20.77 146 LEU B C 1
ATOM 4558 O O . LEU B 1 145 ? -40.912 8.628 -10.705 1.00 23.19 146 LEU B O 1
ATOM 4563 N N . VAL B 1 146 ? -41.279 10.805 -11.044 1.00 20.31 147 VAL B N 1
ATOM 4564 C CA . VAL B 1 146 ? -39.926 11.027 -11.541 1.00 19.60 147 VAL B CA 1
ATOM 4565 C C . VAL B 1 146 ? -39.190 12.021 -10.638 1.00 20.33 147 VAL B C 1
ATOM 4566 O O . VAL B 1 146 ? -39.593 13.174 -10.493 1.00 19.27 147 VAL B O 1
ATOM 4570 N N . GLY B 1 147 ? -38.109 11.561 -10.026 1.00 18.50 148 GLY B N 1
ATOM 4571 C CA . GLY B 1 147 ? -37.290 12.443 -9.227 1.00 18.19 148 GLY B CA 1
ATOM 4572 C C . GLY B 1 147 ? -36.423 13.331 -10.106 1.00 21.07 148 GLY B C 1
ATOM 4573 O O . GLY B 1 147 ? -35.405 12.898 -10.622 1.00 16.93 148 GLY B O 1
ATOM 4574 N N . CYS B 1 148 ? -36.848 14.573 -10.291 1.00 17.82 149 CYS B N 1
ATOM 4575 C CA . CYS B 1 148 ? -35.994 15.598 -10.859 1.00 17.39 149 CYS B CA 1
ATOM 4576 C C . CYS B 1 148 ? -35.667 16.595 -9.746 1.00 17.59 149 CYS B C 1
ATOM 4577 O O . CYS B 1 148 ? -35.695 17.808 -9.945 1.00 17.81 149 CYS B O 1
ATOM 4580 N N . ASP B 1 149 ? -35.384 16.081 -8.556 1.00 17.62 150 ASP B N 1
ATOM 4581 C CA . ASP B 1 149 ? -35.270 16.963 -7.401 1.00 17.99 150 ASP B CA 1
ATOM 4582 C C . ASP B 1 149 ? -33.820 17.244 -7.000 1.00 21.00 150 ASP B C 1
ATOM 4583 O O . ASP B 1 149 ? -33.523 17.496 -5.827 1.00 17.73 150 ASP B O 1
ATOM 4588 N N . GLY B 1 150 ? -32.946 17.244 -7.983 1.00 16.85 151 GLY B N 1
ATOM 4589 C CA . GLY B 1 150 ? -31.581 17.686 -7.838 1.00 18.91 151 GLY B CA 1
ATOM 4590 C C . GLY B 1 150 ? -30.613 16.726 -7.147 1.00 19.05 151 GLY B C 1
ATOM 4591 O O . GLY B 1 150 ? -30.940 15.630 -6.816 1.00 16.10 151 GLY B O 1
ATOM 4592 N N . SER B 1 151 ? -29.441 17.238 -6.846 1.00 17.26 152 SER B N 1
ATOM 4593 C CA . SER B 1 151 ? -28.330 16.452 -6.382 1.00 18.21 152 SER B CA 1
ATOM 4594 C C . SER B 1 151 ? -28.629 15.684 -5.101 1.00 15.81 152 SER B C 1
ATOM 4595 O O . SER B 1 151 ? -28.211 14.590 -4.938 1.00 15.72 152 SER B O 1
ATOM 4598 N N . ALA B 1 152 ? -29.369 16.305 -4.212 1.00 16.43 153 ALA B N 1
ATOM 4599 C CA . ALA B 1 152 ? -29.641 15.723 -2.934 1.00 21.57 153 ALA B CA 1
ATOM 4600 C C . ALA B 1 152 ? -30.944 14.938 -2.845 1.00 21.44 153 ALA B C 1
ATOM 4601 O O . ALA B 1 152 ? -31.439 14.739 -1.801 1.00 32.82 153 ALA B O 1
ATOM 4603 N N . SER B 1 153 ? -31.406 14.413 -3.950 1.00 23.31 154 SER B N 1
ATOM 4604 C CA . SER B 1 153 ? -32.740 13.955 -4.160 1.00 17.39 154 SER B CA 1
ATOM 4605 C C . SER B 1 153 ? -33.292 13.096 -3.040 1.00 24.53 154 SER B C 1
ATOM 4606 O O . SER B 1 153 ? -32.794 12.079 -2.696 1.00 25.55 154 SER B O 1
ATOM 4609 N N . LEU B 1 154 ? -34.384 13.577 -2.517 1.00 18.40 155 LEU B N 1
ATOM 4610 C CA . LEU B 1 154 ? -35.203 12.862 -1.593 1.00 18.75 155 LEU B CA 1
ATOM 4611 C C . LEU B 1 154 ? -35.783 11.623 -2.273 1.00 20.39 155 LEU B C 1
ATOM 4612 O O . LEU B 1 154 ? -35.864 10.588 -1.671 1.00 19.96 155 LEU B O 1
ATOM 4617 N N . VAL B 1 155 ? -36.164 11.758 -3.539 1.00 18.52 156 VAL B N 1
ATOM 4618 C CA . VAL B 1 155 ? -36.758 10.618 -4.243 1.00 18.47 156 VAL B CA 1
ATOM 4619 C C . VAL B 1 155 ? -35.767 9.460 -4.416 1.00 19.99 156 VAL B C 1
ATOM 4620 O O . VAL B 1 155 ? -36.101 8.308 -4.133 1.00 18.17 156 VAL B O 1
ATOM 4624 N N . ARG B 1 156 ? -34.544 9.773 -4.849 1.00 17.70 157 ARG B N 1
ATOM 4625 C CA . ARG B 1 156 ? -33.481 8.779 -4.964 1.00 17.38 157 ARG B CA 1
ATOM 4626 C C . ARG B 1 156 ? -33.220 8.035 -3.646 1.00 23.14 157 ARG B C 1
ATOM 4627 O O . ARG B 1 156 ? -33.119 6.800 -3.615 1.00 17.53 157 ARG B O 1
ATOM 4635 N N . GLU B 1 157 ? -33.092 8.803 -2.568 1.00 19.86 158 GLU B N 1
ATOM 4636 C CA . GLU B 1 157 ? -32.854 8.237 -1.248 1.00 22.15 158 GLU B CA 1
ATOM 4637 C C . GLU B 1 157 ? -34.001 7.375 -0.751 1.00 19.54 158 GLU B C 1
ATOM 4638 O O . GLU B 1 157 ? -33.788 6.278 -0.278 1.00 22.28 158 GLU B O 1
ATOM 4644 N N . GLN B 1 158 ? -35.225 7.865 -0.870 1.00 18.94 159 GLN B N 1
ATOM 4645 C CA . GLN B 1 158 ? -36.360 7.100 -0.392 1.00 19.11 159 GLN B CA 1
ATOM 4646 C C . GLN B 1 158 ? -36.611 5.853 -1.245 1.00 27.02 159 GLN B C 1
ATOM 4647 O O . GLN B 1 158 ? -37.251 4.912 -0.782 1.00 29.05 159 GLN B O 1
ATOM 4653 N N . ALA B 1 159 ? -36.112 5.845 -2.481 1.00 24.15 160 ALA B N 1
ATOM 4654 C CA . ALA B 1 159 ? -36.278 4.683 -3.360 1.00 21.31 160 ALA B CA 1
ATOM 4655 C C . ALA B 1 159 ? -35.194 3.633 -3.079 1.00 22.96 160 ALA B C 1
ATOM 4656 O O . ALA B 1 159 ? -35.231 2.523 -3.618 1.00 23.22 160 ALA B O 1
ATOM 4658 N N . GLY B 1 160 ? -34.229 3.996 -2.239 1.00 24.28 161 GLY B N 1
ATOM 4659 C CA . GLY B 1 160 ? -33.152 3.091 -1.883 1.00 26.77 161 GLY B CA 1
ATOM 4660 C C . GLY B 1 160 ? -32.123 2.910 -2.984 1.00 23.53 161 GLY B C 1
ATOM 4661 O O . GLY B 1 160 ? -31.432 1.899 -3.042 1.00 24.44 161 GLY B O 1
ATOM 4662 N N . ILE B 1 161 ? -32.011 3.902 -3.854 1.00 17.40 162 ILE B N 1
ATOM 4663 C CA . ILE B 1 161 ? -31.065 3.840 -4.961 1.00 17.02 162 ILE B CA 1
ATOM 4664 C C . ILE B 1 161 ? -29.706 4.433 -4.594 1.00 16.86 162 ILE B C 1
ATOM 4665 O O . ILE B 1 161 ? -29.617 5.609 -4.268 1.00 19.11 162 ILE B O 1
ATOM 4670 N N . PRO B 1 162 ? -28.640 3.624 -4.645 1.00 17.74 163 PRO B N 1
ATOM 4671 C CA . PRO B 1 162 ? -27.300 4.141 -4.313 1.00 19.61 163 PRO B CA 1
ATOM 4672 C C . PRO B 1 162 ? -26.816 5.210 -5.294 1.00 20.10 163 PRO B C 1
ATOM 4673 O O . PRO B 1 162 ? -27.212 5.184 -6.471 1.00 17.05 163 PRO B O 1
ATOM 4677 N N . PHE B 1 163 ? -25.951 6.102 -4.811 1.00 16.31 164 PHE B N 1
ATOM 4678 C CA . PHE B 1 163 ? -25.424 7.228 -5.588 1.00 16.60 164 PHE B CA 1
ATOM 4679 C C . PHE B 1 163 ? -23.872 7.213 -5.599 1.00 16.93 164 PHE B C 1
ATOM 4680 O O . PHE B 1 163 ? -23.238 8.117 -5.057 1.00 17.87 164 PHE B O 1
ATOM 4688 N N . PRO B 1 164 ? -23.253 6.172 -6.196 1.00 17.83 165 PRO B N 1
ATOM 4689 C CA . PRO B 1 164 ? -21.787 6.051 -6.082 1.00 16.80 165 PRO B CA 1
ATOM 4690 C C . PRO B 1 164 ? -20.988 7.071 -6.933 1.00 15.91 165 PRO B C 1
ATOM 4691 O O . PRO B 1 164 ? -21.491 7.597 -7.926 1.00 16.76 165 PRO B O 1
ATOM 4695 N N . GLY B 1 165 ? -19.739 7.310 -6.537 1.00 15.85 166 GLY B N 1
ATOM 4696 C CA . GLY B 1 165 ? -18.862 8.248 -7.227 1.00 15.74 166 GLY B CA 1
ATOM 4697 C C . GLY B 1 165 ? -17.885 8.838 -6.225 1.00 20.20 166 GLY B C 1
ATOM 4698 O O . GLY B 1 165 ? -17.580 8.198 -5.232 1.00 18.69 166 GLY B O 1
ATOM 4699 N N . VAL B 1 166 ? -17.406 10.056 -6.449 1.00 18.32 167 VAL B N 1
ATOM 4700 C CA . VAL B 1 166 ? -16.463 10.639 -5.500 1.00 20.57 167 VAL B CA 1
ATOM 4701 C C . VAL B 1 166 ? -16.825 12.060 -5.091 1.00 17.09 167 VAL B C 1
ATOM 4702 O O . VAL B 1 166 ? -17.489 12.773 -5.834 1.00 15.84 167 VAL B O 1
ATOM 4706 N N . ASP B 1 167 ? -16.378 12.444 -3.897 1.00 16.18 168 ASP B N 1
ATOM 4707 C CA . ASP B 1 167 ? -16.419 13.822 -3.415 1.00 23.46 168 ASP B CA 1
ATOM 4708 C C . ASP B 1 167 ? -14.983 14.300 -3.160 1.00 21.00 168 ASP B C 1
ATOM 4709 O O . ASP B 1 167 ? -14.504 14.250 -2.050 1.00 23.36 168 ASP B O 1
ATOM 4714 N N . PRO B 1 168 ? -14.292 14.754 -4.205 1.00 23.03 169 PRO B N 1
ATOM 4715 C CA . PRO B 1 168 ? -12.888 15.151 -4.079 1.00 21.26 169 PRO B CA 1
ATOM 4716 C C . PRO B 1 168 ? -12.680 16.321 -3.119 1.00 20.29 169 PRO B C 1
ATOM 4717 O O . PRO B 1 168 ? -13.595 17.124 -2.955 1.00 21.42 169 PRO B O 1
ATOM 4721 N N . ASP B 1 169 ? -11.502 16.429 -2.516 1.00 16.90 170 ASP B N 1
ATOM 4722 C CA . ASP B 1 169 ? -11.151 17.664 -1.835 1.00 21.37 170 ASP B CA 1
ATOM 4723 C C . ASP B 1 169 ? -11.176 18.787 -2.853 1.00 16.98 170 ASP B C 1
ATOM 4724 O O . ASP B 1 169 ? -10.512 18.695 -3.889 1.00 16.93 170 ASP B O 1
ATOM 4729 N N . PHE B 1 170 ? -11.933 19.836 -2.558 1.00 18.23 171 PHE B N 1
ATOM 4730 C CA . PHE B 1 170 ? -12.141 20.916 -3.515 1.00 17.00 171 PHE B CA 1
ATOM 4731 C C . PHE B 1 170 ? -12.674 22.143 -2.815 1.00 17.86 171 PHE B C 1
ATOM 4732 O O . PHE B 1 170 ? -13.635 22.073 -2.059 1.00 17.23 171 PHE B O 1
ATOM 4740 N N . HIS B 1 171 ? -12.035 23.268 -3.083 1.00 17.36 172 HIS B N 1
ATOM 4741 C CA . HIS B 1 171 ? -12.428 24.543 -2.524 1.00 17.62 172 HIS B CA 1
ATOM 4742 C C . HIS B 1 171 ? -13.042 25.390 -3.639 1.00 17.62 172 HIS B C 1
ATOM 4743 O O . HIS B 1 171 ? -12.316 25.968 -4.456 1.00 17.70 172 HIS B O 1
ATOM 4750 N N . GLY B 1 172 ? -14.372 25.452 -3.670 1.00 17.59 173 GLY B N 1
ATOM 4751 C CA . GLY B 1 172 ? -15.092 26.142 -4.724 1.00 17.65 173 GLY B CA 1
ATOM 4752 C C . GLY B 1 172 ? -15.978 27.255 -4.205 1.00 17.98 173 GLY B C 1
ATOM 4753 O O . GLY B 1 172 ? -16.773 27.052 -3.275 1.00 18.03 173 GLY B O 1
ATOM 4754 N N . LEU B 1 173 ? -15.846 28.431 -4.817 1.00 18.25 174 LEU B N 1
ATOM 4755 C CA . LEU B 1 173 ? -16.594 29.619 -4.398 1.00 18.66 174 LEU B CA 1
ATOM 4756 C C . LEU B 1 173 ? -17.219 30.323 -5.598 1.00 19.38 174 LEU B C 1
ATOM 4757 O O . LEU B 1 173 ? -16.649 30.316 -6.685 1.00 18.82 174 LEU B O 1
ATOM 4762 N N . TRP B 1 174 ? -18.388 30.927 -5.421 1.00 19.18 175 TRP B N 1
ATOM 4763 C CA . TRP B 1 174 ? -18.880 31.831 -6.457 1.00 19.59 175 TRP B CA 1
ATOM 4764 C C . TRP B 1 174 ? -19.784 32.916 -5.891 1.00 20.77 175 TRP B C 1
ATOM 4765 O O . TRP B 1 174 ? -20.322 32.787 -4.790 1.00 21.23 175 TRP B O 1
ATOM 4776 N N . GLY B 1 175 ? -19.926 33.997 -6.649 1.00 20.54 176 GLY B N 1
ATOM 4777 C CA . GLY B 1 175 ? -20.803 35.082 -6.247 1.00 21.14 176 GLY B CA 1
ATOM 4778 C C . GLY B 1 175 ? -20.893 36.175 -7.288 1.00 21.70 176 GLY B C 1
ATOM 4779 O O . GLY B 1 175 ? -20.070 36.251 -8.208 1.00 21.65 176 GLY B O 1
ATOM 4780 N N . ASP B 1 176 ? -21.911 37.014 -7.153 1.00 23.18 177 ASP B N 1
ATOM 4781 C CA . ASP B 1 176 ? -22.058 38.176 -8.015 1.00 24.35 177 ASP B CA 1
ATOM 4782 C C . ASP B 1 176 ? -21.549 39.386 -7.261 1.00 23.45 177 ASP B C 1
ATOM 4783 O O . ASP B 1 176 ? -21.958 39.631 -6.135 1.00 23.61 177 ASP B O 1
ATOM 4788 N N . ILE B 1 177 ? -20.659 40.141 -7.878 1.00 23.73 178 ILE B N 1
ATOM 4789 C CA . ILE B 1 177 ? -20.117 41.336 -7.248 1.00 24.25 178 ILE B CA 1
ATOM 4790 C C . ILE B 1 177 ? -20.388 42.570 -8.088 1.00 25.09 178 ILE B C 1
ATOM 4791 O O . ILE B 1 177 ? -20.128 42.576 -9.297 1.00 25.18 178 ILE B O 1
ATOM 4796 N N . LYS B 1 178 ? -20.901 43.615 -7.445 1.00 25.77 179 LYS B N 1
ATOM 4797 C CA . LYS B 1 178 ? -20.964 44.927 -8.067 1.00 26.68 179 LYS B CA 1
ATOM 4798 C C . LYS B 1 178 ? -19.616 45.612 -7.885 1.00 26.81 179 LYS B C 1
ATOM 4799 O O . LYS B 1 178 ? -19.170 45.833 -6.756 1.00 26.75 179 LYS B O 1
ATOM 4805 N N . VAL B 1 179 ? -18.972 45.940 -9.000 1.00 27.03 180 VAL B N 1
ATOM 4806 C CA . VAL B 1 179 ? -17.632 46.502 -8.984 1.00 27.40 180 VAL B CA 1
ATOM 4807 C C . VAL B 1 179 ? -17.607 47.880 -9.645 1.00 33.13 180 VAL B C 1
ATOM 4808 O O . VAL B 1 179 ? -18.487 48.210 -10.442 1.00 30.99 180 VAL B O 1
ATOM 4812 N N . GLU B 1 180 ? -16.605 48.684 -9.305 1.00 33.16 181 GLU B N 1
ATOM 4813 C CA . GLU B 1 180 ? -16.455 49.998 -9.920 1.00 39.01 181 GLU B CA 1
ATOM 4814 C C . GLU B 1 180 ? -15.710 49.855 -11.236 1.00 38.32 181 GLU B C 1
ATOM 4815 O O . GLU B 1 180 ? -14.975 48.890 -11.425 1.00 33.89 181 GLU B O 1
ATOM 4821 N N . PRO B 1 181 ? -15.896 50.812 -12.160 1.00 44.12 182 PRO B N 1
ATOM 4822 C CA . PRO B 1 181 ? -15.071 50.776 -13.375 1.00 41.75 182 PRO B CA 1
ATOM 4823 C C . PRO B 1 181 ? -13.586 50.797 -13.017 1.00 37.26 182 PRO B C 1
ATOM 4824 O O . PRO B 1 181 ? -13.205 51.385 -12.007 1.00 33.94 182 PRO B O 1
ATOM 4828 N N . GLY B 1 182 ? -12.764 50.131 -13.815 1.00 36.32 183 GLY B N 1
ATOM 4829 C CA . GLY B 1 182 ? -11.351 50.023 -13.511 1.00 34.23 183 GLY B CA 1
ATOM 4830 C C . GLY B 1 182 ? -11.027 48.927 -12.508 1.00 32.65 183 GLY B C 1
ATOM 4831 O O . GLY B 1 182 ? -9.874 48.775 -12.116 1.00 31.04 183 GLY B O 1
ATOM 4832 N N . ALA B 1 183 ? -12.031 48.159 -12.094 1.00 31.96 184 ALA B N 1
ATOM 4833 C CA . ALA B 1 183 ? -11.797 47.075 -11.139 1.00 32.30 184 ALA B CA 1
ATOM 4834 C C . ALA B 1 183 ? -10.839 46.048 -11.713 1.00 26.59 184 ALA B C 1
ATOM 4835 O O . ALA B 1 183 ? -11.065 45.532 -12.792 1.00 31.38 184 ALA B O 1
ATOM 4837 N N . PRO B 1 184 ? -9.762 45.747 -10.979 1.00 29.42 185 PRO B N 1
ATOM 4838 C CA . PRO B 1 184 ? -8.725 44.779 -11.363 1.00 26.45 185 PRO B CA 1
ATOM 4839 C C . PRO B 1 184 ? -9.268 43.409 -11.818 1.00 26.67 185 PRO B C 1
ATOM 4840 O O . PRO B 1 184 ? -8.685 42.761 -12.694 1.00 26.02 185 PRO B O 1
ATOM 4844 N N . VAL B 1 185 ? -10.387 42.970 -11.252 1.00 24.67 186 VAL B N 1
ATOM 4845 C CA . VAL B 1 185 ? -10.921 41.667 -11.642 1.00 24.04 186 VAL B CA 1
ATOM 4846 C C . VAL B 1 185 ? -11.400 41.676 -13.107 1.00 24.35 186 VAL B C 1
ATOM 4847 O O . VAL B 1 185 ? -11.443 40.640 -13.760 1.00 24.27 186 VAL B O 1
ATOM 4851 N N . LEU B 1 186 ? -11.692 42.858 -13.639 1.00 25.15 187 LEU B N 1
ATOM 4852 C CA . LEU B 1 186 ? -12.058 43.000 -15.047 1.00 25.62 187 LEU B CA 1
ATOM 4853 C C . LEU B 1 186 ? -10.884 42.665 -15.982 1.00 29.01 187 LEU B C 1
ATOM 4854 O O . LEU B 1 186 ? -11.079 42.434 -17.182 1.00 29.00 187 LEU B O 1
ATOM 4859 N N . GLU B 1 187 ? -9.670 42.616 -15.439 1.00 26.36 188 GLU B N 1
ATOM 4860 C CA . GLU B 1 187 ? -8.517 42.174 -16.224 1.00 27.06 188 GLU B CA 1
ATOM 4861 C C . GLU B 1 187 ? -8.428 40.650 -16.330 1.00 27.26 188 GLU B C 1
ATOM 4862 O O . GLU B 1 187 ? -7.471 40.120 -16.887 1.00 24.58 188 GLU B O 1
ATOM 4868 N N . ARG B 1 188 ? -9.417 39.944 -15.790 1.00 24.09 189 ARG B N 1
ATOM 4869 C CA . ARG B 1 188 ? -9.379 38.488 -15.789 1.00 23.35 189 ARG B CA 1
ATOM 4870 C C . ARG B 1 188 ? -10.659 37.890 -16.350 1.00 23.82 189 ARG B C 1
ATOM 4871 O O . ARG B 1 188 ? -11.068 36.797 -15.959 1.00 22.55 189 ARG B O 1
ATOM 4879 N N . ILE B 1 189 ? -11.298 38.618 -17.257 1.00 23.82 190 ILE B N 1
ATOM 4880 C CA . ILE B 1 189 ? -12.552 38.170 -17.842 1.00 26.86 190 ILE B CA 1
ATOM 4881 C C . ILE B 1 189 ? -12.318 36.904 -18.652 1.00 23.41 190 ILE B C 1
ATOM 4882 O O . ILE B 1 189 ? -11.345 36.806 -19.385 1.00 32.21 190 ILE B O 1
ATOM 4887 N N . GLY B 1 190 ? -13.190 35.919 -18.474 1.00 22.89 191 GLY B N 1
ATOM 4888 C CA . GLY B 1 190 ? -13.062 34.632 -19.137 1.00 22.50 191 GLY B CA 1
ATOM 4889 C C . GLY B 1 190 ? -12.925 33.533 -18.105 1.00 21.68 191 GLY B C 1
ATOM 4890 O O . GLY B 1 190 ? -12.886 33.814 -16.920 1.00 21.46 191 GLY B O 1
ATOM 4891 N N . ALA B 1 191 ? -12.867 32.284 -18.552 1.00 23.03 192 ALA B N 1
ATOM 4892 C CA . ALA B 1 191 ? -12.628 31.156 -17.662 1.00 22.44 192 ALA B CA 1
ATOM 4893 C C . ALA B 1 191 ? -11.235 30.603 -17.917 1.00 24.87 192 ALA B C 1
ATOM 4894 O O . ALA B 1 191 ? -10.931 30.168 -19.023 1.00 25.37 192 ALA B O 1
ATOM 4896 N N . ARG B 1 192 ? -10.372 30.631 -16.912 1.00 20.27 193 ARG B N 1
ATOM 4897 C CA . ARG B 1 192 ? -8.998 30.213 -17.150 1.00 23.70 193 ARG B CA 1
ATOM 4898 C C . ARG B 1 192 ? -8.452 29.316 -16.043 1.00 22.37 193 ARG B C 1
ATOM 4899 O O . ARG B 1 192 ? -8.874 29.393 -14.882 1.00 21.32 193 ARG B O 1
ATOM 4907 N N . GLN B 1 193 ? -7.528 28.446 -16.445 1.00 19.71 194 GLN B N 1
ATOM 4908 C CA . GLN B 1 193 ? -6.763 27.621 -15.541 1.00 19.38 194 GLN B CA 1
ATOM 4909 C C . GLN B 1 193 ? -5.459 28.341 -15.189 1.00 21.59 194 GLN B C 1
ATOM 4910 O O . GLN B 1 193 ? -4.616 28.572 -16.043 1.00 23.46 194 GLN B O 1
ATOM 4916 N N . TYR B 1 194 ? -5.306 28.716 -13.927 1.00 23.04 195 TYR B N 1
ATOM 4917 C CA . TYR B 1 194 ? -4.101 29.391 -13.472 1.00 19.92 195 TYR B CA 1
ATOM 4918 C C . TYR B 1 194 ? -3.197 28.378 -12.783 1.00 19.73 195 TYR B C 1
ATOM 4919 O O . TYR B 1 194 ? -3.519 27.196 -12.724 1.00 19.37 195 TYR B O 1
ATOM 4928 N N . GLU B 1 195 ? -2.059 28.842 -12.284 1.00 20.02 196 GLU B N 1
ATOM 4929 C CA . GLU B 1 195 ? -1.105 27.987 -11.590 1.00 19.96 196 GLU B CA 1
ATOM 4930 C C . GLU B 1 195 ? -1.737 27.063 -10.528 1.00 19.51 196 GLU B C 1
ATOM 4931 O O . GLU B 1 195 ? -1.423 25.881 -10.468 1.00 19.36 196 GLU B O 1
ATOM 4937 N N . LEU B 1 196 ? -2.632 27.597 -9.707 1.00 19.35 197 LEU B N 1
ATOM 4938 C CA . LEU B 1 196 ? -3.148 26.859 -8.547 1.00 19.21 197 LEU B CA 1
ATOM 4939 C C . LEU B 1 196 ? -4.557 26.317 -8.744 1.00 18.98 197 LEU B C 1
ATOM 4940 O O . LEU B 1 196 ? -4.947 25.341 -8.104 1.00 18.37 197 LEU B O 1
ATOM 4945 N N . GLY B 1 197 ? -5.324 26.954 -9.620 1.00 18.67 198 GLY B N 1
ATOM 4946 C CA . GLY B 1 197 ? -6.672 26.505 -9.884 1.00 18.36 198 GLY B CA 1
ATOM 4947 C C . GLY B 1 197 ? -7.395 27.321 -10.937 1.00 19.21 198 GLY B C 1
ATOM 4948 O O . GLY B 1 197 ? -6.778 28.070 -11.685 1.00 18.88 198 GLY B O 1
ATOM 4949 N N . LEU B 1 198 ? -8.711 27.164 -11.001 1.00 18.33 199 LEU B N 1
ATOM 4950 C CA . LEU B 1 198 ? -9.504 27.863 -12.004 1.00 19.22 199 LEU B CA 1
ATOM 4951 C C . LEU B 1 198 ? -10.102 29.134 -11.442 1.00 19.15 199 LEU B C 1
ATOM 4952 O O . LEU B 1 198 ? -10.416 29.218 -10.240 1.00 18.67 199 LEU B O 1
ATOM 4957 N N . CYS B 1 199 ? -10.227 30.127 -12.320 1.00 19.19 200 CYS B N 1
ATOM 4958 C CA . CYS B 1 199 ? -11.015 31.308 -12.017 1.00 19.50 200 CYS B CA 1
ATOM 4959 C C . CYS B 1 199 ? -11.766 31.752 -13.263 1.00 19.83 200 CYS B C 1
ATOM 4960 O O . CYS B 1 199 ? -11.179 31.902 -14.349 1.00 21.10 200 CYS B O 1
ATOM 4963 N N . MET B 1 200 ? -13.072 31.927 -13.097 1.00 19.84 201 MET B N 1
ATOM 4964 C CA . MET B 1 200 ? -13.906 32.478 -14.134 1.00 20.25 201 MET B CA 1
ATOM 4965 C C . MET B 1 200 ? -14.450 33.819 -13.693 1.00 20.74 201 MET B C 1
ATOM 4966 O O . MET B 1 200 ? -14.977 33.950 -12.589 1.00 20.61 201 MET B O 1
ATOM 4971 N N . VAL B 1 201 ? -14.307 34.819 -14.556 1.00 21.35 202 VAL B N 1
ATOM 4972 C CA . VAL B 1 201 ? -14.915 36.117 -14.320 1.00 21.92 202 VAL B CA 1
ATOM 4973 C C . VAL B 1 201 ? -15.781 36.477 -15.524 1.00 26.03 202 VAL B C 1
ATOM 4974 O O . VAL B 1 201 ? -15.300 36.480 -16.648 1.00 23.07 202 VAL B O 1
ATOM 4978 N N . ALA B 1 202 ? -17.060 36.761 -15.302 1.00 27.72 203 ALA B N 1
ATOM 4979 C CA . ALA B 1 202 ? -17.929 37.139 -16.412 1.00 26.91 203 ALA B CA 1
ATOM 4980 C C . ALA B 1 202 ? -18.867 38.292 -16.054 1.00 23.87 203 ALA B C 1
ATOM 4981 O O . ALA B 1 202 ? -19.532 38.257 -15.031 1.00 23.68 203 ALA B O 1
ATOM 4983 N N . PRO B 1 203 ? -18.905 39.331 -16.901 1.00 25.88 204 PRO B N 1
ATOM 4984 C CA . PRO B 1 203 ? -19.860 40.426 -16.722 1.00 26.51 204 PRO B CA 1
ATOM 4985 C C . PRO B 1 203 ? -21.279 39.924 -16.860 1.00 27.10 204 PRO B C 1
ATOM 4986 O O . PRO B 1 203 ? -21.597 39.335 -17.885 1.00 27.92 204 PRO B O 1
ATOM 4990 N N . ILE B 1 204 ? -22.107 40.124 -15.840 1.00 26.62 205 ILE B N 1
ATOM 4991 C CA . ILE B 1 204 ? -23.500 39.696 -15.912 1.00 32.53 205 ILE B CA 1
ATOM 4992 C C . ILE B 1 204 ? -24.417 40.893 -15.785 1.00 37.86 205 ILE B C 1
ATOM 4993 O O . ILE B 1 204 ? -25.634 40.758 -15.783 1.00 40.65 205 ILE B O 1
ATOM 4998 N N . GLY B 1 205 ? -23.825 42.069 -15.641 1.00 37.83 206 GLY B N 1
ATOM 4999 C CA . GLY B 1 205 ? -24.626 43.267 -15.571 1.00 40.16 206 GLY B CA 1
ATOM 5000 C C . GLY B 1 205 ? -23.772 44.479 -15.828 1.00 45.01 206 GLY B C 1
ATOM 5001 O O . GLY B 1 205 ? -22.544 44.390 -15.778 1.00 50.06 206 GLY B O 1
ATOM 5002 N N . PRO B 1 206 ? -24.417 45.624 -16.080 1.00 44.99 207 PRO B N 1
ATOM 5003 C CA . PRO B 1 206 ? -23.698 46.850 -16.438 1.00 42.64 207 PRO B CA 1
ATOM 5004 C C . PRO B 1 206 ? -22.603 47.182 -15.432 1.00 39.44 207 PRO B C 1
ATOM 5005 O O . PRO B 1 206 ? -21.544 47.651 -15.839 1.00 40.08 207 PRO B O 1
ATOM 5009 N N . ASP B 1 207 ? -22.835 46.904 -14.152 1.00 37.56 208 ASP B N 1
ATOM 5010 C CA . ASP B 1 207 ? -21.824 47.144 -13.126 1.00 42.05 208 ASP B CA 1
ATOM 5011 C C . ASP B 1 207 ? -21.465 45.876 -12.362 1.00 42.69 208 ASP B C 1
ATOM 5012 O O . ASP B 1 207 ? -20.884 45.949 -11.280 1.00 48.73 208 ASP B O 1
ATOM 5017 N N . THR B 1 208 ? -21.801 44.718 -12.921 1.00 32.18 209 THR B N 1
ATOM 5018 C CA . THR B 1 208 ? -21.745 43.482 -12.144 1.00 27.98 209 THR B CA 1
ATOM 5019 C C . THR B 1 208 ? -21.035 42.337 -12.865 1.00 26.69 209 THR B C 1
ATOM 5020 O O . THR B 1 208 ? -21.229 42.134 -14.078 1.00 21.96 209 THR B O 1
ATOM 5024 N N . VAL B 1 209 ? -20.226 41.600 -12.096 1.00 21.24 210 VAL B N 1
ATOM 5025 C CA . VAL B 1 209 ? -19.512 40.413 -12.567 1.00 20.68 210 VAL B CA 1
ATOM 5026 C C . VAL B 1 209 ? -19.824 39.175 -11.735 1.00 21.74 210 VAL B C 1
ATOM 5027 O O . VAL B 1 209 ? -19.985 39.248 -10.526 1.00 22.10 210 VAL B O 1
ATOM 5031 N N . ARG B 1 210 ? -19.910 38.036 -12.403 1.00 20.99 211 ARG B N 1
ATOM 5032 C CA . ARG B 1 210 ? -19.922 36.751 -11.733 1.00 20.86 211 ARG B CA 1
ATOM 5033 C C . ARG B 1 210 ? -18.472 36.320 -11.548 1.00 21.63 211 ARG B C 1
ATOM 5034 O O . ARG B 1 210 ? -17.679 36.363 -12.489 1.00 20.45 211 ARG B O 1
ATOM 5042 N N . VAL B 1 211 ? -18.116 35.939 -10.329 1.00 19.25 212 VAL B N 1
ATOM 5043 C CA . VAL B 1 211 ? -16.777 35.410 -10.072 1.00 18.66 212 VAL B CA 1
ATOM 5044 C C . VAL B 1 211 ? -16.903 33.991 -9.525 1.00 22.72 212 VAL B C 1
ATOM 5045 O O . VAL B 1 211 ? -17.736 33.726 -8.649 1.00 23.82 212 VAL B O 1
ATOM 5049 N N . ILE B 1 212 ? -16.105 33.084 -10.088 1.00 18.16 213 ILE B N 1
ATOM 5050 C CA . ILE B 1 212 ? -16.062 31.687 -9.675 1.00 17.99 213 ILE B CA 1
ATOM 5051 C C . ILE B 1 212 ? -14.613 31.242 -9.476 1.00 19.68 213 ILE B C 1
ATOM 5052 O O . ILE B 1 212 ? -13.770 31.468 -10.350 1.00 24.56 213 ILE B O 1
ATOM 5057 N N . THR B 1 213 ? -14.310 30.624 -8.340 1.00 17.74 214 THR B N 1
ATOM 5058 C CA . THR B 1 213 ? -12.982 30.052 -8.126 1.00 18.53 214 THR B CA 1
ATOM 5059 C C . THR B 1 213 ? -13.100 28.572 -7.777 1.00 19.93 214 THR B C 1
ATOM 5060 O O . THR B 1 213 ? -14.077 28.155 -7.171 1.00 17.38 214 THR B O 1
ATOM 5064 N N . GLY B 1 214 ? -12.098 27.785 -8.155 1.00 17.07 215 GLY B N 1
ATOM 5065 C CA . GLY B 1 214 ? -12.060 26.387 -7.782 1.00 17.05 215 GLY B CA 1
ATOM 5066 C C . GLY B 1 214 ? -10.648 25.869 -7.676 1.00 16.95 215 GLY B C 1
ATOM 5067 O O . GLY B 1 214 ? -9.877 25.985 -8.621 1.00 19.66 215 GLY B O 1
ATOM 5068 N N . GLU B 1 215 ? -10.313 25.296 -6.525 1.00 16.98 216 GLU B N 1
ATOM 5069 C CA . GLU B 1 215 ? -8.990 24.727 -6.321 1.00 17.00 216 GLU B CA 1
ATOM 5070 C C . GLU B 1 215 ? -9.108 23.287 -5.845 1.00 18.65 216 GLU B C 1
ATOM 5071 O O . GLU B 1 215 ? -9.735 23.031 -4.829 1.00 17.16 216 GLU B O 1
ATOM 5077 N N . PHE B 1 216 ? -8.514 22.346 -6.581 1.00 17.11 217 PHE B N 1
ATOM 5078 C CA . PHE B 1 216 ? -8.582 20.934 -6.198 1.00 17.24 217 PHE B CA 1
ATOM 5079 C C . PHE B 1 216 ? -7.582 20.555 -5.111 1.00 21.71 217 PHE B C 1
ATOM 5080 O O . PHE B 1 216 ? -6.594 21.257 -4.904 1.00 17.43 217 PHE B O 1
ATOM 5088 N N . ASP B 1 217 ? -7.878 19.444 -4.434 1.00 17.55 218 ASP B N 1
ATOM 5089 C CA . ASP B 1 217 ? -6.979 18.749 -3.512 1.00 18.70 218 ASP B CA 1
ATOM 5090 C C . ASP B 1 217 ? -6.384 19.660 -2.440 1.00 23.39 218 ASP B C 1
ATOM 5091 O O . ASP B 1 217 ? -5.188 19.689 -2.179 1.00 23.52 218 ASP B O 1
ATOM 5096 N N . VAL B 1 218 ? -7.291 20.348 -1.773 1.00 19.00 219 VAL B N 1
ATOM 5097 C CA . VAL B 1 218 ? -6.982 21.361 -0.803 1.00 17.98 219 VAL B CA 1
ATOM 5098 C C . VAL B 1 218 ? -8.142 21.320 0.202 1.00 22.69 219 VAL B C 1
ATOM 5099 O O . VAL B 1 218 ? -9.257 20.951 -0.164 1.00 22.84 219 VAL B O 1
ATOM 5103 N N . PRO B 1 219 ? -7.885 21.662 1.472 1.00 24.67 220 PRO B N 1
ATOM 5104 C CA . PRO B 1 219 ? -8.980 21.693 2.446 1.00 27.98 220 PRO B CA 1
ATOM 5105 C C . PRO B 1 219 ? -10.031 22.753 2.112 1.00 26.86 220 PRO B C 1
ATOM 5106 O O . PRO B 1 219 ? -9.752 23.740 1.436 1.00 25.03 220 PRO B O 1
ATOM 5110 N N . SER B 1 220 ? -11.236 22.560 2.615 1.00 23.17 221 SER B N 1
ATOM 5111 C CA . SER B 1 220 ? -12.314 23.493 2.341 1.00 25.68 221 SER B CA 1
ATOM 5112 C C . SER B 1 220 ? -13.284 23.507 3.512 1.00 22.18 221 SER B C 1
ATOM 5113 O O . SER B 1 220 ? -13.506 22.472 4.121 1.00 22.59 221 SER B O 1
ATOM 5116 N N . PRO B 1 221 ? -13.864 24.676 3.832 1.00 19.61 222 PRO B N 1
ATOM 5117 C CA . PRO B 1 221 ? -14.926 24.687 4.844 1.00 25.53 222 PRO B CA 1
ATOM 5118 C C . PRO B 1 221 ? -16.090 23.798 4.402 1.00 22.59 222 PRO B C 1
ATOM 5119 O O . PRO B 1 221 ? -16.168 23.442 3.231 1.00 22.41 222 PRO B O 1
ATOM 5123 N N . PRO B 1 222 ? -16.970 23.414 5.335 1.00 21.04 223 PRO B N 1
ATOM 5124 C CA . PRO B 1 222 ? -18.107 22.591 4.909 1.00 26.65 223 PRO B CA 1
ATOM 5125 C C . PRO B 1 222 ? -19.081 23.383 4.016 1.00 28.44 223 PRO B C 1
ATOM 5126 O O . PRO B 1 222 ? -19.129 24.621 4.080 1.00 21.32 223 PRO B O 1
ATOM 5130 N N . ALA B 1 223 ? -19.840 22.669 3.184 1.00 23.91 224 ALA B N 1
ATOM 5131 C CA . ALA B 1 223 ? -20.581 23.309 2.095 1.00 30.60 224 ALA B CA 1
ATOM 5132 C C . ALA B 1 223 ? -21.689 24.246 2.572 1.00 30.92 224 ALA B C 1
ATOM 5133 O O . ALA B 1 223 ? -22.168 25.077 1.803 1.00 34.74 224 ALA B O 1
ATOM 5135 N N . ASP B 1 224 ? -22.084 24.132 3.832 1.00 31.33 225 ASP B N 1
ATOM 5136 C CA . ASP B 1 224 ? -23.146 24.980 4.359 1.00 37.28 225 ASP B CA 1
ATOM 5137 C C . ASP B 1 224 ? -22.620 26.009 5.358 1.00 31.48 225 ASP B C 1
ATOM 5138 O O . ASP B 1 224 ? -23.387 26.683 6.029 1.00 31.99 225 ASP B O 1
ATOM 5143 N N . GLN B 1 225 ? -21.306 26.134 5.455 1.00 25.63 226 GLN B N 1
ATOM 5144 C CA . GLN B 1 225 ? -20.737 27.243 6.194 1.00 23.00 226 GLN B CA 1
ATOM 5145 C C . GLN B 1 225 ? -20.887 28.518 5.371 1.00 26.83 226 GLN B C 1
ATOM 5146 O O . GLN B 1 225 ? -20.716 28.503 4.154 1.00 22.15 226 GLN B O 1
ATOM 5152 N N . GLU B 1 226 ? -21.204 29.616 6.046 1.00 27.86 227 GLU B N 1
ATOM 5153 C CA . GLU B 1 226 ? -21.300 30.922 5.417 1.00 30.17 227 GLU B CA 1
ATOM 5154 C C . GLU B 1 226 ? -20.015 31.299 4.665 1.00 24.75 227 GLU B C 1
ATOM 5155 O O . GLU B 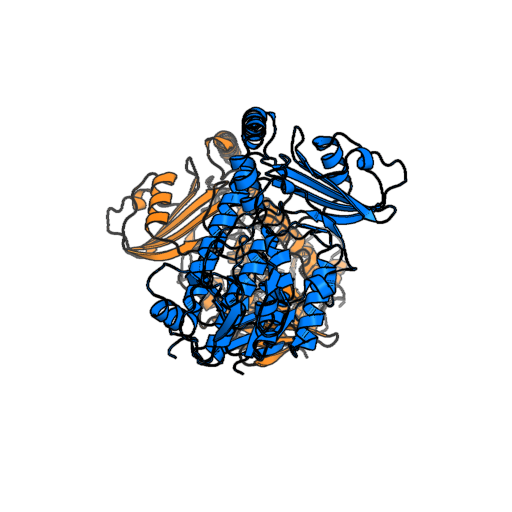1 226 ? -18.916 30.985 5.113 1.00 22.04 227 GLU B O 1
ATOM 5161 N N . VAL B 1 227 ? -20.147 31.964 3.525 1.00 21.99 228 VAL B N 1
ATOM 5162 C CA . VAL B 1 227 ? -18.964 32.430 2.794 1.00 21.28 228 VAL B CA 1
ATOM 5163 C C . VAL B 1 227 ? -18.756 33.924 2.977 1.00 21.53 228 VAL B C 1
ATOM 5164 O O . VAL B 1 227 ? -19.536 34.722 2.483 1.00 23.65 228 VAL B O 1
ATOM 5168 N N . GLY B 1 228 ? -17.703 34.295 3.698 1.00 24.92 229 GLY B N 1
ATOM 5169 C CA . GLY B 1 228 ? -17.360 35.693 3.891 1.00 22.90 229 GLY B CA 1
ATOM 5170 C C . GLY B 1 228 ? -16.683 36.224 2.643 1.00 24.29 229 GLY B C 1
ATOM 5171 O O . GLY B 1 228 ? -15.933 35.492 1.993 1.00 24.43 229 GLY B O 1
ATOM 5172 N N . PHE B 1 229 ? -16.942 37.487 2.310 1.00 21.48 230 PHE B N 1
ATOM 5173 C CA . PHE B 1 229 ? -16.395 38.101 1.093 1.00 21.05 230 PHE B CA 1
ATOM 5174 C C . PHE B 1 229 ? -14.871 38.041 1.094 1.00 20.71 230 PHE B C 1
ATOM 5175 O O . PHE B 1 229 ? -14.247 37.956 0.045 1.00 20.22 230 PHE B O 1
ATOM 5183 N N . ASP B 1 230 ? -14.275 38.063 2.283 1.00 21.06 231 ASP B N 1
ATOM 5184 C CA . ASP B 1 230 ? -12.827 37.998 2.371 1.00 20.89 231 ASP B CA 1
ATOM 5185 C C . ASP B 1 230 ? -12.311 36.624 1.911 1.00 20.28 231 ASP B C 1
ATOM 5186 O O . ASP B 1 230 ? -11.211 36.524 1.370 1.00 20.00 231 ASP B O 1
ATOM 5191 N N . GLU B 1 231 ? -13.116 35.580 2.077 1.00 20.16 232 GLU B N 1
ATOM 5192 C CA . GLU B 1 231 ? -12.715 34.264 1.589 1.00 19.65 232 GLU B CA 1
ATOM 5193 C C . GLU B 1 231 ? -12.671 34.225 0.048 1.00 19.13 232 GLU B C 1
ATOM 5194 O O . GLU B 1 231 ? -11.691 33.751 -0.542 1.00 18.78 232 GLU B O 1
ATOM 5200 N N . LEU B 1 232 ? -13.703 34.753 -0.600 1.00 19.17 233 LEU B N 1
ATOM 5201 C CA . LEU B 1 232 ? -13.687 34.862 -2.067 1.00 18.81 233 LEU B CA 1
ATOM 5202 C C . LEU B 1 232 ? -12.549 35.755 -2.566 1.00 18.75 233 LEU B C 1
ATOM 5203 O O . LEU B 1 232 ? -11.855 35.408 -3.527 1.00 18.42 233 LEU B O 1
ATOM 5208 N N . ARG B 1 233 ? -12.358 36.901 -1.910 1.00 20.69 234 ARG B N 1
ATOM 5209 C CA . ARG B 1 233 ? -11.284 37.824 -2.285 1.00 19.26 234 ARG B CA 1
ATOM 5210 C C . ARG B 1 233 ? -9.912 37.144 -2.187 1.00 19.10 234 ARG B C 1
ATOM 5211 O O . ARG B 1 233 ? -9.086 37.264 -3.091 1.00 18.97 234 ARG B O 1
ATOM 5219 N N . ALA B 1 234 ? -9.677 36.424 -1.091 1.00 19.20 235 ALA B N 1
ATOM 5220 C CA . ALA B 1 234 ? -8.422 35.695 -0.917 1.00 19.14 235 ALA B CA 1
ATOM 5221 C C . ALA B 1 234 ? -8.229 34.642 -2.004 1.00 23.36 235 ALA B C 1
ATOM 5222 O O . ALA B 1 234 ? -7.121 34.487 -2.526 1.00 23.35 235 ALA B O 1
ATOM 5224 N N . ALA B 1 235 ? -9.298 33.913 -2.338 1.00 22.21 236 ALA B N 1
ATOM 5225 C CA . ALA B 1 235 ? -9.216 32.926 -3.419 1.00 17.94 236 ALA B CA 1
ATOM 5226 C C . ALA B 1 235 ? -8.855 33.592 -4.768 1.00 19.28 236 ALA B C 1
ATOM 5227 O O . ALA B 1 235 ? -7.990 33.108 -5.498 1.00 17.75 236 ALA B O 1
ATOM 5229 N N . VAL B 1 236 ? -9.504 34.707 -5.083 1.00 18.00 237 VAL B N 1
ATOM 5230 C CA . VAL B 1 236 ? -9.235 35.416 -6.333 1.00 18.01 237 VAL B CA 1
ATOM 5231 C C . VAL B 1 236 ? -7.788 35.928 -6.369 1.00 19.81 237 VAL B C 1
ATOM 5232 O O . VAL B 1 236 ? -7.111 35.812 -7.381 1.00 18.22 237 VAL B O 1
ATOM 5236 N N . ALA B 1 237 ? -7.311 36.473 -5.254 1.00 18.57 238 ALA B N 1
ATOM 5237 C CA . ALA B 1 237 ? -5.936 36.954 -5.171 1.00 18.93 238 ALA B CA 1
ATOM 5238 C C . ALA B 1 237 ? -4.924 35.821 -5.361 1.00 22.44 238 ALA B C 1
ATOM 5239 O O . ALA B 1 237 ? -3.944 35.965 -6.091 1.00 23.73 238 ALA B O 1
ATOM 5241 N N . ARG B 1 238 ? -5.168 34.704 -4.687 1.00 18.62 239 ARG B N 1
ATOM 5242 C CA . ARG B 1 238 ? -4.275 33.554 -4.734 1.00 18.59 239 ARG B CA 1
ATOM 5243 C C . ARG B 1 238 ? -4.251 32.897 -6.120 1.00 22.04 239 ARG B C 1
ATOM 5244 O O . ARG B 1 238 ? -3.192 32.534 -6.634 1.00 20.41 239 ARG B O 1
ATOM 5252 N N . ILE B 1 239 ? -5.417 32.768 -6.736 1.00 17.97 240 ILE B N 1
ATOM 5253 C CA . ILE B 1 239 ? -5.536 31.993 -7.974 1.00 17.76 240 ILE B CA 1
ATOM 5254 C C . ILE B 1 239 ? -5.282 32.855 -9.200 1.00 23.69 240 ILE B C 1
ATOM 5255 O O . ILE B 1 239 ? -4.443 32.515 -10.027 1.00 18.09 240 ILE B O 1
ATOM 5260 N N . ALA B 1 240 ? -5.997 33.981 -9.271 1.00 17.98 241 ALA B N 1
ATOM 5261 C CA . ALA B 1 240 ? -6.031 34.882 -10.418 1.00 18.16 241 ALA B CA 1
ATOM 5262 C C . ALA B 1 240 ? -4.996 36.004 -10.350 1.00 18.62 241 ALA B C 1
ATOM 5263 O O . ALA B 1 240 ? -4.748 36.671 -11.355 1.00 18.88 241 ALA B O 1
ATOM 5265 N N . GLY B 1 241 ? -4.410 36.219 -9.174 1.00 18.80 242 GLY B N 1
ATOM 5266 C CA . GLY B 1 241 ? -3.362 37.212 -9.006 1.00 19.36 242 GLY B CA 1
ATOM 5267 C C . GLY B 1 241 ? -3.825 38.645 -9.205 1.00 19.61 242 GLY B C 1
ATOM 5268 O O . GLY B 1 241 ? -3.139 39.437 -9.835 1.00 20.39 242 GLY B O 1
ATOM 5269 N N . VAL B 1 242 ? -4.991 38.970 -8.659 1.00 19.40 243 VAL B N 1
ATOM 5270 C CA . VAL B 1 242 ? -5.597 40.283 -8.823 1.00 19.65 243 VAL B CA 1
ATOM 5271 C C . VAL B 1 242 ? -6.445 40.573 -7.579 1.00 21.07 243 VAL B C 1
ATOM 5272 O O . VAL B 1 242 ? -6.940 39.644 -6.944 1.00 24.85 243 VAL B O 1
ATOM 5276 N N . GLU B 1 243 ? -6.574 41.849 -7.210 1.00 23.06 244 GLU B N 1
ATOM 5277 C CA . GLU B 1 243 ? -7.369 42.257 -6.048 1.00 27.18 244 GLU B CA 1
ATOM 5278 C C . GLU B 1 243 ? -8.847 42.447 -6.384 1.00 26.57 244 GLU B C 1
ATOM 5279 O O . GLU B 1 243 ? -9.195 43.235 -7.255 1.00 28.62 244 GLU B O 1
ATOM 5285 N N . LEU B 1 244 ? -9.714 41.742 -5.668 1.00 25.88 245 LEU B N 1
ATOM 5286 C CA . LEU B 1 244 ? -11.156 41.900 -5.832 1.00 22.35 245 LEU B CA 1
ATOM 5287 C C . LEU B 1 244 ? -11.749 42.753 -4.721 1.00 20.34 245 LEU B C 1
ATOM 5288 O O . LEU B 1 244 ? -11.543 42.474 -3.547 1.00 21.90 245 LEU B O 1
ATOM 5293 N N . ASP B 1 245 ? -12.480 43.793 -5.100 1.00 20.69 246 ASP B N 1
ATOM 5294 C CA . ASP B 1 245 ? -13.252 44.586 -4.157 1.00 21.25 246 ASP B CA 1
ATOM 5295 C C . ASP B 1 245 ? -14.575 44.995 -4.788 1.00 21.43 246 ASP B C 1
ATOM 5296 O O . ASP B 1 245 ? -14.702 45.044 -6.009 1.00 21.25 246 ASP B O 1
ATOM 5301 N N . GLY B 1 246 ? -15.564 45.283 -3.955 1.00 21.89 247 GLY B N 1
ATOM 5302 C CA . GLY B 1 246 ? -16.867 45.669 -4.456 1.00 22.21 247 GLY B CA 1
ATOM 5303 C C . GLY B 1 246 ? -17.956 45.390 -3.447 1.00 22.61 247 GLY B C 1
ATOM 5304 O O . GLY B 1 246 ? -17.697 45.221 -2.262 1.00 22.78 247 GLY B O 1
ATOM 5305 N N . VAL B 1 247 ? -19.191 45.369 -3.920 1.00 22.87 248 VAL B N 1
ATOM 5306 C CA . VAL B 1 247 ? -20.315 45.061 -3.062 1.00 23.36 248 VAL B CA 1
ATOM 5307 C C . VAL B 1 247 ? -20.800 43.693 -3.470 1.00 22.94 248 VAL B C 1
ATOM 5308 O O . VAL B 1 247 ? -21.301 43.518 -4.570 1.00 22.85 248 VAL B O 1
ATOM 5312 N N . PRO B 1 248 ? -20.615 42.708 -2.595 1.00 22.73 249 PRO B N 1
ATOM 5313 C CA . PRO B 1 248 ? -21.077 41.369 -2.942 1.00 22.40 249 PRO B CA 1
ATOM 5314 C C . PRO B 1 248 ? -22.590 41.269 -2.827 1.00 29.76 249 PRO B C 1
ATOM 5315 O O . PRO B 1 248 ? -23.187 41.845 -1.919 1.00 26.47 249 PRO B O 1
ATOM 5319 N N . GLY B 1 249 ? -23.204 40.579 -3.776 1.00 28.31 250 GLY B N 1
ATOM 5320 C CA . GLY B 1 249 ? -24.554 40.105 -3.583 1.00 33.78 250 GLY B CA 1
ATOM 5321 C C . GLY B 1 249 ? -24.388 38.690 -3.075 1.00 39.68 250 GLY B C 1
ATOM 5322 O O . GLY B 1 249 ? -23.743 38.444 -2.060 1.00 38.70 250 GLY B O 1
ATOM 5323 N N . TRP B 1 250 ? -24.964 37.757 -3.806 1.00 47.11 251 TRP B N 1
ATOM 5324 C CA . TRP B 1 250 ? -24.792 36.338 -3.555 1.00 49.14 251 TRP B CA 1
ATOM 5325 C C . TRP B 1 250 ? -23.361 35.905 -3.242 1.00 46.66 251 TRP B C 1
ATOM 5326 O O . TRP B 1 250 ? -22.417 36.370 -3.884 1.00 45.63 251 TRP B O 1
ATOM 5337 N N . LEU B 1 251 ? -23.202 35.021 -2.258 1.00 22.09 252 LEU B N 1
ATOM 5338 C CA . LEU B 1 251 ? -21.925 34.318 -2.062 1.00 22.68 252 LEU B CA 1
ATOM 5339 C C . LEU B 1 251 ? -22.169 32.886 -1.613 1.00 21.38 252 LEU B C 1
ATOM 5340 O O . LEU B 1 251 ? -22.835 32.660 -0.614 1.00 24.99 252 LEU B O 1
ATOM 5345 N N . SER B 1 252 ? -21.623 31.916 -2.339 1.00 21.35 253 SER B N 1
ATOM 5346 C CA . SER B 1 252 ? -21.832 30.528 -1.949 1.00 26.91 253 SER B CA 1
ATOM 5347 C C . SER B 1 252 ? -20.695 29.586 -2.343 1.00 23.76 253 SER B C 1
ATOM 5348 O O . SER B 1 252 ? -19.742 29.972 -3.029 1.00 19.65 253 SER B O 1
ATOM 5351 N N . ARG B 1 253 ? -20.799 28.348 -1.871 1.00 20.28 254 ARG B N 1
ATOM 5352 C CA . ARG B 1 253 ? -19.802 27.326 -2.161 1.00 19.74 254 ARG B CA 1
ATOM 5353 C C . ARG B 1 253 ? -20.299 26.371 -3.233 1.00 21.38 254 ARG B C 1
ATOM 5354 O O . ARG B 1 253 ? -21.498 26.218 -3.435 1.00 20.31 254 ARG B O 1
ATOM 5362 N N . TRP B 1 254 ? -19.373 25.716 -3.912 1.00 19.27 255 TRP B N 1
ATOM 5363 C CA . TRP B 1 254 ? -19.771 24.635 -4.789 1.00 19.37 255 TRP B CA 1
ATOM 5364 C C . TRP B 1 254 ? -18.743 23.550 -4.694 1.00 19.02 255 TRP B C 1
ATOM 5365 O O . TRP B 1 254 ? -17.626 23.800 -4.234 1.00 18.64 255 TRP B O 1
ATOM 5376 N N . THR B 1 255 ? -19.132 22.345 -5.109 1.00 15.52 256 THR B N 1
ATOM 5377 C CA . THR B 1 255 ? -18.309 21.163 -4.929 1.00 15.39 256 THR B CA 1
ATOM 5378 C C . THR B 1 255 ? -17.956 20.467 -6.246 1.00 17.42 256 THR B C 1
ATOM 5379 O O . THR B 1 255 ? -18.509 20.768 -7.303 1.00 18.45 256 THR B O 1
ATOM 5383 N N . ALA B 1 256 ? -17.033 19.523 -6.164 1.00 14.84 257 ALA B N 1
ATOM 5384 C CA . ALA B 1 256 ? -16.602 18.774 -7.330 1.00 14.64 257 ALA B CA 1
ATOM 5385 C C . ALA B 1 256 ? -17.140 17.347 -7.261 1.00 15.94 257 ALA B C 1
ATOM 5386 O O . ALA B 1 256 ? -16.537 16.427 -7.804 1.00 16.90 257 ALA B O 1
ATOM 5388 N N . THR B 1 257 ? -18.262 17.173 -6.566 1.00 15.19 258 THR B N 1
ATOM 5389 C CA . THR B 1 257 ? -18.964 15.889 -6.538 1.00 15.16 258 THR B CA 1
ATOM 5390 C C . THR B 1 257 ? -19.152 15.326 -7.940 1.00 15.32 258 THR B C 1
ATOM 5391 O O . THR B 1 257 ? -19.555 16.039 -8.863 1.00 15.81 258 THR B O 1
ATOM 5395 N N . SER B 1 258 ? -18.807 14.051 -8.103 1.00 14.22 259 SER B N 1
ATOM 5396 C CA . SER B 1 258 ? -19.003 13.362 -9.363 1.00 13.96 259 SER B CA 1
ATOM 5397 C C . SER B 1 258 ? -19.636 12.013 -9.063 1.00 18.85 259 SER B C 1
ATOM 5398 O O . SER B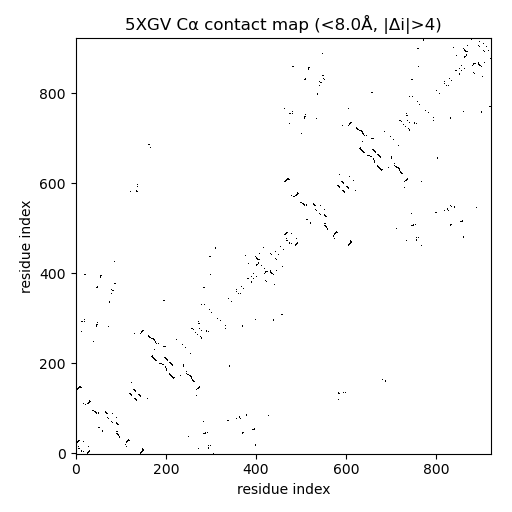 1 258 ? -18.936 11.066 -8.733 1.00 17.26 259 SER B O 1
ATOM 5401 N N . ARG B 1 259 ? -20.962 11.936 -9.162 1.00 14.19 260 ARG B N 1
ATOM 5402 C CA . ARG B 1 259 ? -21.694 10.742 -8.769 1.00 14.48 260 ARG B CA 1
ATOM 5403 C C . ARG B 1 259 ? -22.806 10.424 -9.749 1.00 14.35 260 ARG B C 1
ATOM 5404 O O . ARG B 1 259 ? -23.330 11.321 -10.406 1.00 14.10 260 ARG B O 1
ATOM 5412 N N . GLN B 1 260 ? -23.176 9.147 -9.829 1.00 17.91 261 GLN B N 1
ATOM 5413 C CA . GLN B 1 260 ? -24.285 8.728 -10.691 1.00 14.56 261 GLN B CA 1
ATOM 5414 C C . GLN B 1 260 ? -25.148 7.660 -10.030 1.00 15.02 261 GLN B C 1
ATOM 5415 O O . GLN B 1 260 ? -24.628 6.694 -9.484 1.00 15.59 261 GLN B O 1
ATOM 5421 N N . ALA B 1 261 ? -26.464 7.826 -10.103 1.00 15.17 262 ALA B N 1
ATOM 5422 C CA . ALA B 1 261 ? -27.392 6.837 -9.562 1.00 15.57 262 ALA B CA 1
ATOM 5423 C C . ALA B 1 261 ? -27.171 5.450 -10.170 1.00 15.80 262 ALA B C 1
ATOM 5424 O O . ALA B 1 261 ? -27.060 5.301 -11.385 1.00 15.97 262 ALA B O 1
ATOM 5426 N N . GLU B 1 262 ? -27.116 4.436 -9.317 1.00 16.32 263 GLU B N 1
ATOM 5427 C CA . GLU B 1 262 ? -26.862 3.074 -9.767 1.00 16.67 263 GLU B CA 1
ATOM 5428 C C . GLU B 1 262 ? -27.958 2.563 -10.709 1.00 16.78 263 GLU B C 1
ATOM 5429 O O . GLU B 1 262 ? -27.700 1.766 -11.612 1.00 18.38 263 GLU B O 1
ATOM 5435 N N . ARG B 1 263 ? -29.182 3.028 -10.513 1.00 16.81 264 ARG B N 1
ATOM 5436 C CA . ARG B 1 263 ? -30.232 2.725 -11.476 1.00 22.60 264 ARG B CA 1
ATOM 5437 C C . ARG B 1 263 ? -31.186 3.895 -11.590 1.00 19.50 264 ARG B C 1
ATOM 5438 O O . ARG B 1 263 ? -31.419 4.606 -10.621 1.00 18.50 264 ARG B O 1
ATOM 5446 N N . TYR B 1 264 ? -31.708 4.107 -12.792 1.00 16.42 265 TYR B N 1
ATOM 5447 C CA . TYR B 1 264 ? -32.534 5.278 -13.063 1.00 20.35 265 TYR B CA 1
ATOM 5448 C C . TYR B 1 264 ? -33.992 4.951 -12.839 1.00 20.87 265 TYR B C 1
ATOM 5449 O O . TYR B 1 264 ? -34.841 5.828 -12.894 1.00 18.12 265 TYR B O 1
ATOM 5458 N N . ARG B 1 265 ? -34.284 3.680 -12.595 1.00 17.13 266 ARG B N 1
ATOM 5459 C CA . ARG B 1 265 ? -35.669 3.251 -12.385 1.00 18.45 266 ARG B CA 1
ATOM 5460 C C . ARG B 1 265 ? -35.801 2.223 -11.267 1.00 18.82 266 ARG B C 1
ATOM 5461 O O . ARG B 1 265 ? -35.013 1.285 -11.183 1.00 20.80 266 ARG B O 1
ATOM 5469 N N . GLU B 1 266 ? -36.824 2.401 -10.435 1.00 20.69 267 GLU B N 1
ATOM 5470 C CA . GLU B 1 266 ? -37.169 1.452 -9.388 1.00 19.32 267 GLU B CA 1
ATOM 5471 C C . GLU B 1 266 ? -38.686 1.327 -9.355 1.00 24.13 267 GLU B C 1
ATOM 5472 O O . GLU B 1 266 ? -39.370 2.146 -8.750 1.00 27.36 267 GLU B O 1
ATOM 5478 N N . GLY B 1 267 ? -39.209 0.325 -10.051 1.00 24.60 268 GLY B N 1
ATOM 5479 C CA . GLY B 1 267 ? -40.645 0.164 -10.209 1.00 24.54 268 GLY B CA 1
ATOM 5480 C C . GLY B 1 267 ? -41.323 1.348 -10.869 1.00 22.01 268 GLY B C 1
ATOM 5481 O O . GLY B 1 267 ? -41.106 1.620 -12.042 1.00 21.98 268 GLY B O 1
ATOM 5482 N N . ARG B 1 268 ? -42.145 2.066 -10.115 1.00 20.44 269 ARG B N 1
ATOM 5483 C CA . ARG B 1 268 ? -42.863 3.207 -10.667 1.00 20.18 269 ARG B CA 1
ATOM 5484 C C . ARG B 1 268 ? -42.125 4.519 -10.412 1.00 22.76 269 ARG B C 1
ATOM 5485 O O . ARG B 1 268 ? -42.631 5.610 -10.717 1.00 22.65 269 ARG B O 1
ATOM 5493 N N . ILE B 1 269 ? -40.936 4.412 -9.834 1.00 19.29 270 ILE B N 1
ATOM 5494 C CA . ILE B 1 269 ? -40.138 5.591 -9.552 1.00 18.74 270 ILE B CA 1
ATOM 5495 C C . ILE B 1 269 ? -38.964 5.664 -10.513 1.00 18.15 270 ILE B C 1
ATOM 5496 O O . ILE B 1 269 ? -38.235 4.688 -10.667 1.00 21.68 270 ILE B O 1
ATOM 5501 N N . LEU B 1 270 ? -38.771 6.817 -11.147 1.00 17.67 271 LEU B N 1
ATOM 5502 C CA . LEU B 1 270 ? -37.608 7.027 -12.002 1.00 17.12 271 LEU B CA 1
ATOM 5503 C C . LEU B 1 270 ? -36.831 8.271 -11.574 1.00 16.71 271 LEU B C 1
ATOM 5504 O O . LEU B 1 270 ? -37.354 9.089 -10.820 1.00 16.84 271 LEU B O 1
ATOM 5509 N N . LEU B 1 271 ? -35.596 8.408 -12.063 1.00 16.27 272 LEU B N 1
ATOM 5510 C CA . LEU B 1 271 ? -34.751 9.571 -11.779 1.00 16.81 272 LEU B CA 1
ATOM 5511 C C . LEU B 1 271 ? -34.273 10.258 -13.060 1.00 16.83 272 LEU B C 1
ATOM 5512 O O . LEU B 1 271 ? -34.016 9.583 -14.062 1.00 18.54 272 LEU B O 1
ATOM 5517 N N . ALA B 1 272 ? -34.107 11.579 -12.999 1.00 15.28 273 ALA B N 1
ATOM 5518 C CA . ALA B 1 272 ? -33.548 12.354 -14.109 1.00 14.94 273 ALA B CA 1
ATOM 5519 C C . ALA B 1 272 ? -32.762 13.572 -13.635 1.00 14.83 273 ALA B C 1
ATOM 5520 O O . ALA B 1 272 ? -32.996 14.103 -12.554 1.00 15.24 273 ALA B O 1
ATOM 5522 N N . GLY B 1 273 ? -31.827 14.018 -14.460 1.00 14.43 274 GLY B N 1
ATOM 5523 C CA . GLY B 1 273 ? -31.085 15.222 -14.151 1.00 14.28 274 GLY B CA 1
ATOM 5524 C C . GLY B 1 273 ? -30.082 15.027 -13.028 1.00 15.76 274 GLY B C 1
ATOM 5525 O O . GLY B 1 273 ? -29.482 13.960 -12.909 1.00 15.73 274 GLY B O 1
ATOM 5526 N N . ASP B 1 274 ? -29.925 16.057 -12.200 1.00 17.77 275 ASP B N 1
ATOM 5527 C CA . ASP B 1 274 ? -28.917 16.059 -11.150 1.00 18.44 275 ASP B CA 1
ATOM 5528 C C . ASP B 1 274 ? -29.183 14.961 -10.113 1.00 16.84 275 ASP B C 1
ATOM 5529 O O . ASP B 1 274 ? -28.253 14.481 -9.485 1.00 14.55 275 ASP B O 1
ATOM 5534 N N . ALA B 1 275 ? -30.442 14.570 -9.946 1.00 14.82 276 ALA B N 1
ATOM 5535 C CA . ALA B 1 275 ? -30.780 13.445 -9.079 1.00 17.42 276 ALA B CA 1
ATOM 5536 C C . ALA B 1 275 ? -30.167 12.141 -9.571 1.00 19.00 276 ALA B C 1
ATOM 5537 O O . ALA B 1 275 ? -29.843 11.251 -8.781 1.00 18.97 276 ALA B O 1
ATOM 5539 N N . ALA B 1 276 ? -30.026 12.039 -10.886 1.00 17.96 277 ALA B N 1
ATOM 5540 C CA . ALA B 1 276 ? -29.543 10.828 -11.533 1.00 14.67 277 ALA B CA 1
ATOM 5541 C C . ALA B 1 276 ? -28.028 10.857 -11.690 1.00 14.40 277 ALA B C 1
ATOM 5542 O O . ALA B 1 276 ? -27.384 9.817 -11.703 1.00 14.92 277 ALA B O 1
ATOM 5544 N N . HIS B 1 277 ? -27.477 12.058 -11.829 1.00 14.16 278 HIS B N 1
ATOM 5545 C CA . HIS B 1 277 ? -26.042 12.253 -12.023 1.00 13.93 278 HIS B CA 1
ATOM 5546 C C . HIS B 1 277 ? -25.663 13.669 -11.634 1.00 13.83 278 HIS B C 1
ATOM 5547 O O . HIS B 1 277 ? -26.207 14.635 -12.144 1.00 20.04 278 HIS B O 1
ATOM 5554 N N . THR B 1 278 ? -24.729 13.790 -10.712 1.00 16.44 279 THR B N 1
ATOM 5555 C CA . THR B 1 278 ? -24.223 15.089 -10.334 1.00 13.88 279 THR B CA 1
ATOM 5556 C C . THR B 1 278 ? -22.782 15.145 -10.800 1.00 17.42 279 THR B C 1
ATOM 5557 O O . THR B 1 278 ? -21.941 14.405 -10.322 1.00 18.56 279 THR B O 1
ATOM 5561 N N . LEU B 1 279 ? -22.514 15.996 -11.779 1.00 13.47 280 LEU B N 1
ATOM 5562 C CA . LEU B 1 279 ? -21.211 16.015 -12.410 1.00 14.85 280 LEU B CA 1
ATOM 5563 C C . LEU B 1 279 ? -20.572 17.385 -12.237 1.00 18.96 280 LEU B C 1
ATOM 5564 O O . LEU B 1 279 ? -21.265 18.357 -11.948 1.00 22.47 280 LEU B O 1
ATOM 5569 N N . PHE B 1 280 ? -19.256 17.462 -12.397 1.00 15.48 281 PHE B N 1
ATOM 5570 C CA . PHE B 1 280 ? -18.579 18.752 -12.366 1.00 15.72 281 PHE B CA 1
ATOM 5571 C C . PHE B 1 280 ? -19.100 19.648 -13.501 1.00 21.89 281 PHE B C 1
ATOM 5572 O O . PHE B 1 280 ? -19.099 19.237 -14.658 1.00 30.47 281 PHE B O 1
ATOM 5580 N N . PRO B 1 281 ? -19.544 20.873 -13.164 1.00 26.33 282 PRO B N 1
ATOM 5581 C CA . PRO B 1 281 ? -20.171 21.840 -14.094 1.00 29.82 282 PRO B CA 1
ATOM 5582 C C . PRO B 1 281 ? -19.233 22.466 -15.136 1.00 34.99 282 PRO B C 1
ATOM 5583 O O . PRO B 1 281 ? -18.740 23.580 -14.961 1.00 40.16 282 PRO B O 1
ATOM 5587 N N . LEU B 1 282 ? -19.045 21.758 -16.241 1.00 34.25 283 LEU B N 1
ATOM 5588 C CA . LEU B 1 282 ? -18.066 22.121 -17.248 1.00 39.50 283 LEU B CA 1
ATOM 5589 C C . LEU B 1 282 ? -18.617 22.017 -18.680 1.00 41.51 283 LEU B C 1
ATOM 5590 O O . LEU B 1 282 ? -19.021 20.932 -19.133 1.00 39.72 283 LEU B O 1
ATOM 5595 N N . GLY B 1 283 ? -18.638 23.148 -19.382 1.00 36.47 284 GLY B N 1
ATOM 5596 C CA . GLY B 1 283 ? -18.983 23.176 -20.795 1.00 31.44 284 GLY B CA 1
ATOM 5597 C C . GLY B 1 283 ? -20.439 22.888 -21.107 1.00 33.19 284 GLY B C 1
ATOM 5598 O O . GLY B 1 283 ? -20.802 22.624 -22.269 1.00 36.60 284 GLY B O 1
ATOM 5599 N N . GLY B 1 284 ? -21.273 22.931 -20.072 1.00 27.19 285 GLY B N 1
ATOM 5600 C CA . GLY B 1 284 ? -22.689 22.658 -20.222 1.00 20.50 285 GLY B CA 1
ATOM 5601 C C . GLY B 1 284 ? -23.110 21.193 -20.238 1.00 14.69 285 GLY B C 1
ATOM 5602 O O . GLY B 1 284 ? -24.285 20.904 -20.417 1.00 14.78 285 GLY B O 1
ATOM 5603 N N . GLN B 1 285 ? -22.179 20.265 -20.048 1.00 13.26 286 GLN B N 1
ATOM 5604 C CA . GLN B 1 285 ? -22.561 18.856 -19.978 1.00 13.11 286 GLN B CA 1
ATOM 5605 C C . GLN B 1 285 ? -23.405 18.521 -18.744 1.00 13.92 286 GLN B C 1
ATOM 5606 O O . GLN B 1 285 ? -24.169 17.560 -18.754 1.00 16.54 286 GLN B O 1
ATOM 5612 N N . ALA B 1 286 ? -23.264 19.305 -17.680 1.00 15.27 287 ALA B N 1
ATOM 5613 C CA . ALA B 1 286 ? -23.988 19.001 -16.448 1.00 16.56 287 ALA B CA 1
ATOM 5614 C C . ALA B 1 286 ? -25.494 19.145 -16.657 1.00 15.90 287 ALA B C 1
ATOM 5615 O O . ALA B 1 286 ? -26.261 18.215 -16.395 1.00 13.88 287 ALA B O 1
ATOM 5617 N N . LEU B 1 287 ? -25.922 20.304 -17.143 1.00 13.62 288 LEU B N 1
ATOM 5618 C CA . LEU B 1 287 ? -27.339 20.470 -17.437 1.00 15.87 288 LEU B CA 1
ATOM 5619 C C . LEU B 1 287 ? -27.717 19.658 -18.667 1.00 13.78 288 LEU B C 1
ATOM 5620 O O . LEU B 1 287 ? -28.766 19.012 -18.688 1.00 17.55 288 LEU B O 1
ATOM 5625 N N . GLY B 1 288 ? -26.852 19.688 -19.680 1.00 13.72 289 GLY B N 1
ATOM 5626 C CA . GLY B 1 288 ? -27.118 19.009 -20.948 1.00 13.70 289 GLY B CA 1
ATOM 5627 C C . GLY B 1 288 ? -27.516 17.548 -20.789 1.00 14.13 289 GLY B C 1
ATOM 5628 O O . GLY B 1 288 ? -28.487 17.081 -21.396 1.00 13.92 289 GLY B O 1
ATOM 5629 N N . THR B 1 289 ? -26.767 16.820 -19.966 1.00 14.77 290 THR B N 1
ATOM 5630 C CA . THR B 1 289 ? -27.072 15.407 -19.706 1.00 14.22 290 THR B CA 1
ATOM 5631 C C . THR B 1 289 ? -28.475 15.229 -19.066 1.00 15.07 290 THR B C 1
ATOM 5632 O O . THR B 1 289 ? -29.203 14.285 -19.382 1.00 18.12 290 THR B O 1
ATOM 5636 N N . GLY B 1 290 ? -28.858 16.158 -18.192 1.00 13.67 291 GLY B N 1
ATOM 5637 C CA . GLY B 1 290 ? -30.177 16.144 -17.576 1.00 13.92 291 GLY B CA 1
ATOM 5638 C C . GLY B 1 290 ? -31.304 16.431 -18.567 1.00 14.15 291 GLY B C 1
ATOM 5639 O O . GLY B 1 290 ? -32.359 15.776 -18.574 1.00 15.30 291 GLY B O 1
ATOM 5640 N N . ILE B 1 291 ? -31.073 17.420 -19.424 1.00 14.61 292 ILE B N 1
ATOM 5641 C CA . ILE B 1 291 ? -32.076 17.813 -20.402 1.00 14.96 292 ILE B CA 1
ATOM 5642 C C . ILE B 1 291 ? -32.317 16.634 -21.339 1.00 14.51 292 ILE B C 1
ATOM 5643 O O . ILE B 1 291 ? -33.468 16.291 -21.655 1.00 16.41 292 ILE B O 1
ATOM 5648 N N . GLU B 1 292 ? -31.235 15.985 -21.753 1.00 14.27 293 GLU B N 1
ATOM 5649 C CA . GLU B 1 292 ? -31.415 14.840 -22.630 1.00 14.37 293 GLU B CA 1
ATOM 5650 C C . GLU B 1 292 ? -32.021 13.634 -21.873 1.00 14.49 293 GLU B C 1
ATOM 5651 O O . GLU B 1 292 ? -32.737 12.863 -22.489 1.00 14.69 293 GLU B O 1
ATOM 5657 N N . ASP B 1 293 ? -31.788 13.486 -20.555 1.00 14.30 294 ASP B N 1
ATOM 5658 C CA . ASP B 1 293 ? -32.584 12.496 -19.795 1.00 14.49 294 ASP B CA 1
ATOM 5659 C C . ASP B 1 293 ? -34.076 12.761 -19.986 1.00 15.49 294 ASP B C 1
ATOM 5660 O O . ASP B 1 293 ? -34.869 11.837 -20.255 1.00 16.71 294 ASP B O 1
ATOM 5665 N N . ALA B 1 294 ? -34.449 14.032 -19.814 1.00 14.88 295 ALA B N 1
ATOM 5666 C CA . ALA B 1 294 ? -35.856 14.424 -19.874 1.00 18.85 295 ALA B CA 1
ATOM 5667 C C . ALA B 1 294 ? -36.458 14.085 -21.230 1.00 15.52 295 ALA B C 1
ATOM 5668 O O . ALA B 1 294 ? -37.569 13.546 -21.308 1.00 15.86 295 ALA B O 1
ATOM 5670 N N . VAL B 1 295 ? -35.715 14.400 -22.289 1.00 15.39 296 VAL B N 1
ATOM 5671 C CA . VAL B 1 295 ? -36.228 14.158 -23.632 1.00 15.70 296 VAL B CA 1
ATOM 5672 C C . VAL B 1 295 ? -36.309 12.645 -23.927 1.00 21.94 296 VAL B C 1
ATOM 5673 O O . VAL B 1 295 ? -37.274 12.181 -24.523 1.00 16.19 296 VAL B O 1
ATOM 5677 N N . ASN B 1 296 ? -35.315 11.878 -23.492 1.00 15.51 297 ASN B N 1
ATOM 5678 C CA . ASN B 1 296 ? -35.353 10.425 -23.651 1.00 15.67 297 ASN B CA 1
ATOM 5679 C C . ASN B 1 296 ? -36.588 9.814 -22.971 1.00 16.01 297 ASN B C 1
ATOM 5680 O O . ASN B 1 296 ? -37.278 8.941 -23.526 1.00 16.40 297 ASN B O 1
ATOM 5685 N N . LEU B 1 297 ? -36.863 10.302 -21.770 1.00 15.91 298 LEU B N 1
ATOM 5686 C CA . LEU B 1 297 ? -37.902 9.741 -20.913 1.00 17.08 298 LEU B CA 1
ATOM 5687 C C . LEU B 1 297 ? -39.343 10.115 -21.280 1.00 19.15 298 LEU B C 1
ATOM 5688 O O . LEU B 1 297 ? -40.225 9.262 -21.230 1.00 19.13 298 LEU B O 1
ATOM 5693 N N . GLY B 1 298 ? -39.583 11.389 -21.597 1.00 16.65 299 GLY B N 1
ATOM 5694 C CA . GLY B 1 298 ? -40.941 11.883 -21.775 1.00 17.10 299 GLY B CA 1
ATOM 5695 C C . GLY B 1 298 ? -41.843 11.001 -22.614 1.00 18.33 299 GLY B C 1
ATOM 5696 O O . GLY B 1 298 ? -42.889 10.516 -22.161 1.00 17.98 299 GLY B O 1
ATOM 5697 N N . TRP B 1 299 ? -41.416 10.756 -23.844 1.00 19.34 300 TRP B N 1
ATOM 5698 C CA . TRP B 1 299 ? -42.253 10.035 -24.797 1.00 18.12 300 TRP B CA 1
ATOM 5699 C C . TRP B 1 299 ? -42.398 8.559 -24.443 1.00 18.31 300 TRP B C 1
ATOM 5700 O O . TRP B 1 299 ? -43.420 7.954 -24.724 1.00 18.85 300 TRP B O 1
ATOM 5711 N N . LYS B 1 300 ? -41.377 7.982 -23.823 1.00 17.94 301 LYS B N 1
ATOM 5712 C CA . LYS B 1 300 ? -41.454 6.593 -23.390 1.00 18.19 301 LYS B CA 1
ATOM 5713 C C . LYS B 1 300 ? -42.468 6.425 -22.264 1.00 18.48 301 LYS B C 1
ATOM 5714 O O . LYS B 1 300 ? -43.259 5.474 -22.238 1.00 19.00 301 LYS B O 1
ATOM 5720 N N . LEU B 1 301 ? -42.429 7.365 -21.332 1.00 22.09 302 LEU B N 1
ATOM 5721 C CA . LEU B 1 301 ? -43.361 7.386 -20.219 1.00 22.11 302 LEU B CA 1
ATOM 5722 C C . LEU B 1 301 ? -44.783 7.542 -20.757 1.00 23.90 302 LEU B C 1
ATOM 5723 O O . LEU B 1 301 ? -45.694 6.801 -20.362 1.00 22.35 302 LEU B O 1
ATOM 5728 N N . ALA B 1 302 ? -44.949 8.489 -21.683 1.00 23.17 303 ALA B N 1
ATOM 5729 C CA . ALA B 1 302 ? -46.250 8.763 -22.292 1.00 20.99 303 ALA B CA 1
ATOM 5730 C C . ALA B 1 302 ? -46.797 7.538 -22.993 1.00 26.77 303 ALA B C 1
ATOM 5731 O O . ALA B 1 302 ? -47.948 7.164 -22.799 1.00 27.21 303 ALA B O 1
ATOM 5733 N N . ALA B 1 303 ? -45.961 6.924 -23.819 1.00 24.49 304 ALA B N 1
ATOM 5734 C CA . ALA B 1 303 ? -46.336 5.717 -24.536 1.00 23.05 304 ALA B CA 1
ATOM 5735 C C . ALA B 1 303 ? -46.758 4.632 -23.567 1.00 22.94 304 ALA B C 1
ATOM 5736 O O . ALA B 1 303 ? -47.655 3.839 -23.854 1.00 25.73 304 ALA B O 1
ATOM 5738 N N . THR B 1 304 ? -46.084 4.592 -22.425 1.00 20.99 305 THR B N 1
ATOM 5739 C CA . THR B 1 304 ? -46.359 3.570 -21.437 1.00 22.56 305 THR B CA 1
ATOM 5740 C C . THR B 1 304 ? -47.740 3.789 -20.817 1.00 26.09 305 THR B C 1
ATOM 5741 O O . THR B 1 304 ? -48.572 2.877 -20.832 1.00 27.10 305 THR B O 1
ATOM 5745 N N . VAL B 1 305 ? -48.006 4.987 -20.305 1.00 28.06 306 VAL B N 1
ATOM 5746 C CA . VAL B 1 305 ? -49.315 5.232 -19.697 1.00 33.10 306 VAL B CA 1
ATOM 5747 C C . VAL B 1 305 ? -50.455 5.206 -20.720 1.00 32.26 306 VAL B C 1
ATOM 5748 O O . VAL B 1 305 ? -51.579 4.858 -20.380 1.00 31.12 306 VAL B O 1
ATOM 5752 N N . GLN B 1 306 ? -50.167 5.534 -21.975 1.00 31.01 307 GLN B N 1
ATOM 5753 C CA . GLN B 1 306 ? -51.219 5.600 -22.981 1.00 29.29 307 GLN B CA 1
ATOM 5754 C C . GLN B 1 306 ? -51.529 4.224 -23.548 1.00 30.61 307 GLN B C 1
ATOM 5755 O O . GLN B 1 306 ? -52.510 4.046 -24.255 1.00 31.55 307 GLN B O 1
ATOM 5761 N N . GLY B 1 307 ? -50.686 3.248 -23.244 1.00 33.32 308 GLY B N 1
ATOM 5762 C CA . GLY B 1 307 ? -51.000 1.873 -23.578 1.00 31.40 308 GLY B CA 1
ATOM 5763 C C . GLY B 1 307 ? -50.392 1.281 -24.835 1.00 36.78 308 GLY B C 1
ATOM 5764 O O . GLY B 1 307 ? -50.635 0.105 -25.117 1.00 38.99 308 GLY B O 1
ATOM 5765 N N . TRP B 1 308 ? -49.609 2.055 -25.590 1.00 32.66 309 TRP B N 1
ATOM 5766 C CA . TRP B 1 308 ? -49.047 1.524 -26.834 1.00 37.23 309 TRP B CA 1
ATOM 5767 C C . TRP B 1 308 ? -47.558 1.184 -26.787 1.00 36.19 309 TRP B C 1
ATOM 5768 O O . TRP B 1 308 ? -46.999 0.745 -27.788 1.00 40.24 309 TRP B O 1
ATOM 5779 N N . ALA B 1 309 ? -46.915 1.374 -25.641 1.00 33.03 310 ALA B N 1
ATOM 5780 C CA . ALA B 1 309 ? -45.482 1.103 -25.544 1.00 26.43 310 ALA B CA 1
ATOM 5781 C C . ALA B 1 309 ? -45.183 -0.389 -25.590 1.00 30.78 310 ALA B C 1
ATOM 5782 O O . ALA B 1 309 ? -45.830 -1.173 -24.898 1.00 28.25 310 ALA B O 1
ATOM 5784 N N . PRO B 1 310 ? -44.171 -0.782 -26.388 1.00 33.72 311 PRO B N 1
ATOM 5785 C CA . PRO B 1 310 ? -43.655 -2.151 -26.314 1.00 41.99 311 PRO B CA 1
ATOM 5786 C C . PRO B 1 310 ? -43.240 -2.454 -24.873 1.00 49.92 311 PRO B C 1
ATOM 5787 O O . PRO B 1 310 ? -42.956 -1.514 -24.129 1.00 53.71 311 PRO B O 1
ATOM 5791 N N . PRO B 1 311 ? -43.198 -3.738 -24.480 1.00 54.73 312 PRO B N 1
ATOM 5792 C CA . PRO B 1 311 ? -43.054 -4.099 -23.059 1.00 57.56 312 PRO B CA 1
ATOM 5793 C C . PRO B 1 311 ? -41.819 -3.502 -22.370 1.00 52.98 312 PRO B C 1
ATOM 5794 O O . PRO B 1 311 ? -41.830 -3.246 -21.165 1.00 53.89 312 PRO B O 1
ATOM 5798 N N . SER B 1 312 ? -40.776 -3.273 -23.154 1.00 45.03 313 SER B N 1
ATOM 5799 C CA . SER B 1 312 ? -39.458 -2.940 -22.636 1.00 36.24 313 SER B CA 1
ATOM 5800 C C . SER B 1 312 ? -39.063 -1.491 -22.871 1.00 24.53 313 SER B C 1
ATOM 5801 O O . SER B 1 312 ? -37.925 -1.103 -22.616 1.00 26.86 313 SER B O 1
ATOM 5804 N N . LEU B 1 313 ? -39.991 -0.698 -23.382 1.00 22.13 314 LEU B N 1
ATOM 5805 C CA . LEU B 1 313 ? -39.682 0.673 -23.746 1.00 23.31 314 LEU B CA 1
ATOM 5806 C C . LEU B 1 313 ? -39.199 1.495 -22.544 1.00 21.96 314 LEU B C 1
ATOM 5807 O O . LEU B 1 313 ? -38.204 2.215 -22.643 1.00 20.75 314 LEU B O 1
ATOM 5812 N N . LEU B 1 314 ? -39.885 1.389 -21.412 1.00 23.35 315 LEU B N 1
ATOM 5813 C CA . LEU B 1 314 ? -39.521 2.222 -20.271 1.00 19.77 315 LEU B CA 1
ATOM 5814 C C . LEU B 1 314 ? -38.183 1.768 -19.678 1.00 18.30 315 LEU B C 1
ATOM 5815 O O . LEU B 1 314 ? -37.404 2.594 -19.213 1.00 17.78 315 LEU B O 1
ATOM 5820 N N . ASP B 1 315 ? -37.893 0.470 -19.727 1.00 18.73 316 ASP B N 1
ATOM 5821 C CA . ASP B 1 315 ? -36.593 -0.028 -19.260 1.00 18.58 316 ASP B CA 1
ATOM 5822 C C . ASP B 1 315 ? -35.403 0.492 -20.103 1.00 18.32 316 ASP B C 1
ATOM 5823 O O . ASP B 1 315 ? -34.259 0.639 -19.605 1.00 19.93 316 ASP B O 1
ATOM 5828 N N . SER B 1 316 ? -35.662 0.787 -21.378 1.00 18.05 317 SER B N 1
ATOM 5829 C CA . SER B 1 316 ? -34.613 1.376 -22.215 1.00 17.61 317 SER B CA 1
ATOM 5830 C C . SER B 1 316 ? -34.212 2.776 -21.732 1.00 16.97 317 SER B C 1
ATOM 5831 O O . SER B 1 316 ? -33.173 3.289 -22.119 1.00 20.11 317 SER B O 1
ATOM 5834 N N . TYR B 1 317 ? -35.029 3.405 -20.896 1.00 16.91 318 TYR B N 1
ATOM 5835 C CA . TYR B 1 317 ? -34.626 4.690 -20.306 1.00 16.39 318 TYR B CA 1
ATOM 5836 C C . TYR B 1 317 ? -33.350 4.499 -19.498 1.00 17.84 318 TYR B C 1
ATOM 5837 O O . TYR B 1 317 ? -32.339 5.148 -19.760 1.00 17.09 318 TYR B O 1
ATOM 5846 N N . HIS B 1 318 ? -33.389 3.595 -18.527 1.00 16.43 319 HIS B N 1
ATOM 5847 C CA . HIS B 1 318 ? -32.197 3.337 -17.729 1.00 16.29 319 HIS B CA 1
ATOM 5848 C C . HIS B 1 318 ? -31.101 2.833 -18.614 1.00 16.23 319 HIS B C 1
ATOM 5849 O O . HIS B 1 318 ? -29.963 3.272 -18.484 1.00 20.42 319 HIS B O 1
ATOM 5856 N N . GLU B 1 319 ? -31.426 1.902 -19.513 1.00 16.63 320 GLU B N 1
ATOM 5857 C CA . GLU B 1 319 ? -30.353 1.340 -20.329 1.00 20.97 320 GLU B CA 1
ATOM 5858 C C . GLU B 1 319 ? -29.606 2.425 -21.119 1.00 19.49 320 GLU B C 1
ATOM 5859 O O . GLU B 1 319 ? -28.389 2.490 -21.060 1.00 15.95 320 GLU B O 1
ATOM 5865 N N . GLU B 1 320 ? -30.320 3.293 -21.828 1.00 16.42 321 GLU B N 1
ATOM 5866 C CA . GLU B 1 320 ? -29.635 4.306 -22.645 1.00 17.94 321 GLU B CA 1
ATOM 5867 C C . GLU B 1 320 ? -29.061 5.458 -21.817 1.00 15.13 321 GLU B C 1
ATOM 5868 O O . GLU B 1 320 ? -27.926 5.895 -22.015 1.00 15.85 321 GLU B O 1
ATOM 5874 N N . ARG B 1 321 ? -29.862 5.986 -20.910 1.00 15.07 322 ARG B N 1
ATOM 5875 C CA . ARG B 1 321 ? -29.436 7.180 -20.198 1.00 14.68 322 ARG B CA 1
ATOM 5876 C C . ARG B 1 321 ? -28.413 6.874 -19.094 1.00 14.57 322 ARG B C 1
ATOM 5877 O O . ARG B 1 321 ? -27.645 7.750 -18.736 1.00 14.26 322 ARG B O 1
ATOM 5885 N N . HIS B 1 322 ? -28.363 5.650 -18.563 1.00 14.89 323 HIS B N 1
ATOM 5886 C CA . HIS B 1 322 ? -27.310 5.383 -17.577 1.00 14.85 323 HIS B CA 1
ATOM 5887 C C . HIS B 1 322 ? -25.965 5.285 -18.302 1.00 17.15 323 HIS B C 1
ATOM 5888 O O . HIS B 1 322 ? -24.947 5.759 -17.788 1.00 16.91 323 HIS B O 1
ATOM 5895 N N . ALA B 1 323 ? -25.976 4.697 -19.503 1.00 14.87 324 ALA B N 1
ATOM 5896 C CA . ALA B 1 323 ? -24.771 4.631 -20.327 1.00 14.79 324 ALA B CA 1
ATOM 5897 C C . ALA B 1 323 ? -24.336 6.043 -20.701 1.00 14.35 324 ALA B C 1
ATOM 5898 O O . ALA B 1 323 ? -23.149 6.379 -20.611 1.00 16.28 324 ALA B O 1
ATOM 5900 N N . ALA B 1 324 ? -25.301 6.872 -21.106 1.00 14.55 325 ALA B N 1
ATOM 5901 C CA . ALA B 1 324 ? -24.990 8.246 -21.512 1.00 13.92 325 ALA B CA 1
ATOM 5902 C C . ALA B 1 324 ? -24.451 9.060 -20.331 1.00 13.66 325 ALA B C 1
ATOM 5903 O O . ALA B 1 324 ? -23.541 9.878 -20.487 1.00 15.47 325 ALA B O 1
ATOM 5905 N N . GLY B 1 325 ? -25.029 8.820 -19.158 1.00 13.74 326 GLY B N 1
ATOM 5906 C CA . GLY B 1 325 ? -24.601 9.472 -17.933 1.00 13.60 326 GLY B CA 1
ATOM 5907 C C . GLY B 1 325 ? -23.184 9.078 -17.568 1.00 13.57 326 GLY B C 1
ATOM 5908 O O . GLY B 1 325 ? -22.387 9.940 -17.240 1.00 16.58 326 GLY B O 1
ATOM 5909 N N . ALA B 1 326 ? -22.874 7.785 -17.640 1.00 13.82 327 ALA B N 1
ATOM 5910 C CA . ALA B 1 326 ? -21.508 7.303 -17.409 1.00 13.88 327 ALA B CA 1
ATOM 5911 C C . ALA B 1 326 ? -20.502 7.922 -18.389 1.00 13.67 327 ALA B C 1
ATOM 5912 O O . ALA B 1 326 ? -19.407 8.276 -17.986 1.00 19.32 327 ALA B O 1
ATOM 5914 N N . ARG B 1 327 ? -20.858 8.043 -19.669 1.00 13.64 328 ARG B N 1
ATOM 5915 C CA . ARG B 1 327 ? -19.974 8.749 -20.622 1.00 13.49 328 ARG B CA 1
ATOM 5916 C C . ARG B 1 327 ? -19.776 10.238 -20.282 1.00 16.08 328 ARG B C 1
ATOM 5917 O O . ARG B 1 327 ? -18.671 10.786 -20.454 1.00 15.23 328 ARG B O 1
ATOM 5925 N N . ALA B 1 328 ? -20.828 10.897 -19.804 1.00 13.13 329 ALA B N 1
ATOM 5926 C CA . ALA B 1 328 ? -20.686 12.297 -19.390 1.00 12.96 329 ALA B CA 1
ATOM 5927 C C . ALA B 1 328 ? -19.783 12.417 -18.159 1.00 12.93 329 ALA B C 1
ATOM 5928 O O . ALA B 1 328 ? -18.960 13.326 -18.038 1.00 19.54 329 ALA B O 1
ATOM 5930 N N . CYS B 1 329 ? -19.966 11.484 -17.241 1.00 13.65 330 CYS B N 1
ATOM 5931 C CA . CYS B 1 329 ? -19.112 11.382 -16.076 1.00 16.32 330 CYS B CA 1
ATOM 5932 C C . CYS B 1 329 ? -17.656 11.198 -16.517 1.00 14.71 330 CYS B C 1
ATOM 5933 O O . CYS B 1 329 ? -16.769 11.898 -16.052 1.00 15.62 330 CYS B O 1
ATOM 5936 N N . ALA B 1 330 ? -17.422 10.268 -17.432 1.00 18.16 331 ALA B N 1
ATOM 5937 C CA . ALA B 1 330 ? -16.066 10.020 -17.911 1.00 17.89 331 ALA B CA 1
ATOM 5938 C C . ALA B 1 330 ? -15.466 11.294 -18.522 1.00 13.13 331 ALA B C 1
ATOM 5939 O O . ALA B 1 330 ? -14.357 11.684 -18.173 1.00 21.76 331 ALA B O 1
ATOM 5941 N N . SER B 1 331 ? -16.210 11.957 -19.405 1.00 13.58 332 SER B N 1
ATOM 5942 C CA . SER B 1 331 ? -15.718 13.185 -20.034 1.00 14.25 332 SER B CA 1
ATOM 5943 C C . SER B 1 331 ? -15.351 14.293 -19.026 1.00 15.43 332 SER B C 1
ATOM 5944 O O . SER B 1 331 ? -14.264 14.907 -19.106 1.00 15.87 332 SER B O 1
ATOM 5947 N N . THR B 1 332 ? -16.258 14.554 -18.084 1.00 19.17 333 THR B N 1
ATOM 5948 C CA . THR B 1 332 ? -16.028 15.626 -17.108 1.00 16.24 333 THR B CA 1
ATOM 5949 C C . THR B 1 332 ? -14.917 15.271 -16.103 1.00 12.94 333 THR B C 1
ATOM 5950 O O . THR B 1 332 ? -14.176 16.153 -15.662 1.00 18.01 333 THR B O 1
ATOM 5954 N N . ARG B 1 333 ? -14.785 13.994 -15.750 1.00 13.03 334 ARG B N 1
ATOM 5955 C CA . ARG B 1 333 ? -13.659 13.580 -14.891 1.00 13.22 334 ARG B CA 1
ATOM 5956 C C . ARG B 1 333 ? -12.322 13.652 -15.622 1.00 13.27 334 ARG B C 1
ATOM 5957 O O . ARG B 1 333 ? -11.302 14.002 -15.028 1.00 15.18 334 ARG B O 1
ATOM 5965 N N . ALA B 1 334 ? -12.332 13.323 -16.909 1.00 13.72 335 ALA B N 1
ATOM 5966 C CA . ALA B 1 334 ? -11.142 13.452 -17.730 1.00 13.29 335 ALA B CA 1
ATOM 5967 C C . ALA B 1 334 ? -10.685 14.897 -17.669 1.00 17.97 335 ALA B C 1
ATOM 5968 O O . ALA B 1 334 ? -9.494 15.178 -17.539 1.00 16.83 335 ALA B O 1
ATOM 5970 N N . GLN B 1 335 ? -11.645 15.810 -17.754 1.00 13.11 336 GLN B N 1
ATOM 5971 C CA . GLN B 1 335 ? -11.322 17.225 -17.626 1.00 15.10 336 GLN B CA 1
ATOM 5972 C C . GLN B 1 335 ? -10.813 17.635 -16.232 1.00 16.42 336 GLN B C 1
ATOM 5973 O O . GLN B 1 335 ? -9.755 18.263 -16.120 1.00 15.26 336 GLN B O 1
ATOM 5979 N N . THR B 1 336 ? -11.542 17.293 -15.174 1.00 13.29 337 THR B N 1
ATOM 5980 C CA . THR B 1 336 ? -11.114 17.752 -13.850 1.00 16.91 337 THR B CA 1
ATOM 5981 C C . THR B 1 336 ? -9.758 17.134 -13.451 1.00 15.82 337 THR B C 1
ATOM 5982 O O . THR B 1 336 ? -9.016 17.725 -12.673 1.00 17.08 337 THR B O 1
ATOM 5986 N N . THR B 1 337 ? -9.428 15.970 -14.010 1.00 16.06 338 THR B N 1
ATOM 5987 C CA . THR B 1 337 ? -8.108 15.378 -13.798 1.00 14.77 338 THR B CA 1
ATOM 5988 C C . THR B 1 337 ? -6.976 16.382 -14.090 1.00 18.62 338 THR B C 1
ATOM 5989 O O . THR B 1 337 ? -6.010 16.436 -13.339 1.00 14.35 338 THR B O 1
ATOM 5993 N N . ILE B 1 338 ? -7.110 17.190 -15.146 1.00 17.16 339 ILE B N 1
ATOM 5994 C CA . ILE B 1 338 ? -6.084 18.184 -15.474 1.00 14.12 339 ILE B CA 1
ATOM 5995 C C . ILE B 1 338 ? -6.467 19.601 -15.053 1.00 14.17 339 ILE B C 1
ATOM 5996 O O . ILE B 1 338 ? -6.064 20.563 -15.697 1.00 17.22 339 ILE B O 1
ATOM 6001 N N . MET B 1 339 ? -7.234 19.718 -13.973 1.00 14.16 340 MET B N 1
ATOM 6002 C CA . MET B 1 339 ? -7.553 21.018 -13.386 1.00 14.32 340 MET B CA 1
ATOM 6003 C C . MET B 1 339 ? -6.925 21.135 -12.001 1.00 14.65 340 MET B C 1
ATOM 6004 O O . MET B 1 339 ? -7.256 22.032 -11.223 1.00 19.02 340 MET B O 1
ATOM 6009 N N . ARG B 1 340 ? -6.013 20.209 -11.718 1.00 14.77 341 ARG B N 1
ATOM 6010 C CA . ARG B 1 340 ? -5.150 20.278 -10.550 1.00 15.17 341 ARG B CA 1
ATOM 6011 C C . ARG B 1 340 ? -4.131 21.422 -10.773 1.00 16.17 341 ARG B C 1
ATOM 6012 O O . ARG B 1 340 ? -4.159 22.061 -11.814 1.00 15.36 341 ARG B O 1
ATOM 6020 N N . SER B 1 341 ? -3.224 21.678 -9.828 1.00 15.91 342 SER B N 1
ATOM 6021 C CA . SER B 1 341 ? -2.205 22.717 -10.008 1.00 16.27 342 SER B CA 1
ATOM 6022 C C . SER B 1 341 ? -1.317 22.431 -11.220 1.00 16.21 342 SER B C 1
ATOM 6023 O O . SER B 1 341 ? -1.105 21.274 -11.585 1.00 17.97 342 SER B O 1
ATOM 6026 N N . LEU B 1 342 ? -0.792 23.482 -11.836 1.00 16.41 343 LEU B N 1
ATOM 6027 C CA . LEU B 1 342 ? 0.008 23.309 -13.049 1.00 16.41 343 LEU B CA 1
ATOM 6028 C C . LEU B 1 342 ? 1.346 22.675 -12.713 1.00 16.75 343 LEU B C 1
ATOM 6029 O O . LEU B 1 342 ? 1.971 22.043 -13.559 1.00 16.73 343 LEU B O 1
ATOM 6034 N N . ALA B 1 343 ? 1.760 22.782 -11.457 1.00 17.11 344 ALA B N 1
ATOM 6035 C CA . ALA B 1 343 ? 2.943 22.054 -10.998 1.00 21.53 344 ALA B CA 1
ATOM 6036 C C . ALA B 1 343 ? 2.760 20.544 -11.188 1.00 18.88 344 ALA B C 1
ATOM 6037 O O . ALA B 1 343 ? 3.724 19.806 -11.341 1.00 20.59 344 ALA B O 1
ATOM 6039 N N . ARG B 1 344 ? 1.515 20.092 -11.201 1.00 16.77 345 ARG B N 1
ATOM 6040 C CA . ARG B 1 344 ? 1.241 18.665 -11.328 1.00 16.84 345 ARG B CA 1
ATOM 6041 C C . ARG B 1 344 ? 0.753 18.242 -12.716 1.00 17.62 345 ARG B C 1
ATOM 6042 O O . ARG B 1 344 ? 1.030 17.128 -13.146 1.00 21.31 345 ARG B O 1
ATOM 6050 N N . VAL B 1 345 ? 0.023 19.109 -13.417 1.00 16.69 346 VAL B N 1
ATOM 6051 C CA . VAL B 1 345 ? -0.553 18.708 -14.699 1.00 15.53 346 VAL B CA 1
ATOM 6052 C C . VAL B 1 345 ? -0.237 19.657 -15.875 1.00 15.56 346 VAL B C 1
ATOM 6053 O O . VAL B 1 345 ? -0.766 19.486 -16.980 1.00 17.85 346 VAL B O 1
ATOM 6057 N N . GLY B 1 346 ? 0.617 20.647 -15.632 1.00 19.95 347 GLY B N 1
ATOM 6058 C CA . GLY B 1 346 ? 0.963 21.650 -16.632 1.00 16.07 347 GLY B CA 1
ATOM 6059 C C . GLY B 1 346 ? 1.466 21.054 -17.944 1.00 16.09 347 GLY B C 1
ATOM 6060 O O . GLY B 1 346 ? 1.040 21.466 -19.028 1.00 22.87 347 GLY B O 1
ATOM 6061 N N . GLU B 1 347 ? 2.375 20.081 -17.846 1.00 16.28 348 GLU B N 1
ATOM 6062 C CA . GLU B 1 347 ? 2.988 19.484 -19.032 1.00 16.41 348 GLU B CA 1
ATOM 6063 C C . GLU B 1 347 ? 1.970 18.698 -19.876 1.00 16.03 348 GLU B C 1
ATOM 6064 O O . GLU B 1 347 ? 1.974 18.766 -21.115 1.00 18.24 348 GLU B O 1
ATOM 6070 N N . LEU B 1 348 ? 1.083 17.974 -19.208 1.00 16.36 349 LEU B N 1
ATOM 6071 C CA . LEU B 1 348 ? 0.067 17.224 -19.925 1.00 15.41 349 LEU B CA 1
ATOM 6072 C C . LEU B 1 348 ? -0.944 18.182 -20.556 1.00 20.96 349 LEU B C 1
ATOM 6073 O O . LEU B 1 348 ? -1.430 17.938 -21.666 1.00 15.12 349 LEU B O 1
ATOM 6078 N N . ARG B 1 349 ? -1.253 19.271 -19.855 1.00 15.13 350 ARG B N 1
ATOM 6079 C CA . ARG B 1 349 ? -2.129 20.311 -20.408 1.00 15.02 350 ARG B CA 1
ATOM 6080 C C . ARG B 1 349 ? -1.540 20.894 -21.694 1.00 15.30 350 ARG B C 1
ATOM 6081 O O . ARG B 1 349 ? -2.257 21.059 -22.686 1.00 15.72 350 ARG B O 1
ATOM 6089 N N . ALA B 1 350 ? -0.235 21.180 -21.680 1.00 15.68 351 ALA B N 1
ATOM 6090 C CA . ALA B 1 350 ? 0.428 21.728 -22.862 1.00 18.38 351 ALA B CA 1
ATOM 6091 C C . ALA B 1 350 ? 0.423 20.729 -24.026 1.00 17.99 351 ALA B C 1
ATOM 6092 O O . ALA B 1 350 ? 0.156 21.100 -25.179 1.00 19.80 351 ALA B O 1
ATOM 6094 N N . LEU B 1 351 ? 0.726 19.470 -23.721 1.00 15.94 352 LEU B N 1
ATOM 6095 C CA . LEU B 1 351 ? 0.621 18.405 -24.717 1.00 15.96 352 LEU B CA 1
ATOM 6096 C C . LEU B 1 351 ? -0.788 18.328 -25.343 1.00 15.65 352 LEU B C 1
ATOM 6097 O O . LEU B 1 351 ? -0.937 18.308 -26.556 1.00 15.81 352 LEU B O 1
ATOM 6102 N N . LEU B 1 352 ? -1.815 18.290 -24.507 1.00 16.13 353 LEU B N 1
ATOM 6103 C CA . LEU B 1 352 ? -3.190 18.262 -24.990 1.00 19.40 353 LEU B CA 1
ATOM 6104 C C . LEU B 1 352 ? -3.567 19.489 -25.827 1.00 15.14 353 LEU B C 1
ATOM 6105 O O . LEU B 1 352 ? -4.346 19.365 -26.752 1.00 15.12 353 LEU B O 1
ATOM 6110 N N . THR B 1 353 ? -3.042 20.661 -25.479 1.00 15.33 354 THR B N 1
ATOM 6111 C CA . THR B 1 353 ? -3.247 21.876 -26.276 1.00 15.60 354 THR B CA 1
ATOM 6112 C C . THR B 1 353 ? -2.670 21.684 -27.681 1.00 22.84 354 THR B C 1
ATOM 6113 O O . THR B 1 353 ? -3.345 21.941 -28.704 1.00 23.32 354 THR B O 1
ATOM 6117 N N . GLU B 1 354 ? -1.430 21.194 -27.724 1.00 16.21 355 GLU B N 1
ATOM 6118 C CA . GLU B 1 354 ? -0.810 20.811 -28.994 1.00 19.28 355 GLU B CA 1
ATOM 6119 C C . GLU B 1 354 ? -1.707 19.853 -29.790 1.00 21.43 355 GLU B C 1
ATOM 6120 O O . GLU B 1 354 ? -1.979 20.083 -30.967 1.00 19.84 355 GLU B O 1
ATOM 6126 N N . LEU B 1 355 ? -2.153 18.776 -29.148 1.00 16.11 356 LEU B N 1
ATOM 6127 C CA . LEU B 1 355 ? -2.983 17.782 -29.832 1.00 17.04 356 LEU B CA 1
ATOM 6128 C C . LEU B 1 355 ? -4.286 18.389 -30.344 1.00 15.89 356 LEU B C 1
ATOM 6129 O O . LEU B 1 355 ? -4.732 18.077 -31.443 1.00 23.49 356 LEU B O 1
ATOM 6134 N N . ALA B 1 356 ? -4.873 19.277 -29.552 1.00 15.64 357 ALA B N 1
ATOM 6135 C CA . ALA B 1 356 ? -6.111 19.949 -29.918 1.00 22.02 357 ALA B CA 1
ATOM 6136 C C . ALA B 1 356 ? -5.907 20.814 -31.157 1.00 23.37 357 ALA B C 1
ATOM 6137 O O . ALA B 1 356 ? -6.874 21.187 -31.825 1.00 22.93 357 ALA B O 1
ATOM 6139 N N . GLY B 1 357 ? -4.650 21.153 -31.438 1.00 24.26 358 GLY B N 1
ATOM 6140 C CA . GLY B 1 357 ? -4.317 21.744 -32.727 1.00 23.35 358 GLY B CA 1
ATOM 6141 C C . GLY B 1 357 ? -4.625 20.901 -33.970 1.00 24.89 358 GLY B C 1
ATOM 6142 O O . GLY B 1 357 ? -4.811 21.454 -35.056 1.00 20.71 358 GLY B O 1
ATOM 6143 N N . LEU B 1 358 ? -4.668 19.575 -33.827 1.00 21.32 359 LEU B N 1
ATOM 6144 C CA . LEU B 1 358 ? -4.979 18.677 -34.948 1.00 21.93 359 LEU B CA 1
ATOM 6145 C C . LEU B 1 358 ? -6.488 18.648 -35.227 1.00 22.19 359 LEU B C 1
ATOM 6146 O O . LEU B 1 358 ? -7.280 18.504 -34.302 1.00 19.37 359 LEU B O 1
ATOM 6151 N N . GLU B 1 359 ? -6.888 18.790 -36.492 1.00 24.54 360 GLU B N 1
ATOM 6152 C CA . GLU B 1 359 ? -8.310 18.995 -36.810 1.00 23.10 360 GLU B CA 1
ATOM 6153 C C . GLU B 1 359 ? -9.229 17.928 -36.208 1.00 19.65 360 GLU B C 1
ATOM 6154 O O . GLU B 1 359 ? -10.274 18.254 -35.654 1.00 21.48 360 GLU B O 1
ATOM 6160 N N . GLU B 1 360 ? -8.839 16.661 -36.304 1.00 19.78 361 GLU B N 1
ATOM 6161 C CA . GLU B 1 360 ? -9.697 15.581 -35.823 1.00 20.30 361 GLU B CA 1
ATOM 6162 C C . GLU B 1 360 ? -9.851 15.610 -34.288 1.00 16.13 361 GLU B C 1
ATOM 6163 O O . GLU B 1 360 ? -10.890 15.225 -33.754 1.00 17.97 361 GLU B O 1
ATOM 6169 N N . VAL B 1 361 ? -8.815 16.064 -33.590 1.00 23.07 362 VAL B N 1
ATOM 6170 C CA . VAL B 1 361 ? -8.875 16.167 -32.137 1.00 15.52 362 VAL B CA 1
ATOM 6171 C C . VAL B 1 361 ? -9.814 17.296 -31.735 1.00 18.39 362 VAL B C 1
ATOM 6172 O O . VAL B 1 361 ? -10.681 17.111 -30.881 1.00 14.96 362 VAL B O 1
ATOM 6176 N N . ASN B 1 362 ? -9.640 18.457 -32.359 1.00 15.63 363 ASN B N 1
ATOM 6177 C CA . ASN B 1 362 ? -10.534 19.577 -32.129 1.00 16.94 363 ASN B CA 1
ATOM 6178 C C . ASN B 1 362 ? -11.996 19.165 -32.384 1.00 15.48 363 ASN B C 1
ATOM 6179 O O . ASN B 1 362 ? -12.870 19.450 -31.578 1.00 16.91 363 ASN B O 1
ATOM 6184 N N . ALA B 1 363 ? -12.257 18.452 -33.473 1.00 15.76 364 ALA B N 1
ATOM 6185 C CA . ALA B 1 363 ? -13.634 18.065 -33.777 1.00 19.08 364 ALA B CA 1
ATOM 6186 C C . ALA B 1 363 ? -14.164 17.115 -32.693 1.00 17.42 364 ALA B C 1
ATOM 6187 O O . ALA B 1 363 ? -15.241 17.343 -32.118 1.00 17.81 364 ALA B O 1
ATOM 6189 N N . TYR B 1 364 ? -13.380 16.075 -32.412 1.00 16.20 365 TYR B N 1
ATOM 6190 C CA . TYR B 1 364 ? -13.682 15.122 -31.338 1.00 21.48 365 TYR B CA 1
ATOM 6191 C C . TYR B 1 364 ? -14.072 15.804 -30.018 1.00 14.39 365 TYR B C 1
ATOM 6192 O O . TYR B 1 364 ? -15.119 15.521 -29.431 1.00 18.76 365 TYR B O 1
ATOM 6201 N N . LEU B 1 365 ? -13.218 16.705 -29.556 1.00 16.79 366 LEU B N 1
ATOM 6202 C CA . LEU B 1 365 ? -13.424 17.368 -28.276 1.00 17.77 366 LEU B CA 1
ATOM 6203 C C . LEU B 1 365 ? -14.599 18.355 -28.293 1.00 19.18 366 LEU B C 1
ATOM 6204 O O . LEU B 1 365 ? -15.343 18.444 -27.319 1.00 15.51 366 LEU B O 1
ATOM 6209 N N . VAL B 1 366 ? -14.776 19.089 -29.390 1.00 17.13 367 VAL B N 1
ATOM 6210 C CA . VAL B 1 366 ? -15.895 20.035 -29.475 1.00 14.52 367 VAL B CA 1
ATOM 6211 C C . VAL B 1 366 ? -17.231 19.287 -29.406 1.00 14.39 367 VAL B C 1
ATOM 6212 O O . VAL B 1 366 ? -18.168 19.690 -28.699 1.00 16.58 367 VAL B O 1
ATOM 6216 N N . ARG B 1 367 ? -17.304 18.182 -30.134 1.00 14.47 368 ARG B N 1
ATOM 6217 C CA . ARG B 1 367 ? -18.491 17.343 -30.079 1.00 14.40 368 ARG B CA 1
ATOM 6218 C C . ARG B 1 367 ? -18.719 16.764 -28.671 1.00 14.00 368 ARG B C 1
ATOM 6219 O O . ARG B 1 367 ? -19.827 16.837 -28.138 1.00 13.90 368 ARG B O 1
ATOM 6227 N N . MET B 1 368 ? -17.667 16.196 -28.079 1.00 13.82 369 MET B N 1
ATOM 6228 C CA . MET B 1 368 ? -17.778 15.550 -26.766 1.00 13.53 369 MET B CA 1
ATOM 6229 C C . MET B 1 368 ? -18.298 16.531 -25.727 1.00 19.03 369 MET B C 1
ATOM 6230 O O . MET B 1 368 ? -19.255 16.269 -25.000 1.00 20.11 369 MET B O 1
ATOM 6235 N N . VAL B 1 369 ? -17.672 17.688 -25.699 1.00 16.59 370 VAL B N 1
ATOM 6236 C CA . VAL B 1 369 ? -17.943 18.668 -24.679 1.00 13.34 370 VAL B CA 1
ATOM 6237 C C . VAL B 1 369 ? -19.306 19.337 -24.945 1.00 17.40 370 VAL B C 1
ATOM 6238 O O . VAL B 1 369 ? -19.987 19.790 -24.021 1.00 17.65 370 VAL B O 1
ATOM 6242 N N . GLY B 1 370 ? -19.728 19.358 -26.208 1.00 13.92 371 GLY B N 1
ATOM 6243 C CA . GLY B 1 370 ? -21.070 19.824 -26.511 1.00 13.91 371 GLY B CA 1
ATOM 6244 C C . GLY B 1 370 ? -22.144 18.758 -26.295 1.00 16.29 371 GLY B C 1
ATOM 6245 O O . GLY B 1 370 ? -23.325 19.046 -26.445 1.00 15.11 371 GLY B O 1
ATOM 6246 N N . GLY B 1 371 ? -21.731 17.533 -25.961 1.00 17.37 372 GLY B N 1
ATOM 6247 C CA . GLY B 1 371 ? -22.639 16.411 -25.768 1.00 17.61 372 GLY B CA 1
ATOM 6248 C C . GLY B 1 371 ? -23.215 15.866 -27.071 1.00 19.71 372 GLY B C 1
ATOM 6249 O O . GLY B 1 371 ? -24.207 15.155 -27.078 1.00 20.09 372 GLY B O 1
ATOM 6250 N N . ILE B 1 372 ? -22.575 16.214 -28.176 1.00 20.93 373 ILE B N 1
ATOM 6251 C CA . ILE B 1 372 ? -23.048 15.884 -29.507 1.00 21.75 373 ILE B CA 1
ATOM 6252 C C . ILE B 1 372 ? -22.449 14.571 -30.000 1.00 23.07 373 ILE B C 1
ATOM 6253 O O . ILE B 1 372 ? -21.257 14.350 -29.870 1.00 21.68 373 ILE B O 1
ATOM 6258 N N . ASP B 1 373 ? -23.283 13.694 -30.548 1.00 28.61 374 ASP B N 1
ATOM 6259 C CA . ASP B 1 373 ? -22.802 12.475 -31.198 1.00 29.14 374 ASP B CA 1
ATOM 6260 C C . ASP B 1 373 ? -23.696 12.168 -32.395 1.00 27.97 374 ASP B C 1
ATOM 6261 O O . ASP B 1 373 ? -24.622 12.918 -32.695 1.00 29.89 374 ASP B O 1
ATOM 6266 N N . GLY B 1 374 ? -23.431 11.061 -33.068 1.00 26.72 375 GLY B N 1
ATOM 6267 C CA . GLY B 1 374 ? -24.181 10.724 -34.258 1.00 25.34 375 GLY B CA 1
ATOM 6268 C C . GLY B 1 374 ? -25.514 10.049 -34.009 1.00 23.95 375 GLY B C 1
ATOM 6269 O O . GLY B 1 374 ? -26.104 9.512 -34.942 1.00 33.20 375 GLY B O 1
ATOM 6270 N N . SER B 1 375 ? -25.994 10.061 -32.767 1.00 22.65 376 SER B N 1
ATOM 627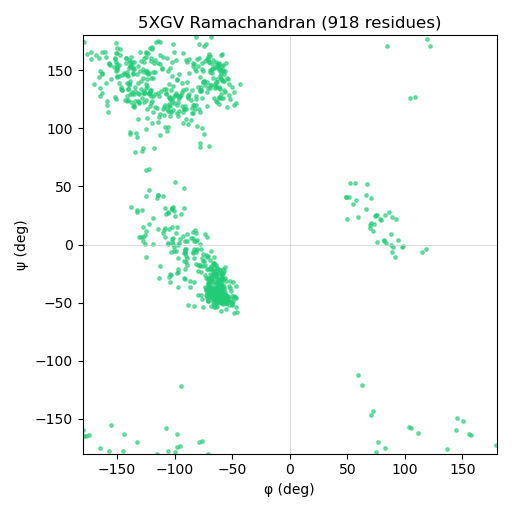1 C CA . SER B 1 375 ? -27.281 9.424 -32.461 1.00 19.88 376 SER B CA 1
ATOM 6272 C C . SER B 1 375 ? -28.460 10.302 -32.856 1.00 20.41 376 SER B C 1
ATOM 6273 O O . SER B 1 375 ? -29.576 9.816 -32.956 1.00 20.32 376 SER B O 1
ATOM 6276 N N . ARG B 1 376 ? -28.215 11.599 -33.055 1.00 23.54 377 ARG B N 1
ATOM 6277 C CA . ARG B 1 376 ? -29.234 12.504 -33.588 1.00 16.56 377 ARG B CA 1
ATOM 6278 C C . ARG B 1 376 ? -28.702 13.198 -34.822 1.00 18.30 377 ARG B C 1
ATOM 6279 O O . ARG B 1 376 ? -27.492 13.260 -35.042 1.00 19.13 377 ARG B O 1
ATOM 6287 N N . LEU B 1 377 ? -29.621 13.737 -35.605 1.00 17.40 378 LEU B N 1
ATOM 6288 C CA . LEU B 1 377 ? -29.307 14.496 -36.806 1.00 17.87 378 LEU B CA 1
ATOM 6289 C C . LEU B 1 377 ? -29.146 15.981 -36.524 1.00 19.24 378 LEU B C 1
ATOM 6290 O O . LEU B 1 377 ? -29.673 16.484 -35.533 1.00 18.89 378 LEU B O 1
ATOM 6295 N N . PRO B 1 378 ? -28.453 16.698 -37.421 1.00 19.38 379 PRO B N 1
ATOM 6296 C CA . PRO B 1 378 ? -28.487 18.161 -37.405 1.00 21.45 379 PRO B CA 1
ATOM 6297 C C . PRO B 1 378 ? -29.797 18.701 -37.986 1.00 24.01 379 PRO B C 1
ATOM 6298 O O . PRO B 1 378 ? -30.460 18.014 -38.771 1.00 25.44 379 PRO B O 1
ATOM 6302 N N . ASP B 1 379 ? -30.159 19.915 -37.594 1.00 20.69 380 ASP B N 1
ATOM 6303 C CA . ASP B 1 379 ? -31.340 20.577 -38.116 1.00 23.69 380 ASP B CA 1
ATOM 6304 C C . ASP B 1 379 ? -31.076 21.146 -39.509 1.00 26.53 380 ASP B C 1
ATOM 6305 O O . ASP B 1 379 ? -30.767 22.319 -39.660 1.00 27.92 380 ASP B O 1
ATOM 6310 N N . VAL B 1 380 ? -31.212 20.295 -40.515 1.00 31.38 381 VAL B N 1
ATOM 6311 C CA . VAL B 1 380 ? -30.897 20.627 -41.899 1.00 32.09 381 VAL B CA 1
ATOM 6312 C C . VAL B 1 380 ? -32.161 21.013 -42.671 1.00 29.85 381 VAL B C 1
ATOM 6313 O O . VAL B 1 380 ? -33.224 20.430 -42.445 1.00 28.14 381 VAL B O 1
ATOM 6317 N N . PRO B 1 381 ? -32.063 22.006 -43.573 1.00 31.66 382 PRO B N 1
ATOM 6318 C CA . PRO B 1 381 ? -33.227 22.351 -44.398 1.00 30.16 382 PRO B CA 1
ATOM 6319 C C . PRO B 1 381 ? -33.696 21.186 -45.264 1.00 29.16 382 PRO B C 1
ATOM 6320 O O . PRO B 1 381 ? -32.896 20.376 -45.707 1.00 29.13 382 PRO B O 1
ATOM 6324 N N . LEU B 1 382 ? -35.004 21.099 -45.463 1.00 32.34 383 LEU B N 1
ATOM 6325 C CA . LEU B 1 382 ? -35.602 20.052 -46.273 1.00 29.95 383 LEU B CA 1
ATOM 6326 C C . LEU B 1 382 ? -36.656 20.639 -47.192 1.00 31.31 383 LEU B C 1
ATOM 6327 O O . LEU B 1 382 ? -37.230 21.692 -46.914 1.00 31.68 383 LEU B O 1
ATOM 6332 N N . VAL B 1 383 ? -36.918 19.925 -48.276 1.00 33.71 384 VAL B N 1
ATOM 6333 C CA . VAL B 1 383 ? -37.974 20.281 -49.209 1.00 35.25 384 VAL B CA 1
ATOM 6334 C C . VAL B 1 383 ? -38.919 19.097 -49.355 1.00 37.25 384 VAL B C 1
ATOM 6335 O O . VAL B 1 383 ? -38.513 18.027 -49.808 1.00 38.72 384 VAL B O 1
ATOM 6339 N N . THR B 1 384 ? -40.171 19.286 -48.950 1.00 35.89 385 THR B N 1
ATOM 6340 C CA . THR B 1 384 ? -41.190 18.255 -49.088 1.00 34.23 385 THR B CA 1
ATOM 6341 C C . THR B 1 384 ? -42.261 18.748 -50.047 1.00 40.48 385 THR B C 1
ATOM 6342 O O . THR B 1 384 ? -42.174 19.865 -50.548 1.00 39.52 385 THR B O 1
ATOM 6346 N N . ALA B 1 385 ? -43.274 17.920 -50.285 1.00 45.39 386 ALA B N 1
ATOM 6347 C CA . ALA B 1 385 ? -44.432 18.320 -51.079 1.00 48.36 386 ALA B CA 1
ATOM 6348 C C . ALA B 1 385 ? -45.104 19.549 -50.476 1.00 49.51 386 ALA B C 1
ATOM 6349 O O . ALA B 1 385 ? -45.546 20.434 -51.199 1.00 49.75 386 ALA B O 1
ATOM 6351 N N . GLU B 1 386 ? -45.161 19.612 -49.149 1.00 49.73 387 GLU B N 1
ATOM 6352 C CA . GLU B 1 386 ? -45.751 20.767 -48.479 1.00 56.00 387 GLU B CA 1
ATOM 6353 C C . GLU B 1 386 ? -44.795 21.954 -48.372 1.00 56.28 387 GLU B C 1
ATOM 6354 O O . GLU B 1 386 ? -45.087 22.922 -47.672 1.00 59.56 387 GLU B O 1
ATOM 6360 N N . GLY B 1 387 ? -43.660 21.885 -49.062 1.00 53.43 388 GLY B N 1
ATOM 6361 C CA . GLY B 1 387 ? -42.767 23.028 -49.149 1.00 52.18 388 GLY B CA 1
ATOM 6362 C C . GLY B 1 387 ? -41.499 22.940 -48.316 1.00 48.98 388 GLY B C 1
ATOM 6363 O O . GLY B 1 387 ? -41.057 21.848 -47.962 1.00 46.96 388 GLY B O 1
ATOM 6364 N N . GLU B 1 388 ? -40.914 24.098 -48.010 1.00 45.54 389 GLU B N 1
ATOM 6365 C CA . GLU B 1 388 ? -39.660 24.163 -47.262 1.00 43.15 389 GLU B CA 1
ATOM 6366 C C . GLU B 1 388 ? -39.878 23.979 -45.763 1.00 39.86 389 GLU B C 1
ATOM 6367 O O . GLU B 1 388 ? -40.798 24.547 -45.180 1.00 40.25 389 GLU B O 1
ATOM 6373 N N . THR B 1 389 ? -39.024 23.167 -45.152 1.00 38.55 390 THR B N 1
ATOM 6374 C CA . THR B 1 389 ? -39.077 22.912 -43.719 1.00 31.28 390 THR B CA 1
ATOM 6375 C C . THR B 1 389 ? -37.670 22.493 -43.264 1.00 29.87 390 THR B C 1
ATOM 6376 O O . THR B 1 389 ? -36.686 22.873 -43.896 1.00 31.84 390 THR B O 1
ATOM 6380 N N . SER B 1 390 ? -37.559 21.744 -42.172 1.00 27.83 391 SER B N 1
ATOM 6381 C CA . SER B 1 390 ? -36.261 21.238 -41.741 1.00 26.89 391 SER B CA 1
ATOM 6382 C C . SER B 1 390 ? -36.455 20.059 -40.803 1.00 25.78 391 SER B C 1
ATOM 6383 O O . SER B 1 390 ? -37.567 19.828 -40.325 1.00 25.71 391 SER B O 1
ATOM 6386 N N . VAL B 1 391 ? -35.384 19.308 -40.554 1.00 25.06 392 VAL B N 1
ATOM 6387 C CA . VAL B 1 391 ? -35.470 18.095 -39.737 1.00 24.13 392 VAL B CA 1
ATOM 6388 C C . VAL B 1 391 ? -36.191 18.304 -38.391 1.00 23.54 392 VAL B C 1
ATOM 6389 O O . VAL B 1 391 ? -37.022 17.511 -38.005 1.00 23.30 392 VAL B O 1
ATOM 6393 N N . TYR B 1 392 ? -35.875 19.382 -37.696 1.00 23.44 393 TYR B N 1
ATOM 6394 C CA . TYR B 1 392 ? -36.336 19.560 -36.322 1.00 22.90 393 TYR B CA 1
ATOM 6395 C C . TYR B 1 392 ? -37.788 20.042 -36.264 1.00 23.50 393 TYR B C 1
ATOM 6396 O O . TYR B 1 392 ? -38.481 19.842 -35.262 1.00 23.94 393 TYR B O 1
ATOM 6405 N N . ARG B 1 393 ? -38.259 20.660 -37.340 1.00 25.50 394 ARG B N 1
ATOM 6406 C CA . ARG B 1 393 ? -39.651 21.075 -37.406 1.00 26.07 394 ARG B CA 1
ATOM 6407 C C . ARG B 1 393 ? -40.536 19.839 -37.517 1.00 25.23 394 ARG B C 1
ATOM 6408 O O . ARG B 1 393 ? -41.647 19.802 -36.981 1.00 25.51 394 ARG B O 1
ATOM 6416 N N . LEU B 1 394 ? -40.021 18.803 -38.169 1.00 24.96 395 LEU B N 1
ATOM 6417 C CA . LEU B 1 394 ? -40.755 17.548 -38.271 1.00 24.96 395 LEU B CA 1
ATOM 6418 C C . LEU B 1 394 ? -40.929 16.884 -36.909 1.00 24.09 395 LEU B C 1
ATOM 6419 O O . LEU B 1 394 ? -41.860 16.109 -36.712 1.00 27.05 395 LEU B O 1
ATOM 6424 N N . LEU B 1 395 ? -40.027 17.192 -35.977 1.00 25.82 396 LEU B N 1
ATOM 6425 C CA . LEU B 1 395 ? -40.051 16.615 -34.632 1.00 22.48 396 LEU B CA 1
ATOM 6426 C C . LEU B 1 395 ? -40.846 17.427 -33.604 1.00 22.67 396 LEU B C 1
ATOM 6427 O O . LEU B 1 395 ? -41.031 16.973 -32.478 1.00 22.21 396 LEU B O 1
ATOM 6432 N N . GLU B 1 396 ? -41.310 18.617 -33.978 1.00 23.46 397 GLU B N 1
ATOM 6433 C CA . GLU B 1 396 ? -42.002 19.484 -33.026 1.00 23.80 397 GLU B CA 1
ATOM 6434 C C . GLU B 1 396 ? -43.300 18.875 -32.515 1.00 29.56 397 GLU B C 1
ATOM 6435 O O . GLU B 1 396 ? -43.681 19.120 -31.376 1.00 32.81 397 GLU B O 1
ATOM 6441 N N . ALA B 1 397 ? -43.955 18.054 -33.329 1.00 27.19 398 ALA B N 1
ATOM 6442 C CA . ALA B 1 397 ? -45.177 17.357 -32.909 1.00 25.08 398 ALA B CA 1
ATOM 6443 C C . ALA B 1 397 ? -44.910 16.331 -31.804 1.00 24.20 398 ALA B C 1
ATOM 6444 O O . ALA B 1 397 ? -45.827 15.903 -31.107 1.00 32.83 398 ALA B O 1
ATOM 6446 N N . GLY B 1 398 ? -43.654 15.937 -31.643 1.00 23.18 399 GLY B N 1
ATOM 6447 C CA . GLY B 1 398 ? -43.285 14.979 -30.612 1.00 22.41 399 GLY B CA 1
ATOM 6448 C C . GLY B 1 398 ? -43.616 13.553 -31.005 1.00 26.24 399 GLY B C 1
ATOM 6449 O O . GLY B 1 398 ? -43.754 12.675 -30.153 1.00 22.21 399 GLY B O 1
ATOM 6450 N N . ARG B 1 399 ? -43.741 13.329 -32.311 1.00 22.95 400 ARG B N 1
ATOM 6451 C CA . ARG B 1 399 ? -44.049 12.009 -32.861 1.00 23.22 400 ARG B CA 1
ATOM 6452 C C . ARG B 1 399 ? -42.864 11.467 -33.640 1.00 22.73 400 ARG B C 1
ATOM 6453 O O . ARG B 1 399 ? -42.051 12.235 -34.149 1.00 22.53 400 ARG B O 1
ATOM 6461 N N . GLY B 1 400 ? -42.798 10.143 -33.740 1.00 22.70 401 GLY B N 1
ATOM 6462 C CA . GLY B 1 400 ? -41.843 9.469 -34.600 1.00 25.97 401 GLY B CA 1
ATOM 6463 C C . GLY B 1 400 ? -41.946 9.931 -36.055 1.00 23.30 401 GLY B C 1
ATOM 6464 O O . GLY B 1 400 ? -43.019 10.312 -36.525 1.00 24.17 401 GLY B O 1
ATOM 6465 N N . VAL B 1 401 ? -40.821 9.908 -36.759 1.00 23.08 402 VAL B N 1
ATOM 6466 C CA . VAL B 1 401 ? -40.772 10.327 -38.162 1.00 27.27 402 VAL B CA 1
ATOM 6467 C C . VAL B 1 401 ? -39.922 9.383 -38.997 1.00 24.01 402 VAL B C 1
ATOM 6468 O O . VAL B 1 401 ? -38.751 9.183 -38.691 1.00 23.34 402 VAL B O 1
ATOM 6472 N N . LEU B 1 402 ? -40.504 8.804 -40.042 1.00 25.01 403 LEU B N 1
ATOM 6473 C CA . LEU B 1 402 ? -39.711 8.129 -41.065 1.00 25.43 403 LEU B CA 1
ATOM 6474 C C . LEU B 1 402 ? -39.443 9.159 -42.145 1.00 26.03 403 LEU B C 1
ATOM 6475 O O . LEU B 1 402 ? -40.329 9.505 -42.913 1.00 29.40 403 LEU B O 1
ATOM 6480 N N . LEU B 1 403 ? -38.227 9.673 -42.177 1.00 25.55 404 LEU B N 1
ATOM 6481 C CA . LEU B 1 403 ? -37.853 10.674 -43.152 1.00 26.16 404 LEU B CA 1
ATOM 6482 C C . LEU B 1 403 ? -37.166 9.995 -44.323 1.00 27.84 404 LEU B C 1
ATOM 6483 O O . LEU B 1 403 ? -36.091 9.418 -44.179 1.00 26.55 404 LEU B O 1
ATOM 6488 N N . ASP B 1 404 ? -37.808 10.057 -45.481 1.00 28.16 405 ASP B N 1
ATOM 6489 C CA . ASP B 1 404 ? -37.300 9.427 -46.693 1.00 29.16 405 ASP B CA 1
ATOM 6490 C C . ASP B 1 404 ? -36.648 10.495 -47.573 1.00 29.77 405 ASP B C 1
ATOM 6491 O O . ASP B 1 404 ? -37.321 11.413 -48.044 1.00 30.44 405 ASP B O 1
ATOM 6496 N N . LEU B 1 405 ? -35.339 10.381 -47.779 1.00 29.67 406 LEU B N 1
ATOM 6497 C CA . LEU B 1 405 ? -34.590 11.387 -48.531 1.00 34.50 406 LEU B CA 1
ATOM 6498 C C . LEU B 1 405 ? -34.175 10.872 -49.894 1.00 38.04 406 LEU B C 1
ATOM 6499 O O . LEU B 1 405 ? -33.124 11.251 -50.398 1.00 41.58 406 LEU B O 1
ATOM 6504 N N . GLY B 1 406 ? -34.973 9.992 -50.480 1.00 38.88 407 GLY B N 1
ATOM 6505 C CA . GLY B 1 406 ? -34.634 9.444 -51.778 1.00 41.38 407 GLY B CA 1
ATOM 6506 C C . GLY B 1 406 ? -34.352 7.954 -51.765 1.00 40.32 407 GLY B C 1
ATOM 6507 O O . GLY B 1 406 ? -34.163 7.354 -52.816 1.00 43.34 407 GLY B O 1
ATOM 6508 N N . ALA B 1 407 ? -34.314 7.349 -50.581 1.00 32.80 408 ALA B N 1
ATOM 6509 C CA . ALA B 1 407 ? -34.202 5.897 -50.499 1.00 32.99 408 ALA B CA 1
ATOM 6510 C C . ALA B 1 407 ? -35.414 5.257 -51.171 1.00 35.32 408 ALA B C 1
ATOM 6511 O O . ALA B 1 407 ? -35.338 4.152 -51.701 1.00 37.32 408 ALA B O 1
ATOM 6513 N N . GLY B 1 408 ? -36.534 5.965 -51.153 1.00 34.20 409 GLY B N 1
ATOM 6514 C CA . GLY B 1 408 ? -37.712 5.506 -51.862 1.00 38.11 409 GLY B CA 1
ATOM 6515 C C . GLY B 1 408 ? -38.302 4.245 -51.266 1.00 40.03 409 GLY B C 1
ATOM 6516 O O . GLY B 1 408 ? -38.518 3.256 -51.956 1.00 45.54 409 GLY B O 1
ATOM 6517 N N . LEU B 1 409 ? -38.550 4.280 -49.967 1.00 33.96 410 LEU B N 1
ATOM 6518 C CA . LEU B 1 409 ? -39.227 3.183 -49.302 1.00 44.48 410 LEU B CA 1
ATOM 6519 C C . LEU B 1 409 ? -40.702 3.247 -49.647 1.00 47.66 410 LEU B C 1
ATOM 6520 O O . LEU B 1 409 ? -41.227 4.334 -49.887 1.00 49.76 410 LEU B O 1
ATOM 6525 N N . PRO B 1 410 ? -41.378 2.089 -49.702 1.00 47.09 411 PRO B N 1
ATOM 6526 C CA . PRO B 1 410 ? -42.837 2.197 -49.708 1.00 49.86 411 PRO B CA 1
ATOM 6527 C C . PRO B 1 410 ? -43.236 2.913 -48.431 1.00 55.34 411 PRO B C 1
ATOM 6528 O O . PRO B 1 410 ? -42.582 2.696 -47.408 1.00 53.18 411 PRO B O 1
ATOM 6532 N N . ALA B 1 411 ? -44.250 3.770 -48.497 1.00 61.14 412 ALA B N 1
ATOM 6533 C CA . ALA B 1 411 ? -44.629 4.581 -47.350 1.00 62.33 412 ALA B CA 1
ATOM 6534 C C . ALA B 1 411 ? -44.879 3.697 -46.137 1.00 60.73 412 ALA B C 1
ATOM 6535 O O . ALA B 1 411 ? -45.740 2.818 -46.158 1.00 61.96 412 ALA B O 1
ATOM 6537 N N . VAL B 1 412 ? -44.087 3.903 -45.093 1.00 59.39 413 VAL B N 1
ATOM 6538 C CA . VAL B 1 412 ? -44.285 3.160 -43.860 1.00 60.00 413 VAL B CA 1
ATOM 6539 C C . VAL B 1 412 ? -45.626 3.550 -43.273 1.00 61.46 413 VAL B C 1
ATOM 6540 O O . VAL B 1 412 ? -45.968 4.727 -43.261 1.00 64.68 413 VAL B O 1
ATOM 6544 N N . ARG B 1 413 ? -46.396 2.579 -42.801 1.00 58.15 414 ARG B N 1
ATOM 6545 C CA . ARG B 1 413 ? -47.676 2.913 -42.210 1.00 56.33 414 ARG B CA 1
ATOM 6546 C C . ARG B 1 413 ? -47.831 2.369 -40.793 1.00 47.76 414 ARG B C 1
ATOM 6547 O O . ARG B 1 413 ? -48.117 1.194 -40.568 1.00 48.29 414 ARG B O 1
ATOM 6555 N N . HIS B 1 414 ? -47.602 3.267 -39.848 1.00 41.08 415 HIS B N 1
ATOM 6556 C CA . HIS B 1 414 ? -47.649 2.982 -38.430 1.00 35.88 415 HIS B CA 1
ATOM 6557 C C . HIS B 1 414 ? -48.383 4.152 -37.807 1.00 37.09 415 HIS B C 1
ATOM 6558 O O . HIS B 1 414 ? -48.069 5.296 -38.117 1.00 37.84 415 HIS B O 1
ATOM 6565 N N . PRO B 1 415 ? -49.378 3.878 -36.952 1.00 38.98 416 PRO B N 1
ATOM 6566 C CA . PRO B 1 415 ? -50.157 4.942 -36.301 1.00 36.33 416 PRO B CA 1
ATOM 6567 C C . PRO B 1 415 ? -49.306 5.920 -35.485 1.00 34.86 416 PRO B C 1
ATOM 6568 O O . PRO B 1 415 ? -49.747 7.039 -35.234 1.00 36.47 416 PRO B O 1
ATOM 6572 N N . GLN B 1 416 ? -48.107 5.511 -35.084 1.00 31.83 417 GLN B N 1
ATOM 6573 C CA . GLN B 1 416 ? -47.283 6.342 -34.214 1.00 30.59 417 GLN B CA 1
ATOM 6574 C C . GLN B 1 416 ? -46.202 7.084 -34.979 1.00 29.80 417 GLN B C 1
ATOM 6575 O O . GLN B 1 416 ? -45.479 7.897 -34.407 1.00 31.54 417 GLN B O 1
ATOM 6581 N N . VAL B 1 417 ? -46.093 6.793 -36.272 1.00 31.60 418 VAL B N 1
ATOM 6582 C CA . VAL B 1 417 ? -44.993 7.301 -37.079 1.00 26.48 418 VAL B CA 1
ATOM 6583 C C . VAL B 1 417 ? -45.485 8.116 -38.272 1.00 26.97 418 VAL B C 1
ATOM 6584 O O . VAL B 1 417 ? -46.368 7.683 -39.002 1.00 28.16 418 VAL B O 1
ATOM 6588 N N . THR B 1 418 ? -44.919 9.306 -38.453 1.00 26.58 419 THR B N 1
ATOM 6589 C CA . THR B 1 418 ? -45.243 10.143 -39.601 1.00 29.88 419 THR B CA 1
ATOM 6590 C C . THR B 1 418 ? -44.264 9.908 -40.751 1.00 31.22 419 THR B C 1
ATOM 6591 O O . THR B 1 418 ? -43.063 10.122 -40.594 1.00 27.48 419 THR B O 1
ATOM 6595 N N . TYR B 1 419 ? -44.774 9.464 -41.900 1.00 30.25 420 TYR B N 1
ATOM 6596 C CA . TYR B 1 419 ? -43.933 9.291 -43.083 1.00 29.22 420 TYR B CA 1
ATOM 6597 C C . TYR B 1 419 ? -43.759 10.631 -43.766 1.00 33.22 420 TYR B C 1
ATOM 6598 O O . TYR B 1 419 ? -44.734 11.325 -44.034 1.00 31.60 420 TYR B O 1
ATOM 6607 N N . VAL B 1 420 ? -42.513 11.005 -44.023 1.00 29.06 421 VAL B N 1
ATOM 6608 C CA . VAL B 1 420 ? -42.221 12.262 -44.694 1.00 30.24 421 VAL B CA 1
ATOM 6609 C C . VAL B 1 420 ? -41.240 12.020 -45.838 1.00 29.97 421 VAL B C 1
ATOM 6610 O O . VAL B 1 420 ? -40.145 11.509 -45.626 1.00 29.22 421 VAL B O 1
ATOM 6614 N N . ARG B 1 421 ? -41.637 12.375 -47.052 1.00 31.35 422 ARG B N 1
ATOM 6615 C CA . ARG B 1 421 ? -40.730 12.286 -48.184 1.00 36.99 422 ARG B CA 1
ATOM 6616 C C . ARG B 1 421 ? -40.127 13.655 -48.467 1.00 37.00 422 ARG B C 1
ATOM 6617 O O . ARG B 1 421 ? -40.836 14.660 -48.541 1.00 35.27 422 ARG B O 1
ATOM 6625 N N . ALA B 1 422 ? -38.810 13.694 -48.606 1.00 31.67 423 ALA B N 1
ATOM 6626 C CA . ALA B 1 422 ? -38.126 14.945 -48.861 1.00 35.36 423 ALA B CA 1
ATOM 6627 C C . ALA B 1 422 ? -37.075 14.762 -49.943 1.00 36.01 423 ALA B C 1
ATOM 6628 O O . ALA B 1 422 ? -36.538 13.669 -50.121 1.00 36.53 423 ALA B O 1
ATOM 6630 N N . GLU B 1 423 ? -36.782 15.839 -50.663 1.00 33.49 424 GLU B N 1
ATOM 6631 C CA . GLU B 1 423 ? -35.769 15.791 -51.704 1.00 34.39 424 GLU B CA 1
ATOM 6632 C C . GLU B 1 423 ? -34.402 15.459 -51.109 1.00 33.37 424 GLU B C 1
ATOM 6633 O O . GLU B 1 423 ? -34.137 15.768 -49.947 1.00 32.10 424 GLU B O 1
ATOM 6639 N N . PRO B 1 424 ? -33.529 14.826 -51.909 1.00 34.07 425 PRO B N 1
ATOM 6640 C CA . PRO B 1 424 ? -32.190 14.480 -51.430 1.00 33.36 425 PRO B CA 1
ATOM 6641 C C . PRO B 1 424 ? -31.435 15.713 -50.962 1.00 37.68 425 PRO B C 1
ATOM 6642 O O . PRO B 1 424 ? -31.699 16.809 -51.455 1.00 33.78 425 PRO B O 1
ATOM 6646 N N . THR B 1 425 ? -30.537 15.538 -49.998 1.00 37.27 426 THR B N 1
ATOM 6647 C CA . THR B 1 425 ? -29.693 16.628 -49.536 1.00 38.26 426 THR B CA 1
ATOM 6648 C C . THR B 1 425 ? -28.334 16.086 -49.119 1.00 40.52 426 THR B C 1
ATOM 6649 O O . THR B 1 425 ? -28.243 15.065 -48.439 1.00 40.03 426 THR B O 1
ATOM 6653 N N . ASN B 1 426 ? -27.274 16.772 -49.535 1.00 38.82 427 ASN B N 1
ATOM 6654 C CA . ASN B 1 426 ? -25.922 16.331 -49.228 1.00 42.47 427 ASN B CA 1
ATOM 6655 C C . ASN B 1 426 ? -25.556 16.546 -47.767 1.00 37.39 427 ASN B C 1
ATOM 6656 O O . ASN B 1 426 ? -24.522 16.073 -47.312 1.00 39.07 427 ASN B O 1
ATOM 6661 N N . ARG B 1 427 ? -26.409 17.249 -47.030 1.00 34.28 428 ARG B N 1
ATOM 6662 C CA . ARG B 1 427 ? -26.070 17.658 -45.671 1.00 33.63 428 ARG B CA 1
ATOM 6663 C C . ARG B 1 427 ? -26.495 16.611 -44.652 1.00 32.34 428 ARG B C 1
ATOM 6664 O O . ARG B 1 427 ? -26.228 16.746 -43.468 1.00 35.67 428 ARG B O 1
ATOM 6672 N N . LEU B 1 428 ? -27.153 15.564 -45.137 1.00 36.78 429 LEU B N 1
ATOM 6673 C CA . LEU B 1 428 ? -27.411 14.360 -44.357 1.00 34.97 429 LEU B CA 1
ATOM 6674 C C . LEU B 1 428 ? -26.802 13.182 -45.098 1.00 38.11 429 LEU B C 1
ATOM 6675 O O . LEU B 1 428 ? -27.030 13.028 -46.281 1.00 38.28 429 LEU B O 1
ATOM 6680 N N . ASP B 1 429 ? -26.026 12.347 -44.421 1.00 43.88 430 ASP B N 1
ATOM 6681 C CA . ASP B 1 429 ? -25.363 11.247 -45.117 1.00 47.99 430 ASP B CA 1
ATOM 6682 C C . ASP B 1 429 ? -26.165 9.961 -44.884 1.00 47.91 430 ASP B C 1
ATOM 6683 O O . ASP B 1 429 ? -25.660 8.943 -44.427 1.00 52.67 430 ASP B O 1
ATOM 6688 N N . ALA B 1 430 ? -27.447 10.051 -45.196 1.00 43.14 431 ALA B N 1
ATOM 6689 C CA . ALA B 1 430 ? -28.335 8.901 -45.216 1.00 38.35 431 ALA B CA 1
ATOM 6690 C C . ALA B 1 430 ? -29.471 9.225 -46.166 1.00 31.20 431 ALA B C 1
ATOM 6691 O O . ALA B 1 430 ? -29.934 10.358 -46.208 1.00 35.67 431 ALA B O 1
ATOM 6693 N N . THR B 1 431 ? -29.926 8.234 -46.921 1.00 28.94 432 THR B N 1
ATOM 6694 C CA . THR B 1 431 ? -30.987 8.465 -47.886 1.00 29.56 432 THR B CA 1
ATOM 6695 C C . THR B 1 431 ? -32.365 8.237 -47.253 1.00 29.25 432 THR B C 1
ATOM 6696 O O . THR B 1 431 ? -33.392 8.553 -47.854 1.00 34.28 432 THR B O 1
ATOM 6700 N N . ALA B 1 432 ? -32.373 7.685 -46.043 1.00 27.94 433 ALA B N 1
ATOM 6701 C CA . ALA B 1 432 ? -33.586 7.600 -45.220 1.00 27.24 433 ALA B CA 1
ATOM 6702 C C . ALA B 1 432 ? -33.226 7.315 -43.759 1.00 25.98 433 ALA B C 1
ATOM 6703 O O . ALA B 1 432 ? -32.244 6.639 -43.485 1.00 25.81 433 ALA B O 1
ATOM 6705 N N . VAL B 1 433 ? -34.026 7.835 -42.833 1.00 25.22 434 VAL B N 1
ATOM 6706 C CA . VAL B 1 433 ? -33.842 7.570 -41.407 1.00 25.97 434 VAL B CA 1
ATOM 6707 C C . VAL B 1 433 ? -35.165 7.404 -40.676 1.00 28.77 434 VAL B C 1
ATOM 6708 O O . VAL B 1 433 ? -36.168 8.017 -41.035 1.00 24.23 434 VAL B O 1
ATOM 6712 N N . LEU B 1 434 ? -35.164 6.574 -39.645 1.00 23.26 435 LEU B N 1
ATOM 6713 C CA . LEU B 1 434 ? -36.290 6.533 -38.732 1.00 22.92 435 LEU B CA 1
ATOM 6714 C C . LEU B 1 434 ? -35.885 7.256 -37.441 1.00 21.92 435 LEU B C 1
ATOM 6715 O O . LEU B 1 434 ? -34.918 6.873 -36.778 1.00 21.42 435 LEU B O 1
ATOM 6720 N N . LEU B 1 435 ? -36.614 8.318 -37.119 1.00 22.39 436 LEU B N 1
ATOM 6721 C CA . LEU B 1 435 ? -36.379 9.118 -35.928 1.00 21.02 436 LEU B CA 1
ATOM 6722 C C . LEU B 1 435 ? -37.417 8.828 -34.864 1.00 20.81 436 LEU B C 1
ATOM 6723 O O . LEU B 1 435 ? -38.618 8.890 -35.109 1.00 21.33 436 LEU B O 1
ATOM 6728 N N . ARG B 1 436 ? -36.925 8.511 -33.680 1.00 20.17 437 ARG B N 1
ATOM 6729 C CA . ARG B 1 436 ? -37.737 8.410 -32.492 1.00 19.95 437 ARG B CA 1
ATOM 6730 C C . ARG B 1 436 ? -38.215 9.806 -32.092 1.00 24.20 437 ARG B C 1
ATOM 6731 O O . ARG B 1 436 ? -37.652 10.803 -32.535 1.00 21.41 437 ARG B O 1
ATOM 6739 N N . PRO B 1 437 ? -39.251 9.886 -31.245 1.00 20.01 438 PRO B N 1
ATOM 6740 C CA . PRO B 1 437 ? -39.760 11.205 -30.851 1.00 20.12 438 PRO B CA 1
ATOM 6741 C C . PRO B 1 437 ? -38.724 12.079 -30.145 1.00 19.56 438 PRO B C 1
ATOM 6742 O O . PRO B 1 437 ? -38.882 13.301 -30.127 1.00 19.74 438 PRO B O 1
ATOM 6746 N N . ASP B 1 438 ? -37.691 11.471 -29.570 1.00 19.01 439 ASP B N 1
ATOM 6747 C CA . ASP B 1 438 ? -36.638 12.259 -28.936 1.00 18.61 439 ASP B CA 1
ATOM 6748 C C . ASP B 1 438 ? -35.563 12.708 -29.923 1.00 18.63 439 ASP B C 1
ATOM 6749 O O . ASP B 1 438 ? -34.578 13.310 -29.519 1.00 18.42 439 ASP B O 1
ATOM 6754 N N . GLY B 1 439 ? -35.772 12.438 -31.211 1.00 19.00 440 GLY B N 1
ATOM 6755 C CA . GLY B 1 439 ? -34.859 12.863 -32.261 1.00 19.21 440 GLY B CA 1
ATOM 6756 C C . GLY B 1 439 ? -33.799 11.817 -32.566 1.00 20.91 440 GLY B C 1
ATOM 6757 O O . GLY B 1 439 ? -33.066 11.925 -33.550 1.00 19.39 440 GLY B O 1
ATOM 6758 N N . VAL B 1 440 ? -33.710 10.805 -31.709 1.00 18.74 441 VAL B N 1
ATOM 6759 C CA . VAL B 1 440 ? -32.689 9.771 -31.836 1.00 18.71 441 VAL B CA 1
ATOM 6760 C C . VAL B 1 440 ? -32.944 8.896 -33.070 1.00 19.21 441 VAL B C 1
ATOM 6761 O O . VAL B 1 440 ? -34.074 8.472 -33.319 1.00 19.45 441 VAL B O 1
ATOM 6765 N N . VAL B 1 441 ? -31.884 8.629 -33.822 1.00 19.50 442 VAL B N 1
ATOM 6766 C CA . VAL B 1 441 ? -31.952 7.808 -35.030 1.00 21.21 442 VAL B CA 1
ATOM 6767 C C . VAL B 1 441 ? -32.025 6.329 -34.658 1.00 22.26 442 VAL B C 1
ATOM 6768 O O . VAL B 1 441 ? -31.077 5.778 -34.112 1.00 21.91 442 VAL B O 1
ATOM 6772 N N . ALA B 1 442 ? -33.154 5.696 -34.954 1.00 20.50 443 ALA B N 1
ATOM 6773 C CA . ALA B 1 442 ? -33.371 4.297 -34.612 1.00 20.70 443 ALA B CA 1
ATOM 6774 C C . ALA B 1 442 ? -32.933 3.347 -35.735 1.00 21.58 443 ALA B C 1
ATOM 6775 O O . ALA B 1 442 ? -32.699 2.163 -35.510 1.00 21.98 443 ALA B O 1
ATOM 6777 N N . TRP B 1 443 ? -32.851 3.881 -36.947 1.00 21.98 444 TRP B N 1
ATOM 6778 C CA . TRP B 1 443 ? -32.520 3.105 -38.134 1.00 22.91 444 TRP B CA 1
ATOM 6779 C C . TRP B 1 443 ? -32.148 4.082 -39.227 1.00 23.28 444 TRP B C 1
ATOM 6780 O O . TRP B 1 443 ? -32.652 5.201 -39.257 1.00 23.37 444 TRP B O 1
ATOM 6791 N N . ARG B 1 444 ? -31.254 3.675 -40.118 1.00 27.60 445 ARG B N 1
ATOM 6792 C CA . ARG B 1 444 ? -30.948 4.487 -41.284 1.00 28.69 445 ARG B CA 1
ATOM 6793 C C . ARG B 1 444 ? -30.570 3.609 -42.469 1.00 25.82 445 ARG B C 1
ATOM 6794 O O . ARG B 1 444 ? -29.970 2.551 -42.301 1.00 26.10 445 ARG B O 1
ATOM 6802 N N . ALA B 1 445 ? -30.950 4.039 -43.668 1.00 26.64 446 ALA B N 1
ATOM 6803 C CA . ALA B 1 445 ? -30.499 3.376 -44.883 1.00 29.81 446 ALA B CA 1
ATOM 6804 C C . ALA B 1 445 ? -28.973 3.429 -44.914 1.00 33.72 446 ALA B C 1
ATOM 6805 O O . ALA B 1 445 ? -28.385 4.442 -44.542 1.00 37.22 446 ALA B O 1
ATOM 6807 N N . PRO B 1 446 ? -28.320 2.353 -45.372 1.00 34.11 447 PRO B N 1
ATOM 6808 C CA . PRO B 1 446 ? -28.873 1.132 -45.954 1.00 37.92 447 PRO B CA 1
ATOM 6809 C C . PRO B 1 446 ? -28.949 -0.050 -44.996 1.00 35.85 447 PRO B C 1
ATOM 6810 O O . PRO B 1 446 ? -28.950 -1.177 -45.467 1.00 38.73 447 PRO B O 1
ATOM 6814 N N . GLN B 1 447 ? -29.005 0.196 -43.690 1.00 33.07 448 GLN B N 1
ATOM 6815 C CA . GLN B 1 447 ? -29.068 -0.883 -42.711 1.00 30.44 448 GLN B CA 1
ATOM 6816 C C . GLN B 1 447 ? -30.271 -1.778 -42.940 1.00 35.47 448 GLN B C 1
ATOM 6817 O O . GLN B 1 447 ? -31.307 -1.330 -43.417 1.00 38.03 448 GLN B O 1
ATOM 6823 N N . ASP B 1 448 ? -30.119 -3.049 -42.599 1.00 35.96 449 ASP B N 1
ATOM 6824 C CA . ASP B 1 448 ? -31.258 -3.932 -42.474 1.00 32.71 449 ASP B CA 1
ATOM 6825 C C . ASP B 1 448 ? -31.983 -3.592 -41.187 1.00 30.00 449 ASP B C 1
ATOM 6826 O O . ASP B 1 448 ? -31.487 -2.809 -40.376 1.00 30.51 449 ASP B O 1
ATOM 6831 N N . GLY B 1 449 ? -33.162 -4.171 -41.004 1.00 30.46 450 GLY B N 1
ATOM 6832 C CA . GLY B 1 449 ? -33.830 -4.134 -39.720 1.00 27.61 450 GLY B CA 1
ATOM 6833 C C . GLY B 1 449 ? -34.814 -3.012 -39.475 1.00 26.86 450 GLY B C 1
ATOM 6834 O O . GLY B 1 449 ? -35.099 -2.703 -38.322 1.00 25.96 450 GLY B O 1
ATOM 6835 N N . LEU B 1 450 ? -35.353 -2.411 -40.529 1.00 27.34 451 LEU B N 1
ATOM 6836 C CA . LEU B 1 450 ? -36.334 -1.342 -40.342 1.00 27.21 451 LEU B CA 1
ATOM 6837 C C . LEU B 1 450 ? -37.559 -1.794 -39.539 1.00 26.83 451 LEU B C 1
ATOM 6838 O O . LEU B 1 450 ? -38.008 -1.092 -38.634 1.00 25.99 451 LEU B O 1
ATOM 6843 N N . GLU B 1 451 ? -38.100 -2.963 -39.861 1.00 28.84 452 GLU B N 1
ATOM 6844 C CA . GLU B 1 451 ? -39.286 -3.422 -39.157 1.00 28.11 452 GLU B CA 1
ATOM 6845 C C . GLU B 1 451 ? -38.987 -3.633 -37.679 1.00 27.17 452 GLU B C 1
ATOM 6846 O O . GLU B 1 451 ? -39.786 -3.267 -36.821 1.00 26.75 452 GLU B O 1
ATOM 6852 N N . ALA B 1 452 ? -37.828 -4.207 -37.382 1.00 26.95 453 ALA B N 1
ATOM 6853 C CA . ALA B 1 452 ? -37.448 -4.430 -35.994 1.00 26.18 453 ALA B CA 1
ATOM 6854 C C . ALA B 1 452 ? -37.290 -3.107 -35.240 1.00 27.36 453 ALA B C 1
ATOM 6855 O O . ALA B 1 452 ? -37.657 -3.025 -34.083 1.00 26.18 453 ALA B O 1
ATOM 6857 N N . ALA B 1 453 ? -36.767 -2.076 -35.903 1.00 24.54 454 ALA B N 1
ATOM 6858 C CA . ALA B 1 453 ? -36.645 -0.743 -35.308 1.00 23.50 454 ALA B CA 1
ATOM 6859 C C . ALA B 1 453 ? -38.014 -0.163 -34.973 1.00 23.86 454 ALA B C 1
ATOM 6860 O O . ALA B 1 453 ? -38.279 0.265 -33.826 1.00 22.81 454 ALA B O 1
ATOM 6862 N N . LEU B 1 454 ? -38.883 -0.163 -35.983 1.00 24.28 455 LEU B N 1
ATOM 6863 C CA . LEU B 1 454 ? -40.264 0.259 -35.802 1.00 27.73 455 LEU B CA 1
ATOM 6864 C C . LEU B 1 454 ? -40.917 -0.439 -34.612 1.00 28.86 455 LEU B C 1
ATOM 6865 O O . LEU B 1 454 ? -41.505 0.208 -33.755 1.00 24.19 455 LEU B O 1
ATOM 6870 N N . GLU B 1 455 ? -40.811 -1.757 -34.560 1.00 25.16 456 GLU B N 1
ATOM 6871 C CA . GLU B 1 455 ? -41.473 -2.517 -33.506 1.00 25.41 456 GLU B CA 1
ATOM 6872 C C . GLU B 1 455 ? -40.838 -2.273 -32.131 1.00 24.40 456 GLU B C 1
ATOM 6873 O O . GLU B 1 455 ? -41.531 -2.202 -31.121 1.00 24.34 456 GLU B O 1
ATOM 6879 N N . THR B 1 456 ? -39.516 -2.159 -32.098 1.00 24.86 457 THR B N 1
ATOM 6880 C CA . THR B 1 456 ? -38.809 -1.930 -30.841 1.00 23.98 457 THR B CA 1
ATOM 6881 C C . THR B 1 456 ? -39.246 -0.627 -30.198 1.00 24.54 457 THR B C 1
ATOM 6882 O O . THR B 1 456 ? -39.493 -0.582 -28.995 1.00 21.98 457 THR B O 1
ATOM 6886 N N . TRP B 1 457 ? -39.365 0.432 -30.995 1.00 25.38 458 TRP B N 1
ATOM 6887 C CA . TRP B 1 457 ? -39.614 1.747 -30.397 1.00 21.44 458 TRP B CA 1
ATOM 6888 C C . TRP B 1 457 ? -41.077 2.190 -30.383 1.00 23.68 458 TRP B C 1
ATOM 6889 O O . TRP B 1 457 ? -41.477 2.988 -29.525 1.00 21.65 458 TRP B O 1
ATOM 6900 N N . PHE B 1 458 ? -41.876 1.646 -31.300 1.00 22.84 459 PHE B N 1
ATOM 6901 C CA . PHE B 1 458 ? -43.241 2.099 -31.492 1.00 23.53 459 PHE B CA 1
ATOM 6902 C C . PHE B 1 458 ? -44.273 0.982 -31.383 1.00 24.56 459 PHE B C 1
ATOM 6903 O O . PHE B 1 458 ? -45.471 1.249 -31.395 1.00 25.30 459 PHE B O 1
ATOM 6911 N N . GLY B 1 459 ? -43.845 -0.248 -31.355 1.00 26.70 460 GLY B N 1
ATOM 6912 C CA . GLY B 1 459 ? -44.743 -1.373 -31.374 1.00 29.25 460 GLY B CA 1
ATOM 6913 C C . GLY B 1 459 ? -45.208 -1.820 -32.743 1.00 31.07 460 GLY B C 1
ATOM 6914 O O . GLY B 1 459 ? -44.982 -1.141 -33.686 1.00 31.60 460 GLY B O 1
ATOM 6915 N N . PRO B 1 460 ? -45.914 -3.032 -32.793 1.00 30.20 461 PRO B N 1
ATOM 6916 C CA . PRO B 1 460 ? -46.246 -3.472 -34.156 1.00 37.49 461 PRO B CA 1
ATOM 6917 C C . PRO B 1 460 ? -47.319 -2.655 -34.831 1.00 40.82 461 PRO B C 1
ATOM 6918 O O . PRO B 1 460 ? -48.062 -1.950 -34.192 1.00 35.14 461 PRO B O 1
ATOM 6922 N N . ALA B 1 461 ? -47.360 -2.722 -36.154 1.00 45.51 462 ALA B N 1
ATOM 6923 C CA . ALA B 1 461 ? -48.396 -2.023 -36.883 1.00 50.40 462 ALA B CA 1
ATOM 6924 C C . ALA B 1 461 ? -49.356 -2.769 -37.827 1.00 62.02 462 ALA B C 1
ATOM 6925 O O . ALA B 1 461 ? -50.313 -2.150 -38.293 1.00 72.35 462 ALA B O 1
#

Sequence (922 aa):
SDTVIIAGGGPVGLMLACELGLAGVDTVVLERHDAPREPSRGGAINATVVELFTQRGIMESLRDDGFEFRMAHFAHIPLAPERVPGDRAFSFAVPHAQVERRLEERARSLGVRVRRSTEITSVRQTPDGVQVTTGDGEVVEGAYLVGCDGSASLVREQAGIPFPGVDPDFHGLWGDIKVEPGAPVLERIGARQYELGLCMVAPIGPDTVRVITGEFDVPSPPADQEVGFDELRAAVARIAGVELDGVPGWLSRWTATSRQAERYREGRILLAGDAAHTLFPLGGQALGTGIEDAVNLGWKLAATVQGWAPPSLLDSYHEERHAAGARACASTRAQTTIMRSLARVGELRALLTELAGLEEVNAYLVRMVGGIDGSRLPDVPLVTAEGETSVYRLLEAGRGVLLDLGAGLPAVRHPQVTYVRAEPTNRLDATAVLLRPDGVVAWRAPQDGLEAALETWFGPASDTVIIAGGGPVGLMLACELGLAGVDTVVLERHDAPREPSRGGAINATVVELFTQRGIMESLRDDGFEFRMAHFAHIPLAPERVPGDRAFSFAVPHAQVERRLEERARSLGVRVRRSTEITSVRQTPDGVQVTTGDGEVVEGAYLVGCDGSASLVREQAGIPFPGVDPDFHGLWGDIKVEPGAPVLERIGARQYELGLCMVAPIGPDTVRVITGEFDVPSPPADQEVGFDELRAAVARIAGVELDGVPGWLSRWTATSRQAERYREGRILLAGDAAHTLFPLGGQALGTGIEDAVNLGWKLAATVQGWAPPSLLDSYHEERHAAGARACASTRAQTTIMRSLARVGELRALLTELAGLEEVNAYLVRMVGGIDGSRLPDVPLVTAEGETSVYRLLEAGRGVLLDLGAGLPAVRHPQVTYVRAEPTNRLDATAVLLRPDGVVAWRAPQDGLEAALETWFGPA

B-factor: mean 26.48, std 11.26, range [10.86, 93.02]

Nearest PDB structures (foldseek):
  5xgv-assembly1_B-2  TM=1.001E+00  e=5.681E-99  Streptomyces rugosporus
  7vwp-assembly2_B  TM=9.066E-01  e=6.046E-48  Micromonospora rosaria
  2qa2-assembly1_A-2  TM=8.910E-01  e=3.586E-49  Streptomyces
  7vwp-assembly1_A  TM=8.985E-01  e=6.428E-47  Micromonospora rosaria
  5kow-assembly1_A  TM=8.903E-01  e=3.852E-45  Nocardia farcinica

Solvent-accessible surface area: 38960 Å² total; per-residue (Å²): 114,91,5,0,0,0,0,9,2,23,26,15,0,0,0,0,0,6,8,0,9,59,37,66,11,62,1,5,0,2,21,145,75,108,38,12,122,80,30,10,179,16,43,39,4,7,7,3,1,20,5,0,0,39,1,11,16,0,27,111,46,0,159,128,30,25,133,93,53,108,142,25,42,15,0,21,4,106,20,36,13,111,154,27,99,58,52,47,27,53,18,16,17,2,65,30,2,31,0,26,93,67,0,20,100,69,0,117,92,70,57,10,106,10,82,41,76,14,73,22,13,10,6,123,63,55,133,118,5,1,42,0,12,4,12,118,22,72,82,14,119,6,7,26,0,0,0,11,43,28,44,84,0,52,0,14,106,84,18,35,1,6,22,46,31,67,81,44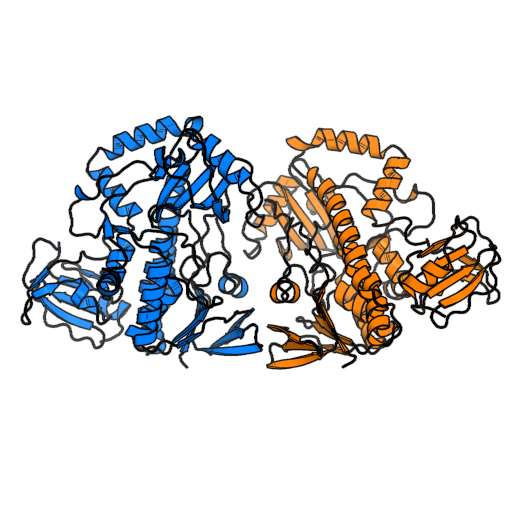,93,16,27,3,1,24,0,15,0,112,10,132,123,70,11,52,0,64,113,77,100,30,44,148,17,31,98,55,0,9,0,66,0,20,75,84,29,151,53,34,2,18,0,33,0,0,10,10,60,34,131,42,44,50,61,86,95,160,20,36,32,90,40,1,89,63,6,0,36,135,8,4,53,13,119,3,97,22,102,44,67,101,42,25,24,38,60,4,22,5,32,18,0,84,70,0,65,63,38,59,4,0,0,0,1,42,0,0,1,18,9,5,75,14,35,22,10,22,24,2,14,0,0,29,0,0,1,8,0,0,9,0,0,2,0,35,36,86,66,57,26,23,141,76,4,8,68,14,0,41,117,52,17,49,42,16,0,43,146,8,14,64,8,0,90,50,1,16,79,4,0,39,24,53,85,152,17,19,134,89,23,58,95,47,58,124,71,12,61,104,93,152,43,8,10,138,18,20,94,59,5,9,32,17,76,61,46,12,12,19,51,0,67,3,60,18,100,159,35,131,26,15,0,4,135,36,2,67,69,19,87,0,2,0,0,0,4,48,38,38,44,115,46,23,200,14,85,42,9,50,49,20,123,6,103,106,33,143,107,14,140,17,72,0,1,0,1,4,3,4,2,27,27,27,13,67,16,135,108,142,40,34,125,61,12,21,68,70,40,2,2,110,92,101,99,15,0,0,0,1,10,2,22,27,14,0,0,0,0,0,4,7,0,7,49,39,62,11,60,0,4,0,3,21,143,57,114,44,18,137,119,37,12,170,17,48,39,2,5,8,4,0,19,4,0,0,34,1,8,24,3,19,108,44,0,147,119,33,25,135,91,54,107,142,24,41,15,0,22,7,109,18,37,13,109,150,27,100,62,50,51,31,54,18,16,19,2,64,27,1,34,0,25,94,61,0,19,90,56,0,118,88,58,58,9,109,15,80,43,74,14,34,23,3,0,7,63,62,58,126,119,2,0,28,0,6,4,50,131,48,73,81,16,111,2,6,28,0,0,0,10,47,25,47,85,1,46,0,13,122,51,18,52,8,62,31,68,16,51,94,39,82,13,30,2,0,22,0,17,0,104,9,126,117,75,12,52,0,64,128,72,97,32,40,142,15,30,97,54,0,9,0,67,0,25,78,89,25,146,64,34,2,23,0,35,1,1,10,3,67,36,118,41,42,19,72,69,57,158,13,35,35,89,39,0,86,60,7,0,40,133,11,4,54,19,117,3,92,34,101,48,54,115,39,23,28,40,70,4,23,6,31,18,0,89,71,0,66,61,38,62,4,0,0,0,1,44,0,0,1,18,10,6,77,9,29,24,12,20,23,2,14,1,0,29,0,0,0,8,0,0,11,0,0,2,0,39,32,88,66,71,26,18,144,68,3,7,72,17,0,41,117,51,19,48,43,15,0,43,149,6,14,61,4,1,92,50,0,13,80,4,1,50,13,48,85,124,17,20,135,86,23,59,92,47,70,134,68,12,58,102,91,154,43,8,11,136,20,21,92,62,4,8,30,16,77,57,48,11,13,19,52,0,71,5,63,23,109,166,28,161,32,15,0,5,140,37,2,57,69,20,89,0,2,0,0,0,5,48,38,44,36,120,60,22,207,14,96,44,10,55,51,20,125,5,106,104,34,146,111,14,146,14,74,0,0,0,0,4,4,2,2,28,23,29,15,69,15,133,104,140,42,37,128,62,10,21,75,71,36,3,5,110,95

CATH classification: 3.50.50.60 (+1 more: 3.40.30.120)

Foldseek 3Di:
DLEEEEEALALLSLLLLLLQLLLVGHYEYEHQAPAQDPPFPDFKAFQLVCLLCVLQPLVVVCVPQWAFDAWFDQLALTFGRVLADAQGGGMITHGRSVSSVSSNVSSVVSPHHYHYNWAWDAKDADLQWIWTATPVGDIDIHRFYEFPPAQVTPLCVRLVWDKDDDFFAKWKKKFKFQDDPVAFVVVPAAWHQFQFFIWHWADDDPRMIIIMTMGTDDHYPPQPDDDDVVVVQVRCCVGVVGGDDGHTPDMGTDTQTWIATPWQDDNRYGYAASNGTQHGPGLNLNVSLRSLLSLQQNVQSSCVSVVQHDPCSNVVSRVPSVVLRVLSSVSRVVRVVQRGGCVPRVVVSVVLSVVSVDSVNSNVVSCSSSSHDPFAHRFAWWQFPVGIDTDSHVLNSLFKEWEAAQPDDDADDDPRYHYTYTHHDPSDPFRIFIAHSSRTTQDTPPDPQPQVSCCNNRNDD/DQEEEEEALALLSLLLLLLQLLLPGAYEYEHQAPAQDPPFPDFKAFLLLCLLCVLQPLVVVCVPQWAFDAWFDFLALTFGRVLADAFGGGMITHGSRVSSVSSNVSSVVSPYHYHYNWAWDDWDADLQWIWTATPVGDIDIHHFYEYPPAQVTPLCVNLVWDKDDDFFAKWKKKFKFQADPVAFCVVVAAWHQFQFFIWHWHDPDPRMIIIMTMGGPDHYDDQPDDDDVVNVQVRCCVGVVGGDDGHTDDMGTDTQTWIATPFQDDNRYGYAANNGTPHGDGLNLRRSLRSLLSLQQNVLSSCVSVPFWDPCSNVVSRVPSVVLRVLSSVSRVVSVVQRGGCVPRVVVSVVLSVVSVDSVNSNVNSCSSSSHDPQAHRFAWWQFPVGIDTLSHVLNSLFKEKEAAPPDDDFDDDPRYHYTYTHHDPSDPFRIFIAHSSRTTQDTPPDPQPQVSCCNGGRHD

Secondary structure (DSSP, 8-state):
---EEEE--SHHHHHHHHHHHHTT--EEEE-SSSS--SS-S--EE-HHHHHHHHTTTHHHHHTTT-EEE---EETTEE--GGGS-S----EEE--HHHHHHHHHHHHHHTT-EEE-S--EEEEEEETTEEEEEETTS-EEEESEEEE---TT-HHHHHTT----EE---EEEEEEEEE--TT-GGGGG-EEEE-SSSEEEEEEEETTEEEEEEEEESS----TTSPPPHHHHHHHHHHHHSS---SEEEEEEEE---EEE-S-SEETTEEE-GGGTEE----TTHHHHHHHHHHHHHHHHHHHHHHT---TTHHHHHHHHHHHHHHHHHHHHHHHHHTTS-HHHHHHHHHHHHHHTTSHHHHHHHHHHHTT--TTB----EEEETTEEEEHHHHHTT-SEEEEESS--PPPP-BTTEEEEEB---TTSS-SEEEE-TTSBEEEETT-S-HHHHHHHHH---/--PEEEE--SHHHHHHHHHHHHTT--EEEE-SSSS--SS-S--EE-HHHHHHHHTTT-TGGGTTTSEEE---EETTEE--GGGS-S----EEE--HHHHHHHHHHHHHHTT-EEE-S--EEEEEEETTEEEEEETTS-EEEESEEEE---TT-HHHHHTT----EE---EEEEEEEEE--TT-GGGGG-EEEE-SSSEEEEEEEETTEEEEEEEEESS----TTS---HHHHHHHHHHHH-S---SEEEEEEEE---EEE-S-SEETTEEE-GGGTEE----TTHHHHHHHHHHHHHHHHHHHHHHT-S-TTTTHHHHHHHHHHHHHHHHHHHHHHHTTS-HHHHHHHHHHHHHHHTSHHHHHHHHHHHHT--TTB----EEEETTEEEEHHHHTTT--EEEEESSS-PPPP-BTTEEEEEB---TTSS-SEEEE-TTSBEEEETT-S-HHHHHHHHH---